Protein AF-0000000084423971 (afdb_homodimer)

Organism: Penicillium patulum (NCBI:txid5078)

Sequence (830 aa):
MPLPYLTHYLHLRAFCRIKFWRDPHSAFFKEHHVYDMDYSLYREREAWHFVSRHNSDLNPPPYVKSDLTPAVCVAIVTVRRDSDGYFEASVGSLLEGLDERERSKLYLSVLFADTEPRVHTSWGQKWVERLTDSATTYNVSDDQFKHLQDLEREKNYYEKGVFDYLYALRTCQQLNAPYTIIFEDDIIISTAWLSKTLKALADISRLEQQSGKPWIYLRLFYTETALSWTSSDFAYRNMPLVFGVLILSGLICLISLRRSRFTQFHLDPTSIVVISMICIPAFTALVYMVGKYNLMPLDGVVEMNKSGCCTQGLVFPRERVDGLIDFLSERGHGQTDSMIEEYADSHKLNRYALAPPQLQHVGLKSSRDNLDINTRSTWAFWFETNDPIKLKEDHRRLLEDHDVMKMLNSSTKYDMPLPYLTHYLHLRAFCRIKFWRDPHSAFFKEHHVYDMDYSLYREREAWHFVSRHNSDLNPPPYVKSDLTPAVCVAIVTVRRDSDGYFEASVGSLLEGLDERERSKLYLSVLFADTEPRVHTSWGQKWVERLTDSATTYNVSDDQFKHLQDLEREKNYYEKGVFDYLYALRTCQQLNAPYTIIFEDDIIISTAWLSKTLKALADISRLEQQSGKPWIYLRLFYTETALSWTSSDFAYRNMPLVFGVLILSGLICLISLRRSRFTQFHLDPTSIVVISMICIPAFTALVYMVGKYNLMPLDGVVEMNKSGCCTQGLVFPRERVDGLIDFLSERGHGQTDSMIEEYADSHKLNRYALAPPQLQHVGLKSSRDNLDINTRSTWAFWFETNDPIKLKEDHRRLLEDHDVMKMLNSSTKYD

Structure (mmCIF, N/CA/C/O backbone):
data_AF-0000000084423971-model_v1
#
loop_
_entity.id
_entity.type
_entity.pdbx_description
1 polymer 'Glycosyl transferase, family 54'
#
loop_
_atom_site.group_PDB
_atom_site.id
_atom_site.type_symbol
_atom_site.label_atom_id
_atom_site.label_alt_id
_atom_site.label_comp_id
_atom_site.label_asym_id
_atom_site.label_entity_id
_atom_site.label_seq_id
_atom_site.pdbx_PDB_ins_code
_atom_site.Cartn_x
_atom_site.Cartn_y
_atom_site.Cartn_z
_atom_site.occupancy
_atom_site.B_iso_or_equiv
_atom_site.auth_seq_id
_atom_site.auth_comp_id
_atom_site.auth_asym_id
_atom_site.auth_atom_id
_atom_site.pdbx_PDB_model_num
ATOM 1 N N . MET A 1 1 ? 48.844 20.109 -6.492 1 55.03 1 MET A N 1
ATOM 2 C CA . MET A 1 1 ? 48.062 19.641 -7.633 1 55.03 1 MET A CA 1
ATOM 3 C C . MET A 1 1 ? 46.562 19.625 -7.297 1 55.03 1 MET A C 1
ATOM 5 O O . MET A 1 1 ? 46.156 19.141 -6.234 1 55.03 1 MET A O 1
ATOM 9 N N . PRO A 1 2 ? 45.844 20.453 -8.055 1 66.25 2 PRO A N 1
ATOM 10 C CA . PRO A 1 2 ? 44.406 20.672 -7.832 1 66.25 2 PRO A CA 1
ATOM 11 C C . PRO A 1 2 ? 43.594 19.406 -8 1 66.25 2 PRO A C 1
ATOM 13 O O . PRO A 1 2 ? 42.375 19.406 -7.762 1 66.25 2 PRO A O 1
ATOM 16 N N . LEU A 1 3 ? 44.344 18.281 -8.18 1 71.12 3 LEU A N 1
ATOM 17 C CA . LEU A 1 3 ? 43.656 17.047 -8.562 1 71.12 3 LEU A CA 1
ATOM 18 C C . LEU A 1 3 ? 42.875 16.469 -7.402 1 71.12 3 LEU A C 1
ATOM 20 O O . LEU A 1 3 ? 41.719 16.031 -7.59 1 71.12 3 LEU A O 1
ATOM 24 N N . PRO A 1 4 ? 43.406 16.609 -6.242 1 74.12 4 PRO A N 1
ATOM 25 C CA . PRO A 1 4 ? 42.625 16.047 -5.145 1 74.12 4 PRO A CA 1
ATOM 26 C C . PRO A 1 4 ? 41.344 16.812 -4.883 1 74.12 4 PRO A C 1
ATOM 28 O O . PRO A 1 4 ? 40.312 16.219 -4.531 1 74.12 4 PRO A O 1
ATOM 31 N N . TYR A 1 5 ? 41.375 18.031 -5.148 1 76.5 5 TYR A N 1
ATOM 32 C CA . TYR A 1 5 ? 40.188 18.844 -4.898 1 76.5 5 TYR A CA 1
ATOM 33 C C . TYR A 1 5 ? 39.094 18.547 -5.906 1 76.5 5 TYR A C 1
ATOM 35 O O . TYR A 1 5 ? 37.906 18.5 -5.555 1 76.5 5 TYR A O 1
ATOM 43 N N . LEU A 1 6 ? 39.5 18.203 -7.074 1 81.12 6 LEU A N 1
ATOM 44 C CA . LEU A 1 6 ? 38.531 17.859 -8.117 1 81.12 6 LEU A CA 1
ATOM 45 C C . LEU A 1 6 ? 37.875 16.5 -7.82 1 81.12 6 LEU A C 1
ATOM 47 O O . LEU A 1 6 ? 36.656 16.344 -8.031 1 81.12 6 LEU A O 1
ATOM 51 N N . THR A 1 7 ? 38.625 15.664 -7.289 1 83.06 7 THR A N 1
ATOM 52 C CA . THR A 1 7 ? 38.094 14.352 -6.957 1 83.06 7 THR A CA 1
ATOM 53 C C . THR A 1 7 ? 37.094 14.453 -5.801 1 83.06 7 THR A C 1
ATOM 55 O O . THR A 1 7 ? 36.062 13.789 -5.816 1 83.06 7 THR A O 1
ATOM 58 N N . HIS A 1 8 ? 37.469 15.305 -4.863 1 86.81 8 HIS A N 1
ATOM 59 C CA . HIS A 1 8 ? 36.562 15.5 -3.742 1 86.81 8 HIS A CA 1
ATOM 60 C C . HIS A 1 8 ? 35.25 16.141 -4.199 1 86.81 8 HIS A C 1
ATOM 62 O O . HIS A 1 8 ? 34.188 15.766 -3.729 1 86.81 8 HIS A O 1
ATOM 68 N N . TYR A 1 9 ? 35.375 17.016 -5.09 1 89.62 9 TYR A N 1
ATOM 69 C CA . TYR A 1 9 ? 34.188 17.672 -5.621 1 89.62 9 TYR A CA 1
ATOM 70 C C . TYR A 1 9 ? 33.281 16.672 -6.344 1 89.62 9 TYR A C 1
ATOM 72 O O . TYR A 1 9 ? 32.062 16.672 -6.141 1 89.62 9 TYR A O 1
ATOM 80 N N . LEU A 1 10 ? 33.875 15.836 -7.129 1 90.81 10 LEU A N 1
ATOM 81 C CA . LEU A 1 10 ? 33.094 14.859 -7.891 1 90.81 10 LEU A CA 1
ATOM 82 C C . LEU A 1 10 ? 32.406 13.852 -6.965 1 90.81 10 LEU A C 1
ATOM 84 O O . LEU A 1 10 ? 31.281 13.453 -7.207 1 90.81 10 LEU A O 1
ATOM 88 N N . HIS A 1 11 ? 33.125 13.523 -5.977 1 90 11 HIS A N 1
ATOM 89 C CA . HIS A 1 11 ? 32.531 12.602 -5.008 1 90 11 HIS A CA 1
ATOM 90 C C . HIS A 1 11 ? 31.359 13.242 -4.277 1 90 11 HIS A C 1
ATOM 92 O O . HIS A 1 11 ? 30.328 12.594 -4.059 1 90 11 HIS A O 1
ATOM 98 N N . LEU A 1 12 ? 31.578 14.484 -3.945 1 92.38 12 LEU A N 1
ATOM 99 C CA . LEU A 1 12 ? 30.5 15.18 -3.236 1 92.38 12 LEU A CA 1
ATOM 100 C C . LEU A 1 12 ? 29.297 15.398 -4.145 1 92.38 12 LEU A C 1
ATOM 102 O O . LEU A 1 12 ? 28.156 15.289 -3.701 1 92.38 12 LEU A O 1
ATOM 106 N N . ARG A 1 13 ? 29.641 15.633 -5.309 1 93 13 ARG A N 1
ATOM 107 C CA . ARG A 1 13 ? 28.547 15.812 -6.27 1 93 13 ARG A CA 1
ATOM 108 C C . ARG A 1 13 ? 27.781 14.516 -6.465 1 93 13 ARG A C 1
ATOM 110 O O . ARG A 1 13 ? 26.547 14.531 -6.539 1 93 13 ARG A O 1
ATOM 117 N N . ALA A 1 14 ? 28.438 13.492 -6.5 1 91.69 14 ALA A N 1
ATOM 118 C CA . ALA A 1 14 ? 27.797 12.188 -6.633 1 91.69 14 ALA A CA 1
ATOM 119 C C . ALA A 1 14 ? 26.938 11.875 -5.406 1 91.69 14 ALA A C 1
ATOM 121 O O . ALA A 1 14 ? 25.828 11.359 -5.527 1 91.69 14 ALA A O 1
ATOM 122 N N . PHE A 1 15 ? 27.469 12.203 -4.355 1 91.88 15 PHE A N 1
ATOM 123 C CA . PHE A 1 15 ? 26.75 12.008 -3.109 1 91.88 15 PHE A CA 1
ATOM 124 C C . PHE A 1 15 ? 25.453 12.82 -3.102 1 91.88 15 PHE A C 1
ATOM 126 O O . PHE A 1 15 ? 24.391 12.305 -2.73 1 91.88 15 PHE A O 1
ATOM 133 N N . CYS A 1 16 ? 25.516 14.023 -3.541 1 94.06 16 CYS A N 1
ATOM 134 C CA . CYS A 1 16 ? 24.344 14.906 -3.57 1 94.06 16 CYS A CA 1
ATOM 135 C C . CYS A 1 16 ? 23.281 14.383 -4.531 1 94.06 16 CYS A C 1
ATOM 137 O O . CYS A 1 16 ? 22.094 14.453 -4.242 1 94.06 16 CYS A O 1
ATOM 139 N N . ARG A 1 17 ? 23.734 13.773 -5.52 1 92.19 17 ARG A N 1
ATOM 140 C CA . ARG A 1 17 ? 22.812 13.211 -6.508 1 92.19 17 ARG A CA 1
ATOM 141 C C . ARG A 1 17 ? 22 12.062 -5.914 1 92.19 17 ARG A C 1
ATOM 143 O O . ARG A 1 17 ? 20.828 11.883 -6.242 1 92.19 17 ARG A O 1
ATOM 150 N N . ILE A 1 18 ? 22.594 11.383 -5.023 1 89.88 18 ILE A N 1
ATOM 151 C CA . ILE A 1 18 ? 21.938 10.227 -4.414 1 89.88 18 ILE A CA 1
ATOM 152 C C . ILE A 1 18 ? 21.047 10.672 -3.262 1 89.88 18 ILE A C 1
ATOM 154 O O . ILE A 1 18 ? 19.953 10.148 -3.078 1 89.88 18 ILE A O 1
ATOM 158 N N . LYS A 1 19 ? 21.422 11.688 -2.662 1 91.06 19 LYS A N 1
ATOM 159 C CA . LYS A 1 19 ? 20.766 12.047 -1.407 1 91.06 19 LYS A CA 1
ATOM 160 C C . LYS A 1 19 ? 19.641 13.055 -1.64 1 91.06 19 LYS A C 1
ATOM 162 O O . LYS A 1 19 ? 18.625 13.031 -0.952 1 91.06 19 LYS A O 1
ATOM 167 N N . PHE A 1 20 ? 19.766 13.93 -2.619 1 93.56 20 PHE A N 1
ATOM 168 C CA . PHE A 1 20 ? 18.875 15.086 -2.658 1 93.56 20 PHE A CA 1
ATOM 169 C C . PHE A 1 20 ? 18.031 15.086 -3.932 1 93.56 20 PHE A C 1
ATOM 171 O O . PHE A 1 20 ? 17.609 16.141 -4.402 1 93.56 20 PHE A O 1
ATOM 178 N N . TRP A 1 21 ? 17.812 13.93 -4.48 1 91.81 21 TRP A N 1
ATOM 179 C CA . TRP A 1 21 ? 17.078 13.805 -5.73 1 91.81 21 TRP A CA 1
ATOM 180 C C . TRP A 1 21 ? 15.594 14.07 -5.512 1 91.81 21 TRP A C 1
ATOM 182 O O . TRP A 1 21 ? 14.859 14.375 -6.461 1 91.81 21 TRP A O 1
ATOM 192 N N . ARG A 1 22 ? 15.117 14.086 -4.266 1 90 22 ARG A N 1
ATOM 193 C CA . ARG A 1 22 ? 13.695 14.156 -3.973 1 90 22 ARG A CA 1
ATOM 194 C C . ARG A 1 22 ? 13.219 15.602 -3.9 1 90 22 ARG A C 1
ATOM 196 O O . ARG A 1 22 ? 12.023 15.875 -4.027 1 90 22 ARG A O 1
ATOM 203 N N . ASP A 1 23 ? 14.078 16.484 -3.627 1 90.31 23 ASP A N 1
ATOM 204 C CA . ASP A 1 23 ? 13.711 17.891 -3.473 1 90.31 23 ASP A CA 1
ATOM 205 C C . ASP A 1 23 ? 13.531 18.562 -4.832 1 90.31 23 ASP A C 1
ATOM 207 O O . ASP A 1 23 ? 14.453 18.594 -5.645 1 90.31 23 ASP A O 1
ATOM 211 N N . PRO A 1 24 ? 12.422 19.141 -4.98 1 89.88 24 PRO A N 1
ATOM 212 C CA . PRO A 1 24 ? 12.133 19.719 -6.297 1 89.88 24 PRO A CA 1
ATOM 213 C C . PRO A 1 24 ? 13.023 20.922 -6.617 1 89.88 24 PRO A C 1
ATOM 215 O O . PRO A 1 24 ? 13.109 21.328 -7.777 1 89.88 24 PRO A O 1
ATOM 218 N N . HIS A 1 25 ? 13.68 21.531 -5.715 1 91.75 25 HIS A N 1
ATOM 219 C CA . HIS A 1 25 ? 14.5 22.703 -5.98 1 91.75 25 HIS A CA 1
ATOM 220 C C . HIS A 1 25 ? 15.984 22.359 -5.926 1 91.75 25 HIS A C 1
ATOM 222 O O . HIS A 1 25 ? 16.828 23.25 -6.027 1 91.75 25 HIS A O 1
ATOM 228 N N . SER A 1 26 ? 16.266 21.125 -5.699 1 94.12 26 SER A N 1
ATOM 229 C CA . SER A 1 26 ? 17.656 20.656 -5.828 1 94.12 26 SER A CA 1
ATOM 230 C C . SER A 1 26 ? 18.062 20.531 -7.289 1 94.12 26 SER A C 1
ATOM 232 O O . SER A 1 26 ? 17.234 20.219 -8.148 1 94.12 26 SER A O 1
ATOM 234 N N . ALA A 1 27 ? 19.312 20.828 -7.535 1 94.5 27 ALA A N 1
ATOM 235 C CA . ALA A 1 27 ? 19.812 20.641 -8.891 1 94.5 27 ALA A CA 1
ATOM 236 C C . ALA A 1 27 ? 19.859 19.172 -9.258 1 94.5 27 ALA A C 1
ATOM 238 O O . ALA A 1 27 ? 20.031 18.812 -10.43 1 94.5 27 ALA A O 1
ATOM 239 N N . PHE A 1 28 ? 19.641 18.344 -8.359 1 93.69 28 PHE A N 1
ATOM 240 C CA . PHE A 1 28 ? 19.75 16.906 -8.555 1 93.69 28 PHE A CA 1
ATOM 241 C C . PHE A 1 28 ? 18.375 16.266 -8.609 1 93.69 28 PHE A C 1
ATOM 243 O O . PHE A 1 28 ? 18.25 15.039 -8.484 1 93.69 28 PHE A O 1
ATOM 250 N N . PHE A 1 29 ? 17.328 17.047 -8.688 1 91.25 29 PHE A N 1
ATOM 251 C CA . PHE A 1 29 ? 15.945 16.594 -8.672 1 91.25 29 PHE A CA 1
ATOM 252 C C . PHE A 1 29 ? 15.68 15.609 -9.805 1 91.25 29 PHE A C 1
ATOM 254 O O . PHE A 1 29 ? 16.062 15.867 -10.953 1 91.25 29 PHE A O 1
ATOM 261 N N . LYS A 1 30 ? 15.102 14.469 -9.484 1 88.19 30 LYS A N 1
ATOM 262 C CA . LYS A 1 30 ? 14.68 13.492 -10.484 1 88.19 30 LYS A CA 1
ATOM 263 C C . LYS A 1 30 ? 13.156 13.391 -10.547 1 88.19 30 LYS A C 1
ATOM 265 O O . LYS A 1 30 ? 12.523 12.867 -9.625 1 88.19 30 LYS A O 1
ATOM 270 N N . GLU A 1 31 ? 12.562 13.68 -11.617 1 80.88 31 GLU A N 1
ATOM 271 C CA . GLU A 1 31 ? 11.109 13.805 -11.766 1 80.88 31 GLU A CA 1
ATOM 272 C C . GLU A 1 31 ? 10.461 12.438 -11.969 1 80.88 31 GLU A C 1
ATOM 274 O O . GLU A 1 31 ? 9.32 12.227 -11.562 1 80.88 31 GLU A O 1
ATOM 279 N N . HIS A 1 32 ? 11.023 11.438 -12.516 1 78.81 32 HIS A N 1
ATOM 280 C CA . HIS A 1 32 ? 10.398 10.188 -12.93 1 78.81 32 HIS A CA 1
ATOM 281 C C . HIS A 1 32 ? 9.953 9.367 -11.727 1 78.81 32 HIS A C 1
ATOM 283 O O . HIS A 1 32 ? 8.875 8.766 -11.75 1 78.81 32 HIS A O 1
ATOM 289 N N . HIS A 1 33 ? 10.695 9.422 -10.586 1 77.81 33 HIS A N 1
ATOM 290 C CA . HIS A 1 33 ? 10.344 8.539 -9.477 1 77.81 33 HIS A CA 1
ATOM 291 C C . HIS A 1 33 ? 9.969 9.344 -8.234 1 77.81 33 HIS A C 1
ATOM 293 O O . HIS A 1 33 ? 9.688 8.766 -7.184 1 77.81 33 HIS A O 1
ATOM 299 N N . VAL A 1 34 ? 9.766 10.547 -8.477 1 79.19 34 VAL A N 1
ATOM 300 C CA . VAL A 1 34 ? 9.633 11.359 -7.27 1 79.19 34 VAL A CA 1
ATOM 301 C C . VAL A 1 34 ? 8.211 11.258 -6.73 1 79.19 34 VAL A C 1
ATOM 303 O O . VAL A 1 34 ? 7.977 11.43 -5.531 1 79.19 34 VAL A O 1
ATOM 306 N N . TYR A 1 35 ? 7.234 10.891 -7.57 1 78.94 35 TYR A N 1
ATOM 307 C CA . TYR A 1 35 ? 5.84 10.82 -7.148 1 78.94 35 TYR A CA 1
ATOM 308 C C . TYR A 1 35 ? 5.445 9.398 -6.785 1 78.94 35 TYR A C 1
ATOM 310 O O . TYR A 1 35 ? 4.273 9.117 -6.516 1 78.94 35 TYR A O 1
ATOM 318 N N . ASP A 1 36 ? 6.488 8.57 -6.75 1 83.44 36 ASP A N 1
ATOM 319 C CA . ASP A 1 36 ? 6.238 7.211 -6.273 1 83.44 36 ASP A CA 1
ATOM 320 C C . ASP A 1 36 ? 5.926 7.203 -4.777 1 83.44 36 ASP A C 1
ATOM 322 O O . ASP A 1 36 ? 6.59 7.887 -3.998 1 83.44 36 ASP A O 1
ATOM 326 N N . MET A 1 37 ? 4.895 6.52 -4.477 1 89.88 37 MET A N 1
ATOM 327 C CA . MET A 1 37 ? 4.508 6.391 -3.074 1 89.88 37 MET A CA 1
ATOM 328 C C . MET A 1 37 ? 5.375 5.355 -2.365 1 89.88 37 MET A C 1
ATOM 330 O O . MET A 1 37 ? 5.699 4.312 -2.941 1 89.88 37 MET A O 1
ATOM 334 N N . ASP A 1 38 ? 5.859 5.617 -1.211 1 92.44 38 ASP A N 1
ATOM 335 C CA . ASP A 1 38 ? 6.609 4.688 -0.368 1 92.44 38 ASP A CA 1
ATOM 336 C C . ASP A 1 38 ? 5.926 4.508 0.986 1 92.44 38 ASP A C 1
ATOM 338 O O . ASP A 1 38 ? 5.113 3.598 1.16 1 92.44 38 ASP A O 1
ATOM 342 N N . TYR A 1 39 ? 6.113 5.469 1.848 1 96.06 39 TYR A N 1
ATOM 343 C CA . TYR A 1 39 ? 5.48 5.391 3.16 1 96.06 39 TYR A CA 1
ATOM 344 C C . TYR A 1 39 ? 3.961 5.391 3.035 1 96.06 39 TYR A C 1
ATOM 346 O O . TYR A 1 39 ? 3.27 4.691 3.779 1 96.06 39 TYR A O 1
ATOM 354 N N . SER A 1 40 ? 3.42 6.168 2.125 1 96.88 40 SER A N 1
ATOM 355 C CA . SER A 1 40 ? 1.976 6.277 1.948 1 96.88 40 SER A CA 1
ATOM 356 C C . SER A 1 40 ? 1.356 4.926 1.607 1 96.88 40 SER A C 1
ATOM 358 O O . SER A 1 40 ? 0.227 4.637 2.008 1 96.88 40 SER A O 1
ATOM 360 N N . LEU A 1 41 ? 2.1 4.105 0.872 1 95.88 41 LEU A N 1
ATOM 361 C CA . LEU A 1 41 ? 1.583 2.781 0.542 1 95.88 41 LEU A CA 1
ATOM 362 C C . LEU A 1 41 ? 1.468 1.916 1.791 1 95.88 41 LEU A C 1
ATOM 364 O O . LEU A 1 41 ? 0.472 1.212 1.974 1 95.88 41 LEU A O 1
ATOM 368 N N . TYR A 1 42 ? 2.502 1.952 2.547 1 95.44 42 TYR A N 1
ATOM 369 C CA . TYR A 1 42 ? 2.514 1.215 3.805 1 95.44 42 TYR A CA 1
ATOM 370 C C . TYR A 1 42 ? 1.367 1.659 4.707 1 95.44 42 TYR A C 1
ATOM 372 O O . TYR A 1 42 ? 0.639 0.827 5.25 1 95.44 42 TYR A O 1
ATOM 380 N N . ARG A 1 43 ? 1.238 2.93 4.828 1 97.69 43 ARG A N 1
ATOM 381 C CA . ARG A 1 43 ? 0.227 3.504 5.711 1 97.69 43 ARG A CA 1
ATOM 382 C C . ARG A 1 43 ? -1.178 3.232 5.184 1 97.69 43 ARG A C 1
ATOM 384 O O . ARG A 1 43 ? -2.107 3.012 5.961 1 97.69 43 ARG A O 1
ATOM 391 N N . GLU A 1 44 ? -1.316 3.34 3.91 1 97.06 44 GLU A N 1
ATOM 392 C CA . GLU A 1 44 ? -2.609 3.037 3.305 1 97.06 44 GLU A CA 1
ATOM 393 C C . GLU A 1 44 ? -3.023 1.594 3.58 1 97.06 44 GLU A C 1
ATOM 395 O O . GLU A 1 44 ? -4.199 1.315 3.822 1 97.06 44 GLU A O 1
ATOM 400 N N . ARG A 1 45 ? -2.104 0.675 3.469 1 95.56 45 ARG A N 1
ATOM 401 C CA . ARG A 1 45 ? -2.385 -0.716 3.809 1 95.56 45 ARG A CA 1
ATOM 402 C C . ARG A 1 45 ? -2.885 -0.838 5.246 1 95.56 45 ARG A C 1
ATOM 404 O O . ARG A 1 45 ? -3.904 -1.485 5.5 1 95.56 45 ARG A O 1
ATOM 411 N N . GLU A 1 46 ? -2.182 -0.216 6.16 1 96.19 46 GLU A N 1
ATOM 412 C CA . GLU A 1 46 ? -2.611 -0.236 7.555 1 96.19 46 GLU A CA 1
ATOM 413 C C . GLU A 1 46 ? -4.031 0.305 7.703 1 96.19 46 GLU A C 1
ATOM 415 O O . GLU A 1 46 ? -4.832 -0.242 8.461 1 96.19 46 GLU A O 1
ATOM 420 N N . ALA A 1 47 ? -4.293 1.336 6.969 1 97.5 47 ALA A N 1
ATOM 421 C CA . ALA A 1 47 ? -5.59 2.008 7.031 1 97.5 47 ALA A CA 1
ATOM 422 C C . ALA A 1 47 ? -6.711 1.083 6.566 1 97.5 47 ALA A C 1
ATOM 424 O O . ALA A 1 47 ? -7.719 0.924 7.258 1 97.5 47 ALA A O 1
ATOM 425 N N . TRP A 1 48 ? -6.504 0.456 5.441 1 96.25 48 TRP A N 1
ATOM 426 C CA . TRP A 1 48 ? -7.52 -0.428 4.875 1 96.25 48 TRP A CA 1
ATOM 427 C C . TRP A 1 48 ? -7.77 -1.624 5.789 1 96.25 48 TRP A C 1
ATOM 429 O O . TRP A 1 48 ? -8.922 -2.006 6.02 1 96.25 48 TRP A O 1
ATOM 439 N N . HIS A 1 49 ? -6.703 -2.217 6.281 1 94.88 49 HIS A N 1
ATOM 440 C CA . HIS A 1 49 ? -6.855 -3.361 7.172 1 94.88 49 HIS A CA 1
ATOM 441 C C . HIS A 1 49 ? -7.602 -2.975 8.445 1 94.88 49 HIS A C 1
ATOM 443 O O . HIS A 1 49 ? -8.438 -3.738 8.938 1 94.88 49 HIS A O 1
ATOM 449 N N . PHE A 1 50 ? -7.301 -1.838 8.977 1 96.38 50 PHE A N 1
ATOM 450 C CA . PHE A 1 50 ? -7.957 -1.35 10.18 1 96.38 50 PHE A CA 1
ATOM 451 C C . PHE A 1 50 ? -9.453 -1.179 9.953 1 96.38 50 PHE A C 1
ATOM 453 O O . PHE A 1 50 ? -10.273 -1.684 10.727 1 96.38 50 PHE A O 1
ATOM 460 N N . VAL A 1 51 ? -9.836 -0.485 8.844 1 96.38 51 VAL A N 1
ATOM 461 C CA . VAL A 1 51 ? -11.234 -0.181 8.547 1 96.38 51 VAL A CA 1
ATOM 462 C C . VAL A 1 51 ? -11.992 -1.474 8.258 1 96.38 51 VAL A C 1
ATOM 464 O O . VAL A 1 51 ? -13.117 -1.662 8.742 1 96.38 51 VAL A O 1
ATOM 467 N N . SER A 1 52 ? -11.406 -2.35 7.539 1 93.94 52 SER A N 1
ATOM 468 C CA . SER A 1 52 ? -12.062 -3.588 7.141 1 93.94 52 SER A CA 1
ATOM 469 C C . SER A 1 52 ? -12.398 -4.453 8.352 1 93.94 52 SER A C 1
ATOM 471 O O . SER A 1 52 ? -13.414 -5.145 8.367 1 93.94 52 SER A O 1
ATOM 473 N N . ARG A 1 53 ? -11.578 -4.402 9.375 1 94.06 53 ARG A N 1
ATOM 474 C CA . ARG A 1 53 ? -11.773 -5.215 10.57 1 94.06 53 ARG A CA 1
ATOM 475 C C . ARG A 1 53 ? -13.031 -4.801 11.32 1 94.06 53 ARG A C 1
ATOM 477 O O . ARG A 1 53 ? -13.602 -5.594 12.07 1 94.06 53 ARG A O 1
ATOM 484 N N . HIS A 1 54 ? -13.477 -3.645 11.078 1 95.62 54 HIS A N 1
ATOM 485 C CA . HIS A 1 54 ? -14.617 -3.119 11.82 1 95.62 54 HIS A CA 1
ATOM 486 C C . HIS A 1 54 ? -15.883 -3.135 10.977 1 95.62 54 HIS A C 1
ATOM 488 O O . HIS A 1 54 ? -16.859 -2.439 11.289 1 95.62 54 HIS A O 1
ATOM 494 N N . ASN A 1 55 ? -15.883 -3.941 9.898 1 94.81 55 ASN A N 1
ATOM 495 C CA . ASN A 1 55 ? -17 -3.895 8.969 1 94.81 55 ASN A CA 1
ATOM 496 C C . ASN A 1 55 ? -17.906 -5.117 9.109 1 94.81 55 ASN A C 1
ATOM 498 O O . ASN A 1 55 ? -18.844 -5.297 8.336 1 94.81 55 ASN A O 1
ATOM 502 N N . SER A 1 56 ? -17.672 -5.992 10.078 1 93.81 56 SER A N 1
ATOM 503 C CA . SER A 1 56 ? -18.484 -7.188 10.242 1 93.81 56 SER A CA 1
ATOM 504 C C . SER A 1 56 ? -19.844 -6.852 10.859 1 93.81 56 SER A C 1
ATOM 506 O O . SER A 1 56 ? -19.969 -5.898 11.633 1 93.81 56 SER A O 1
ATOM 508 N N . ASP A 1 57 ? -20.797 -7.609 10.5 1 94.31 57 ASP A N 1
ATOM 509 C CA . ASP A 1 57 ? -22.141 -7.43 11.07 1 94.31 57 ASP A CA 1
ATOM 510 C C . ASP A 1 57 ? -22.188 -7.906 12.516 1 94.31 57 ASP A C 1
ATOM 512 O O . ASP A 1 57 ? -22.859 -7.301 13.352 1 94.31 57 ASP A O 1
ATOM 516 N N . LEU A 1 58 ? -21.453 -8.977 12.742 1 94.88 58 LEU A N 1
ATOM 517 C CA . LEU A 1 58 ? -21.484 -9.57 14.07 1 94.88 58 LEU A CA 1
ATOM 518 C C . LEU A 1 58 ? -20.094 -9.586 14.695 1 94.88 58 LEU A C 1
ATOM 520 O O . LEU A 1 58 ? -19.094 -9.789 14 1 94.88 58 LEU A O 1
ATOM 524 N N . ASN A 1 59 ? -20.094 -9.328 15.938 1 92.94 59 ASN A N 1
ATOM 525 C CA . ASN A 1 59 ? -18.922 -9.422 16.781 1 92.94 59 ASN A CA 1
ATOM 526 C C . ASN A 1 59 ? -17.797 -8.5 16.297 1 92.94 59 ASN A C 1
ATOM 528 O O . ASN A 1 59 ? -16.672 -8.93 16.109 1 92.94 59 ASN A O 1
ATOM 532 N N . PRO A 1 60 ? -18.172 -7.281 16.062 1 92.56 60 PRO A N 1
ATOM 533 C CA . PRO A 1 60 ? -17.078 -6.348 15.758 1 92.56 60 PRO A CA 1
ATOM 534 C C . PRO A 1 60 ? -16.125 -6.148 16.922 1 92.56 60 PRO A C 1
ATOM 536 O O . PRO A 1 60 ? -16.484 -6.367 18.078 1 92.56 60 PRO A O 1
ATOM 539 N N . PRO A 1 61 ? -14.875 -5.887 16.625 1 93.62 61 PRO A N 1
ATOM 540 C CA . PRO A 1 61 ? -13.961 -5.59 17.734 1 93.62 61 PRO A CA 1
ATOM 541 C C . PRO A 1 61 ? -14.391 -4.367 18.547 1 93.62 61 PRO A C 1
ATOM 543 O O . PRO A 1 61 ? -14.969 -3.428 17.984 1 93.62 61 PRO A O 1
ATOM 546 N N . PRO A 1 62 ? -14.086 -4.434 19.812 1 94.31 62 PRO A N 1
ATOM 547 C CA . PRO A 1 62 ? -14.383 -3.234 20.609 1 94.31 62 PRO A CA 1
ATOM 548 C C . PRO A 1 62 ? -13.602 -2.012 20.125 1 94.31 62 PRO A C 1
ATOM 550 O O . PRO A 1 62 ? -12.461 -2.141 19.672 1 94.31 62 PRO A O 1
ATOM 553 N N . TYR A 1 63 ? -14.227 -0.915 20.219 1 96.12 63 TYR A N 1
ATOM 554 C CA . TYR A 1 63 ? -13.578 0.312 19.766 1 96.12 63 TYR A CA 1
ATOM 555 C C . TYR A 1 63 ? -14.016 1.501 20.609 1 96.12 63 TYR A C 1
ATOM 557 O O . TYR A 1 63 ? -15.203 1.641 20.922 1 96.12 63 TYR A O 1
ATOM 565 N N . VAL A 1 64 ? -13.055 2.334 20.984 1 95.62 64 VAL A N 1
ATOM 566 C CA . VAL A 1 64 ? -13.305 3.52 21.797 1 95.62 64 VAL A CA 1
ATOM 567 C C . VAL A 1 64 ? -13.617 4.711 20.906 1 95.62 64 VAL A C 1
ATOM 569 O O . VAL A 1 64 ? -12.93 4.941 19.906 1 95.62 64 VAL A O 1
ATOM 572 N N . LYS A 1 65 ? -14.672 5.414 21.219 1 96.94 65 LYS A N 1
ATOM 573 C CA . LYS A 1 65 ? -15.023 6.637 20.5 1 96.94 65 LYS A CA 1
ATOM 574 C C . LYS A 1 65 ? -14.781 7.871 21.375 1 96.94 65 LYS A C 1
ATOM 576 O O . LYS A 1 65 ? -14.102 7.793 22.406 1 96.94 65 LYS A O 1
ATOM 581 N N . SER A 1 66 ? -15.18 9 20.891 1 97.19 66 SER A N 1
ATOM 582 C CA . SER A 1 66 ? -14.906 10.273 21.531 1 97.19 66 SER A CA 1
ATOM 583 C C . SER A 1 66 ? -15.625 10.375 22.875 1 97.19 66 SER A C 1
ATOM 585 O O . SER A 1 66 ? -16.734 9.867 23.031 1 97.19 66 SER A O 1
ATOM 587 N N . ASP A 1 67 ? -14.984 11.055 23.766 1 94.19 67 ASP A N 1
ATOM 588 C CA . ASP A 1 67 ? -15.648 11.43 25.016 1 94.19 67 ASP A CA 1
ATOM 589 C C . ASP A 1 67 ? -16.594 12.609 24.797 1 94.19 67 ASP A C 1
ATOM 591 O O . ASP A 1 67 ? -16.734 13.109 23.688 1 94.19 67 ASP A O 1
ATOM 595 N N . LEU A 1 68 ? -17.188 13.055 25.859 1 91.56 68 LEU A N 1
ATOM 596 C CA . LEU A 1 68 ? -18.172 14.141 25.781 1 91.56 68 LEU A CA 1
ATOM 597 C C . LEU A 1 68 ? -17.484 15.484 25.578 1 91.56 68 LEU A C 1
ATOM 599 O O . LEU A 1 68 ? -18.094 16.422 25.062 1 91.56 68 LEU A O 1
ATOM 603 N N . THR A 1 69 ? -16.281 15.594 26 1 91.94 69 THR A N 1
ATOM 604 C CA . THR A 1 69 ? -15.531 16.844 25.875 1 91.94 69 THR A CA 1
ATOM 605 C C . THR A 1 69 ? -14.242 16.625 25.094 1 91.94 69 THR A C 1
ATOM 607 O O . THR A 1 69 ? -13.148 16.672 25.656 1 91.94 69 THR A O 1
ATOM 610 N N . PRO A 1 70 ? -14.328 16.484 23.844 1 95.81 70 PRO A N 1
ATOM 611 C CA . PRO A 1 70 ? -13.133 16.25 23.031 1 95.81 70 PRO A CA 1
ATOM 612 C C . PRO A 1 70 ? -12.25 17.5 22.938 1 95.81 70 PRO A C 1
ATOM 614 O O . PRO A 1 70 ? -12.742 18.625 23.031 1 95.81 70 PRO A O 1
ATOM 617 N N . ALA A 1 71 ? -10.992 17.266 22.781 1 96.25 71 ALA A N 1
ATOM 618 C CA . ALA A 1 71 ? -10.039 18.359 22.594 1 96.25 71 ALA A CA 1
ATOM 619 C C . ALA A 1 71 ? -10.07 18.859 21.141 1 96.25 71 ALA A C 1
ATOM 621 O O . ALA A 1 71 ? -9.812 20.031 20.891 1 96.25 71 ALA A O 1
ATOM 622 N N . VAL A 1 72 ? -10.398 17.922 20.266 1 98 72 VAL A N 1
ATOM 623 C CA . VAL A 1 72 ? -10.383 18.266 18.859 1 98 72 VAL A CA 1
ATOM 624 C C . VAL A 1 72 ? -11.633 17.719 18.172 1 98 72 VAL A C 1
ATOM 626 O O . VAL A 1 72 ? -12.062 16.594 18.469 1 98 72 VAL A O 1
ATOM 629 N N . CYS A 1 73 ? -12.273 18.531 17.406 1 98.56 73 CYS A N 1
ATOM 630 C CA . CYS A 1 73 ? -13.328 18.109 16.484 1 98.56 73 CYS A CA 1
ATOM 631 C C . CYS A 1 73 ? -12.812 18.047 15.055 1 98.56 73 CYS A C 1
ATOM 633 O O . CYS A 1 73 ? -12.391 19.047 14.492 1 98.56 73 CYS A O 1
ATOM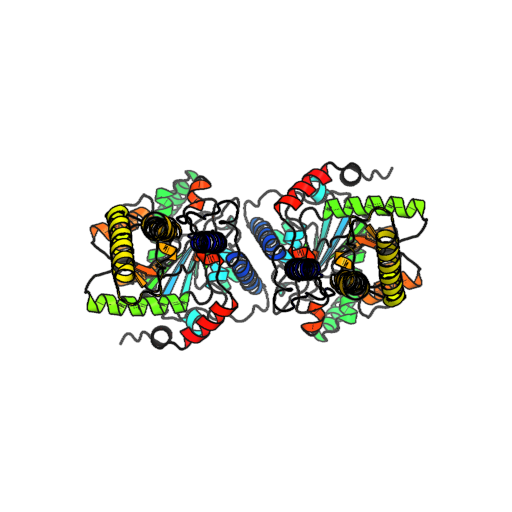 635 N N . VAL A 1 74 ? -12.766 16.859 14.5 1 98.88 74 VAL A N 1
ATOM 636 C CA . VAL A 1 74 ? -12.312 16.641 13.133 1 98.88 74 VAL A CA 1
ATOM 637 C C . VAL A 1 74 ? -13.516 16.5 12.203 1 98.88 74 VAL A C 1
ATOM 639 O O . VAL A 1 74 ? -14.43 15.719 12.484 1 98.88 74 VAL A O 1
ATOM 642 N N . ALA A 1 75 ? -13.508 17.219 11.156 1 98.75 75 ALA A N 1
ATOM 643 C CA . ALA A 1 75 ? -14.562 17.109 10.148 1 98.75 75 ALA A CA 1
ATOM 644 C C . ALA A 1 75 ? -13.984 16.734 8.789 1 98.75 75 ALA A C 1
ATOM 646 O O . ALA A 1 75 ? -12.961 17.281 8.375 1 98.75 75 ALA A O 1
ATOM 647 N N . ILE A 1 76 ? -14.594 15.789 8.117 1 98.56 76 ILE A N 1
ATOM 648 C CA . ILE A 1 76 ? -14.258 15.375 6.758 1 98.56 76 ILE A CA 1
ATOM 649 C C . ILE A 1 76 ? -15.5 15.43 5.875 1 98.56 76 ILE A C 1
ATOM 651 O O . ILE A 1 76 ? -16.562 14.914 6.242 1 98.56 76 ILE A O 1
ATOM 655 N N . VAL A 1 77 ? -15.359 16.125 4.812 1 97.88 77 VAL A N 1
ATOM 656 C CA . VAL A 1 77 ? -16.391 16.125 3.789 1 97.88 77 VAL A CA 1
ATOM 657 C C . VAL A 1 77 ? -16.016 15.172 2.662 1 97.88 77 VAL A C 1
ATOM 659 O O . VAL A 1 77 ? -14.898 15.234 2.141 1 97.88 77 VAL A O 1
ATOM 662 N N . THR A 1 78 ? -16.922 14.258 2.309 1 97.12 78 THR A N 1
ATOM 663 C CA . THR A 1 78 ? -16.578 13.281 1.278 1 97.12 78 THR A CA 1
ATOM 664 C C . THR A 1 78 ? -17.688 13.211 0.223 1 97.12 78 THR A C 1
ATOM 666 O O . THR A 1 78 ? -18.859 13.422 0.527 1 97.12 78 THR A O 1
ATOM 669 N N . VAL A 1 79 ? -17.281 13.039 -0.986 1 95 79 VAL A N 1
ATOM 670 C CA . VAL A 1 79 ? -18.172 12.836 -2.127 1 95 79 VAL A CA 1
ATOM 671 C C . VAL A 1 79 ? -17.703 11.625 -2.934 1 95 79 VAL A C 1
ATOM 673 O O . VAL A 1 79 ? -16.547 11.211 -2.834 1 95 79 VAL A O 1
ATOM 676 N N . ARG A 1 80 ? -18.625 11.047 -3.656 1 92.75 80 ARG A N 1
ATOM 677 C CA . ARG A 1 80 ? -18.266 9.961 -4.555 1 92.75 80 ARG A CA 1
ATOM 678 C C . ARG A 1 80 ? -17.312 10.445 -5.652 1 92.75 80 ARG A C 1
ATOM 680 O O . ARG A 1 80 ? -17.562 11.492 -6.262 1 92.75 80 ARG A O 1
ATOM 687 N N . ARG A 1 81 ? -16.234 9.734 -5.789 1 86.44 81 ARG A N 1
ATOM 688 C CA . ARG A 1 81 ? -15.305 10 -6.883 1 86.44 81 ARG A CA 1
ATOM 689 C C . ARG A 1 81 ? -15.414 8.938 -7.969 1 86.44 81 ARG A C 1
ATOM 691 O O . ARG A 1 81 ? -15.656 7.766 -7.676 1 86.44 81 ARG A O 1
ATOM 698 N N . ASP A 1 82 ? -15.273 9.25 -9.172 1 75.25 82 ASP A N 1
ATOM 699 C CA . ASP A 1 82 ? -15.484 8.32 -10.273 1 75.25 82 ASP A CA 1
ATOM 700 C C . ASP A 1 82 ? -14.297 7.375 -10.43 1 75.25 82 ASP A C 1
ATOM 702 O O . ASP A 1 82 ? -14.469 6.203 -10.781 1 75.25 82 ASP A O 1
ATOM 706 N N . SER A 1 83 ? -13.156 7.898 -10.211 1 71.62 83 SER A N 1
ATOM 707 C CA . SER A 1 83 ? -12 7.102 -10.602 1 71.62 83 SER A CA 1
ATOM 708 C C . SER A 1 83 ? -11.391 6.391 -9.391 1 71.62 83 SER A C 1
ATOM 710 O O . SER A 1 83 ? -11.062 5.203 -9.469 1 71.62 83 SER A O 1
ATOM 712 N N . ASP A 1 84 ? -11.219 7.168 -8.344 1 77.19 84 ASP A N 1
ATOM 713 C CA . ASP A 1 84 ? -10.492 6.547 -7.242 1 77.19 84 ASP A CA 1
ATOM 714 C C . ASP A 1 84 ? -11.031 7.012 -5.891 1 77.19 84 ASP A C 1
ATOM 716 O O . ASP A 1 84 ? -11.219 8.211 -5.672 1 77.19 84 ASP A O 1
ATOM 720 N N . GLY A 1 85 ? -11.328 6.004 -5.074 1 85.38 85 GLY A N 1
ATOM 721 C CA . GLY A 1 85 ? -11.758 6.328 -3.725 1 85.38 85 GLY A CA 1
ATOM 722 C C . GLY A 1 85 ? -10.617 6.359 -2.729 1 85.38 85 GLY A C 1
ATOM 723 O O . GLY A 1 85 ? -9.742 5.484 -2.748 1 85.38 85 GLY A O 1
ATOM 724 N N . TYR A 1 86 ? -10.586 7.453 -1.966 1 92.81 86 TYR A N 1
ATOM 725 C CA . TYR A 1 86 ? -9.5 7.641 -1.011 1 92.81 86 TYR A CA 1
ATOM 726 C C . TYR A 1 86 ? -10.039 7.738 0.412 1 92.81 86 TYR A C 1
ATOM 728 O O . TYR A 1 86 ? -9.273 7.668 1.378 1 92.81 86 TYR A O 1
ATOM 736 N N . PHE A 1 87 ? -11.391 7.805 0.482 1 97.06 87 PHE A N 1
ATOM 737 C CA . PHE A 1 87 ? -12.047 8.18 1.732 1 97.06 87 PHE A CA 1
ATOM 738 C C . PHE A 1 87 ? -11.734 7.172 2.83 1 97.06 87 PHE A C 1
ATOM 740 O O . PHE A 1 87 ? -11.344 7.551 3.938 1 97.06 87 PHE A O 1
ATOM 747 N N . GLU A 1 88 ? -11.82 5.824 2.566 1 97.06 88 GLU A N 1
ATOM 748 C CA . GLU A 1 88 ? -11.602 4.777 3.561 1 97.06 88 GLU A CA 1
ATOM 749 C C . GLU A 1 88 ? -10.18 4.836 4.109 1 97.06 88 GLU A C 1
ATOM 751 O O . GLU A 1 88 ? -9.977 4.777 5.324 1 97.06 88 GLU A O 1
ATOM 756 N N . ALA A 1 89 ? -9.289 4.977 3.156 1 97.31 89 ALA A N 1
ATOM 757 C CA . ALA A 1 89 ? -7.891 5.027 3.561 1 97.31 89 ALA A CA 1
ATOM 758 C C . ALA A 1 89 ? -7.594 6.293 4.359 1 97.31 89 ALA A C 1
ATOM 760 O O . ALA A 1 89 ? -6.766 6.277 5.273 1 97.31 89 ALA A O 1
ATOM 761 N N . SER A 1 90 ? -8.242 7.395 4.004 1 98.25 90 SER A N 1
ATOM 762 C CA . SER A 1 90 ? -8.062 8.641 4.734 1 98.25 90 SER A CA 1
ATOM 763 C C . SER A 1 90 ? -8.531 8.516 6.18 1 98.25 90 SER A C 1
ATOM 765 O O . SER A 1 90 ? -7.781 8.797 7.113 1 98.25 90 SER A O 1
ATOM 767 N N . VAL A 1 91 ? -9.734 8.031 6.355 1 98.75 91 VAL A N 1
ATOM 768 C CA . VAL A 1 91 ? -10.281 7.875 7.699 1 98.75 91 VAL A CA 1
ATOM 769 C C . VAL A 1 91 ? -9.492 6.809 8.453 1 98.75 91 VAL A C 1
ATOM 771 O O . VAL A 1 91 ? -9.18 6.98 9.633 1 98.75 91 VAL A O 1
ATOM 774 N N . GLY A 1 92 ? -9.18 5.711 7.754 1 98.56 92 GLY A N 1
ATOM 775 C CA . GLY A 1 92 ? -8.398 4.656 8.383 1 98.56 92 GLY A CA 1
ATOM 776 C C . GLY A 1 92 ? -7.059 5.137 8.898 1 98.56 92 GLY A C 1
ATOM 777 O O . GLY A 1 92 ? -6.672 4.812 10.023 1 98.56 92 GLY A O 1
ATOM 778 N N . SER A 1 93 ? -6.309 5.883 8.055 1 98.75 93 SER A N 1
ATOM 779 C CA . SER A 1 93 ? -4.992 6.363 8.469 1 98.75 93 SER A CA 1
ATOM 780 C C . SER A 1 93 ? -5.102 7.391 9.586 1 98.75 93 SER A C 1
ATOM 782 O O . SER A 1 93 ? -4.191 7.516 10.414 1 98.75 93 SER A O 1
ATOM 784 N N . LEU A 1 94 ? -6.191 8.133 9.641 1 98.75 94 LEU A N 1
ATOM 785 C CA . LEU A 1 94 ? -6.465 9.109 10.695 1 98.75 94 LEU A CA 1
ATOM 786 C C . LEU A 1 94 ? -6.621 8.414 12.047 1 98.75 94 LEU A C 1
ATOM 788 O O . LEU A 1 94 ? -6.164 8.93 13.062 1 98.75 94 LEU A O 1
ATOM 792 N N . LEU A 1 95 ? -7.188 7.215 12.031 1 98.75 95 LEU A N 1
ATOM 793 C CA . LEU A 1 95 ? -7.605 6.578 13.273 1 98.75 95 LEU A CA 1
ATOM 794 C C . LEU A 1 95 ? -6.629 5.484 13.68 1 98.75 95 LEU A C 1
ATOM 796 O O . LEU A 1 95 ? -6.359 5.293 14.867 1 98.75 95 LEU A O 1
ATOM 800 N N . GLU A 1 96 ? -6.113 4.746 12.695 1 97.94 96 GLU A N 1
ATOM 801 C CA . GLU A 1 96 ? -5.242 3.609 12.977 1 97.94 96 GLU A CA 1
ATOM 802 C C . GLU A 1 96 ? -4.004 4.047 13.75 1 97.94 96 GLU A C 1
ATOM 804 O O . GLU A 1 96 ? -3.314 4.988 13.352 1 97.94 96 GLU A O 1
ATOM 809 N N . GLY A 1 97 ? -3.742 3.436 14.883 1 96.75 97 GLY A N 1
ATOM 810 C CA . GLY A 1 97 ? -2.539 3.697 15.656 1 96.75 97 GLY A CA 1
ATOM 811 C C . GLY A 1 97 ? -2.768 4.672 16.797 1 96.75 97 GLY A C 1
ATOM 812 O O . GLY A 1 97 ? -1.896 4.848 17.656 1 96.75 97 GLY A O 1
ATOM 813 N N . LEU A 1 98 ? -3.926 5.312 16.859 1 98.19 98 LEU A N 1
ATOM 814 C CA . LEU A 1 98 ? -4.215 6.223 17.953 1 98.19 98 LEU A CA 1
ATOM 815 C C . LEU A 1 98 ? -4.316 5.465 19.281 1 98.19 98 LEU A C 1
ATOM 817 O O . LEU A 1 98 ? -4.895 4.379 19.328 1 98.19 98 LEU A O 1
ATOM 821 N N . ASP A 1 99 ? -3.701 6.023 20.266 1 97.5 99 ASP A N 1
ATOM 822 C CA . ASP A 1 99 ? -3.928 5.559 21.625 1 97.5 99 ASP A CA 1
ATOM 823 C C . ASP A 1 99 ? -5.359 5.848 22.078 1 97.5 99 ASP A C 1
ATOM 825 O O . ASP A 1 99 ? -5.992 6.781 21.578 1 97.5 99 ASP A O 1
ATOM 829 N N . GLU A 1 100 ? -5.883 5.008 23 1 96.81 100 GLU A N 1
ATOM 830 C CA . GLU A 1 100 ? -7.25 5.199 23.484 1 96.81 100 GLU A CA 1
ATOM 831 C C . GLU A 1 100 ? -7.438 6.594 24.078 1 96.81 100 GLU A C 1
ATOM 833 O O . GLU A 1 100 ? -8.508 7.195 23.938 1 96.81 100 GLU A O 1
ATOM 838 N N . ARG A 1 101 ? -6.457 7.109 24.75 1 96.56 101 ARG A N 1
ATOM 839 C CA . ARG A 1 101 ? -6.52 8.461 25.312 1 96.56 101 ARG A CA 1
ATOM 840 C C . ARG A 1 101 ? -6.668 9.492 24.203 1 96.56 101 ARG A C 1
ATOM 842 O O . ARG A 1 101 ? -7.422 10.461 24.344 1 96.56 101 ARG A O 1
ATOM 849 N N . GLU A 1 102 ? -5.914 9.289 23.062 1 98.25 102 GLU A N 1
ATOM 850 C CA . GLU A 1 102 ? -6.023 10.172 21.906 1 98.25 102 GLU A CA 1
ATOM 851 C C . GLU A 1 102 ? -7.41 10.094 21.281 1 98.25 102 GLU A C 1
ATOM 853 O O . GLU A 1 102 ? -8.047 11.117 21.047 1 98.25 102 GLU A O 1
ATOM 858 N N . ARG A 1 103 ? -7.805 8.859 21.047 1 98.38 103 ARG A N 1
ATOM 859 C CA . ARG A 1 103 ? -9.078 8.656 20.359 1 98.38 103 ARG A CA 1
ATOM 860 C C . ARG A 1 103 ? -10.234 9.25 21.172 1 98.38 103 ARG A C 1
ATOM 862 O O . ARG A 1 103 ? -11.172 9.805 20.594 1 98.38 103 ARG A O 1
ATOM 869 N N . SER A 1 104 ? -10.188 9.18 22.453 1 97.38 104 SER A N 1
ATOM 870 C CA . SER A 1 104 ? -11.25 9.68 23.328 1 97.38 104 SER A CA 1
ATOM 871 C C . SER A 1 104 ? -11.352 11.195 23.266 1 97.38 104 SER A C 1
ATOM 873 O O . SER A 1 104 ? -12.406 11.766 23.547 1 97.38 104 SER A O 1
ATOM 875 N N . LYS A 1 105 ? -10.312 11.828 22.828 1 97.25 105 LYS A N 1
ATOM 876 C CA . LYS A 1 105 ? -10.273 13.289 22.797 1 97.25 105 LYS A CA 1
ATOM 877 C C . LYS A 1 105 ? -10.469 13.805 21.375 1 97.25 105 LYS A C 1
ATOM 879 O O . LYS A 1 105 ? -10.297 14.992 21.109 1 97.25 105 LYS A O 1
ATOM 884 N N . LEU A 1 106 ? -10.773 12.969 20.469 1 98.31 106 LEU A N 1
ATOM 885 C CA . LEU A 1 106 ? -10.984 13.289 19.062 1 98.31 106 LEU A CA 1
ATOM 886 C C . LEU A 1 106 ? -12.414 12.953 18.625 1 98.31 106 LEU A C 1
ATOM 888 O O . LEU A 1 106 ? -12.812 11.789 18.672 1 98.31 106 LEU A O 1
ATOM 892 N N . TYR A 1 107 ? -13.188 13.945 18.328 1 98.62 107 TYR A N 1
ATOM 893 C CA . TYR A 1 107 ? -14.516 13.742 17.766 1 98.62 107 TYR A CA 1
ATOM 894 C C . TYR A 1 107 ? -14.461 13.789 16.234 1 98.62 107 TYR A C 1
ATOM 896 O O . TYR A 1 107 ? -14.086 14.812 15.656 1 98.62 107 TYR A O 1
ATOM 904 N N . LEU A 1 108 ? -14.789 12.703 15.57 1 98.81 108 LEU A N 1
ATOM 905 C CA . LEU A 1 108 ? -14.719 12.617 14.117 1 98.81 108 LEU A CA 1
ATOM 906 C C . LEU A 1 108 ? -16.109 12.727 13.5 1 98.81 108 LEU A C 1
ATOM 908 O O . LEU A 1 108 ? -16.969 11.875 13.734 1 98.81 108 LEU A O 1
ATOM 912 N N . SER A 1 109 ? -16.328 13.742 12.758 1 98.56 109 SER A N 1
ATOM 913 C CA . SER A 1 109 ? -17.578 13.961 12.023 1 98.56 109 SER A CA 1
ATOM 914 C C . SER A 1 109 ? -17.359 13.852 10.523 1 98.56 109 SER A C 1
ATOM 916 O O . SER A 1 109 ? -16.484 14.508 9.969 1 98.56 109 SER A O 1
ATOM 918 N N . VAL A 1 110 ? -18.188 13.031 9.859 1 98.69 110 VAL A N 1
ATOM 919 C CA . VAL A 1 110 ? -18.094 12.844 8.414 1 98.69 110 VAL A CA 1
ATOM 920 C C . VAL A 1 110 ? -19.391 13.32 7.758 1 98.69 110 VAL A C 1
ATOM 922 O O . VAL A 1 110 ? -20.484 12.953 8.188 1 98.69 110 VAL A O 1
ATOM 925 N N . LEU A 1 111 ? -19.25 14.156 6.793 1 98.44 111 LEU A N 1
ATOM 926 C CA . LEU A 1 111 ? -20.375 14.57 5.969 1 98.44 111 LEU A CA 1
ATOM 927 C C . LEU A 1 111 ? -20.312 13.93 4.59 1 98.44 111 LEU A C 1
ATOM 929 O O . LEU A 1 111 ? -19.375 14.195 3.822 1 98.44 111 LEU A O 1
ATOM 933 N N . PHE A 1 112 ? -21.234 13.031 4.305 1 98.25 112 PHE A N 1
ATOM 934 C CA . PHE A 1 112 ? -21.438 12.594 2.928 1 98.25 112 PHE A CA 1
ATOM 935 C C . PHE A 1 112 ? -22.156 13.656 2.119 1 98.25 112 PHE A C 1
ATOM 937 O O . PHE A 1 112 ? -23.375 13.836 2.266 1 98.25 112 PHE A O 1
ATOM 944 N N . ALA A 1 113 ? -21.469 14.281 1.209 1 97.81 113 ALA A N 1
ATOM 945 C CA . ALA A 1 113 ? -21.938 15.531 0.631 1 97.81 113 ALA A CA 1
ATOM 946 C C . ALA A 1 113 ? -22.578 15.305 -0.737 1 97.81 113 ALA A C 1
ATOM 948 O O . ALA A 1 113 ? -22.812 16.25 -1.485 1 97.81 113 ALA A O 1
ATOM 949 N N . ASP A 1 114 ? -22.781 14.086 -1.128 1 96.94 114 ASP A N 1
ATOM 950 C CA . ASP A 1 114 ? -23.688 13.812 -2.25 1 96.94 114 ASP A CA 1
ATOM 951 C C . ASP A 1 114 ? -25.141 14 -1.846 1 96.94 114 ASP A C 1
ATOM 953 O O . ASP A 1 114 ? -25.562 13.523 -0.787 1 96.94 114 ASP A O 1
ATOM 957 N N . THR A 1 115 ? -25.875 14.664 -2.705 1 97.5 115 THR A N 1
ATOM 958 C CA . THR A 1 115 ? -27.281 14.844 -2.363 1 97.5 115 THR A CA 1
ATOM 959 C C . THR A 1 115 ? -28 13.508 -2.328 1 97.5 115 THR A C 1
ATOM 961 O O . THR A 1 115 ? -29 13.352 -1.627 1 97.5 115 THR A O 1
ATOM 964 N N . GLU A 1 116 ? -27.531 12.57 -3.131 1 96.88 116 GLU A N 1
ATOM 965 C CA . GLU A 1 116 ? -27.891 11.156 -2.992 1 96.88 116 GLU A CA 1
ATOM 966 C C . GLU A 1 116 ? -26.734 10.352 -2.404 1 96.88 116 GLU A C 1
ATOM 968 O O . GLU A 1 116 ? -25.891 9.828 -3.145 1 96.88 116 GLU A O 1
ATOM 973 N N . PRO A 1 117 ? -26.75 10.273 -1.054 1 96.88 117 PRO A N 1
ATOM 974 C CA . PRO A 1 117 ? -25.562 9.695 -0.415 1 96.88 117 PRO A CA 1
ATOM 975 C C . PRO A 1 117 ? -25.344 8.234 -0.779 1 96.88 117 PRO A C 1
ATOM 977 O O . PRO A 1 117 ? -24.234 7.711 -0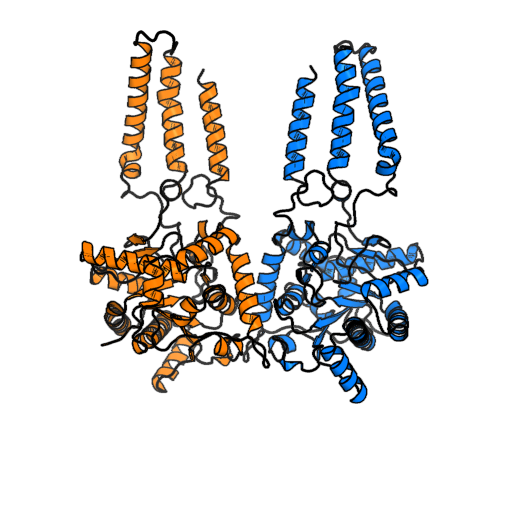.636 1 96.88 117 PRO A O 1
ATOM 980 N N . ARG A 1 118 ? -26.391 7.504 -1.299 1 96.19 118 ARG A N 1
ATOM 981 C CA . ARG A 1 118 ? -26.328 6.082 -1.621 1 96.19 118 ARG A CA 1
ATOM 982 C C . ARG A 1 118 ? -25.375 5.832 -2.787 1 96.19 118 ARG A C 1
ATOM 984 O O . ARG A 1 118 ? -24.984 4.688 -3.047 1 96.19 118 ARG A O 1
ATOM 991 N N . VAL A 1 119 ? -24.906 6.918 -3.504 1 96.31 119 VAL A N 1
ATOM 992 C CA . VAL A 1 119 ? -23.953 6.77 -4.605 1 96.31 119 VAL A CA 1
ATOM 993 C C . VAL A 1 119 ? -22.547 6.59 -4.051 1 96.31 119 VAL A C 1
ATOM 995 O O . VAL A 1 119 ? -21.656 6.117 -4.758 1 96.31 119 VAL A O 1
ATOM 998 N N . HIS A 1 120 ? -22.375 7.066 -2.85 1 96.31 120 HIS A N 1
ATOM 999 C CA . HIS A 1 120 ? -21.047 6.953 -2.242 1 96.31 120 HIS A CA 1
ATOM 1000 C C . HIS A 1 120 ? -20.75 5.512 -1.847 1 96.31 120 HIS A C 1
ATOM 1002 O O . HIS A 1 120 ? -21.578 4.848 -1.215 1 96.31 120 HIS A O 1
ATOM 1008 N N . THR A 1 121 ? -19.547 5.074 -2.02 1 95.12 121 THR A N 1
ATOM 1009 C CA . THR A 1 121 ? -19.188 3.668 -1.888 1 95.12 121 THR A CA 1
ATOM 1010 C C . THR A 1 121 ? -19.094 3.268 -0.417 1 95.12 121 THR A C 1
ATOM 1012 O O . THR A 1 121 ? -19.203 2.084 -0.085 1 95.12 121 THR A O 1
ATOM 1015 N N . SER A 1 122 ? -18.938 4.188 0.461 1 95.94 122 SER A N 1
ATOM 1016 C CA . SER A 1 122 ? -18.781 3.877 1.877 1 95.94 122 SER A CA 1
ATOM 1017 C C . SER A 1 122 ? -20.062 4.125 2.652 1 95.94 122 SER A C 1
ATOM 1019 O O . SER A 1 122 ? -20.141 3.852 3.852 1 95.94 122 SER A O 1
ATOM 1021 N N . TRP A 1 123 ? -21.094 4.703 1.934 1 95.88 123 TRP A N 1
ATOM 1022 C CA . TRP A 1 123 ? -22.344 5.008 2.604 1 95.88 123 TRP A CA 1
ATOM 1023 C C . TRP A 1 123 ? -23.016 3.734 3.117 1 95.88 123 TRP A C 1
ATOM 1025 O O . TRP A 1 123 ? -23.172 2.764 2.373 1 95.88 123 TRP A O 1
ATOM 1035 N N . GLY A 1 124 ? -23.312 3.686 4.336 1 92.75 124 GLY A N 1
ATOM 1036 C CA . GLY A 1 124 ? -24.062 2.578 4.902 1 92.75 124 GLY A CA 1
ATOM 1037 C C . GLY A 1 124 ? -23.188 1.441 5.383 1 92.75 124 GLY A C 1
ATOM 1038 O O . GLY A 1 124 ? -23.672 0.454 5.93 1 92.75 124 GLY A O 1
ATOM 1039 N N . GLN A 1 125 ? -21.938 1.539 5.215 1 95 125 GLN A N 1
ATOM 1040 C CA . GLN A 1 125 ? -21.031 0.496 5.691 1 95 125 GLN A CA 1
ATOM 1041 C C . GLN A 1 125 ? -20.969 0.486 7.215 1 95 125 GLN A C 1
ATOM 1043 O O . GLN A 1 125 ? -20.984 1.543 7.852 1 95 125 GLN A O 1
ATOM 1048 N N . LYS A 1 126 ? -20.719 -0.633 7.824 1 96.25 126 LYS A N 1
ATOM 1049 C CA . LYS A 1 126 ? -20.766 -0.801 9.273 1 96.25 126 LYS A CA 1
ATOM 1050 C C . LYS A 1 126 ? -19.609 -0.078 9.945 1 96.25 126 LYS A C 1
ATOM 1052 O O . LYS A 1 126 ? -19.75 0.479 11.039 1 96.25 126 LYS A O 1
ATOM 1057 N N . TRP A 1 127 ? -18.5 -0.126 9.273 1 97.06 127 TRP A N 1
ATOM 1058 C CA . TRP A 1 127 ? -17.312 0.475 9.891 1 97.06 127 TRP A CA 1
ATOM 1059 C C . TRP A 1 127 ? -17.5 1.978 10.07 1 97.06 127 TRP A C 1
ATOM 1061 O O . TRP A 1 127 ? -16.938 2.572 10.992 1 97.06 127 TRP A O 1
ATOM 1071 N N . VAL A 1 128 ? -18.266 2.674 9.172 1 97.88 128 VAL A N 1
ATOM 1072 C CA . VAL A 1 128 ? -18.453 4.117 9.242 1 97.88 128 VAL A CA 1
ATOM 1073 C C . VAL A 1 128 ? -19.125 4.48 10.57 1 97.88 128 VAL A C 1
ATOM 1075 O O . VAL A 1 128 ? -18.641 5.355 11.289 1 97.88 128 VAL A O 1
ATOM 1078 N N . GLU A 1 129 ? -20.172 3.777 10.883 1 96.19 129 GLU A N 1
ATOM 1079 C CA . GLU A 1 129 ? -20.891 4.043 12.125 1 96.19 129 GLU A CA 1
ATOM 1080 C C . GLU A 1 129 ? -20.047 3.684 13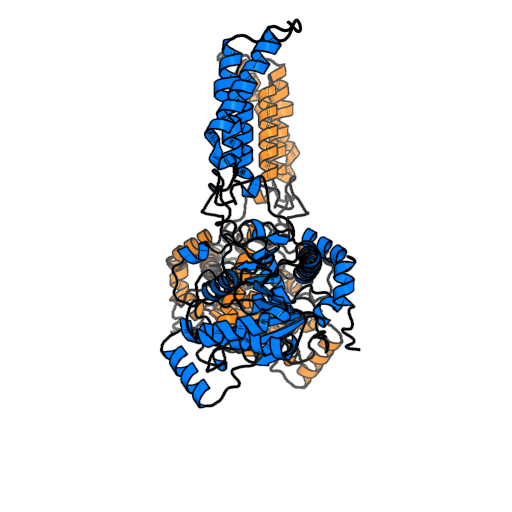.344 1 96.19 129 GLU A C 1
ATOM 1082 O O . GLU A 1 129 ? -20.109 4.363 14.367 1 96.19 129 GLU A O 1
ATOM 1087 N N . ARG A 1 130 ? -19.297 2.684 13.188 1 97.31 130 ARG A N 1
ATOM 1088 C CA . ARG A 1 130 ? -18.547 2.156 14.328 1 97.31 130 ARG A CA 1
ATOM 1089 C C . ARG A 1 130 ? -17.344 3.027 14.641 1 97.31 130 ARG A C 1
ATOM 1091 O O . ARG A 1 130 ? -16.969 3.201 15.805 1 97.31 130 ARG A O 1
ATOM 1098 N N . LEU A 1 131 ? -16.719 3.531 13.609 1 98.38 131 LEU A N 1
ATOM 1099 C CA . LEU A 1 131 ? -15.422 4.188 13.812 1 98.38 131 LEU A CA 1
ATOM 1100 C C . LEU A 1 131 ? -15.594 5.703 13.898 1 98.38 131 LEU A C 1
ATOM 1102 O O . LEU A 1 131 ? -14.742 6.395 14.453 1 98.38 131 LEU A O 1
ATOM 1106 N N . THR A 1 132 ? -16.625 6.266 13.305 1 98.56 132 THR A N 1
ATOM 1107 C CA . THR A 1 132 ? -16.859 7.703 13.352 1 98.56 132 THR A CA 1
ATOM 1108 C C . THR A 1 132 ? -17.812 8.055 14.484 1 98.56 132 THR A C 1
ATOM 1110 O O . THR A 1 132 ? -18.578 7.207 14.945 1 98.56 132 THR A O 1
ATOM 1113 N N . ASP A 1 133 ? -17.734 9.242 15.008 1 98.56 133 ASP A N 1
ATOM 1114 C CA . ASP A 1 133 ? -18.641 9.695 16.047 1 98.56 133 ASP A CA 1
ATOM 1115 C C . ASP A 1 133 ? -19.953 10.227 15.453 1 98.56 133 ASP A C 1
ATOM 1117 O O . ASP A 1 133 ? -21 10.164 16.094 1 98.56 133 ASP A O 1
ATOM 1121 N N . SER A 1 134 ? -19.828 10.75 14.289 1 97.44 134 SER A N 1
ATOM 1122 C CA . SER A 1 134 ? -20.984 11.188 13.516 1 97.44 134 SER A CA 1
ATOM 1123 C C . SER A 1 134 ? -20.734 11.047 12.016 1 97.44 134 SER A C 1
ATOM 1125 O O . SER A 1 134 ? -19.688 11.453 11.516 1 97.44 134 SER A O 1
ATOM 1127 N N . ALA A 1 135 ? -21.578 10.406 11.297 1 97.81 135 ALA A N 1
ATOM 1128 C CA . ALA A 1 135 ? -21.578 10.281 9.836 1 97.81 135 ALA A CA 1
ATOM 1129 C C . ALA A 1 135 ? -22.953 10.531 9.258 1 97.81 135 ALA A C 1
ATOM 1131 O O . ALA A 1 135 ? -23.875 9.719 9.43 1 97.81 135 ALA A O 1
ATOM 1132 N N . THR A 1 136 ? -23.109 11.664 8.609 1 96.5 136 THR A N 1
ATOM 1133 C CA . THR A 1 136 ? -24.438 12.07 8.18 1 96.5 136 THR A CA 1
ATOM 1134 C C . THR A 1 136 ? -24.391 12.672 6.773 1 96.5 136 THR A C 1
ATOM 1136 O O . THR A 1 136 ? -23.328 12.789 6.176 1 96.5 136 THR A O 1
ATOM 1139 N N . THR A 1 137 ? -25.547 12.898 6.258 1 97.38 137 THR A N 1
ATOM 1140 C CA . THR A 1 137 ? -25.719 13.711 5.062 1 97.38 137 THR A CA 1
ATOM 1141 C C . THR A 1 137 ? -26.359 15.055 5.414 1 97.38 137 THR A C 1
ATOM 1143 O O . THR A 1 137 ? -26.406 15.438 6.586 1 97.38 137 THR A O 1
ATOM 1146 N N . TYR A 1 138 ? -26.75 15.852 4.41 1 96.88 138 TYR A N 1
ATOM 1147 C CA . TYR A 1 138 ? -27.266 17.203 4.633 1 96.88 138 TYR A CA 1
ATOM 1148 C C . TYR A 1 138 ? -28.5 17.172 5.504 1 96.88 138 TYR A C 1
ATOM 1150 O O . TYR A 1 138 ? -29.406 16.375 5.285 1 96.88 138 TYR A O 1
ATOM 1158 N N . ASN A 1 139 ? -28.484 17.891 6.535 1 96.38 139 ASN A N 1
ATOM 1159 C CA . ASN A 1 139 ? -29.672 18.25 7.301 1 96.38 139 ASN A CA 1
ATOM 1160 C C . ASN A 1 139 ? -30.031 19.719 7.145 1 96.38 139 ASN A C 1
ATOM 1162 O O . ASN A 1 139 ? -29.703 20.531 8.008 1 96.38 139 ASN A O 1
ATOM 1166 N N . VAL A 1 140 ? -30.734 19.969 6.078 1 96.88 140 VAL A N 1
ATOM 1167 C CA . VAL A 1 140 ? -31.047 21.344 5.699 1 96.88 140 VAL A CA 1
ATOM 1168 C C . VAL A 1 140 ? -32.5 21.438 5.289 1 96.88 140 VAL A C 1
ATOM 1170 O O . VAL A 1 140 ? -33.219 20.438 5.199 1 96.88 140 VAL A O 1
ATOM 1173 N N . SER A 1 141 ? -33.031 22.656 5.027 1 97 141 SER A N 1
ATOM 1174 C CA . SER A 1 141 ? -34.406 22.859 4.559 1 97 141 SER A CA 1
ATOM 1175 C C . SER A 1 141 ? -34.594 22.312 3.152 1 97 141 SER A C 1
ATOM 1177 O O . SER A 1 141 ? -33.625 22.109 2.424 1 97 141 SER A O 1
ATOM 1179 N N . ASP A 1 142 ? -35.781 22.109 2.773 1 97.44 142 ASP A N 1
ATOM 1180 C CA . ASP A 1 142 ? -36.094 21.578 1.453 1 97.44 142 ASP A CA 1
ATOM 1181 C C . ASP A 1 142 ? -35.594 22.5 0.351 1 97.44 142 ASP A C 1
ATOM 1183 O O . ASP A 1 142 ? -35.062 22.031 -0.665 1 97.44 142 ASP A O 1
ATOM 1187 N N . ASP A 1 143 ? -35.75 23.719 0.622 1 97.19 143 ASP A N 1
ATOM 1188 C CA . ASP A 1 143 ? -35.312 24.703 -0.372 1 97.19 143 ASP A CA 1
ATOM 1189 C C . ASP A 1 143 ? -33.812 24.656 -0.553 1 97.19 143 ASP A C 1
ATOM 1191 O O . ASP A 1 143 ? -33.312 24.688 -1.681 1 97.19 143 ASP A O 1
ATOM 1195 N N . GLN A 1 144 ? -33.094 24.656 0.523 1 96.81 144 GLN A N 1
ATOM 1196 C CA . GLN A 1 144 ? -31.641 24.578 0.469 1 96.81 144 GLN A CA 1
ATOM 1197 C C . GLN A 1 144 ? -31.188 23.266 -0.172 1 96.81 144 GLN A C 1
ATOM 1199 O O . GLN A 1 144 ? -30.188 23.25 -0.904 1 96.81 144 GLN A O 1
ATOM 1204 N N . PHE A 1 145 ? -31.891 22.25 0.153 1 97.81 145 PHE A N 1
ATOM 1205 C CA . PHE A 1 145 ? -31.547 20.953 -0.403 1 97.81 145 PHE A CA 1
ATOM 1206 C C . PHE A 1 145 ? -31.734 20.953 -1.917 1 97.81 145 PHE A C 1
ATOM 1208 O O . PHE A 1 145 ? -30.875 20.422 -2.643 1 97.81 145 PHE A O 1
ATOM 1215 N N . LYS A 1 146 ? -32.844 21.484 -2.4 1 97.94 146 LYS A N 1
ATOM 1216 C CA . LYS A 1 146 ? -33.062 21.609 -3.838 1 97.94 146 LYS A CA 1
ATOM 1217 C C . LYS A 1 146 ? -31.953 22.422 -4.504 1 97.94 146 LYS A C 1
ATOM 1219 O O . LYS A 1 146 ? -31.516 22.109 -5.609 1 97.94 146 LYS A O 1
ATOM 1224 N N . HIS A 1 147 ? -31.578 23.453 -3.82 1 97.5 147 HIS A N 1
ATOM 1225 C CA . HIS A 1 147 ? -30.484 24.266 -4.34 1 97.5 147 HIS A CA 1
ATOM 1226 C C . HIS A 1 147 ? -29.203 23.469 -4.445 1 97.5 147 HIS A C 1
ATOM 1228 O O . HIS A 1 147 ? -28.469 23.594 -5.438 1 97.5 147 HIS A O 1
ATOM 1234 N N . LEU A 1 148 ? -28.891 22.688 -3.463 1 97.94 148 LEU A N 1
ATOM 1235 C CA . LEU A 1 148 ? -27.703 21.844 -3.475 1 97.94 148 LEU A CA 1
ATOM 1236 C C . LEU A 1 148 ? -27.766 20.844 -4.613 1 97.94 148 LEU A C 1
ATOM 1238 O O . LEU A 1 148 ? -26.75 20.562 -5.254 1 97.94 148 LEU A O 1
ATOM 1242 N N . GLN A 1 149 ? -28.922 20.312 -4.867 1 98.06 149 GLN A N 1
ATOM 1243 C CA . GLN A 1 149 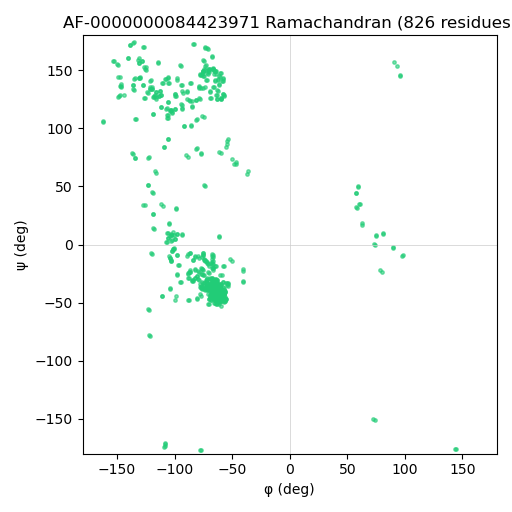? -29.109 19.391 -5.992 1 98.06 149 GLN A CA 1
ATOM 1244 C C . GLN A 1 149 ? -28.797 20.078 -7.316 1 98.06 149 GLN A C 1
ATOM 1246 O O . GLN A 1 149 ? -28.172 19.5 -8.195 1 98.06 149 GLN A O 1
ATOM 1251 N N . ASP A 1 150 ? -29.266 21.281 -7.355 1 97.94 150 ASP A N 1
ATOM 1252 C CA . ASP A 1 150 ? -29 22.062 -8.562 1 97.94 150 ASP A CA 1
ATOM 1253 C C . ASP A 1 150 ? -27.516 22.312 -8.734 1 97.94 150 ASP A C 1
ATOM 1255 O O . ASP A 1 150 ? -26.984 22.203 -9.836 1 97.94 150 ASP A O 1
ATOM 1259 N N . LEU A 1 151 ? -26.859 22.688 -7.641 1 97.06 151 LEU A N 1
ATOM 1260 C CA . LEU A 1 151 ? -25.422 22.922 -7.688 1 97.06 151 LEU A CA 1
ATOM 1261 C C . LEU A 1 151 ? -24.672 21.672 -8.125 1 97.06 151 LEU A C 1
ATOM 1263 O O . LEU A 1 151 ? -23.703 21.75 -8.875 1 97.06 151 LEU A O 1
ATOM 1267 N N . GLU A 1 152 ? -25.078 20.547 -7.629 1 95.75 152 GLU A N 1
ATOM 1268 C CA . GLU A 1 152 ? -24.469 19.281 -7.977 1 95.75 152 GLU A CA 1
ATOM 1269 C C . GLU A 1 152 ? -24.672 18.953 -9.453 1 95.75 152 GLU A C 1
ATOM 1271 O O . GLU A 1 152 ? -23.734 18.531 -10.133 1 95.75 152 GLU A O 1
ATOM 1276 N N . ARG A 1 153 ? -25.844 19.172 -10 1 95.69 153 ARG A N 1
ATOM 1277 C CA . ARG A 1 153 ? -26.156 18.922 -11.398 1 95.69 153 ARG A CA 1
ATOM 1278 C C . ARG A 1 153 ? -25.359 19.828 -12.32 1 95.69 153 ARG A C 1
ATOM 1280 O O . ARG A 1 153 ? -24.891 19.406 -13.375 1 95.69 153 ARG A O 1
ATOM 1287 N N . GLU A 1 154 ? -25.203 21.016 -11.828 1 95.81 154 GLU A N 1
ATOM 1288 C CA . GLU A 1 154 ? -24.5 22.016 -12.625 1 95.81 154 GLU A CA 1
ATOM 1289 C C . GLU A 1 154 ? -23 21.938 -12.422 1 95.81 154 GLU A C 1
ATOM 1291 O O . GLU A 1 154 ? -22.234 22.672 -13.055 1 95.81 154 GLU A O 1
ATOM 1296 N N . LYS A 1 155 ? -22.594 21.141 -11.5 1 92.56 155 LYS A N 1
ATOM 1297 C CA . LYS A 1 155 ? -21.172 20.984 -11.164 1 92.56 155 LYS A CA 1
ATOM 1298 C C . LYS A 1 155 ? -20.562 22.297 -10.711 1 92.56 155 LYS A C 1
ATOM 1300 O O . LYS A 1 155 ? -19.453 22.656 -11.117 1 92.56 155 LYS A O 1
ATOM 1305 N N . ASN A 1 156 ? -21.359 23.062 -10.047 1 93.44 156 ASN A N 1
ATOM 1306 C CA . ASN A 1 156 ? -20.875 24.297 -9.445 1 93.44 156 ASN A CA 1
ATOM 1307 C C . ASN A 1 156 ? -20.172 24.031 -8.117 1 93.44 156 ASN A C 1
ATOM 1309 O O . ASN A 1 156 ? -20.719 24.328 -7.055 1 93.44 156 ASN A O 1
ATOM 1313 N N . TYR A 1 157 ? -18.953 23.672 -8.18 1 89.25 157 TYR A N 1
ATOM 1314 C CA . TYR A 1 157 ? -18.188 23.266 -7.004 1 89.25 157 TYR A CA 1
ATOM 1315 C C . TYR A 1 157 ? -17.656 24.5 -6.27 1 89.25 157 TYR A C 1
ATOM 1317 O O . TYR A 1 157 ? -17.219 24.391 -5.117 1 89.25 157 TYR A O 1
ATOM 1325 N N . TYR A 1 158 ? -17.734 25.625 -6.832 1 92.31 158 TYR A N 1
ATOM 1326 C CA . TYR A 1 158 ? -17.297 26.844 -6.188 1 92.31 158 TYR A CA 1
ATOM 1327 C C . TYR A 1 158 ? -18.266 27.266 -5.086 1 92.31 158 TYR A C 1
ATOM 1329 O O . TYR A 1 158 ? -17.844 27.766 -4.039 1 92.31 158 TYR A O 1
ATOM 1337 N N . GLU A 1 159 ? -19.453 27.062 -5.402 1 96 159 GLU A N 1
ATOM 1338 C CA . GLU A 1 159 ? -20.453 27.406 -4.395 1 96 159 GLU A CA 1
ATOM 1339 C C . GLU A 1 159 ? -20.703 26.234 -3.455 1 96 159 GLU A C 1
ATOM 1341 O O . GLU A 1 159 ? -20.75 26.406 -2.234 1 96 159 GLU A O 1
ATOM 1346 N N . LYS A 1 160 ? -20.906 25.031 -4.008 1 96.69 160 LYS A N 1
ATOM 1347 C CA . LYS A 1 160 ? -21.203 23.875 -3.186 1 96.69 160 LYS A CA 1
ATOM 1348 C C . LYS A 1 160 ? -20.062 23.578 -2.217 1 96.69 160 LYS A C 1
ATOM 1350 O O . LYS A 1 160 ? -20.297 23.156 -1.082 1 96.69 160 LYS A O 1
ATOM 1355 N N . GLY A 1 161 ? -18.828 23.766 -2.756 1 95.62 161 GLY A N 1
ATOM 1356 C CA . GLY A 1 161 ? -17.672 23.531 -1.911 1 95.62 161 GLY A CA 1
ATOM 1357 C C . GLY A 1 161 ? -17.625 24.438 -0.688 1 95.62 161 GLY A C 1
ATOM 1358 O O . GLY A 1 161 ? -17.281 23.984 0.407 1 95.62 161 GLY A O 1
ATOM 1359 N N . VAL A 1 162 ? -17.922 25.688 -0.875 1 96.88 162 VAL A N 1
ATOM 1360 C CA . VAL A 1 162 ? -17.953 26.625 0.245 1 96.88 162 VAL A CA 1
ATOM 1361 C C . VAL A 1 162 ? -19.047 26.203 1.229 1 96.88 162 VAL A C 1
ATOM 1363 O O . VAL A 1 162 ? -18.828 26.219 2.445 1 96.88 162 VAL A O 1
ATOM 1366 N N . PHE A 1 163 ? -20.219 25.828 0.683 1 97.62 163 PHE A N 1
ATOM 1367 C CA . PHE A 1 163 ? -21.297 25.375 1.533 1 97.62 163 PHE A CA 1
ATOM 1368 C C . PHE A 1 163 ? -20.859 24.172 2.373 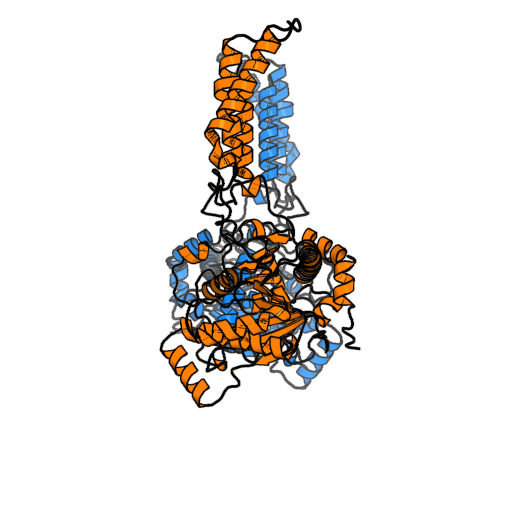1 97.62 163 PHE A C 1
ATOM 1370 O O . PHE A 1 163 ? -21.109 24.141 3.582 1 97.62 163 PHE A O 1
ATOM 1377 N N . ASP A 1 164 ? -20.266 23.219 1.722 1 97.69 164 ASP A N 1
ATOM 1378 C CA . ASP A 1 164 ? -19.828 22 2.398 1 97.69 164 ASP A CA 1
ATOM 1379 C C . ASP A 1 164 ? -18.812 22.328 3.488 1 97.69 164 ASP A C 1
ATOM 1381 O O . ASP A 1 164 ? -18.844 21.734 4.574 1 97.69 164 ASP A O 1
ATOM 1385 N N . TYR A 1 165 ? -17.891 23.188 3.145 1 97.5 165 TYR A N 1
ATOM 1386 C CA . TYR A 1 165 ? -16.875 23.594 4.121 1 97.5 165 TYR A CA 1
ATOM 1387 C C . TYR A 1 165 ? -17.516 24.266 5.328 1 97.5 165 TYR A C 1
ATOM 1389 O O . TYR A 1 165 ? -17.141 23.984 6.469 1 97.5 165 TYR A O 1
ATOM 1397 N N . LEU A 1 166 ? -18.469 25.156 5.105 1 98 166 LEU A N 1
ATOM 1398 C CA . LEU A 1 166 ? -19.203 25.828 6.172 1 98 166 LEU A CA 1
ATOM 1399 C C . LEU A 1 166 ? -19.969 24.828 7.027 1 98 166 LEU A C 1
ATOM 1401 O O . LEU A 1 166 ? -20 24.938 8.25 1 98 166 LEU A O 1
ATOM 1405 N N . TYR A 1 167 ? -20.578 23.891 6.32 1 97.62 167 TYR A N 1
ATOM 1406 C CA . TYR A 1 167 ? -21.312 22.844 7.031 1 97.62 167 TYR A CA 1
ATOM 1407 C C . TYR A 1 167 ? -20.406 22.109 8.016 1 97.62 167 TYR A C 1
ATOM 1409 O O . TYR A 1 167 ? -20.781 21.875 9.164 1 97.62 167 TYR A O 1
ATOM 1417 N N . ALA A 1 168 ? -19.203 21.797 7.594 1 97.5 168 ALA A N 1
ATOM 1418 C CA . ALA A 1 168 ? -18.234 21.109 8.43 1 97.5 168 ALA A CA 1
ATOM 1419 C C . ALA A 1 168 ? -17.812 21.984 9.609 1 97.5 168 ALA A C 1
ATOM 1421 O O . ALA A 1 168 ? -17.75 21.516 10.75 1 97.5 168 ALA A O 1
ATOM 1422 N N . LEU A 1 169 ? -17.516 23.25 9.336 1 98.12 169 LEU A N 1
ATOM 1423 C CA . LEU A 1 169 ? -17.109 24.156 10.398 1 98.12 169 LEU A CA 1
ATOM 1424 C C . LEU A 1 169 ? -18.219 24.297 11.445 1 98.12 169 LEU A C 1
ATOM 1426 O O . LEU A 1 169 ? -17.938 24.25 12.648 1 98.12 169 LEU A O 1
ATOM 1430 N N . ARG A 1 170 ? -19.422 24.375 11.016 1 97.56 170 ARG A N 1
ATOM 1431 C CA . ARG A 1 170 ? -20.547 24.578 11.922 1 97.56 170 ARG A CA 1
ATOM 1432 C C . ARG A 1 170 ? -20.797 23.328 12.773 1 97.56 170 ARG A C 1
ATOM 1434 O O . ARG A 1 170 ? -21.188 23.438 13.938 1 97.56 170 ARG A O 1
ATOM 1441 N N . THR A 1 171 ? -20.594 22.203 12.141 1 96 171 THR A N 1
ATOM 1442 C CA . THR A 1 171 ? -20.734 20.969 12.883 1 96 171 THR A CA 1
ATOM 1443 C C . THR A 1 171 ? -19.781 20.922 14.07 1 96 171 THR A C 1
ATOM 1445 O O . THR A 1 171 ? -20.172 20.562 15.18 1 96 171 THR A O 1
ATOM 1448 N N . CYS A 1 172 ? -18.578 21.312 13.852 1 96.62 172 CYS A N 1
ATOM 1449 C CA . CYS A 1 172 ? -17.578 21.297 14.922 1 96.62 172 CYS A CA 1
ATOM 1450 C C . CYS A 1 172 ? -17.797 22.469 15.875 1 96.62 172 CYS A C 1
ATOM 1452 O O . CYS A 1 172 ? -17.531 22.359 17.078 1 96.62 172 CYS A O 1
ATOM 1454 N N . GLN A 1 173 ? -18.297 23.609 15.328 1 96.38 173 GLN A N 1
ATOM 1455 C CA . GLN A 1 173 ? -18.609 24.75 16.172 1 96.38 173 GLN A CA 1
ATOM 1456 C C . GLN A 1 173 ? -19.609 24.375 17.266 1 96.38 173 GLN A C 1
ATOM 1458 O O . GLN A 1 173 ? -19.484 24.812 18.406 1 96.38 173 GLN A O 1
ATOM 1463 N N . GLN A 1 174 ? -20.562 23.547 16.891 1 94.69 174 GLN A N 1
ATOM 1464 C CA . GLN A 1 174 ? -21.625 23.141 17.812 1 94.69 174 GLN A CA 1
ATOM 1465 C C . GLN A 1 174 ? -21.062 22.297 18.938 1 94.69 174 GLN A C 1
ATOM 1467 O O . GLN A 1 174 ? -21.562 22.344 20.062 1 94.69 174 GLN A O 1
ATOM 1472 N N . LEU A 1 175 ? -20.047 21.562 18.703 1 94.38 175 LEU A N 1
ATOM 1473 C CA . LEU A 1 175 ? -19.422 20.719 19.703 1 94.38 175 LEU A CA 1
ATOM 1474 C C . LEU A 1 175 ? -18.594 21.547 20.688 1 94.38 175 LEU A C 1
ATOM 1476 O O . LEU A 1 175 ? -18.297 21.094 21.797 1 94.38 175 LEU A O 1
ATOM 1480 N N . ASN A 1 176 ? -18.188 22.766 20.281 1 92.56 176 ASN A N 1
ATOM 1481 C CA . ASN A 1 176 ? -17.438 23.75 21.078 1 92.56 176 ASN A CA 1
ATOM 1482 C C . ASN A 1 176 ? -16.125 23.172 21.562 1 92.56 176 ASN A C 1
ATOM 1484 O O . ASN A 1 176 ? -15.719 23.406 22.703 1 92.56 176 ASN A O 1
ATOM 1488 N N . ALA A 1 177 ? -15.516 22.266 20.781 1 95.06 177 ALA A N 1
ATOM 1489 C CA . ALA A 1 177 ? -14.18 21.781 21.094 1 95.06 177 ALA A CA 1
ATOM 1490 C C . ALA A 1 177 ? -13.141 22.891 20.953 1 95.06 177 ALA A C 1
ATOM 1492 O O . ALA A 1 177 ? -13.305 23.797 20.141 1 95.06 177 ALA A O 1
ATOM 1493 N N . PRO A 1 178 ? -12.047 22.828 21.719 1 96.44 178 PRO A N 1
ATOM 1494 C CA . PRO A 1 178 ? -11.008 23.875 21.656 1 96.44 178 PRO A CA 1
ATOM 1495 C C . PRO A 1 178 ? -10.43 24.031 20.25 1 96.44 178 PRO A C 1
ATOM 1497 O O . PRO A 1 178 ? -10.078 25.141 19.844 1 96.44 178 PRO A O 1
ATOM 1500 N N . TYR A 1 179 ? -10.375 22.938 19.531 1 98.31 179 TYR A N 1
ATOM 1501 C CA . TYR A 1 179 ? -9.797 23.016 18.188 1 98.31 179 TYR A CA 1
ATOM 1502 C C . TYR A 1 179 ? -10.672 22.281 17.172 1 98.31 179 TYR A C 1
ATOM 1504 O O . TYR A 1 179 ? -11.242 21.234 17.484 1 98.31 179 TYR A O 1
ATOM 1512 N N . THR A 1 180 ? -10.766 22.812 16 1 98.62 180 THR A N 1
ATOM 1513 C CA . THR A 1 180 ? -11.438 22.219 14.852 1 98.62 180 THR A CA 1
ATOM 1514 C C . THR A 1 180 ? -10.438 21.875 13.75 1 98.62 180 THR A C 1
ATOM 1516 O O . THR A 1 180 ? -9.602 22.703 13.391 1 98.62 180 THR A O 1
ATOM 1519 N N . ILE A 1 181 ? -10.484 20.672 13.297 1 98.81 181 ILE A N 1
ATOM 1520 C CA . ILE A 1 181 ? -9.633 20.281 12.188 1 98.81 181 ILE A CA 1
ATOM 1521 C C . ILE A 1 181 ? -10.492 19.906 10.984 1 98.81 181 ILE A C 1
ATOM 1523 O O . ILE A 1 181 ? -11.406 19.078 11.094 1 98.81 181 ILE A O 1
ATOM 1527 N N . ILE A 1 182 ? -10.242 20.484 9.875 1 98.62 182 ILE A N 1
ATOM 1528 C CA . ILE A 1 182 ? -10.891 20.109 8.625 1 98.62 182 ILE A CA 1
ATOM 1529 C C . ILE A 1 182 ? -9.891 19.375 7.727 1 98.62 182 ILE A C 1
ATOM 1531 O O . ILE A 1 182 ? -8.891 19.953 7.305 1 98.62 182 ILE A O 1
ATOM 1535 N N . PHE A 1 183 ? -10.172 18.094 7.426 1 98.25 183 PHE A N 1
ATOM 1536 C CA . PHE A 1 183 ? -9.344 17.281 6.527 1 98.25 183 PHE A CA 1
ATOM 1537 C C . PHE A 1 183 ? -10.055 17.047 5.199 1 98.25 183 PHE A C 1
ATOM 1539 O O . PHE A 1 183 ? -11.281 16.891 5.168 1 98.25 183 PHE A O 1
ATOM 1546 N N . GLU A 1 184 ? -9.281 17.062 4.137 1 95.56 184 GLU A N 1
ATOM 1547 C CA . GLU A 1 184 ? -9.812 16.531 2.883 1 95.56 184 GLU A CA 1
ATOM 1548 C C . GLU A 1 184 ? -9.938 15.016 2.938 1 95.56 184 GLU A C 1
ATOM 1550 O O . GLU A 1 184 ? -9.43 14.383 3.861 1 95.56 184 GLU A O 1
ATOM 1555 N N . ASP A 1 185 ? -10.609 14.422 1.972 1 96 185 ASP A N 1
ATOM 1556 C CA . ASP A 1 185 ? -10.891 12.992 2.049 1 96 185 ASP A CA 1
ATOM 1557 C C . ASP A 1 185 ? -9.961 12.195 1.143 1 96 185 ASP A C 1
ATOM 1559 O O . ASP A 1 185 ? -10.219 11.031 0.846 1 96 185 ASP A O 1
ATOM 1563 N N . ASP A 1 186 ? -8.938 12.805 0.563 1 94.62 186 ASP A N 1
ATOM 1564 C CA . ASP A 1 186 ? -7.969 12.109 -0.285 1 94.62 186 ASP A CA 1
ATOM 1565 C C . ASP A 1 186 ? -6.547 12.297 0.24 1 94.62 186 ASP A C 1
ATOM 1567 O O . ASP A 1 186 ? -5.641 12.648 -0.517 1 94.62 186 ASP A O 1
ATOM 1571 N N . ILE A 1 187 ? -6.387 12.023 1.494 1 96.75 187 ILE A N 1
ATOM 1572 C CA . ILE A 1 187 ? -5.105 12.188 2.172 1 96.75 187 ILE A CA 1
ATOM 1573 C C . ILE A 1 187 ? -4.738 10.898 2.898 1 96.75 187 ILE A C 1
ATOM 1575 O O . ILE A 1 187 ? -5.602 10.055 3.154 1 96.75 187 ILE A O 1
ATOM 1579 N N . ILE A 1 188 ? -3.502 10.711 3.172 1 98.19 188 ILE A N 1
ATOM 1580 C CA . ILE A 1 188 ? -2.969 9.695 4.066 1 98.19 188 ILE A CA 1
ATOM 1581 C C . ILE A 1 188 ? -2.24 10.359 5.234 1 98.19 188 ILE A C 1
ATOM 1583 O O . ILE A 1 188 ? -1.35 11.188 5.027 1 98.19 188 ILE A O 1
ATOM 1587 N N . ILE A 1 189 ? -2.576 10.023 6.418 1 98.69 189 ILE A N 1
ATOM 1588 C CA . ILE A 1 189 ? -2.076 10.703 7.609 1 98.69 189 ILE A CA 1
ATOM 1589 C C . ILE A 1 189 ? -1.032 9.828 8.305 1 98.69 189 ILE A C 1
ATOM 1591 O O . ILE A 1 189 ? -1.199 8.609 8.398 1 98.69 189 ILE A O 1
ATOM 1595 N N . SER A 1 190 ? 0.033 10.414 8.781 1 98.69 190 SER A N 1
ATOM 1596 C CA . SER A 1 190 ? 1.15 9.688 9.375 1 98.69 190 SER A CA 1
ATOM 1597 C C . SER A 1 190 ? 0.802 9.188 10.773 1 98.69 190 SER A C 1
ATOM 1599 O O . SER A 1 190 ? -0.079 9.742 11.43 1 98.69 190 SER A O 1
ATOM 1601 N N . THR A 1 191 ? 1.546 8.188 11.188 1 98.31 191 THR A N 1
ATOM 1602 C CA . THR A 1 191 ? 1.473 7.719 12.562 1 98.31 191 THR A CA 1
ATOM 1603 C C . THR A 1 191 ? 1.888 8.82 13.531 1 98.31 191 THR A C 1
ATOM 1605 O O . THR A 1 191 ? 2.805 9.594 13.25 1 98.31 191 THR A O 1
ATOM 1608 N N . ALA A 1 192 ? 1.153 8.969 14.641 1 98.31 192 ALA A N 1
ATOM 1609 C CA . ALA A 1 192 ? 1.468 9.875 15.75 1 98.31 192 ALA A CA 1
ATOM 1610 C C . ALA A 1 192 ? 1.026 11.297 15.438 1 98.31 192 ALA A C 1
ATOM 1612 O O . ALA A 1 192 ? 1.389 12.234 16.141 1 98.31 192 ALA A O 1
ATOM 1613 N N . TRP A 1 193 ? 0.286 11.508 14.375 1 98.75 193 TRP A N 1
ATOM 1614 C CA . TRP A 1 193 ? -0.061 12.836 13.883 1 98.75 193 TRP A CA 1
ATOM 1615 C C . TRP A 1 193 ? -0.759 13.648 14.961 1 98.75 193 TRP A C 1
ATOM 1617 O O . TRP A 1 193 ? -0.517 14.852 15.102 1 98.75 193 TRP A O 1
ATOM 1627 N N . LEU A 1 194 ? -1.643 13.039 15.75 1 98.75 194 LEU A N 1
ATOM 1628 C CA . LEU A 1 194 ? -2.439 13.805 16.703 1 98.75 194 LEU A CA 1
ATOM 1629 C C . LEU A 1 194 ? -1.568 14.328 17.844 1 98.75 194 LEU A C 1
ATOM 1631 O O . LEU A 1 194 ? -1.647 15.508 18.203 1 98.75 194 LEU A O 1
ATOM 1635 N N . SER A 1 195 ? -0.73 13.477 18.406 1 98.62 195 SER A N 1
ATOM 1636 C CA . SER A 1 195 ? 0.167 13.906 19.469 1 98.62 195 SER A CA 1
ATOM 1637 C C . SER A 1 195 ? 1.115 15 18.984 1 98.62 195 SER A C 1
ATOM 1639 O O . SER A 1 195 ? 1.396 15.953 19.719 1 98.62 195 SER A O 1
ATOM 1641 N N . LYS A 1 196 ? 1.608 14.828 17.781 1 98.69 196 LYS A N 1
ATOM 1642 C CA . LYS A 1 196 ? 2.461 15.867 17.203 1 98.69 196 LYS A CA 1
ATOM 1643 C C . LYS A 1 196 ? 1.702 17.188 17.078 1 98.69 196 LYS A C 1
ATOM 1645 O O . LYS A 1 196 ? 2.256 18.266 17.328 1 98.69 196 LYS A O 1
ATOM 1650 N N . THR A 1 197 ? 0.481 17.062 16.625 1 98.81 197 THR A N 1
ATOM 1651 C CA . THR A 1 197 ? -0.361 18.234 16.469 1 98.81 197 THR A CA 1
ATOM 1652 C C . THR A 1 197 ? -0.626 18.906 17.828 1 98.81 197 THR A C 1
ATOM 1654 O O . THR A 1 197 ? -0.52 20.125 17.953 1 98.81 197 THR A O 1
ATOM 1657 N N . LEU A 1 198 ? -0.957 18.109 18.844 1 98.19 198 LEU A N 1
ATOM 1658 C CA . LEU A 1 198 ? -1.238 18.656 20.172 1 98.19 198 LEU A CA 1
ATOM 1659 C C . LEU A 1 198 ? -0.011 19.344 20.734 1 98.19 198 LEU A C 1
ATOM 1661 O O . LEU A 1 198 ? -0.127 20.422 21.344 1 98.19 198 LEU A O 1
ATOM 1665 N N . LYS A 1 199 ? 1.09 18.734 20.547 1 98.12 199 LYS A N 1
ATOM 1666 C CA . LYS A 1 199 ? 2.322 19.375 21 1 98.12 199 LYS A CA 1
ATOM 1667 C C . LYS A 1 199 ? 2.545 20.703 20.297 1 98.12 199 LYS A C 1
ATOM 1669 O O . LYS A 1 199 ? 2.918 21.703 20.922 1 98.12 199 LYS A O 1
ATOM 1674 N N . ALA A 1 200 ? 2.328 20.719 19.016 1 98.62 200 ALA A N 1
ATOM 1675 C CA . ALA A 1 200 ? 2.48 21.938 18.219 1 98.62 200 ALA A CA 1
ATOM 1676 C C . ALA A 1 200 ? 1.529 23.031 18.703 1 98.62 200 ALA A C 1
ATOM 1678 O O . ALA A 1 200 ? 1.899 24.203 18.766 1 98.62 200 ALA A O 1
ATOM 1679 N N . LEU A 1 201 ? 0.332 22.625 19.031 1 98.19 201 LEU A N 1
ATOM 1680 C CA . LEU A 1 201 ? -0.658 23.594 19.5 1 98.19 201 LEU A CA 1
ATOM 1681 C C . LEU A 1 201 ? -0.244 24.188 20.844 1 98.19 201 LEU A C 1
ATOM 1683 O O . LEU A 1 201 ? -0.474 25.375 21.094 1 98.19 201 LEU A O 1
ATOM 1687 N N . ALA A 1 202 ? 0.329 23.391 21.703 1 97 202 ALA A N 1
ATOM 1688 C CA . ALA A 1 202 ? 0.883 23.906 22.953 1 97 202 ALA A CA 1
ATOM 1689 C C . ALA A 1 202 ? 1.987 24.922 22.688 1 97 202 ALA A C 1
ATOM 1691 O O . ALA A 1 202 ? 2.053 25.953 23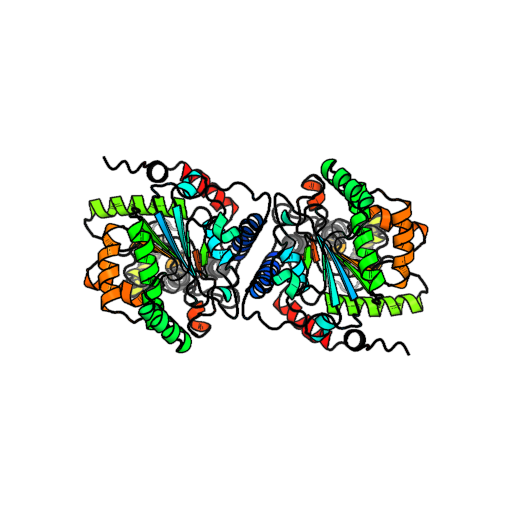.344 1 97 202 ALA A O 1
ATOM 1692 N N . ASP A 1 203 ? 2.807 24.641 21.734 1 97.56 203 ASP A N 1
ATOM 1693 C CA . ASP A 1 203 ? 3.879 25.547 21.359 1 97.56 203 ASP A CA 1
ATOM 1694 C C . ASP A 1 203 ? 3.316 26.859 20.828 1 97.56 203 ASP A C 1
ATOM 1696 O O . ASP A 1 203 ? 3.834 27.938 21.125 1 97.56 203 ASP A O 1
ATOM 1700 N N . ILE A 1 204 ? 2.309 26.75 20.016 1 97.81 204 ILE A N 1
ATOM 1701 C CA . ILE A 1 204 ? 1.693 27.938 19.422 1 97.81 204 ILE A CA 1
ATOM 1702 C C . ILE A 1 204 ? 1.081 28.797 20.531 1 97.81 204 ILE A C 1
ATOM 1704 O O . ILE A 1 204 ? 1.162 30.016 20.484 1 97.81 204 ILE A O 1
ATOM 1708 N N . SER A 1 205 ? 0.46 28.156 21.469 1 94.81 205 SER A N 1
ATOM 1709 C CA . SER A 1 205 ? -0.113 28.891 22.594 1 94.81 205 SER A CA 1
ATOM 1710 C C . SER A 1 205 ? 0.95 29.703 23.328 1 94.81 205 SER A C 1
ATOM 1712 O O . SER A 1 205 ? 0.711 30.859 23.703 1 94.81 205 SER A O 1
ATOM 1714 N N . ARG A 1 206 ? 2.066 29.141 23.5 1 94.88 206 ARG A N 1
ATOM 1715 C CA . ARG A 1 206 ? 3.17 29.859 24.141 1 94.88 206 ARG A CA 1
ATOM 1716 C C . ARG A 1 206 ? 3.67 31 23.25 1 94.88 206 ARG A C 1
ATOM 1718 O O . ARG A 1 206 ? 3.961 32.094 23.75 1 94.88 206 ARG A O 1
ATOM 1725 N N . LEU A 1 207 ? 3.73 30.703 22.031 1 94.31 207 LEU A N 1
ATOM 1726 C CA . LEU A 1 207 ? 4.168 31.734 21.078 1 94.31 207 LEU A CA 1
ATOM 1727 C C . LEU A 1 207 ? 3.197 32.906 21.062 1 94.31 207 LEU A C 1
ATOM 1729 O O . LEU A 1 207 ? 3.617 34.062 20.984 1 94.31 207 LEU A O 1
ATOM 1733 N N . GLU A 1 208 ? 1.954 32.562 21.031 1 92.69 208 GLU A N 1
ATOM 1734 C CA . GLU A 1 208 ? 0.924 33.594 21.016 1 92.69 208 GLU A CA 1
ATOM 1735 C C . GLU A 1 208 ? 0.991 34.469 22.281 1 92.69 208 GLU A C 1
ATOM 1737 O O . GLU A 1 208 ? 0.815 35.688 22.219 1 92.69 208 GLU A O 1
ATOM 1742 N N . GLN A 1 209 ? 1.224 33.875 23.422 1 92 209 GLN A N 1
ATOM 1743 C CA . GLN A 1 209 ? 1.345 34.594 24.688 1 92 209 GLN A CA 1
ATOM 1744 C C . GLN A 1 209 ? 2.555 35.531 24.672 1 92 209 GLN A C 1
ATOM 1746 O O . GLN A 1 209 ? 2.504 36.625 25.219 1 92 209 GLN A O 1
ATOM 1751 N N . GLN A 1 210 ? 3.527 35.156 24.062 1 92.75 210 GLN A N 1
ATOM 1752 C CA . GLN A 1 210 ? 4.77 35.906 24.031 1 92.75 210 GLN A CA 1
ATOM 1753 C C . GLN A 1 210 ? 4.691 37.062 23 1 92.75 210 GLN A C 1
ATOM 1755 O O . GLN A 1 210 ? 5.086 38.188 23.281 1 92.75 210 GLN A O 1
ATOM 1760 N N . SER A 1 211 ? 4.223 36.719 21.859 1 90.56 211 SER A N 1
ATOM 1761 C CA . SER A 1 211 ? 4.25 37.688 20.75 1 90.56 211 SER A CA 1
ATOM 1762 C C . SER A 1 211 ? 2.998 38.562 20.75 1 90.56 211 SER A C 1
ATOM 1764 O O . SER A 1 211 ? 3.008 39.656 20.219 1 90.56 211 SER A O 1
ATOM 1766 N N . GLY A 1 212 ? 1.909 38 21.25 1 89.81 212 GLY A N 1
ATOM 1767 C CA . GLY A 1 212 ? 0.632 38.688 21.203 1 89.81 212 GLY A CA 1
ATOM 1768 C C . GLY A 1 212 ? 0 38.688 19.828 1 89.81 212 GLY A C 1
ATOM 1769 O O . GLY A 1 212 ? -1.033 39.312 19.609 1 89.81 212 GLY A O 1
ATOM 1770 N N . LYS A 1 213 ? 0.552 37.969 18.938 1 91.81 213 LYS A N 1
ATOM 1771 C CA . LYS A 1 213 ? 0.032 37.938 17.578 1 91.81 213 LYS A CA 1
ATOM 1772 C C . LYS A 1 213 ? -1.024 36.844 17.438 1 91.81 213 LYS A C 1
ATOM 1774 O O . LYS A 1 213 ? -0.757 35.656 17.719 1 91.81 213 LYS A O 1
ATOM 1779 N N . PRO A 1 214 ? -2.184 37.25 16.984 1 94.94 214 PRO A N 1
ATOM 1780 C CA . PRO A 1 214 ? -3.215 36.219 16.797 1 94.94 214 PRO A CA 1
ATOM 1781 C C . PRO A 1 214 ? -2.949 35.312 15.586 1 94.94 214 PRO A C 1
ATOM 1783 O O . PRO A 1 214 ? -2.262 35.75 14.648 1 94.94 214 PRO A O 1
ATOM 1786 N N . TRP A 1 215 ? -3.438 34.156 15.586 1 97.31 215 TRP A N 1
ATOM 1787 C CA . TRP A 1 215 ? -3.268 33.188 14.492 1 97.31 215 TRP A CA 1
ATOM 1788 C C . TRP A 1 215 ? -4.602 32.562 14.094 1 97.31 215 TRP A C 1
ATOM 1790 O O . TRP A 1 215 ? -5.57 32.625 14.859 1 97.31 215 TRP A O 1
ATOM 1800 N N . ILE A 1 216 ? -4.68 32.031 12.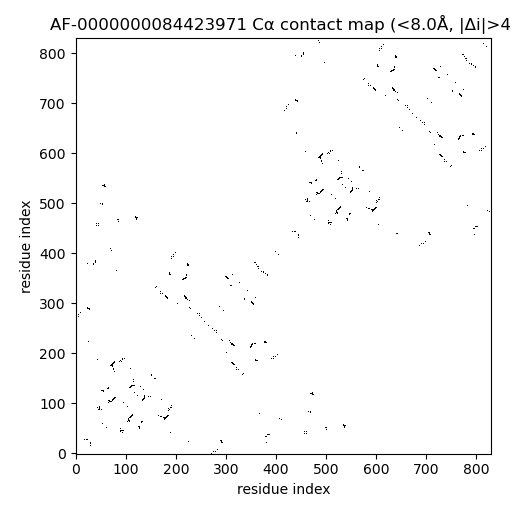891 1 97.12 216 ILE A N 1
ATOM 1801 C CA . ILE A 1 216 ? -5.961 31.547 12.391 1 97.12 216 ILE A CA 1
ATOM 1802 C C . ILE A 1 216 ? -5.93 30.016 12.289 1 97.12 216 ILE A C 1
ATOM 1804 O O . ILE A 1 216 ? -6.918 29.344 12.594 1 97.12 216 ILE A O 1
ATOM 1808 N N . TYR A 1 217 ? -4.777 29.516 11.727 1 98 217 TYR A N 1
ATOM 1809 C CA . TYR A 1 217 ? -4.781 28.062 11.617 1 98 217 TYR A CA 1
ATOM 1810 C C . TYR A 1 217 ? -3.363 27.5 11.641 1 98 217 TYR A C 1
ATOM 1812 O O . TYR A 1 217 ? -2.396 28.25 11.453 1 98 217 TYR A O 1
ATOM 1820 N N . LEU A 1 218 ? -3.24 26.281 11.992 1 98.31 218 LEU A N 1
ATOM 1821 C CA . LEU A 1 218 ? -2.062 25.422 11.836 1 98.31 218 LEU A CA 1
ATOM 1822 C C . LEU A 1 218 ? -2.254 24.438 10.688 1 98.31 218 LEU A C 1
ATOM 1824 O O . LEU A 1 218 ? -3.184 23.625 10.711 1 98.31 218 LEU A O 1
ATOM 1828 N N . ARG A 1 219 ? -1.475 24.547 9.656 1 97.44 219 ARG A N 1
ATOM 1829 C CA . ARG A 1 219 ? -1.594 23.578 8.57 1 97.44 219 ARG A CA 1
ATOM 1830 C C . ARG A 1 219 ? -0.758 22.344 8.844 1 97.44 219 ARG A C 1
ATOM 1832 O O . ARG A 1 219 ? 0.397 22.438 9.266 1 97.44 219 ARG A O 1
ATOM 1839 N N . LEU A 1 220 ? -1.295 21.203 8.547 1 98.06 220 LEU A N 1
ATOM 1840 C CA . LEU A 1 220 ? -0.625 19.922 8.789 1 98.06 220 LEU A CA 1
ATOM 1841 C C . LEU A 1 220 ? -0.005 19.391 7.5 1 98.06 220 LEU A C 1
ATOM 1843 O O . LEU A 1 220 ? 0.636 18.328 7.508 1 98.06 220 LEU A O 1
ATOM 1847 N N . PHE A 1 221 ? -0.25 20.125 6.434 1 96.56 221 PHE A N 1
ATOM 1848 C CA . PHE A 1 221 ? 0.304 19.766 5.129 1 96.56 221 PHE A CA 1
ATOM 1849 C C . PHE A 1 221 ? 0.855 21.016 4.426 1 96.56 221 PHE A C 1
ATOM 1851 O O . PHE A 1 221 ? 0.235 22.078 4.453 1 96.56 221 PHE A O 1
ATOM 1858 N N . TYR A 1 222 ? 1.971 20.875 3.842 1 93.44 222 TYR A N 1
ATOM 1859 C CA . TYR A 1 222 ? 2.514 21.844 2.885 1 93.44 222 TYR A CA 1
ATOM 1860 C C . TYR A 1 222 ? 3.393 21.141 1.854 1 93.44 222 TYR A C 1
ATOM 1862 O O . TYR A 1 222 ? 3.877 20.031 2.092 1 93.44 222 TYR A O 1
ATOM 1870 N N . THR A 1 223 ? 3.521 21.719 0.734 1 91.94 223 THR A N 1
ATOM 1871 C CA . THR A 1 223 ? 4.375 21.172 -0.314 1 91.94 223 THR A CA 1
ATOM 1872 C C . THR A 1 223 ? 5.734 21.859 -0.327 1 91.94 223 THR A C 1
ATOM 1874 O O . THR A 1 223 ? 5.816 23.078 -0.121 1 91.94 223 THR A O 1
ATOM 1877 N N . GLU A 1 224 ? 6.758 21.156 -0.557 1 91.12 224 GLU A N 1
ATOM 1878 C CA . GLU A 1 224 ? 8.102 21.719 -0.63 1 91.12 224 GLU A CA 1
ATOM 1879 C C . GLU A 1 224 ? 8.312 22.484 -1.941 1 91.12 224 GLU A C 1
ATOM 1881 O O . GLU A 1 224 ? 9.289 23.219 -2.088 1 91.12 224 GLU A O 1
ATOM 1886 N N . THR A 1 225 ? 7.426 22.297 -2.822 1 88.25 225 THR A N 1
ATOM 1887 C CA . THR A 1 225 ? 7.52 23 -4.102 1 88.25 225 THR A CA 1
ATOM 1888 C C . THR A 1 225 ? 7.531 24.5 -3.893 1 88.25 225 THR A C 1
ATOM 1890 O O . THR A 1 225 ? 8.141 25.234 -4.672 1 88.25 225 THR A O 1
ATOM 1893 N N . ALA A 1 226 ? 6.949 24.906 -2.818 1 84.19 226 ALA A N 1
ATOM 1894 C CA . ALA A 1 226 ? 6.816 26.344 -2.576 1 84.19 226 ALA A CA 1
ATOM 1895 C C . ALA A 1 226 ? 7.969 26.859 -1.728 1 84.19 226 ALA A C 1
ATOM 1897 O O . ALA A 1 226 ? 8.008 28.047 -1.377 1 84.19 226 ALA A O 1
ATOM 1898 N N . LEU A 1 227 ? 8.992 26.062 -1.476 1 89.06 227 LEU A N 1
ATOM 1899 C CA . LEU A 1 227 ? 10.016 26.453 -0.508 1 89.06 227 LEU A CA 1
ATOM 1900 C C . LEU A 1 227 ? 11.383 26.531 -1.172 1 89.06 227 LEU A C 1
ATOM 1902 O O . LEU A 1 227 ? 12.383 26.047 -0.616 1 89.06 227 LEU A O 1
ATOM 1906 N N . SER A 1 228 ? 11.453 27.141 -2.32 1 89.94 228 SER A N 1
ATOM 1907 C CA . SER A 1 228 ? 12.703 27.344 -3.041 1 89.94 228 SER A CA 1
ATOM 1908 C C . SER A 1 228 ? 13.438 28.578 -2.529 1 89.94 228 SER A C 1
ATOM 1910 O O . SER A 1 228 ? 12.938 29.281 -1.651 1 89.94 228 SER A O 1
ATOM 1912 N N . TRP A 1 229 ? 14.688 28.766 -3.027 1 91.81 229 TRP A N 1
ATOM 1913 C CA . TRP A 1 229 ? 15.391 30.031 -2.822 1 91.81 229 TRP A CA 1
ATOM 1914 C C . TRP A 1 229 ? 14.57 31.188 -3.359 1 91.81 229 TRP A C 1
ATOM 1916 O O . TRP A 1 229 ? 14.023 31.125 -4.465 1 91.81 229 TRP A O 1
ATOM 1926 N N . THR A 1 230 ? 14.43 32.156 -2.465 1 89.44 230 THR A N 1
ATOM 1927 C CA . THR A 1 230 ? 13.727 33.344 -2.908 1 89.44 230 THR A CA 1
ATOM 1928 C C . THR A 1 230 ? 14.555 34.594 -2.627 1 89.44 230 THR A C 1
ATOM 1930 O O . THR A 1 230 ? 15.57 34.531 -1.932 1 89.44 230 THR A O 1
ATOM 1933 N N . SER A 1 231 ? 14.094 35.656 -3.18 1 90.25 231 SER A N 1
ATOM 1934 C CA . SER A 1 231 ? 14.82 36.906 -3.018 1 90.25 231 SER A CA 1
ATOM 1935 C C . SER A 1 231 ? 14.797 37.375 -1.566 1 90.25 231 SER A C 1
ATOM 1937 O O . SER A 1 231 ? 15.609 38.219 -1.162 1 90.25 231 SER A O 1
ATOM 1939 N N . SER A 1 232 ? 13.945 36.781 -0.845 1 87.12 232 SER A N 1
ATOM 1940 C CA . SER A 1 232 ? 13.875 37.156 0.565 1 87.12 232 SER A CA 1
ATOM 1941 C C . SER A 1 232 ? 15 36.5 1.361 1 87.12 232 SER A C 1
ATOM 1943 O O . SER A 1 232 ? 15.297 36.906 2.484 1 87.12 232 SER A O 1
ATOM 1945 N N . ASP A 1 233 ? 15.641 35.594 0.737 1 90.75 233 ASP A N 1
ATOM 1946 C CA . ASP A 1 233 ? 16.766 34.906 1.391 1 90.75 233 ASP A CA 1
ATOM 1947 C C . ASP A 1 233 ? 18.062 35.719 1.211 1 90.75 233 ASP A C 1
ATOM 1949 O O . ASP A 1 233 ? 18.484 35.969 0.082 1 90.75 233 ASP A O 1
ATOM 1953 N N . PHE A 1 234 ? 18.641 36.031 2.264 1 91.81 234 PHE A N 1
ATOM 1954 C CA . PHE A 1 234 ? 19.844 36.844 2.234 1 91.81 234 PHE A CA 1
ATOM 1955 C C . PHE A 1 234 ? 20.906 36.219 1.352 1 91.81 234 PHE A C 1
ATOM 1957 O O . PHE A 1 234 ? 21.484 36.875 0.48 1 91.81 234 PHE A O 1
ATOM 1964 N N . ALA A 1 235 ? 21.109 34.906 1.563 1 91.88 235 ALA A N 1
ATOM 1965 C CA . ALA A 1 235 ? 22.188 34.219 0.854 1 91.88 235 ALA A CA 1
ATOM 1966 C C . ALA A 1 235 ? 21.906 34.156 -0.645 1 91.88 235 ALA A C 1
ATOM 1968 O O . ALA A 1 235 ? 22.828 34.219 -1.46 1 91.88 235 ALA A O 1
ATOM 1969 N N . TYR A 1 236 ? 20.688 34.062 -0.957 1 93.25 236 TYR A N 1
ATOM 1970 C CA . TYR A 1 236 ? 20.328 34 -2.367 1 93.25 236 TYR A CA 1
ATOM 1971 C C . TYR A 1 236 ? 20.391 35.375 -3.021 1 93.25 236 TYR A C 1
ATOM 1973 O O . TYR A 1 236 ? 20.922 35.5 -4.125 1 93.25 236 TYR A O 1
ATOM 1981 N N . ARG A 1 237 ? 19.859 36.312 -2.299 1 94.06 237 ARG A N 1
ATOM 1982 C CA . ARG A 1 237 ? 19.859 37.688 -2.801 1 94.06 237 ARG A CA 1
ATOM 1983 C C . ARG A 1 237 ? 21.266 38.188 -3.021 1 94.06 237 ARG A C 1
ATOM 1985 O O . ARG A 1 237 ? 21.516 38.938 -3.959 1 94.06 237 ARG A O 1
ATOM 1992 N N . ASN A 1 238 ? 22.172 37.781 -2.238 1 96.69 238 ASN A N 1
ATOM 1993 C CA . ASN A 1 238 ? 23.547 38.281 -2.293 1 96.69 238 ASN A CA 1
ATOM 1994 C C . ASN A 1 238 ? 24.5 37.188 -2.766 1 96.69 238 ASN A C 1
ATOM 1996 O O . ASN A 1 238 ? 25.641 37.125 -2.303 1 96.69 238 ASN A O 1
ATOM 2000 N N . MET A 1 239 ? 24.016 36.406 -3.615 1 95.5 239 MET A N 1
ATOM 2001 C CA . MET A 1 239 ? 24.781 35.25 -4.078 1 95.5 239 MET A CA 1
ATOM 2002 C C . MET A 1 239 ? 26.125 35.688 -4.648 1 95.5 239 MET A C 1
ATOM 2004 O O . MET A 1 239 ? 27.172 35.156 -4.27 1 95.5 239 MET A O 1
ATOM 2008 N N . PRO A 1 240 ? 26.219 36.75 -5.527 1 96.06 240 PRO A N 1
ATOM 2009 C CA . PRO A 1 240 ? 27.531 37.156 -6.043 1 96.06 240 PRO A CA 1
ATOM 2010 C C . PRO A 1 240 ? 28.469 37.656 -4.945 1 96.06 240 PRO A C 1
ATOM 2012 O O . PRO A 1 240 ? 29.688 37.406 -5.012 1 96.06 240 PRO A O 1
ATOM 2015 N N . LEU A 1 241 ? 27.922 38.312 -4.043 1 96.94 241 LEU A N 1
ATOM 2016 C CA . LEU A 1 241 ? 28.719 38.781 -2.916 1 96.94 241 LEU A CA 1
ATOM 2017 C C . LEU A 1 241 ? 29.266 37.625 -2.115 1 96.94 241 LEU A C 1
ATOM 2019 O O . LEU A 1 241 ? 30.422 37.656 -1.678 1 96.94 241 LEU A O 1
ATOM 2023 N N . VAL A 1 242 ? 28.438 36.625 -1.854 1 96.81 242 VAL A N 1
ATOM 2024 C CA . VAL A 1 242 ? 28.859 35.438 -1.117 1 96.81 242 VAL A CA 1
ATOM 2025 C C . VAL A 1 242 ? 30.016 34.75 -1.852 1 96.81 242 VAL A C 1
ATOM 2027 O O . VAL A 1 242 ? 31.031 34.438 -1.247 1 96.81 242 VAL A O 1
ATOM 2030 N N . PHE A 1 243 ? 29.859 34.594 -3.133 1 96.94 243 PHE A N 1
ATOM 2031 C CA . PHE A 1 243 ? 30.938 34.031 -3.939 1 96.94 243 PHE A CA 1
ATOM 2032 C C . PHE A 1 243 ? 32.188 34.875 -3.842 1 96.94 243 PHE A C 1
ATOM 2034 O O . PHE A 1 243 ? 33.281 34.344 -3.588 1 96.94 243 PHE A O 1
ATOM 2041 N N . GLY A 1 244 ? 32.062 36.156 -3.977 1 97.06 244 GLY A N 1
ATOM 2042 C CA . GLY A 1 244 ? 33.188 37.062 -3.936 1 97.06 244 GLY A CA 1
ATOM 2043 C C . GLY A 1 244 ? 33.938 37.031 -2.611 1 97.06 244 GLY A C 1
ATOM 2044 O O . GLY A 1 244 ? 35.156 36.969 -2.58 1 97.06 244 GLY A O 1
ATOM 2045 N N . VAL A 1 245 ? 33.156 37.094 -1.602 1 97.31 245 VAL A N 1
ATOM 2046 C CA . VAL A 1 245 ? 33.75 37.125 -0.266 1 97.31 245 VAL A CA 1
ATOM 2047 C C . VAL A 1 245 ? 34.5 35.812 0.001 1 97.31 245 VAL A C 1
ATOM 2049 O O . VAL A 1 245 ? 35.594 35.844 0.565 1 97.31 245 VAL A O 1
ATOM 2052 N N . LEU A 1 246 ? 33.906 34.719 -0.392 1 97.12 246 LEU A N 1
ATOM 2053 C CA . LEU A 1 246 ? 34.531 33.438 -0.139 1 97.12 246 LEU A CA 1
ATOM 2054 C C . LEU A 1 246 ? 35.781 33.281 -0.978 1 97.12 246 LEU A C 1
ATOM 2056 O O . LEU A 1 246 ? 36.812 32.75 -0.494 1 97.12 246 LEU A O 1
ATOM 2060 N N . ILE A 1 247 ? 35.75 33.75 -2.219 1 96.62 247 ILE A N 1
ATOM 2061 C CA . ILE A 1 247 ? 36.906 33.688 -3.092 1 96.62 247 ILE A CA 1
ATOM 2062 C C . ILE A 1 247 ? 38.031 34.562 -2.516 1 96.62 247 ILE A C 1
ATOM 2064 O O . ILE A 1 247 ? 39.156 34.125 -2.377 1 96.62 247 ILE A O 1
ATOM 2068 N N . LEU A 1 248 ? 37.688 35.75 -2.098 1 97.06 248 LEU A N 1
ATOM 2069 C CA . LEU A 1 248 ? 38.656 36.688 -1.573 1 97.06 248 LEU A CA 1
ATOM 2070 C C . LEU A 1 248 ? 39.25 36.219 -0.253 1 97.06 248 LEU A C 1
ATOM 2072 O O . LEU A 1 248 ? 40.438 36.312 -0.02 1 97.06 248 LEU A O 1
ATOM 2076 N N . SER A 1 249 ? 38.344 35.75 0.576 1 97 249 SER A N 1
ATOM 2077 C CA . SER A 1 249 ? 38.812 35.188 1.847 1 97 249 SER A CA 1
ATOM 2078 C C . SER A 1 249 ? 39.75 34 1.629 1 97 249 SER A C 1
ATOM 2080 O O . SER A 1 249 ? 40.75 33.875 2.334 1 97 249 SER A O 1
ATOM 2082 N N . GLY A 1 250 ? 39.406 33.125 0.649 1 94.12 250 GLY A N 1
ATOM 2083 C CA . GLY A 1 250 ? 40.281 32.031 0.314 1 94.12 250 GLY A CA 1
ATOM 2084 C C . GLY A 1 250 ? 41.625 32.5 -0.203 1 94.12 250 GLY A C 1
ATOM 2085 O O . GLY A 1 250 ? 42.688 31.984 0.207 1 94.12 250 GLY A O 1
ATOM 2086 N N . LEU A 1 251 ? 41.656 33.531 -1.029 1 94.56 251 LEU A N 1
ATOM 2087 C CA . LEU A 1 251 ? 42.875 34.125 -1.593 1 94.56 251 LEU A CA 1
ATOM 2088 C C . LEU A 1 251 ? 43.75 34.688 -0.497 1 94.56 251 LEU A C 1
ATOM 2090 O O . LEU A 1 251 ? 44.938 34.438 -0.449 1 94.56 251 LEU A O 1
ATOM 2094 N N . ILE A 1 252 ? 43.125 35.438 0.406 1 94.44 252 ILE A N 1
ATOM 2095 C CA . ILE A 1 252 ? 43.875 36.094 1.475 1 94.44 252 ILE A CA 1
ATOM 2096 C C . ILE A 1 252 ? 44.469 35.062 2.408 1 94.44 252 ILE A C 1
ATOM 2098 O O . ILE A 1 252 ? 45.656 35.156 2.777 1 94.44 252 ILE A O 1
ATOM 2102 N N . CYS A 1 253 ? 43.656 34.094 2.711 1 93.31 253 CYS A N 1
ATOM 2103 C CA . CYS A 1 253 ? 44.125 33.031 3.615 1 93.31 253 CYS A CA 1
ATOM 2104 C C . CYS A 1 253 ? 45.281 32.281 3.006 1 93.31 253 CYS A C 1
ATOM 2106 O O . CYS A 1 253 ? 46.281 32.031 3.672 1 93.31 253 CYS A O 1
ATOM 2108 N N . LEU A 1 254 ? 45.188 31.891 1.696 1 90.62 254 LEU A N 1
ATOM 2109 C CA . LEU A 1 254 ? 46.219 31.094 1.046 1 90.62 254 LEU A CA 1
ATOM 2110 C C . LEU A 1 254 ? 47.469 31.906 0.835 1 90.62 254 LEU A C 1
ATOM 2112 O O . LEU A 1 254 ? 48.594 31.391 0.995 1 90.62 254 LEU A O 1
ATOM 2116 N N . ILE A 1 255 ? 47.375 33.219 0.568 1 89.38 255 ILE A N 1
ATOM 2117 C CA . ILE A 1 255 ? 48.531 34.094 0.395 1 89.38 255 ILE A CA 1
ATOM 2118 C C . ILE A 1 255 ? 49.25 34.281 1.738 1 89.38 255 ILE A C 1
ATOM 2120 O O . ILE A 1 255 ? 50.469 34.25 1.814 1 89.38 255 ILE A O 1
ATOM 2124 N N . SER A 1 256 ? 48.438 34.5 2.834 1 90.44 256 SER A N 1
ATOM 2125 C CA . SER A 1 256 ? 49 34.656 4.172 1 90.44 256 SER A CA 1
ATOM 2126 C C . SER A 1 256 ? 49.75 33.406 4.617 1 90.44 256 SER A C 1
ATOM 2128 O O . SER A 1 256 ? 50.812 33.469 5.238 1 90.44 256 SER A O 1
ATOM 2130 N N . LEU A 1 257 ? 49.125 32.25 4.27 1 87.94 257 LEU A N 1
ATOM 2131 C CA . LEU A 1 257 ? 49.75 30.984 4.621 1 87.94 257 LEU A CA 1
ATOM 2132 C C . LEU A 1 257 ? 51.062 30.812 3.869 1 87.94 257 LEU A C 1
ATOM 2134 O O . LEU A 1 257 ? 52.062 30.297 4.418 1 87.94 257 LEU A O 1
ATOM 2138 N N . ARG A 1 258 ? 51.094 31.234 2.588 1 84.75 258 ARG A N 1
ATOM 2139 C CA . ARG A 1 258 ? 52.312 31.141 1.783 1 84.75 258 ARG A CA 1
ATOM 2140 C C . ARG A 1 258 ? 53.406 32.031 2.35 1 84.75 258 ARG A C 1
ATOM 2142 O O . ARG A 1 258 ? 54.594 31.672 2.324 1 84.75 258 ARG A O 1
ATOM 2149 N N . ARG A 1 259 ? 53.031 33.094 2.932 1 83.75 259 ARG A N 1
ATOM 2150 C CA . ARG A 1 259 ? 54 34.094 3.422 1 83.75 259 ARG A CA 1
ATOM 2151 C C . ARG A 1 259 ? 54.438 33.75 4.836 1 83.75 259 ARG A C 1
ATOM 2153 O O . ARG A 1 259 ? 55.438 34.281 5.316 1 83.75 259 ARG A O 1
ATOM 2160 N N . SER A 1 260 ? 53.531 33 5.434 1 78.56 260 SER A N 1
ATOM 2161 C CA . SER A 1 260 ? 53.906 32.656 6.809 1 78.56 260 SER A CA 1
ATOM 2162 C C . SER A 1 260 ? 55.031 31.656 6.859 1 78.56 260 SER A C 1
ATOM 2164 O O . SER A 1 260 ? 55.312 30.969 5.871 1 78.56 260 SER A O 1
ATOM 2166 N N . ARG A 1 261 ? 55.844 31.781 7.891 1 67.19 261 ARG A N 1
ATOM 2167 C CA . ARG A 1 261 ? 57.031 30.938 8.164 1 67.19 261 ARG A CA 1
ATOM 2168 C C . ARG A 1 261 ? 56.656 29.453 8.125 1 67.19 261 ARG A C 1
ATOM 2170 O O . ARG A 1 261 ? 57.531 28.594 8.234 1 67.19 261 ARG A O 1
ATOM 2177 N N . PHE A 1 262 ? 55.438 29.281 8.125 1 59.72 262 PHE A N 1
ATOM 2178 C CA . PHE A 1 262 ? 55.062 27.875 8.117 1 59.72 262 PHE A CA 1
ATOM 2179 C C . PHE A 1 262 ? 55.312 27.266 6.746 1 59.72 262 PHE A C 1
ATOM 2181 O O . PHE A 1 262 ? 54.438 27.266 5.887 1 59.72 262 PHE A O 1
ATOM 2188 N N . THR A 1 263 ? 56.5 27.453 6.211 1 56.75 263 THR A N 1
ATOM 2189 C CA . THR A 1 263 ? 57.156 27.188 4.941 1 56.75 263 THR A CA 1
ATOM 2190 C C . THR A 1 263 ? 56.75 25.812 4.402 1 56.75 263 THR A C 1
ATOM 2192 O O . THR A 1 263 ? 57 25.5 3.236 1 56.75 263 THR A O 1
ATOM 2195 N N . GLN A 1 264 ? 56.344 25.031 5.277 1 59.34 264 GLN A N 1
ATOM 2196 C CA . GLN A 1 264 ? 56.25 23.656 4.816 1 59.34 264 GLN A CA 1
ATOM 2197 C C . GLN A 1 264 ? 55.062 23.5 3.84 1 59.34 264 GLN A C 1
ATOM 2199 O O . GLN A 1 264 ? 54.969 22.484 3.148 1 59.34 264 GLN A O 1
ATOM 2204 N N . PHE A 1 265 ? 54.219 24.484 3.852 1 60.12 265 PHE A N 1
ATOM 2205 C CA . PHE A 1 265 ? 53.125 24.281 2.885 1 60.12 265 PHE A CA 1
ATOM 2206 C C . PHE A 1 265 ? 53.5 24.891 1.538 1 60.12 265 PHE A C 1
ATOM 2208 O O . PHE A 1 265 ? 53.656 26.109 1.428 1 60.12 265 PHE A O 1
ATOM 2215 N N . HIS A 1 266 ? 54.312 24.281 0.78 1 65.25 266 HIS A N 1
ATOM 2216 C CA . HIS A 1 266 ? 54.656 24.734 -0.56 1 65.25 266 HIS A CA 1
ATOM 2217 C C . HIS A 1 266 ? 53.438 25.047 -1.394 1 65.25 266 HIS A C 1
ATOM 2219 O O . HIS A 1 266 ? 53 24.219 -2.195 1 65.25 266 HIS A O 1
ATOM 2225 N N . LEU A 1 267 ? 52.812 26.172 -1.064 1 77.5 267 LEU A N 1
ATOM 2226 C CA . LEU A 1 267 ? 51.688 26.594 -1.889 1 77.5 267 LEU A CA 1
ATOM 2227 C C . LEU A 1 267 ? 52.156 27.406 -3.086 1 77.5 267 LEU A C 1
ATOM 2229 O O . LEU A 1 267 ? 52.656 28.516 -2.926 1 77.5 267 LEU A O 1
ATOM 2233 N N . ASP A 1 268 ? 52.188 26.797 -4.266 1 84.75 268 ASP A N 1
ATOM 2234 C CA . ASP A 1 268 ? 52.562 27.516 -5.488 1 84.75 268 ASP A CA 1
ATOM 2235 C C . ASP A 1 268 ? 51.438 28.438 -5.949 1 84.75 268 ASP A C 1
ATOM 2237 O O . ASP A 1 268 ? 50.281 28.219 -5.609 1 84.75 268 ASP A O 1
ATOM 2241 N N . PRO A 1 269 ? 51.75 29.531 -6.613 1 86.75 269 PRO A N 1
ATOM 2242 C CA . PRO A 1 269 ? 50.75 30.516 -7.066 1 86.75 269 PRO A CA 1
ATOM 2243 C C . PRO A 1 269 ? 49.656 29.875 -7.902 1 86.75 269 PRO A C 1
ATOM 2245 O O . PRO A 1 269 ? 48.5 30.297 -7.824 1 86.75 269 PRO A O 1
ATOM 2248 N N . THR A 1 270 ? 49.938 28.891 -8.688 1 87.81 270 THR A N 1
ATOM 2249 C CA . THR A 1 270 ? 48.938 28.219 -9.508 1 87.81 270 THR A CA 1
ATOM 2250 C C . THR A 1 270 ? 47.938 27.516 -8.633 1 87.81 270 THR A C 1
ATOM 2252 O O . THR A 1 270 ? 46.719 27.562 -8.906 1 87.81 270 THR A O 1
ATOM 2255 N N . SER A 1 271 ? 48.375 26.844 -7.594 1 87.62 271 SER A N 1
ATOM 2256 C CA . SER A 1 271 ? 47.469 26.156 -6.676 1 87.62 271 SER A CA 1
ATOM 2257 C C . SER A 1 271 ? 46.562 27.141 -5.949 1 87.62 271 SER A C 1
ATOM 2259 O O . SER A 1 271 ? 45.406 26.859 -5.711 1 87.62 271 SER A O 1
ATOM 2261 N N . ILE A 1 272 ? 47.125 28.281 -5.66 1 89.75 272 ILE A N 1
ATOM 2262 C CA . ILE A 1 272 ? 46.344 29.297 -4.965 1 89.75 272 ILE A CA 1
ATOM 2263 C C . ILE A 1 272 ? 45.219 29.781 -5.867 1 89.75 272 ILE A C 1
ATOM 2265 O O . ILE A 1 272 ? 44.062 29.906 -5.43 1 89.75 272 ILE A O 1
ATOM 2269 N N . VAL A 1 273 ? 45.562 29.984 -7.141 1 90.62 273 VAL A N 1
ATOM 2270 C CA . VAL A 1 273 ? 44.562 30.469 -8.094 1 90.62 273 VAL A CA 1
ATOM 2271 C C . VAL A 1 273 ? 43.5 29.406 -8.32 1 90.62 273 VAL A C 1
ATOM 2273 O O . VAL A 1 273 ? 42.312 29.703 -8.344 1 90.62 273 VAL A O 1
ATOM 2276 N N . VAL A 1 274 ? 43.844 28.188 -8.469 1 90.5 274 VAL A N 1
ATOM 2277 C CA . VAL A 1 274 ? 42.906 27.109 -8.75 1 90.5 274 VAL A CA 1
ATOM 2278 C C . VAL A 1 274 ? 41.969 26.891 -7.547 1 90.5 274 VAL A C 1
ATOM 2280 O O . VAL A 1 274 ? 40.75 26.766 -7.707 1 90.5 274 VAL A O 1
ATOM 2283 N N . ILE A 1 275 ? 42.5 26.859 -6.355 1 91.25 275 ILE A N 1
ATOM 2284 C CA . ILE A 1 275 ? 41.719 26.656 -5.156 1 91.25 275 ILE A CA 1
ATOM 2285 C C . ILE A 1 275 ? 40.75 27.828 -4.961 1 91.25 275 ILE A C 1
ATOM 2287 O O . ILE A 1 275 ? 39.562 27.625 -4.723 1 91.25 275 ILE A O 1
ATOM 2291 N N . SER A 1 276 ? 41.25 29.016 -5.102 1 93.31 276 SER A N 1
ATOM 2292 C CA . SER A 1 276 ? 40.469 30.188 -4.785 1 93.31 276 SER A CA 1
ATOM 2293 C C . SER A 1 276 ? 39.469 30.516 -5.895 1 93.31 276 SER A C 1
ATOM 2295 O O . SER A 1 276 ? 38.344 30.922 -5.625 1 93.31 276 SER A O 1
ATOM 2297 N N . MET A 1 277 ? 39.875 30.25 -7.137 1 93.69 277 MET A N 1
ATOM 2298 C CA . MET A 1 277 ? 39.062 30.75 -8.242 1 93.69 277 MET A CA 1
ATOM 2299 C C . MET A 1 277 ? 38.25 29.609 -8.859 1 93.69 277 MET A C 1
ATOM 2301 O O . MET A 1 277 ? 37.281 29.844 -9.594 1 93.69 277 MET A O 1
ATOM 2305 N N . ILE A 1 278 ? 38.5 28.391 -8.555 1 93.75 278 ILE A N 1
ATOM 2306 C CA . ILE A 1 278 ? 37.75 27.281 -9.148 1 93.75 278 ILE A CA 1
ATOM 2307 C C . ILE A 1 278 ? 37.125 26.438 -8.055 1 93.75 278 ILE A C 1
ATOM 2309 O O . ILE A 1 278 ? 35.906 26.266 -8.023 1 93.75 278 ILE A O 1
ATOM 2313 N N . CYS A 1 279 ? 37.906 25.938 -7.113 1 92.69 279 CYS A N 1
ATOM 2314 C CA . CYS A 1 279 ? 37.375 25.016 -6.113 1 92.69 279 CYS A CA 1
ATOM 2315 C C . CYS A 1 279 ? 36.406 25.703 -5.176 1 92.69 279 CYS A C 1
ATOM 2317 O O . CYS A 1 279 ? 35.281 25.203 -4.961 1 92.69 279 CYS A O 1
ATOM 2319 N N . ILE A 1 280 ? 36.812 26.844 -4.672 1 94.94 280 ILE A N 1
ATOM 2320 C CA . ILE A 1 280 ? 35.969 27.547 -3.711 1 94.94 280 ILE A CA 1
ATOM 2321 C C . ILE A 1 280 ? 34.625 27.891 -4.363 1 94.94 280 ILE A C 1
ATOM 2323 O O . ILE A 1 280 ? 33.562 27.578 -3.832 1 94.94 280 ILE A O 1
ATOM 2327 N N . PRO A 1 281 ? 34.594 28.453 -5.562 1 95.56 281 PRO A N 1
ATOM 2328 C CA . PRO A 1 281 ? 33.312 28.734 -6.188 1 95.56 281 PRO A CA 1
ATOM 2329 C C . PRO A 1 281 ? 32.531 27.453 -6.527 1 95.56 281 PRO A C 1
ATOM 2331 O O . PRO A 1 281 ? 31.297 27.438 -6.457 1 95.56 281 PRO A O 1
ATOM 2334 N N . ALA A 1 282 ? 33.156 26.438 -6.871 1 95.75 282 ALA A N 1
ATOM 2335 C CA . ALA A 1 282 ? 32.5 25.172 -7.199 1 95.75 282 ALA A CA 1
ATOM 2336 C C . ALA A 1 282 ? 31.781 24.594 -5.977 1 95.75 282 ALA A C 1
ATOM 2338 O O . ALA A 1 282 ? 30.641 24.172 -6.062 1 95.75 282 ALA A O 1
ATOM 2339 N N . PHE A 1 283 ? 32.5 24.641 -4.898 1 95.88 283 PHE A N 1
ATOM 2340 C CA . PHE A 1 283 ? 31.906 24.109 -3.678 1 95.88 283 PHE A CA 1
ATOM 2341 C C . PHE A 1 283 ? 30.781 25.016 -3.182 1 95.88 283 PHE A C 1
ATOM 2343 O O . PHE A 1 283 ? 29.781 24.547 -2.637 1 95.88 283 PHE A O 1
ATOM 2350 N N . THR A 1 284 ? 31.016 26.312 -3.361 1 96 284 THR A N 1
ATOM 2351 C CA . THR A 1 284 ? 29.953 27.25 -3.008 1 96 284 THR A CA 1
ATOM 2352 C C . THR A 1 284 ? 28.703 27 -3.852 1 96 284 THR A C 1
ATOM 2354 O O . THR A 1 284 ? 27.594 27 -3.33 1 96 284 THR A O 1
ATOM 2357 N N . ALA A 1 285 ? 28.922 26.766 -5.086 1 96.19 285 ALA A N 1
ATOM 2358 C CA . ALA A 1 285 ? 27.812 26.484 -5.988 1 96.19 285 ALA A CA 1
ATOM 2359 C C . ALA A 1 285 ? 27.078 25.203 -5.586 1 96.19 285 ALA A C 1
ATOM 2361 O O . ALA A 1 285 ? 25.859 25.109 -5.688 1 96.19 285 ALA A O 1
ATOM 2362 N N . LEU A 1 286 ? 27.812 24.25 -5.16 1 95.75 286 LEU A N 1
ATOM 2363 C CA . LEU A 1 286 ? 27.25 22.969 -4.742 1 95.75 286 LEU A CA 1
ATOM 2364 C C . LEU A 1 286 ? 26.281 23.172 -3.576 1 95.75 286 LEU A C 1
ATOM 2366 O O . LEU A 1 286 ? 25.25 22.5 -3.498 1 95.75 286 LEU A O 1
ATOM 2370 N N . VAL A 1 287 ? 26.594 24.078 -2.721 1 95.31 287 VAL A N 1
ATOM 2371 C CA . VAL A 1 287 ? 25.734 24.359 -1.579 1 95.31 287 VAL A CA 1
ATOM 2372 C C . VAL A 1 287 ? 24.391 24.906 -2.064 1 95.31 287 VAL A C 1
ATOM 2374 O O . VAL A 1 287 ? 23.344 24.484 -1.583 1 95.31 287 VAL A O 1
ATOM 2377 N N . TYR A 1 288 ? 24.422 25.719 -3.051 1 95.38 288 TYR A N 1
ATOM 2378 C CA . TYR A 1 288 ? 23.188 26.266 -3.605 1 95.38 288 TYR A CA 1
ATOM 2379 C C . TYR A 1 288 ? 22.438 25.203 -4.387 1 95.38 288 TYR A C 1
ATOM 2381 O O . TYR A 1 288 ? 21.203 25.203 -4.41 1 95.38 288 TYR A O 1
ATOM 2389 N N . MET A 1 289 ? 23.188 24.328 -4.934 1 95.88 289 MET A N 1
ATOM 2390 C CA . MET A 1 289 ? 22.578 23.281 -5.758 1 95.88 289 MET A CA 1
ATOM 2391 C C . MET A 1 289 ? 21.797 22.297 -4.895 1 95.88 289 MET A C 1
ATOM 2393 O O . MET A 1 289 ? 20.859 21.656 -5.371 1 95.88 289 MET A O 1
ATOM 2397 N N . VAL A 1 290 ? 22.094 22.141 -3.676 1 95.31 290 VAL A N 1
ATOM 2398 C CA . VAL A 1 290 ? 21.438 21.234 -2.744 1 95.31 290 VAL A CA 1
ATOM 2399 C C . VAL A 1 290 ? 20.016 21.688 -2.477 1 95.31 290 VAL A C 1
ATOM 2401 O O . VAL A 1 290 ? 19.125 20.875 -2.242 1 95.31 290 VAL A O 1
ATOM 2404 N N . GLY A 1 291 ? 19.703 22.891 -2.533 1 94.06 291 GLY A N 1
ATOM 2405 C CA . GLY A 1 291 ? 18.391 23.438 -2.281 1 94.06 291 GLY A CA 1
ATOM 2406 C C . GLY A 1 291 ? 18.203 23.953 -0.862 1 94.06 291 GLY A C 1
ATOM 2407 O O . GLY A 1 291 ? 18.75 23.359 0.081 1 94.06 291 GLY A O 1
ATOM 2408 N N . LYS A 1 292 ? 17.484 24.922 -0.797 1 93.56 292 LYS A N 1
ATOM 2409 C CA . LYS A 1 292 ? 17.297 25.625 0.47 1 93.56 292 LYS A CA 1
ATOM 2410 C C . LYS A 1 292 ? 16.703 24.688 1.525 1 93.56 292 LYS A C 1
ATOM 2412 O O . LYS A 1 292 ? 17.219 24.625 2.646 1 93.56 292 LYS A O 1
ATOM 2417 N N . TYR A 1 293 ? 15.695 23.906 1.166 1 93.25 293 TYR A N 1
ATOM 2418 C CA . TYR A 1 293 ? 14.961 23.078 2.115 1 93.25 293 TYR A CA 1
ATOM 2419 C C . TYR A 1 293 ? 15.844 21.969 2.678 1 93.25 293 TYR A C 1
ATOM 2421 O O . TYR A 1 293 ? 15.688 21.578 3.836 1 93.25 293 TYR A O 1
ATOM 2429 N N . ASN A 1 294 ? 16.797 21.5 1.846 1 94.75 294 ASN A N 1
ATOM 2430 C CA . ASN A 1 294 ? 17.703 20.453 2.307 1 94.75 294 ASN A CA 1
ATOM 2431 C C . ASN A 1 294 ? 18.75 21 3.273 1 94.75 294 ASN A C 1
ATOM 2433 O O . ASN A 1 294 ? 19.188 20.297 4.184 1 94.75 294 ASN A O 1
ATOM 2437 N N . LEU A 1 295 ? 19.172 22.219 3.029 1 93.56 295 LEU A N 1
ATOM 2438 C CA . LEU A 1 295 ? 20.172 22.859 3.873 1 93.56 295 LEU A CA 1
ATOM 2439 C C . LEU A 1 295 ? 19.578 23.281 5.211 1 93.56 295 LEU A C 1
ATOM 2441 O O . LEU A 1 295 ? 20.219 23.172 6.25 1 93.56 295 LEU A O 1
ATOM 2445 N N . MET A 1 296 ? 18.375 23.766 5.145 1 92.81 296 MET A N 1
ATOM 2446 C CA . MET A 1 296 ? 17.672 24.25 6.328 1 92.81 296 MET A CA 1
ATOM 2447 C C . MET A 1 296 ? 16.234 23.734 6.367 1 92.81 296 MET A C 1
ATOM 2449 O O . MET A 1 296 ? 15.289 24.516 6.215 1 92.81 296 MET A O 1
ATOM 2453 N N . PRO A 1 297 ? 16.156 22.469 6.691 1 93.19 297 PRO A N 1
ATOM 2454 C CA . PRO A 1 297 ? 14.805 21.922 6.758 1 93.19 297 PRO A CA 1
ATOM 2455 C C . PRO A 1 297 ? 13.969 22.547 7.871 1 93.19 297 PRO A C 1
ATOM 2457 O O . PRO A 1 297 ? 14.508 22.953 8.906 1 93.19 297 PRO A O 1
ATOM 2460 N N . LEU A 1 298 ? 12.703 22.609 7.621 1 94.69 298 LEU A N 1
ATOM 2461 C CA . LEU A 1 298 ? 11.789 23.141 8.625 1 94.69 298 LEU A CA 1
ATOM 2462 C C . LEU A 1 298 ? 11.531 22.109 9.727 1 94.69 298 LEU A C 1
ATOM 2464 O O . LEU A 1 298 ? 11.602 20.906 9.477 1 94.69 298 LEU A O 1
ATOM 2468 N N . ASP A 1 299 ? 11.367 22.641 10.891 1 95.62 299 ASP A N 1
ATOM 2469 C CA . ASP A 1 299 ? 11.125 21.75 12.023 1 95.62 299 ASP A CA 1
ATOM 2470 C C . ASP A 1 299 ? 10.195 22.391 13.047 1 95.62 299 ASP A C 1
ATOM 2472 O O . ASP A 1 299 ? 10.312 23.594 13.328 1 95.62 299 ASP A O 1
ATOM 2476 N N . GLY A 1 300 ? 9.258 21.609 13.523 1 96.81 300 GLY A N 1
ATOM 2477 C CA . GLY A 1 300 ? 8.336 22.141 14.516 1 96.81 300 GLY A CA 1
ATOM 2478 C C . GLY A 1 300 ? 7.309 23.094 13.938 1 96.81 300 GLY A C 1
ATOM 2479 O O . GLY A 1 300 ? 6.848 22.906 12.805 1 96.81 300 GLY A O 1
ATOM 2480 N N . VAL A 1 301 ? 6.898 24 14.766 1 97.94 301 VAL A N 1
ATOM 2481 C CA . VAL A 1 301 ? 5.926 25 14.352 1 97.94 301 VAL A CA 1
ATOM 2482 C C . VAL A 1 301 ? 6.633 26.125 13.602 1 97.94 301 VAL A C 1
ATOM 2484 O O . VAL A 1 301 ? 7.582 26.734 14.109 1 97.94 301 VAL A O 1
ATOM 2487 N N . VAL A 1 302 ? 6.195 26.375 12.414 1 95.5 302 VAL A N 1
ATOM 2488 C CA . VAL A 1 302 ? 6.82 27.422 11.594 1 95.5 302 VAL A CA 1
ATOM 2489 C C . VAL A 1 302 ? 5.754 28.391 11.094 1 95.5 302 VAL A C 1
ATOM 2491 O O . VAL A 1 302 ? 4.648 27.969 10.734 1 95.5 302 VAL A O 1
ATOM 2494 N N . GLU A 1 303 ? 6.062 29.656 11.156 1 94.56 303 GLU A N 1
ATOM 2495 C CA . GLU A 1 303 ? 5.184 30.656 10.547 1 94.56 303 GLU A CA 1
ATOM 2496 C C . GLU A 1 303 ? 5.191 30.547 9.031 1 94.56 303 GLU A C 1
ATOM 2498 O O . GLU A 1 303 ? 6.258 30.5 8.414 1 94.56 303 GLU A O 1
ATOM 2503 N N . MET A 1 304 ? 4.027 30.422 8.469 1 93.88 304 MET A N 1
ATOM 2504 C CA . MET A 1 304 ? 3.918 30.281 7.02 1 93.88 304 MET A CA 1
ATOM 2505 C C . MET A 1 304 ? 2.783 31.156 6.477 1 93.88 304 MET A C 1
ATOM 2507 O O . MET A 1 304 ? 1.74 30.625 6.078 1 93.88 304 MET A O 1
ATOM 2511 N N . ASN A 1 305 ? 3.037 32.375 6.371 1 92.5 305 ASN A N 1
ATOM 2512 C CA . ASN A 1 305 ? 2.051 33.344 5.91 1 92.5 305 ASN A CA 1
ATOM 2513 C C . ASN A 1 305 ? 2.049 33.438 4.387 1 92.5 305 ASN A C 1
ATOM 2515 O O . ASN A 1 305 ? 1.08 33.938 3.799 1 92.5 305 ASN A O 1
ATOM 2519 N N . LYS A 1 306 ? 3.209 33 3.873 1 84.12 306 LYS A N 1
ATOM 2520 C CA . LYS A 1 306 ? 3.342 33 2.418 1 84.12 306 LYS A CA 1
ATOM 2521 C C . LYS A 1 306 ? 3.762 31.625 1.909 1 84.12 306 LYS A C 1
ATOM 2523 O O . LYS A 1 306 ? 4.344 30.844 2.652 1 84.12 306 LYS A O 1
ATOM 2528 N N . SER A 1 307 ? 3.443 31.312 0.787 1 75.5 307 SER A N 1
ATOM 2529 C CA . SER A 1 307 ? 3.922 30.125 0.075 1 75.5 307 SER A CA 1
ATOM 2530 C C . SER A 1 307 ? 3.287 28.859 0.625 1 75.5 307 SER A C 1
ATOM 2532 O O . SER A 1 307 ? 3.756 27.75 0.344 1 75.5 307 SER A O 1
ATOM 2534 N N . GLY A 1 308 ? 2.5 29.156 1.545 1 75.25 308 GLY A N 1
ATOM 2535 C CA . GLY A 1 308 ? 1.724 28 1.949 1 75.25 308 GLY A CA 1
ATOM 2536 C C . GLY A 1 308 ? 0.578 27.688 1.004 1 75.25 308 GLY A C 1
ATOM 2537 O O . GLY A 1 308 ? 0.088 28.578 0.302 1 75.25 308 GLY A O 1
ATOM 2538 N N . CYS A 1 309 ? 0.451 26.406 0.729 1 76.56 309 CYS A N 1
ATOM 2539 C CA . CYS A 1 309 ? -0.662 26.078 -0.152 1 76.56 309 CYS A CA 1
ATOM 2540 C C . CYS A 1 309 ? -1.562 25.016 0.483 1 76.56 309 CYS A C 1
ATOM 2542 O O . CYS A 1 309 ? -1.225 24.453 1.523 1 76.56 309 CYS A O 1
ATOM 2544 N N . CYS A 1 310 ? -2.863 25.094 0.08 1 82.19 310 CYS A N 1
ATOM 2545 C CA . CYS A 1 310 ? -3.688 23.891 0.105 1 82.19 310 CYS A CA 1
ATOM 2546 C C . CYS A 1 310 ? -4.395 23.75 1.447 1 82.19 310 CYS A C 1
ATOM 2548 O O . CYS A 1 310 ? -3.971 24.328 2.445 1 82.19 310 CYS A O 1
ATOM 2550 N N . THR A 1 311 ? -5.336 23.141 1.527 1 91.38 311 THR A N 1
ATOM 2551 C CA . THR A 1 311 ? -6.203 23 2.691 1 91.38 311 THR A CA 1
ATOM 2552 C C . THR A 1 311 ? -6.43 21.516 3.014 1 91.38 311 THR A C 1
ATOM 2554 O O . THR A 1 311 ? -7.523 21.125 3.418 1 91.38 311 THR A O 1
ATOM 2557 N N . GLN A 1 312 ? -5.398 20.734 2.77 1 95 312 GLN A N 1
ATOM 2558 C CA . GLN A 1 312 ? -5.559 19.297 2.973 1 95 312 GLN A CA 1
ATOM 2559 C C . GLN A 1 312 ? -5.844 18.969 4.438 1 95 312 GLN A C 1
ATOM 2561 O O . GLN A 1 312 ? -6.508 17.969 4.742 1 95 312 GLN A O 1
ATOM 2566 N N . GLY A 1 313 ? -5.332 19.766 5.336 1 97.5 313 GLY A N 1
ATOM 2567 C CA . GLY A 1 313 ? -5.527 19.609 6.77 1 97.5 313 GLY A CA 1
ATOM 2568 C C . GLY A 1 313 ? -5.199 20.875 7.551 1 97.5 313 GLY A C 1
ATOM 2569 O O . GLY A 1 313 ? -4.027 21.234 7.711 1 97.5 313 GLY A O 1
ATOM 2570 N N . LEU A 1 314 ? -6.254 21.562 8.008 1 98.38 314 LEU A N 1
ATOM 2571 C CA . LEU A 1 314 ? -6.086 22.797 8.758 1 98.38 314 LEU A CA 1
ATOM 2572 C C . LEU A 1 314 ? -6.695 22.672 10.156 1 98.38 314 LEU A C 1
ATOM 2574 O O . LEU A 1 314 ? -7.785 22.125 10.312 1 98.38 314 LEU A O 1
ATOM 2578 N N . VAL A 1 315 ? -5.973 23.141 11.133 1 98.75 315 VAL A N 1
ATOM 2579 C CA . VAL A 1 315 ? -6.422 23.172 12.523 1 98.75 315 VAL A CA 1
ATOM 2580 C C . VAL A 1 315 ? -6.777 24.594 12.922 1 98.75 315 VAL A C 1
ATOM 2582 O O . VAL A 1 315 ? -5.938 25.5 12.836 1 98.75 315 VAL A O 1
ATOM 2585 N N . PHE A 1 316 ? -7.996 24.844 13.367 1 98.56 316 PHE A N 1
ATOM 2586 C CA . PHE A 1 316 ? -8.477 26.141 13.781 1 98.56 316 PHE A CA 1
ATOM 2587 C C . PHE A 1 316 ? -8.742 26.172 15.281 1 98.56 316 PHE A C 1
ATOM 2589 O O . PHE A 1 316 ? -9.398 25.281 15.82 1 98.56 316 PHE A O 1
ATOM 2596 N N . PRO A 1 317 ? -8.25 27.188 15.961 1 97.88 317 PRO A N 1
ATOM 2597 C CA . PRO A 1 317 ? -8.719 27.375 17.328 1 97.88 317 PRO A CA 1
ATOM 2598 C C . PRO A 1 317 ? -10.172 27.844 17.406 1 97.88 317 PRO A C 1
ATOM 2600 O O . PRO A 1 317 ? -10.633 28.578 16.531 1 97.88 317 PRO A O 1
ATOM 2603 N N . ARG A 1 318 ? -10.852 27.484 18.391 1 96.56 318 ARG A N 1
ATOM 2604 C CA . ARG A 1 318 ? -12.281 27.75 18.547 1 96.56 318 ARG A CA 1
ATOM 2605 C C . ARG A 1 318 ? -12.57 29.25 18.391 1 96.56 318 ARG A C 1
ATOM 2607 O O . ARG A 1 318 ? -13.578 29.625 17.797 1 96.56 318 ARG A O 1
ATOM 2614 N N . GLU A 1 319 ? -11.664 30.078 18.812 1 95.25 319 GLU A N 1
ATOM 2615 C CA . GLU A 1 319 ? -11.875 31.516 18.859 1 95.25 319 GLU A CA 1
ATOM 2616 C C . GLU A 1 319 ? -11.914 32.125 17.453 1 95.25 319 GLU A C 1
ATOM 2618 O O . GLU A 1 319 ? -12.43 33.219 17.266 1 95.25 319 GLU A O 1
ATOM 2623 N N . ARG A 1 320 ? -11.43 31.391 16.516 1 96.94 320 ARG A N 1
ATOM 2624 C CA . ARG A 1 320 ? -11.297 31.953 15.18 1 96.94 320 ARG A CA 1
ATOM 2625 C C . ARG A 1 320 ? -12.375 31.406 14.25 1 96.94 320 ARG A C 1
ATOM 2627 O O . ARG A 1 320 ? -12.562 31.922 13.141 1 96.94 320 ARG A O 1
ATOM 2634 N N . VAL A 1 321 ? -13.094 30.453 14.633 1 97.88 321 VAL A N 1
ATOM 2635 C CA . VAL A 1 321 ? -14.008 29.719 13.758 1 97.88 321 VAL A CA 1
ATOM 2636 C C . VAL A 1 321 ? -15.211 30.594 13.406 1 97.88 321 VAL A C 1
ATOM 2638 O O . VAL A 1 321 ? -15.633 30.641 12.25 1 97.88 321 VAL A O 1
ATOM 2641 N N . ASP A 1 322 ? -15.711 31.375 14.383 1 97.5 322 ASP A N 1
ATOM 2642 C CA . ASP A 1 322 ? -16.891 32.188 14.148 1 97.5 322 ASP A CA 1
ATOM 2643 C C . ASP A 1 322 ? -16.625 33.25 13.07 1 97.5 322 ASP A C 1
ATOM 2645 O O . ASP A 1 322 ? -17.422 33.406 12.148 1 97.5 322 ASP A O 1
ATOM 2649 N N . GLY A 1 323 ? -15.469 33.938 13.273 1 97.81 323 GLY A N 1
ATOM 2650 C CA . GLY A 1 323 ? -15.117 34.938 12.281 1 97.81 323 GLY A CA 1
ATOM 2651 C C . GLY A 1 323 ? -14.953 34.344 10.891 1 97.81 323 GLY A C 1
ATOM 2652 O O . GLY A 1 323 ? -15.375 34.969 9.906 1 97.81 323 GLY A O 1
ATOM 2653 N N . LEU A 1 324 ? -14.367 33.219 10.789 1 98 324 LEU A N 1
ATOM 2654 C CA . LEU A 1 324 ? -14.164 32.562 9.5 1 98 324 LEU A CA 1
ATOM 2655 C C . LEU A 1 324 ? -15.492 32.156 8.875 1 98 324 LEU A C 1
ATOM 2657 O O . LEU A 1 324 ? -15.703 32.344 7.672 1 98 324 LEU A O 1
ATOM 2661 N N . ILE A 1 325 ? -16.391 31.609 9.672 1 98.19 325 ILE A N 1
ATOM 2662 C CA . ILE A 1 325 ? -17.703 31.203 9.203 1 98.19 325 ILE A CA 1
ATOM 2663 C C . ILE A 1 325 ? -18.453 32.406 8.633 1 98.19 325 ILE A C 1
ATOM 2665 O O . ILE A 1 325 ? -19.031 32.344 7.551 1 98.19 325 ILE A O 1
ATOM 2669 N N . ASP A 1 326 ? -18.406 33.531 9.359 1 98.19 326 ASP A N 1
ATOM 2670 C CA . ASP A 1 326 ? -19.078 34.75 8.898 1 98.19 326 ASP A CA 1
ATOM 2671 C C . ASP A 1 326 ? -18.516 35.188 7.555 1 98.19 326 ASP A C 1
ATOM 2673 O O . ASP A 1 326 ? -19.281 35.531 6.645 1 98.19 326 ASP A O 1
ATOM 2677 N N . PHE A 1 327 ? -17.266 35.219 7.457 1 98.06 327 PHE A N 1
ATOM 2678 C CA . PHE A 1 327 ? -16.594 35.688 6.246 1 98.06 327 PHE A CA 1
ATOM 2679 C C . PHE A 1 327 ? -16.969 34.781 5.059 1 98.06 327 PHE A C 1
ATOM 2681 O O . PHE A 1 327 ? -17.328 35.281 3.994 1 98.06 327 PHE A O 1
ATOM 2688 N N . LEU A 1 328 ? -16.844 33.469 5.184 1 97.75 328 LEU A N 1
ATOM 2689 C CA . LEU A 1 328 ? -17.125 32.5 4.109 1 97.75 328 LEU A CA 1
ATOM 2690 C C . LEU A 1 328 ? -18.609 32.562 3.727 1 97.75 328 LEU A C 1
ATOM 2692 O O . LEU A 1 328 ? -18.953 32.438 2.549 1 97.75 328 LEU A O 1
ATOM 2696 N N . SER A 1 329 ? -19.453 32.75 4.727 1 97.5 329 SER A N 1
ATOM 2697 C CA . SER A 1 329 ? -20.891 32.844 4.473 1 97.5 329 SER A CA 1
ATOM 2698 C C . SER A 1 329 ? -21.234 34.062 3.639 1 97.5 329 SER A C 1
ATOM 2700 O O . SER A 1 329 ? -22.094 34 2.764 1 97.5 329 SER A O 1
ATOM 2702 N N . GLU A 1 330 ? -20.609 35.125 3.982 1 97.12 330 GLU A N 1
ATOM 2703 C CA . GLU A 1 330 ? -20.844 36.344 3.252 1 97.12 330 GLU A CA 1
ATOM 2704 C C . GLU A 1 330 ? -20.359 36.25 1.808 1 97.12 330 GLU A C 1
ATOM 2706 O O . GLU A 1 330 ? -21.016 36.719 0.888 1 97.12 330 GLU A O 1
ATOM 2711 N N . ARG A 1 331 ? -19.266 35.656 1.588 1 95 331 ARG A N 1
ATOM 2712 C CA . ARG A 1 331 ? -18.719 35.5 0.245 1 95 331 ARG A CA 1
ATOM 2713 C C . ARG A 1 331 ? -19.547 34.5 -0.565 1 95 331 ARG A C 1
ATOM 2715 O O . ARG A 1 331 ? -19.844 34.75 -1.736 1 95 331 ARG A O 1
ATOM 2722 N N . GLY A 1 332 ? -19.828 33.312 -0.068 1 92.56 332 GLY A N 1
ATOM 2723 C CA . GLY A 1 332 ? -20.766 32.344 -0.584 1 92.56 332 GLY A CA 1
ATOM 2724 C C . GLY A 1 332 ? -20.203 31.531 -1.748 1 92.56 332 GLY A C 1
ATOM 2725 O O . GLY A 1 332 ? -20.688 30.453 -2.051 1 92.56 332 GLY A O 1
ATOM 2726 N N . HIS A 1 333 ? -19.203 32.062 -2.455 1 93.62 333 HIS A N 1
ATOM 2727 C CA . HIS A 1 333 ? -18.672 31.359 -3.611 1 93.62 333 HIS A CA 1
ATOM 2728 C C . HIS A 1 333 ? -17.188 31.656 -3.791 1 93.62 333 HIS A C 1
ATOM 2730 O O . HIS A 1 333 ? -16.719 32.75 -3.469 1 93.62 333 HIS A O 1
ATOM 2736 N N . GLY A 1 334 ? -16.438 30.625 -4.238 1 92.06 334 GLY A N 1
ATOM 2737 C CA . GLY A 1 334 ? -15.016 30.781 -4.477 1 92.06 334 GLY A CA 1
ATOM 2738 C C . GLY A 1 334 ? -14.219 29.531 -4.121 1 92.06 334 GLY A C 1
ATOM 2739 O O . GLY A 1 334 ? -14.789 28.469 -3.863 1 92.06 334 GLY A O 1
ATOM 2740 N N . GLN A 1 335 ? -12.883 29.688 -4.246 1 89.94 335 GLN A N 1
ATOM 2741 C CA . GLN A 1 335 ? -11.984 28.625 -3.793 1 89.94 335 GLN A CA 1
ATOM 2742 C C . GLN A 1 335 ? -11.695 28.75 -2.299 1 89.94 335 GLN A C 1
ATOM 2744 O O . GLN A 1 335 ? -11.133 29.75 -1.854 1 89.94 335 GLN A O 1
ATOM 2749 N N . THR A 1 336 ? -12.062 27.781 -1.621 1 90.62 336 THR A N 1
ATOM 2750 C CA . THR A 1 336 ? -12.023 27.828 -0.164 1 90.62 336 THR A CA 1
ATOM 2751 C C . THR A 1 336 ? -10.617 28.141 0.331 1 90.62 336 THR A C 1
ATOM 2753 O O . THR A 1 336 ? -10.445 28.953 1.254 1 90.62 336 THR A O 1
ATOM 2756 N N . ASP A 1 337 ? -9.641 27.531 -0.263 1 89.12 337 ASP A N 1
ATOM 2757 C CA . ASP A 1 337 ? -8.266 27.766 0.168 1 89.12 337 ASP A CA 1
ATOM 2758 C C . ASP A 1 337 ? -7.871 29.219 0.007 1 89.12 337 ASP A C 1
ATOM 2760 O O . ASP A 1 337 ? -7.332 29.828 0.932 1 89.12 337 ASP A O 1
ATOM 2764 N N . SER A 1 338 ? -8.203 29.797 -1.128 1 91.31 338 SER A N 1
ATOM 2765 C CA . SER A 1 338 ? -7.898 31.203 -1.385 1 91.31 338 SER A CA 1
ATOM 2766 C C . SER A 1 338 ? -8.703 32.125 -0.465 1 91.31 338 SER A C 1
ATOM 2768 O O . SER A 1 338 ? -8.195 33.156 -0.005 1 91.31 338 SER A O 1
ATOM 2770 N N . MET A 1 339 ? -9.891 31.766 -0.217 1 94.62 339 MET A N 1
ATOM 2771 C CA . MET A 1 339 ? -10.75 32.594 0.633 1 94.62 339 MET A CA 1
ATOM 2772 C C . MET A 1 339 ? -10.227 32.625 2.066 1 94.62 339 MET A C 1
ATOM 2774 O O . MET A 1 339 ? -10.25 33.656 2.715 1 94.62 339 MET A O 1
ATOM 2778 N N . ILE A 1 340 ? -9.773 31.531 2.514 1 95.81 340 ILE A N 1
ATOM 2779 C CA . ILE A 1 340 ? -9.234 31.453 3.869 1 95.81 340 ILE A CA 1
ATOM 2780 C C . ILE A 1 340 ? -7.973 32.312 3.969 1 95.81 340 ILE A C 1
ATOM 2782 O O . ILE A 1 340 ? -7.766 33 4.961 1 95.81 340 ILE A O 1
ATOM 2786 N N . GLU A 1 341 ? -7.176 32.281 2.939 1 94.81 341 GLU A N 1
ATOM 2787 C CA . GLU A 1 341 ? -5.977 33.125 2.904 1 94.81 341 GLU A CA 1
ATOM 2788 C C . GLU A 1 341 ? -6.336 34.594 2.891 1 94.81 341 GLU A C 1
ATOM 2790 O O . GLU A 1 341 ? -5.676 35.406 3.545 1 94.81 341 GLU A O 1
ATOM 2795 N N . GLU A 1 342 ? -7.316 34.938 2.141 1 94.88 342 GLU A N 1
ATOM 2796 C CA . GLU A 1 342 ? -7.781 36.312 2.088 1 94.88 342 GLU A CA 1
ATOM 2797 C C . GLU A 1 342 ? -8.258 36.781 3.457 1 94.88 342 GLU A C 1
ATOM 2799 O O . GLU A 1 342 ? -7.965 37.906 3.869 1 94.88 342 GLU A O 1
ATOM 2804 N N . TYR A 1 343 ? -9 35.938 4.059 1 96.56 343 TYR A N 1
ATOM 2805 C CA . TYR A 1 343 ? -9.469 36.25 5.406 1 96.56 343 TYR A CA 1
ATOM 2806 C C . TYR A 1 343 ? -8.289 36.469 6.348 1 96.56 343 TYR A C 1
ATOM 2808 O O . TYR A 1 343 ? -8.289 37.438 7.121 1 96.56 343 TYR A O 1
ATOM 2816 N N . ALA A 1 344 ? -7.332 35.594 6.328 1 96.44 344 ALA A N 1
ATOM 2817 C CA . ALA A 1 344 ? -6.148 35.688 7.176 1 96.44 344 ALA A CA 1
ATOM 2818 C C . ALA A 1 344 ? -5.41 37 6.918 1 96.44 344 ALA A C 1
ATOM 2820 O O . ALA A 1 344 ? -5.008 37.688 7.859 1 96.44 344 ALA A O 1
ATOM 2821 N N . ASP A 1 345 ? -5.281 37.406 5.695 1 95.62 345 ASP A N 1
ATOM 2822 C CA . ASP A 1 345 ? -4.578 38.625 5.32 1 95.62 345 ASP A CA 1
ATOM 2823 C C . ASP A 1 345 ? -5.352 39.875 5.766 1 95.62 345 ASP A C 1
ATOM 2825 O O . ASP A 1 345 ? -4.77 40.812 6.316 1 95.62 345 ASP A O 1
ATOM 2829 N N . SER A 1 346 ? -6.57 39.844 5.52 1 95.81 346 SER A N 1
ATOM 2830 C CA . SER A 1 346 ? -7.398 41 5.824 1 95.81 346 SER A CA 1
ATOM 2831 C C . SER A 1 346 ? -7.453 41.281 7.324 1 95.81 346 SER A C 1
ATOM 2833 O O . SER A 1 346 ? -7.574 42.438 7.758 1 95.81 346 SER A O 1
ATOM 2835 N N . HIS A 1 347 ? -7.375 40.25 8.094 1 96 347 HIS A N 1
ATOM 2836 C CA . HIS A 1 347 ? -7.457 40.406 9.547 1 96 347 HIS A CA 1
ATOM 2837 C C . HIS A 1 347 ? -6.078 40.312 10.188 1 96 347 HIS A C 1
ATOM 2839 O O . HIS A 1 347 ? -5.961 40.281 11.414 1 96 347 HIS A O 1
ATOM 2845 N N . LYS A 1 348 ? -5.023 40.188 9.375 1 94.94 348 LYS A N 1
ATOM 2846 C CA . LYS A 1 348 ? -3.631 40.156 9.812 1 94.94 348 LYS A CA 1
ATOM 2847 C C . LYS A 1 348 ? -3.396 39.031 10.812 1 94.94 348 LYS A C 1
ATOM 2849 O O . LYS A 1 348 ? -2.814 39.25 11.875 1 94.94 348 LYS A O 1
ATOM 2854 N N . LEU A 1 349 ? -3.943 37.875 10.484 1 96.44 349 LEU A N 1
ATOM 2855 C CA . LEU A 1 349 ? -3.789 36.688 11.312 1 96.44 349 LEU A CA 1
ATOM 2856 C C . LEU A 1 349 ? -2.617 35.844 10.836 1 96.44 349 LEU A C 1
ATOM 2858 O O . LEU A 1 349 ? -2.434 35.656 9.633 1 96.44 349 LEU A O 1
ATOM 2862 N N . ASN A 1 350 ? -1.862 35.375 11.773 1 95.88 350 ASN A N 1
ATOM 2863 C CA . ASN A 1 350 ? -0.722 34.531 11.453 1 95.88 350 ASN A CA 1
ATOM 2864 C C . ASN A 1 350 ? -1.164 33.125 11.078 1 95.88 350 ASN A C 1
ATOM 2866 O O . ASN A 1 350 ? -2.199 32.625 11.547 1 95.88 350 ASN A O 1
ATOM 2870 N N . ARG A 1 351 ? -0.396 32.5 10.211 1 96.81 351 ARG A N 1
ATOM 2871 C CA . ARG A 1 351 ? -0.596 31.125 9.828 1 96.81 351 ARG A CA 1
ATOM 2872 C C . ARG A 1 351 ? 0.628 30.281 10.172 1 96.81 351 ARG A C 1
ATOM 2874 O O . ARG A 1 351 ? 1.763 30.688 9.93 1 96.81 351 ARG A O 1
ATOM 2881 N N . TYR A 1 352 ? 0.354 29.156 10.766 1 97.31 352 TYR A N 1
ATOM 2882 C CA . TYR A 1 352 ? 1.438 28.266 11.148 1 97.31 352 TYR A CA 1
ATOM 2883 C C . TYR A 1 352 ? 1.38 26.953 10.359 1 97.31 352 TYR A C 1
ATOM 2885 O O . TYR A 1 352 ? 0.334 26.609 9.812 1 97.31 352 TYR A O 1
ATOM 2893 N N . ALA A 1 353 ? 2.5 26.297 10.25 1 97 353 ALA A N 1
ATOM 2894 C CA . ALA A 1 353 ? 2.615 24.953 9.695 1 97 353 ALA A CA 1
ATOM 2895 C C . ALA A 1 353 ? 3.406 24.031 10.625 1 97 353 ALA A C 1
ATOM 2897 O O . ALA A 1 353 ? 4.328 24.484 11.312 1 97 353 ALA A O 1
ATOM 2898 N N . LEU A 1 354 ? 2.975 22.844 10.641 1 98 354 LEU A N 1
ATOM 2899 C CA . LEU A 1 354 ? 3.734 21.844 11.383 1 98 354 LEU A CA 1
ATOM 2900 C C . LEU A 1 354 ? 4.707 21.109 10.461 1 98 354 LEU A C 1
ATOM 2902 O O . LEU A 1 354 ? 4.289 20.5 9.477 1 98 354 LEU A O 1
ATOM 2906 N N . ALA A 1 355 ? 5.984 21.172 10.75 1 96.62 355 ALA A N 1
ATOM 2907 C CA . ALA A 1 355 ? 7.027 20.531 9.953 1 96.62 355 ALA A CA 1
ATOM 2908 C C . ALA A 1 355 ? 7.652 19.375 10.703 1 96.62 355 ALA A C 1
ATOM 2910 O O . ALA A 1 355 ? 7.973 19.484 11.891 1 96.62 355 ALA A O 1
ATOM 2911 N N . PRO A 1 356 ? 7.926 18.297 10.062 1 96.19 356 PRO A N 1
ATOM 2912 C CA . PRO A 1 356 ? 7.586 18.016 8.664 1 96.19 356 PRO A CA 1
ATOM 2913 C C . PRO A 1 356 ? 6.098 17.734 8.469 1 96.19 356 PRO A C 1
ATOM 2915 O O . PRO A 1 356 ? 5.355 17.594 9.438 1 96.19 356 PRO A O 1
ATOM 2918 N N . PRO A 1 357 ? 5.637 17.672 7.152 1 96.25 357 PRO A N 1
ATOM 2919 C CA . PRO A 1 357 ? 4.211 17.453 6.906 1 96.25 357 PRO A CA 1
ATOM 2920 C C . PRO A 1 357 ? 3.693 16.172 7.535 1 96.25 357 PRO A C 1
ATOM 2922 O O . PRO A 1 357 ? 4.395 15.156 7.535 1 96.25 357 PRO A O 1
ATOM 2925 N N . GLN A 1 358 ? 2.455 16.25 8.039 1 98 358 GLN A N 1
ATOM 2926 C CA . GLN A 1 358 ? 1.872 15.109 8.742 1 98 358 GLN A CA 1
ATOM 2927 C C . GLN A 1 358 ? 0.971 14.297 7.816 1 98 358 GLN A C 1
ATOM 2929 O O . GLN A 1 358 ? 0.512 13.219 8.188 1 98 358 GLN A O 1
ATOM 2934 N N . LEU A 1 359 ? 0.693 14.758 6.66 1 97.06 359 LEU A N 1
ATOM 2935 C CA . LEU A 1 359 ? -0.176 14.039 5.734 1 97.06 359 LEU A CA 1
ATOM 2936 C C . LEU A 1 359 ? 0.353 14.141 4.309 1 97.06 359 LEU A C 1
ATOM 2938 O O . LEU A 1 359 ? 1.198 14.984 4.012 1 97.06 359 LEU A O 1
ATOM 2942 N N . GLN A 1 360 ? -0.078 13.242 3.455 1 96.38 360 GLN A N 1
ATOM 2943 C CA . GLN A 1 360 ? 0.199 13.203 2.023 1 96.38 360 GLN A CA 1
ATOM 2944 C C . GLN A 1 360 ? -1.08 13.375 1.21 1 96.38 360 GLN A C 1
ATOM 2946 O O . GLN A 1 360 ? -2.133 12.852 1.581 1 96.38 360 GLN A O 1
ATOM 2951 N N . HIS A 1 361 ? -1.03 14.234 0.281 1 94.62 361 HIS A N 1
ATOM 2952 C CA . HIS A 1 361 ? -2.143 14.367 -0.653 1 94.62 361 HIS A CA 1
ATOM 2953 C C . HIS A 1 361 ? -2.07 13.305 -1.747 1 94.62 361 HIS A C 1
ATOM 2955 O O . HIS A 1 361 ? -1.287 13.43 -2.691 1 94.62 361 HIS A O 1
ATOM 2961 N N . VAL A 1 362 ? -2.914 12.344 -1.708 1 91.12 362 VAL A N 1
ATOM 2962 C CA . VAL A 1 362 ? -2.791 11.195 -2.602 1 91.12 362 VAL A CA 1
ATOM 2963 C C . VAL A 1 362 ? -3.805 11.312 -3.738 1 91.12 362 VAL A C 1
ATOM 2965 O O . VAL A 1 362 ? -3.736 10.57 -4.719 1 91.12 362 VAL A O 1
ATOM 2968 N N . GLY A 1 363 ? -4.734 12.156 -3.633 1 83.06 363 GLY A N 1
ATOM 2969 C CA . GLY A 1 363 ? -5.699 12.367 -4.699 1 83.06 363 GLY A CA 1
ATOM 2970 C C . GLY A 1 363 ? -5.145 13.188 -5.852 1 83.06 363 GLY A C 1
ATOM 2971 O O . GLY A 1 363 ? -5.359 14.398 -5.926 1 83.06 363 GLY A O 1
ATOM 2972 N N . LEU A 1 364 ? -4.391 12.617 -6.684 1 67.38 364 LEU A N 1
ATOM 2973 C CA . LEU A 1 364 ? -3.701 13.352 -7.738 1 67.38 364 LEU A CA 1
ATOM 2974 C C . LEU A 1 364 ? -4.676 13.758 -8.844 1 67.38 364 LEU A C 1
ATOM 2976 O O . LEU A 1 364 ? -4.359 14.609 -9.672 1 67.38 364 LEU A O 1
ATOM 2980 N N . LYS A 1 365 ? -5.863 13.195 -8.859 1 59.5 365 LYS A N 1
ATOM 2981 C CA . LYS A 1 365 ? -6.875 13.656 -9.805 1 59.5 365 LYS A CA 1
ATOM 2982 C C . LYS A 1 365 ? -7.961 14.461 -9.094 1 59.5 365 LYS A C 1
ATOM 2984 O O . LYS A 1 365 ? -8.492 14.031 -8.07 1 59.5 365 LYS A O 1
ATOM 2989 N N . SER A 1 366 ? -7.906 15.812 -9.375 1 52.53 366 SER A N 1
ATOM 2990 C CA . SER A 1 366 ? -8.859 16.672 -8.695 1 52.53 366 SER A CA 1
ATOM 2991 C C . SER A 1 366 ? -10.297 16.312 -9.062 1 52.53 366 SER A C 1
ATOM 2993 O O . SER A 1 366 ? -10.562 15.875 -10.18 1 52.53 366 SER A O 1
ATOM 2995 N N . SER A 1 367 ? -11.125 16.203 -7.961 1 44.03 367 SER A N 1
ATOM 2996 C CA . SER A 1 367 ? -12.555 16.047 -8.18 1 44.03 367 SER A CA 1
ATOM 2997 C C . SER A 1 367 ? -13.109 17.203 -9.008 1 44.03 367 SER A C 1
ATOM 2999 O O . SER A 1 367 ? -14.211 17.109 -9.555 1 44.03 367 SER A O 1
ATOM 3001 N N . ARG A 1 368 ? -12.312 18.344 -9.055 1 43.75 368 ARG A N 1
ATOM 3002 C CA . ARG A 1 368 ? -12.781 19.547 -9.742 1 43.75 368 ARG A CA 1
ATOM 3003 C C . ARG A 1 368 ? -12.188 19.625 -11.148 1 43.75 368 ARG A C 1
ATOM 3005 O O . ARG A 1 368 ? -12.156 20.703 -11.742 1 43.75 368 ARG A O 1
ATOM 3012 N N . ASP A 1 369 ? -11.875 18.5 -11.898 1 44.12 369 ASP A N 1
ATOM 3013 C CA . ASP A 1 369 ? -11.438 18.422 -13.289 1 44.12 369 ASP A CA 1
ATOM 3014 C C . ASP A 1 369 ? -10.094 19.141 -13.477 1 44.12 369 ASP A C 1
ATOM 3016 O O . ASP A 1 369 ? -9.789 19.609 -14.57 1 44.12 369 ASP A O 1
ATOM 3020 N N . ASN A 1 370 ? -9.406 19.359 -12.516 1 46.25 370 ASN A N 1
ATOM 3021 C CA . ASN A 1 370 ? -8.141 20.047 -12.75 1 46.25 370 ASN A CA 1
ATOM 3022 C C . ASN A 1 370 ? -7.086 19.094 -13.305 1 46.25 370 ASN A C 1
ATOM 3024 O O . ASN A 1 370 ? -7.129 17.891 -13.039 1 46.25 370 ASN A O 1
ATOM 3028 N N . LEU A 1 371 ? -6.133 19.562 -14.203 1 45.91 371 LEU A N 1
ATOM 3029 C CA . LEU A 1 371 ? -5.121 18.844 -14.969 1 45.91 371 LEU A CA 1
ATOM 3030 C C . LEU A 1 371 ? -4.121 18.156 -14.047 1 45.91 371 LEU A C 1
ATOM 3032 O O . LEU A 1 371 ? -3.84 18.656 -12.953 1 45.91 371 LEU A O 1
ATOM 3036 N N . ASP A 1 372 ? -3.627 16.953 -14.336 1 51.44 372 ASP A N 1
ATOM 3037 C CA . ASP A 1 372 ? -2.629 16.125 -13.672 1 51.44 372 ASP A CA 1
ATOM 3038 C C . ASP A 1 372 ? -1.458 16.969 -13.164 1 51.44 372 ASP A C 1
ATOM 3040 O O . ASP A 1 372 ? -0.911 16.703 -12.094 1 51.44 372 ASP A O 1
ATOM 3044 N N . ILE A 1 373 ? -1.175 18 -13.875 1 46.44 373 ILE A N 1
ATOM 3045 C CA . ILE A 1 373 ? -0.008 18.828 -13.578 1 46.44 373 ILE A CA 1
ATOM 3046 C C . ILE A 1 373 ? -0.214 19.562 -12.258 1 46.44 373 ILE A C 1
ATOM 3048 O O . ILE A 1 373 ? 0.713 19.688 -11.453 1 46.44 373 ILE A O 1
ATOM 3052 N N . ASN A 1 374 ? -1.411 20 -11.992 1 50.84 374 ASN A N 1
ATOM 3053 C CA . ASN A 1 374 ? -1.675 20.766 -10.773 1 50.84 374 ASN A CA 1
ATOM 3054 C C . ASN A 1 374 ? -1.617 19.875 -9.539 1 50.84 374 ASN A C 1
ATOM 3056 O O . ASN A 1 374 ? -1.15 20.312 -8.477 1 50.84 374 ASN A O 1
ATOM 3060 N N . THR A 1 375 ? -1.944 18.672 -9.703 1 54.38 375 THR A N 1
ATOM 3061 C CA . THR A 1 375 ? -1.962 17.781 -8.547 1 54.38 375 THR A CA 1
ATOM 3062 C C . THR A 1 375 ? -0.542 17.406 -8.133 1 54.38 375 THR A C 1
ATOM 3064 O O . THR A 1 375 ? -0.258 17.25 -6.945 1 54.38 375 THR A O 1
ATOM 3067 N N . ARG A 1 376 ? 0.212 17.469 -9.062 1 60.91 376 ARG A N 1
ATOM 3068 C CA . ARG A 1 376 ? 1.607 17.156 -8.766 1 60.91 376 ARG A CA 1
ATOM 3069 C C . ARG A 1 376 ? 2.279 18.312 -8.023 1 60.91 376 ARG A C 1
ATOM 3071 O O . ARG A 1 376 ? 3.32 18.125 -7.391 1 60.91 376 ARG A O 1
ATOM 3078 N N . SER A 1 377 ? 1.51 19.344 -7.973 1 70 377 SER A N 1
ATOM 3079 C CA . SER A 1 377 ? 2.049 20.516 -7.277 1 70 377 SER A CA 1
ATOM 3080 C C . SER A 1 377 ? 1.722 20.469 -5.789 1 70 377 SER A C 1
ATOM 3082 O O . SER A 1 377 ? 2.291 21.219 -4.996 1 70 377 SER A O 1
ATOM 3084 N N . THR A 1 378 ? 0.899 19.578 -5.375 1 86.5 378 THR A N 1
ATOM 3085 C CA . THR A 1 378 ? 0.526 19.453 -3.971 1 86.5 378 THR A CA 1
ATOM 3086 C C . THR A 1 378 ? 0.973 18.109 -3.41 1 86.5 378 THR A C 1
ATOM 3088 O O . THR A 1 378 ? 0.141 17.281 -3.02 1 86.5 378 THR A O 1
ATOM 3091 N N . TRP A 1 379 ? 2.258 17.969 -3.461 1 90.62 379 TRP A N 1
ATOM 3092 C CA . TRP A 1 379 ? 2.895 16.734 -3.029 1 90.62 379 TRP A CA 1
ATOM 3093 C C . TRP A 1 379 ? 3.916 17 -1.931 1 90.62 379 TRP A C 1
ATOM 3095 O O . TRP A 1 379 ? 4.664 17.969 -1.993 1 90.62 379 TRP A O 1
ATOM 3105 N N . ALA A 1 380 ? 3.84 16.25 -0.871 1 92.62 380 ALA A N 1
ATOM 3106 C CA . ALA A 1 380 ? 4.859 16.312 0.174 1 92.62 380 ALA A CA 1
ATOM 3107 C C . ALA A 1 380 ? 5.969 15.289 -0.086 1 92.62 380 ALA A C 1
ATOM 3109 O O . ALA A 1 380 ? 5.852 14.125 0.298 1 92.62 380 ALA A O 1
ATOM 3110 N N . PHE A 1 381 ? 7.062 15.742 -0.589 1 92.69 381 PHE A N 1
ATOM 3111 C CA . PHE A 1 381 ? 8.094 14.867 -1.138 1 92.69 381 PHE A CA 1
ATOM 3112 C C . PHE A 1 381 ? 8.766 14.062 -0.032 1 92.69 381 PHE A C 1
ATOM 3114 O O . PHE A 1 381 ? 8.945 12.852 -0.165 1 92.69 381 PHE A O 1
ATOM 3121 N N . TRP A 1 382 ? 9.062 14.68 1.037 1 92.62 382 TRP A N 1
ATOM 3122 C CA . TRP A 1 382 ? 9.844 14.008 2.074 1 92.62 382 TRP A CA 1
ATOM 3123 C C . TRP A 1 382 ? 8.945 13.172 2.979 1 92.62 382 TRP A C 1
ATOM 3125 O O . TRP A 1 382 ? 9.43 12.359 3.77 1 92.62 382 TRP A O 1
ATOM 3135 N N . PHE A 1 383 ? 7.59 13.367 2.9 1 96.56 383 PHE A N 1
ATOM 3136 C CA . PHE A 1 383 ? 6.641 12.531 3.627 1 96.56 383 PHE A CA 1
ATOM 3137 C C . PHE A 1 383 ? 6.859 11.062 3.311 1 96.56 383 PHE A C 1
ATOM 3139 O O . PHE A 1 383 ? 6.711 10.203 4.184 1 96.56 383 PHE A O 1
ATOM 3146 N N . GLU A 1 384 ? 7.277 10.703 2.107 1 95.31 384 GLU A N 1
ATOM 3147 C CA . GLU A 1 384 ? 7.398 9.344 1.595 1 95.31 384 GLU A CA 1
ATOM 3148 C C . GLU A 1 384 ? 8.617 8.641 2.182 1 95.31 384 GLU A C 1
ATOM 3150 O O . GLU A 1 384 ? 8.758 7.422 2.059 1 95.31 384 GLU A O 1
ATOM 3155 N N . THR A 1 385 ? 9.453 9.406 2.887 1 93.88 385 THR A N 1
ATOM 3156 C CA . THR A 1 385 ? 10.664 8.805 3.438 1 93.88 385 THR A CA 1
ATOM 3157 C C . THR A 1 385 ? 10.477 8.469 4.914 1 93.88 385 THR A C 1
ATOM 3159 O O . THR A 1 385 ? 11.414 8.023 5.578 1 93.88 385 THR A O 1
ATOM 3162 N N . ASN A 1 386 ? 9.273 8.656 5.449 1 96.69 386 ASN A N 1
ATOM 3163 C CA . ASN A 1 386 ? 9.008 8.32 6.844 1 96.69 386 ASN A CA 1
ATOM 3164 C C . ASN A 1 386 ? 9.289 6.848 7.129 1 96.69 386 ASN A C 1
ATOM 3166 O O . ASN A 1 386 ? 9 5.98 6.297 1 96.69 386 ASN A O 1
ATOM 3170 N N . ASP A 1 387 ? 9.852 6.609 8.266 1 94.81 387 ASP A N 1
ATOM 3171 C CA . ASP A 1 387 ? 10.102 5.258 8.758 1 94.81 387 ASP A CA 1
ATOM 3172 C C . ASP A 1 387 ? 9.031 4.832 9.766 1 94.81 387 ASP A C 1
ATOM 3174 O O . ASP A 1 387 ? 8.953 5.383 10.867 1 94.81 387 ASP A O 1
ATOM 3178 N N . PRO A 1 388 ? 8.289 3.824 9.414 1 94.44 388 PRO A N 1
ATOM 3179 C CA . PRO A 1 388 ? 7.184 3.422 10.281 1 94.44 388 PRO A CA 1
ATOM 3180 C C . PRO A 1 388 ? 7.645 3.053 11.688 1 94.44 388 PRO A C 1
ATOM 3182 O O . PRO A 1 388 ? 6.961 3.357 12.672 1 94.44 388 PRO A O 1
ATOM 3185 N N . ILE A 1 389 ? 8.742 2.396 11.844 1 93.06 389 ILE A N 1
ATOM 3186 C CA . ILE A 1 389 ? 9.25 1.975 13.148 1 93.06 389 ILE A CA 1
ATOM 3187 C C . ILE A 1 389 ? 9.602 3.199 13.984 1 93.06 389 ILE A C 1
ATOM 3189 O O . ILE A 1 389 ? 9.227 3.293 15.156 1 93.06 389 ILE A O 1
ATOM 3193 N N . LYS A 1 390 ? 10.305 4.078 13.336 1 96.25 390 LYS A N 1
ATOM 3194 C CA . LYS A 1 390 ? 10.695 5.301 14.039 1 96.25 390 LYS A CA 1
ATOM 3195 C C . LYS A 1 390 ? 9.469 6.105 14.453 1 96.25 390 LYS A C 1
ATOM 3197 O O . LYS A 1 390 ? 9.43 6.668 15.547 1 96.25 390 LYS A O 1
ATOM 3202 N N . LEU A 1 391 ? 8.469 6.207 13.609 1 97.62 391 LEU A N 1
ATOM 3203 C CA . LEU A 1 391 ? 7.27 6.973 13.914 1 97.62 391 LEU A CA 1
ATOM 3204 C C . LEU A 1 391 ? 6.523 6.371 15.102 1 97.62 391 LEU A C 1
ATOM 3206 O O . LEU A 1 391 ? 5.977 7.102 15.93 1 97.62 391 LEU A O 1
ATOM 3210 N N . LYS A 1 392 ? 6.512 5.078 15.188 1 97.25 392 LYS A N 1
ATOM 3211 C CA . LYS A 1 392 ? 5.855 4.422 16.312 1 97.25 392 LYS A CA 1
ATOM 3212 C C . LYS A 1 392 ? 6.605 4.688 17.625 1 97.25 392 LYS A C 1
ATOM 3214 O O . LYS A 1 392 ? 5.984 4.887 18.672 1 97.25 392 LYS A O 1
ATOM 3219 N N . GLU A 1 393 ? 7.926 4.688 17.516 1 97.25 393 GLU A N 1
ATOM 3220 C CA . GLU A 1 393 ? 8.727 5.023 18.672 1 97.25 393 GLU A CA 1
ATOM 3221 C C . GLU A 1 393 ? 8.492 6.469 19.109 1 97.25 393 GLU A C 1
ATOM 3223 O O . GLU A 1 393 ? 8.352 6.75 20.297 1 97.25 393 GLU A O 1
ATOM 3228 N N . ASP A 1 394 ? 8.461 7.324 18.141 1 97.31 394 ASP A N 1
ATOM 3229 C CA . ASP A 1 394 ? 8.172 8.727 18.422 1 97.31 394 ASP A CA 1
ATOM 3230 C C . ASP A 1 394 ? 6.805 8.883 19.078 1 97.31 394 ASP A C 1
ATOM 3232 O O . ASP A 1 394 ? 6.641 9.695 20 1 97.31 394 ASP A O 1
ATOM 3236 N N . HIS A 1 395 ? 5.867 8.141 18.656 1 98.44 395 HIS A N 1
ATOM 3237 C CA . HIS A 1 395 ? 4.516 8.203 19.203 1 98.44 395 HIS A CA 1
ATOM 3238 C C . HIS A 1 395 ? 4.508 7.84 20.672 1 98.44 395 HIS A C 1
ATOM 3240 O O . HIS A 1 395 ? 3.887 8.531 21.484 1 98.44 395 HIS A O 1
ATOM 3246 N N . ARG A 1 396 ? 5.234 6.82 21.016 1 97.88 396 ARG A N 1
ATOM 3247 C CA . ARG A 1 396 ? 5.32 6.395 22.406 1 97.88 396 ARG A CA 1
ATOM 3248 C C . ARG A 1 396 ? 5.941 7.48 23.281 1 97.88 396 ARG A C 1
ATOM 3250 O O . ARG A 1 396 ? 5.461 7.75 24.391 1 97.88 396 ARG A O 1
ATOM 3257 N N . ARG A 1 397 ? 6.926 8.047 22.719 1 98.06 397 ARG A N 1
ATOM 3258 C CA . ARG A 1 397 ? 7.59 9.117 23.469 1 98.06 397 ARG A CA 1
ATOM 3259 C C . ARG A 1 397 ? 6.672 10.328 23.625 1 98.06 397 ARG A C 1
ATOM 3261 O O . ARG A 1 397 ? 6.621 10.938 24.688 1 98.06 397 ARG A O 1
ATOM 3268 N N . LEU A 1 398 ? 5.957 10.648 22.594 1 98.19 398 LEU A N 1
ATOM 3269 C CA . LEU A 1 398 ? 5.078 11.82 22.609 1 98.19 398 LEU A CA 1
ATOM 3270 C C . LEU A 1 398 ? 3.934 11.633 23.594 1 98.19 398 LEU A C 1
ATOM 3272 O O . LEU A 1 398 ? 3.477 12.594 24.203 1 98.19 398 LEU A O 1
ATOM 3276 N N . LEU A 1 399 ? 3.48 10.422 23.766 1 97.56 399 LEU A N 1
ATOM 3277 C CA . LEU A 1 399 ? 2.383 10.141 24.688 1 97.56 399 LEU A CA 1
ATOM 3278 C C . LEU A 1 399 ? 2.803 10.391 26.125 1 97.56 399 LEU A C 1
ATOM 3280 O O . LEU A 1 399 ? 1.953 10.555 27 1 97.56 399 LEU A O 1
ATOM 3284 N N . GLU A 1 400 ? 4.102 10.453 26.297 1 97.12 400 GLU A N 1
ATOM 3285 C CA . GLU A 1 400 ? 4.629 10.727 27.641 1 97.12 400 GLU A CA 1
ATOM 3286 C C . GLU A 1 400 ? 5.066 12.18 27.766 1 97.12 400 GLU A C 1
ATOM 3288 O O . GLU A 1 400 ? 5.504 12.609 28.844 1 97.12 400 GLU A O 1
ATOM 3293 N N . ASP A 1 401 ? 4.988 12.891 26.703 1 97.12 401 ASP A N 1
ATOM 3294 C CA . ASP A 1 401 ? 5.34 14.312 26.719 1 97.12 401 ASP A CA 1
ATOM 3295 C C . ASP A 1 401 ? 4.379 15.102 27.609 1 97.12 401 ASP A C 1
ATOM 3297 O O . ASP A 1 401 ? 3.166 14.898 27.562 1 97.12 401 ASP A O 1
ATOM 3301 N N . HIS A 1 402 ? 4.848 16.047 28.344 1 96.5 402 HIS A N 1
ATOM 3302 C CA . HIS A 1 402 ? 4.07 16.781 29.344 1 96.5 402 HIS A CA 1
ATOM 3303 C C . HIS A 1 402 ? 2.959 17.594 28.688 1 96.5 402 HIS A C 1
ATOM 3305 O O . HIS A 1 402 ? 1.825 17.609 29.156 1 96.5 402 HIS A O 1
ATOM 3311 N N . ASP A 1 403 ? 3.234 18.297 27.641 1 96.19 403 ASP A N 1
ATOM 3312 C CA . ASP A 1 403 ? 2.246 19.125 26.953 1 96.19 403 ASP A CA 1
ATOM 3313 C C . ASP A 1 403 ? 1.124 18.266 26.375 1 96.19 403 ASP A C 1
ATOM 3315 O O . ASP A 1 403 ? -0.051 18.625 26.453 1 96.19 403 ASP A O 1
ATOM 3319 N N . VAL A 1 404 ? 1.483 17.141 25.766 1 97.25 404 VAL A N 1
ATOM 3320 C CA . VAL A 1 404 ? 0.52 16.234 25.141 1 97.25 404 VAL A CA 1
ATOM 3321 C C . VAL A 1 404 ? -0.371 15.625 26.219 1 97.25 404 VAL A C 1
ATOM 3323 O O . VAL A 1 404 ? -1.597 15.602 26.078 1 97.25 404 VAL A O 1
ATOM 3326 N N . MET A 1 405 ? 0.255 15.227 27.312 1 96.31 405 MET A N 1
ATOM 3327 C CA . MET A 1 405 ? -0.493 14.625 28.406 1 96.31 405 MET A CA 1
ATOM 3328 C C . MET A 1 405 ? -1.499 15.617 28.984 1 96.31 405 MET A C 1
ATOM 3330 O O . MET A 1 405 ? -2.625 15.242 29.312 1 96.31 405 MET A O 1
ATOM 3334 N N . LYS A 1 406 ? -1.093 16.797 29.078 1 94.62 406 LYS A N 1
ATOM 3335 C CA . LYS A 1 406 ? -1.974 17.828 29.609 1 94.62 406 LYS A CA 1
ATOM 3336 C C . LYS A 1 406 ? -3.203 18.016 28.719 1 94.62 406 LYS A C 1
ATOM 3338 O O . LYS A 1 406 ? -4.316 18.172 29.219 1 94.62 406 LYS A O 1
ATOM 3343 N N . MET A 1 407 ? -2.99 17.984 27.469 1 91.5 407 MET A N 1
ATOM 3344 C CA . MET A 1 407 ? -4.09 18.172 26.531 1 91.5 407 MET A CA 1
ATOM 3345 C C . MET A 1 407 ? -5 16.938 26.516 1 91.5 407 MET A C 1
ATOM 3347 O O . MET A 1 407 ? -6.211 17.062 26.312 1 91.5 407 MET A O 1
ATOM 3351 N N . LEU A 1 408 ? -4.422 15.789 26.719 1 93.69 408 LEU A N 1
ATOM 3352 C CA . LEU A 1 408 ? -5.188 14.547 26.672 1 93.69 408 LEU A CA 1
ATOM 3353 C C . LEU A 1 408 ? -5.938 14.32 27.984 1 93.69 408 LEU A C 1
ATOM 3355 O O . LEU A 1 408 ? -6.961 13.625 28 1 93.69 408 LEU A O 1
ATOM 3359 N N . ASN A 1 409 ? -5.438 14.852 29.078 1 87.38 409 ASN A N 1
ATOM 3360 C CA . ASN A 1 409 ? -6.066 14.672 30.375 1 87.38 409 ASN A CA 1
ATOM 3361 C C . ASN A 1 409 ? -6.973 15.844 30.734 1 87.38 409 ASN A C 1
ATOM 3363 O O . ASN A 1 409 ? -7.66 15.812 31.75 1 87.38 409 ASN A O 1
ATOM 3367 N N . SER A 1 410 ? -6.824 16.953 30.078 1 73.69 410 SER A N 1
ATOM 3368 C CA . SER A 1 410 ? -7.617 18.141 30.406 1 73.69 410 SER A CA 1
ATOM 3369 C C . SER A 1 410 ? -9.109 17.812 30.391 1 73.69 410 SER A C 1
ATOM 3371 O O . SER A 1 410 ? -9.609 17.203 29.438 1 73.69 410 SER A O 1
ATOM 3373 N N . SER A 1 411 ? -9.633 17.406 31.578 1 57.75 411 SER A N 1
ATOM 3374 C CA . SER A 1 411 ? -11.086 17.422 31.734 1 57.75 411 SER A CA 1
ATOM 3375 C C . SER A 1 411 ? -11.641 18.828 31.594 1 57.75 411 SER A C 1
ATOM 3377 O O . SER A 1 411 ? -11.133 19.766 32.219 1 57.75 411 SER A O 1
ATOM 3379 N N . THR A 1 412 ? -11.82 19.359 30.422 1 45.44 412 THR A N 1
ATOM 3380 C CA . THR A 1 412 ? -12.398 20.688 30.391 1 45.44 412 THR A CA 1
ATOM 3381 C C . THR A 1 412 ? -13.453 20.859 31.484 1 45.44 412 THR A C 1
ATOM 3383 O O . THR A 1 412 ? -14.57 20.359 31.344 1 45.44 412 THR A O 1
ATOM 3386 N N . LYS A 1 413 ? -13.32 20.766 32.75 1 38.19 413 LYS A N 1
ATOM 3387 C CA . LYS A 1 413 ? -14.266 21.281 33.719 1 38.19 413 LYS A CA 1
ATOM 3388 C C . LYS A 1 413 ? -14.555 22.766 33.5 1 38.19 413 LYS A C 1
ATOM 3390 O O . LYS A 1 413 ? -13.641 23.594 33.562 1 38.19 413 LYS A O 1
ATOM 3395 N N . TYR A 1 414 ? -15.453 23.125 32.688 1 31.86 414 TYR A N 1
ATOM 3396 C CA . TYR A 1 414 ? -16.141 24.391 32.969 1 31.86 414 TYR A CA 1
ATOM 3397 C C . TYR A 1 414 ? -16.562 24.469 34.438 1 31.86 414 TYR A C 1
ATOM 3399 O O . TYR A 1 414 ? -17.391 23.672 34.875 1 31.86 414 TYR A O 1
ATOM 3407 N N . ASP A 1 415 ? -15.664 24.594 35.312 1 25.52 415 ASP A N 1
ATOM 3408 C CA . ASP A 1 415 ? -16.172 25.438 36.406 1 25.52 415 ASP A CA 1
ATOM 3409 C C . ASP A 1 415 ? -16.547 26.828 35.906 1 25.52 415 ASP A C 1
ATOM 3411 O O . ASP A 1 415 ? -15.828 27.406 35.094 1 25.52 415 ASP A O 1
ATOM 3415 N N . MET B 1 1 ? 51.594 -8.562 -10.602 1 54.91 1 MET B N 1
ATOM 3416 C CA . MET B 1 1 ? 51.125 -8.273 -9.25 1 54.91 1 MET B CA 1
ATOM 3417 C C . MET B 1 1 ? 49.656 -8.602 -9.102 1 54.91 1 MET B C 1
ATOM 3419 O O . MET B 1 1 ? 48.844 -8.266 -9.969 1 54.91 1 MET B O 1
ATOM 3423 N N . PRO B 1 2 ? 49.406 -9.562 -8.195 1 66.69 2 PRO B N 1
ATOM 3424 C CA . PRO B 1 2 ? 48.062 -10.117 -7.973 1 66.69 2 PRO B CA 1
ATOM 3425 C C . PRO B 1 2 ? 47.062 -9.07 -7.492 1 66.69 2 PRO B C 1
ATOM 3427 O O . PRO B 1 2 ? 45.875 -9.375 -7.332 1 66.69 2 PRO B O 1
ATOM 3430 N N . LEU B 1 3 ? 47.562 -7.797 -7.504 1 71.38 3 LEU B N 1
ATOM 3431 C CA . LEU B 1 3 ? 46.781 -6.738 -6.871 1 71.38 3 LEU B CA 1
ATOM 3432 C C . LEU B 1 3 ? 45.531 -6.418 -7.691 1 71.38 3 LEU B C 1
ATOM 3434 O O . LEU B 1 3 ? 44.438 -6.25 -7.133 1 71.38 3 LEU B O 1
ATOM 3438 N N . PRO B 1 4 ? 45.688 -6.453 -8.984 1 74.19 4 PRO B N 1
ATOM 3439 C CA . PRO B 1 4 ? 44.5 -6.129 -9.75 1 74.19 4 PRO B CA 1
ATOM 3440 C C . PRO B 1 4 ? 43.406 -7.188 -9.609 1 74.19 4 PRO B C 1
ATOM 3442 O O . PRO B 1 4 ? 42.219 -6.855 -9.586 1 74.19 4 PRO B O 1
ATOM 3445 N N . TYR B 1 5 ? 43.781 -8.359 -9.406 1 77.19 5 TYR B N 1
ATOM 3446 C CA . TYR B 1 5 ? 42.812 -9.438 -9.289 1 77.19 5 TYR B CA 1
ATOM 3447 C C . TYR B 1 5 ? 42.031 -9.352 -7.969 1 77.19 5 TYR B C 1
ATOM 3449 O O . TYR B 1 5 ? 40.844 -9.602 -7.918 1 77.19 5 TYR B O 1
ATOM 3457 N N . LEU B 1 6 ? 42.719 -8.883 -6.984 1 81.38 6 LEU B N 1
ATOM 3458 C CA . LEU B 1 6 ? 42.094 -8.719 -5.676 1 81.38 6 LEU B CA 1
ATOM 3459 C C . LEU B 1 6 ? 41.062 -7.578 -5.691 1 81.38 6 LEU B C 1
ATOM 3461 O O . LEU B 1 6 ? 40 -7.684 -5.098 1 81.38 6 LEU B O 1
ATOM 3465 N N . THR B 1 7 ? 41.406 -6.609 -6.398 1 83.25 7 THR B N 1
ATOM 3466 C CA . THR B 1 7 ? 40.5 -5.469 -6.492 1 83.25 7 THR B CA 1
ATOM 3467 C C . THR B 1 7 ? 39.219 -5.844 -7.266 1 83.25 7 THR B C 1
ATOM 3469 O O . THR B 1 7 ? 38.125 -5.449 -6.891 1 83.25 7 THR B O 1
ATOM 3472 N N . HIS B 1 8 ? 39.469 -6.617 -8.312 1 87 8 HIS B N 1
ATOM 3473 C CA . HIS B 1 8 ? 38.344 -7.059 -9.086 1 87 8 HIS B CA 1
ATOM 3474 C C . HIS B 1 8 ? 37.438 -7.965 -8.258 1 87 8 HIS B C 1
ATOM 3476 O O . HIS B 1 8 ? 36.188 -7.867 -8.336 1 87 8 HIS B O 1
ATOM 3482 N N . TYR B 1 9 ? 38.031 -8.758 -7.488 1 89.69 9 TYR B N 1
ATOM 3483 C CA . TYR B 1 9 ? 37.25 -9.648 -6.625 1 89.69 9 TYR B CA 1
ATOM 3484 C C . TYR B 1 9 ? 36.438 -8.859 -5.617 1 89.69 9 TYR B C 1
ATOM 3486 O O . TYR B 1 9 ? 35.25 -9.141 -5.418 1 89.69 9 TYR B O 1
ATOM 3494 N N . LEU B 1 10 ? 37.031 -7.887 -5.023 1 90.94 10 LEU B N 1
ATOM 3495 C CA . LEU B 1 10 ? 36.344 -7.086 -4.016 1 90.94 10 LEU B CA 1
ATOM 3496 C C . LEU B 1 10 ? 35.188 -6.301 -4.637 1 90.94 10 LEU B C 1
ATOM 3498 O O . LEU B 1 10 ? 34.125 -6.16 -4.031 1 90.94 10 LEU B O 1
ATOM 3502 N N . HIS B 1 11 ? 35.438 -5.855 -5.793 1 90 11 HIS B N 1
ATOM 3503 C CA . HIS B 1 11 ? 34.375 -5.129 -6.488 1 90 11 HIS B CA 1
ATOM 3504 C C . HIS B 1 11 ? 33.219 -6.051 -6.828 1 90 11 HIS B C 1
ATOM 3506 O O . HIS B 1 11 ? 32.062 -5.672 -6.672 1 90 11 HIS B O 1
ATOM 3512 N N . LEU B 1 12 ? 33.594 -7.223 -7.258 1 92.38 12 LEU B N 1
ATOM 3513 C CA . LEU B 1 12 ? 32.531 -8.172 -7.613 1 92.38 12 LEU B CA 1
ATOM 3514 C C . LEU B 1 12 ? 31.781 -8.633 -6.375 1 92.38 12 LEU B C 1
ATOM 3516 O O . LEU B 1 12 ? 30.562 -8.805 -6.422 1 92.38 12 LEU B O 1
ATOM 3520 N N . ARG B 1 13 ? 32.5 -8.734 -5.391 1 93 13 ARG B N 1
ATOM 3521 C CA . ARG B 1 13 ? 31.859 -9.125 -4.145 1 93 13 ARG B CA 1
ATOM 3522 C C . ARG B 1 13 ? 30.906 -8.031 -3.66 1 93 13 ARG B C 1
ATOM 3524 O O . ARG B 1 13 ? 29.797 -8.328 -3.195 1 93 13 ARG B O 1
ATOM 3531 N N . ALA B 1 14 ? 31.281 -6.883 -3.795 1 91.69 14 ALA B N 1
ATOM 3532 C CA . ALA B 1 14 ? 30.438 -5.758 -3.41 1 91.69 14 ALA B CA 1
ATOM 3533 C C . ALA B 1 14 ? 29.188 -5.691 -4.289 1 91.69 14 ALA B C 1
ATOM 3535 O O . ALA B 1 14 ? 28.078 -5.449 -3.793 1 91.69 14 ALA B O 1
ATOM 3536 N N . PHE B 1 15 ? 29.422 -5.93 -5.465 1 91.75 15 PHE B N 1
ATOM 3537 C CA . PHE B 1 15 ? 28.297 -5.953 -6.402 1 91.75 15 PHE B CA 1
ATOM 3538 C C . PHE B 1 15 ? 27.297 -7.043 -6.031 1 91.75 15 PHE B C 1
ATOM 3540 O O . PHE B 1 15 ? 26.094 -6.805 -6.012 1 91.75 15 PHE B O 1
ATOM 3547 N N . CYS B 1 16 ? 27.781 -8.195 -5.68 1 93.94 16 CYS B N 1
ATOM 3548 C CA . CYS B 1 16 ? 26.922 -9.32 -5.316 1 93.94 16 CYS B CA 1
ATOM 3549 C C . CYS B 1 16 ? 26.141 -9.023 -4.047 1 93.94 16 CYS B C 1
ATOM 3551 O O . CYS B 1 16 ? 24.969 -9.383 -3.938 1 93.94 16 CYS B O 1
ATOM 3553 N N . ARG B 1 17 ? 26.719 -8.281 -3.227 1 92 17 ARG B N 1
ATOM 3554 C CA . ARG B 1 17 ? 26.062 -7.918 -1.975 1 92 17 ARG B CA 1
ATOM 3555 C C . ARG B 1 17 ? 24.859 -7.016 -2.229 1 92 17 ARG B C 1
ATOM 3557 O O . ARG B 1 17 ? 23.844 -7.109 -1.535 1 92 17 ARG B O 1
ATOM 3564 N N . ILE B 1 18 ? 24.938 -6.25 -3.236 1 89.69 18 ILE B N 1
ATOM 3565 C CA . ILE B 1 18 ? 23.875 -5.301 -3.557 1 89.69 18 ILE B CA 1
ATOM 3566 C C . ILE B 1 18 ? 22.797 -5.992 -4.379 1 89.69 18 ILE B C 1
ATOM 3568 O O . ILE B 1 18 ? 21.609 -5.754 -4.176 1 89.69 18 ILE B O 1
ATOM 3572 N N . LYS B 1 19 ? 23.172 -6.898 -5.121 1 90.88 19 LYS B N 1
ATOM 3573 C CA . LYS B 1 19 ? 22.25 -7.449 -6.113 1 90.88 19 LYS B CA 1
ATOM 3574 C C . LYS B 1 19 ? 21.531 -8.68 -5.57 1 90.88 19 LYS B C 1
ATOM 3576 O O . LYS B 1 19 ? 20.375 -8.914 -5.891 1 90.88 19 LYS B O 1
ATOM 3581 N N . PHE B 1 20 ? 22.172 -9.461 -4.707 1 93.44 20 PHE B N 1
ATOM 3582 C CA . PHE B 1 20 ? 21.641 -10.789 -4.426 1 93.44 20 PHE B CA 1
ATOM 3583 C C . PHE B 1 20 ? 21.281 -10.93 -2.953 1 93.44 20 PHE B C 1
ATOM 3585 O O . PHE B 1 20 ? 21.281 -12.039 -2.412 1 93.44 20 PHE B O 1
ATOM 3592 N N . TRP B 1 21 ? 20.984 -9.828 -2.328 1 91.69 21 TRP B N 1
ATOM 3593 C CA . TRP B 1 21 ? 20.688 -9.836 -0.902 1 91.69 21 TRP B CA 1
ATOM 3594 C C . TRP B 1 21 ? 19.312 -10.445 -0.64 1 91.69 21 TRP B C 1
ATOM 3596 O O . TRP B 1 21 ? 19.016 -10.867 0.481 1 91.69 21 TRP B O 1
ATOM 3606 N N . ARG B 1 22 ? 18.484 -10.625 -1.669 1 89.88 22 ARG B N 1
ATOM 3607 C CA . ARG B 1 22 ? 17.094 -11.023 -1.487 1 89.88 22 ARG B CA 1
ATOM 3608 C C . ARG B 1 22 ? 16.969 -12.547 -1.455 1 89.88 22 ARG B C 1
ATOM 3610 O O . ARG B 1 22 ? 15.977 -13.078 -0.951 1 89.88 22 ARG B O 1
ATOM 3617 N N . ASP B 1 23 ? 17.859 -13.219 -2.041 1 90.25 23 ASP B N 1
ATOM 3618 C CA . ASP B 1 23 ? 17.797 -14.68 -2.119 1 90.25 23 ASP B CA 1
ATOM 3619 C C . ASP B 1 23 ? 18.234 -15.32 -0.803 1 90.25 23 ASP B C 1
ATOM 3621 O O . ASP B 1 23 ? 19.359 -15.102 -0.344 1 90.25 23 ASP B O 1
ATOM 3625 N N . PRO B 1 24 ? 17.391 -16.125 -0.314 1 89.75 24 PRO B N 1
ATOM 3626 C CA . PRO B 1 24 ? 17.703 -16.703 1.001 1 89.75 24 PRO B CA 1
ATOM 3627 C C . PRO B 1 24 ? 18.891 -17.656 0.975 1 89.75 24 PRO B C 1
ATOM 3629 O O . PRO B 1 24 ? 19.453 -17.969 2.025 1 89.75 24 PRO B O 1
ATOM 3632 N N . HIS B 1 25 ? 19.344 -18.125 -0.113 1 91.69 25 HIS B N 1
ATOM 3633 C CA . HIS B 1 25 ? 20.453 -19.078 -0.166 1 91.69 25 HIS B CA 1
ATOM 3634 C C . HIS B 1 25 ? 21.719 -18.406 -0.685 1 91.69 25 HIS B C 1
ATOM 3636 O O . HIS B 1 25 ? 22.734 -19.078 -0.892 1 91.69 25 HIS B O 1
ATOM 3642 N N . SER B 1 26 ? 21.625 -17.141 -0.94 1 93.94 26 SER B N 1
ATOM 3643 C CA . SER B 1 26 ? 22.828 -16.375 -1.246 1 93.94 26 SER B CA 1
ATOM 3644 C C . SER B 1 26 ? 23.641 -16.094 0.013 1 93.94 26 SER B C 1
ATOM 3646 O O . SER B 1 26 ? 23.078 -15.953 1.102 1 93.94 26 SER B O 1
ATOM 3648 N N . ALA B 1 27 ? 24.938 -16.094 -0.171 1 94.38 27 ALA B N 1
ATOM 3649 C CA . ALA B 1 27 ? 25.797 -15.734 0.957 1 94.38 27 ALA B CA 1
ATOM 3650 C C . ALA B 1 27 ? 25.609 -14.273 1.348 1 94.38 27 ALA B C 1
ATOM 3652 O O . ALA B 1 27 ? 26.078 -13.844 2.41 1 94.38 27 ALA B O 1
ATOM 3653 N N . PHE B 1 28 ? 24.938 -13.562 0.6 1 93.5 28 PHE B N 1
ATOM 3654 C CA . PHE B 1 28 ? 24.766 -12.125 0.804 1 93.5 28 PHE B CA 1
ATOM 3655 C C . PHE B 1 28 ? 23.375 -11.82 1.327 1 93.5 28 PHE B C 1
ATOM 3657 O O . PHE B 1 28 ? 22.938 -10.664 1.298 1 93.5 28 PHE B O 1
ATOM 3664 N N . PHE B 1 29 ? 22.609 -12.82 1.703 1 91 29 PHE B N 1
ATOM 3665 C CA . PHE B 1 29 ? 21.219 -12.695 2.146 1 91 29 PHE B CA 1
ATOM 3666 C C . PHE B 1 29 ? 21.125 -11.766 3.346 1 91 29 PHE B C 1
ATOM 3668 O O . PHE B 1 29 ? 21.891 -11.883 4.301 1 91 29 PHE B O 1
ATOM 3675 N N . LYS B 1 30 ? 20.219 -10.789 3.268 1 87.88 30 LYS B N 1
ATOM 3676 C CA . LYS B 1 30 ? 19.938 -9.898 4.383 1 87.88 30 LYS B CA 1
ATOM 3677 C C . LYS B 1 30 ? 18.531 -10.148 4.941 1 87.88 30 LYS B C 1
ATOM 3679 O O . LYS B 1 30 ? 17.531 -9.828 4.297 1 87.88 30 LYS B O 1
ATOM 3684 N N . GLU B 1 31 ? 18.406 -10.531 6.137 1 80.62 31 GLU B N 1
ATOM 3685 C CA . GLU B 1 31 ? 17.156 -10.977 6.742 1 80.62 31 GLU B CA 1
ATOM 3686 C C . GLU B 1 31 ? 16.312 -9.797 7.203 1 80.62 31 GLU B C 1
ATOM 3688 O O . GLU B 1 31 ? 15.086 -9.875 7.199 1 80.62 31 GLU B O 1
ATOM 3693 N N . HIS B 1 32 ? 16.781 -8.68 7.574 1 78.75 32 HIS B N 1
ATOM 3694 C CA . HIS B 1 32 ? 16.047 -7.594 8.211 1 78.75 32 HIS B CA 1
ATOM 3695 C C . HIS B 1 32 ? 15.055 -6.949 7.246 1 78.75 32 HIS B C 1
ATOM 3697 O O . HIS B 1 32 ? 13.93 -6.613 7.629 1 78.75 32 HIS B O 1
ATOM 3703 N N . HIS B 1 33 ? 15.398 -6.871 5.918 1 77.69 33 HIS B N 1
ATOM 3704 C CA . HIS B 1 33 ? 14.516 -6.141 5.016 1 77.69 33 HIS B CA 1
ATOM 3705 C C . HIS B 1 33 ? 13.953 -7.059 3.934 1 77.69 33 HIS B C 1
ATOM 3707 O O . HIS B 1 33 ? 13.234 -6.602 3.039 1 77.69 33 HIS B O 1
ATOM 3713 N N . VAL B 1 34 ? 14.125 -8.281 4.184 1 78.94 34 VAL B N 1
ATOM 3714 C CA . VAL B 1 34 ? 13.805 -9.148 3.055 1 78.94 34 VAL B CA 1
ATOM 3715 C C . VAL B 1 34 ? 12.297 -9.398 2.998 1 78.94 34 VAL B C 1
ATOM 3717 O O . VAL B 1 34 ? 11.75 -9.664 1.93 1 78.94 34 VAL B O 1
ATOM 3720 N N . TYR B 1 35 ? 11.578 -9.219 4.113 1 78.81 35 TYR B N 1
ATOM 3721 C CA . TYR B 1 35 ? 10.141 -9.484 4.152 1 78.81 35 TYR B CA 1
ATOM 3722 C C . TYR B 1 35 ? 9.344 -8.195 3.982 1 78.81 35 TYR B C 1
ATOM 3724 O O . TYR B 1 35 ? 8.117 -8.195 4.117 1 78.81 35 TYR B O 1
ATOM 3732 N N . ASP B 1 36 ? 10.117 -7.16 3.641 1 83.44 36 ASP B N 1
ATOM 3733 C CA . ASP B 1 36 ? 9.43 -5.914 3.316 1 83.44 36 ASP B CA 1
ATOM 3734 C C . ASP B 1 36 ? 8.664 -6.035 2.002 1 83.44 36 ASP B C 1
ATOM 3736 O O . ASP B 1 36 ? 9.18 -6.57 1.021 1 83.44 36 ASP B O 1
ATOM 3740 N N . MET B 1 37 ? 7.457 -5.621 2.072 1 89.94 37 MET B N 1
ATOM 3741 C CA . MET B 1 37 ? 6.625 -5.637 0.873 1 89.94 37 MET B CA 1
ATOM 3742 C C . MET B 1 37 ? 6.953 -4.453 -0.032 1 89.94 37 MET B C 1
ATOM 3744 O O . MET B 1 37 ? 7.203 -3.346 0.451 1 89.94 37 MET B O 1
ATOM 3748 N N . ASP B 1 38 ? 7.074 -4.637 -1.293 1 92.5 38 ASP B N 1
ATOM 3749 C CA . ASP B 1 38 ? 7.273 -3.594 -2.293 1 92.5 38 ASP B CA 1
ATOM 3750 C C . ASP B 1 38 ? 6.176 -3.627 -3.35 1 92.5 38 ASP B C 1
ATOM 3752 O O . ASP B 1 38 ? 5.156 -2.941 -3.217 1 92.5 38 ASP B O 1
ATOM 3756 N N . TYR B 1 39 ? 6.289 -4.559 -4.266 1 96.06 39 TYR B N 1
ATOM 3757 C CA . TYR B 1 39 ? 5.27 -4.68 -5.305 1 96.06 39 TYR B CA 1
ATOM 3758 C C . TYR B 1 39 ? 3.916 -5.023 -4.699 1 96.06 39 TYR B C 1
ATOM 3760 O O . TYR B 1 39 ? 2.881 -4.535 -5.156 1 96.06 39 TYR B O 1
ATOM 3768 N N . SER B 1 40 ? 3.891 -5.867 -3.691 1 96.94 40 SER B N 1
ATOM 3769 C CA . SER B 1 40 ? 2.646 -6.297 -3.061 1 96.94 40 SER B CA 1
ATOM 3770 C C . SER B 1 40 ? 1.876 -5.109 -2.492 1 96.94 40 SER B C 1
ATOM 3772 O O . SER B 1 40 ? 0.644 -5.105 -2.496 1 96.94 40 SER B O 1
ATOM 3774 N N . LEU B 1 41 ? 2.607 -4.117 -1.999 1 95.94 41 LEU B N 1
ATOM 3775 C CA . LEU B 1 41 ? 1.935 -2.934 -1.474 1 95.94 41 LEU B CA 1
ATOM 3776 C C . LEU B 1 41 ? 1.227 -2.17 -2.588 1 95.94 41 LEU B C 1
ATOM 3778 O O . LEU B 1 41 ? 0.089 -1.725 -2.416 1 95.94 41 LEU B O 1
ATOM 3782 N N . TYR B 1 42 ? 1.934 -2 -3.646 1 95.5 42 TYR B N 1
ATOM 3783 C CA . TYR B 1 42 ? 1.367 -1.334 -4.812 1 95.5 42 TYR B CA 1
ATOM 3784 C C . TYR B 1 42 ? 0.129 -2.068 -5.312 1 95.5 42 TYR B C 1
ATOM 3786 O O . TYR B 1 42 ? -0.908 -1.449 -5.566 1 95.5 42 TYR B O 1
ATOM 3794 N N . ARG B 1 43 ? 0.269 -3.334 -5.434 1 97.69 43 ARG B N 1
ATOM 3795 C CA . ARG B 1 43 ? -0.81 -4.16 -5.961 1 97.69 43 ARG B CA 1
ATOM 3796 C C . ARG B 1 43 ? -1.993 -4.199 -5 1 97.69 43 ARG B C 1
ATOM 3798 O O . ARG B 1 43 ? -3.148 -4.23 -5.43 1 97.69 43 ARG B O 1
ATOM 3805 N N . GLU B 1 44 ? -1.692 -4.289 -3.752 1 97 44 GLU B N 1
ATOM 3806 C CA . GLU B 1 44 ? -2.758 -4.27 -2.754 1 97 44 GLU B CA 1
ATOM 3807 C C . GLU B 1 44 ? -3.559 -2.971 -2.828 1 97 44 GLU B C 1
ATOM 3809 O O . GLU B 1 44 ? -4.781 -2.98 -2.67 1 97 44 GLU B O 1
ATOM 3814 N N . ARG B 1 45 ? -2.885 -1.859 -2.982 1 95.44 45 ARG B N 1
ATOM 3815 C CA . ARG B 1 45 ? -3.574 -0.586 -3.164 1 95.44 45 ARG B CA 1
ATOM 3816 C C . ARG B 1 45 ? -4.523 -0.642 -4.359 1 95.44 45 ARG B C 1
ATOM 3818 O O . ARG B 1 45 ? -5.688 -0.256 -4.254 1 95.44 45 ARG B O 1
ATOM 3825 N N . GLU B 1 46 ? -4.027 -1.121 -5.48 1 96.12 46 GLU B N 1
ATOM 3826 C CA . GLU B 1 46 ? -4.871 -1.26 -6.664 1 96.12 46 GLU B CA 1
ATOM 3827 C C . GLU B 1 46 ? -6.098 -2.119 -6.367 1 96.12 46 GLU B C 1
ATOM 3829 O O . GLU B 1 46 ? -7.203 -1.802 -6.809 1 96.12 46 GLU B O 1
ATOM 3834 N N . ALA B 1 47 ? -5.863 -3.15 -5.621 1 97.5 47 ALA B N 1
ATOM 3835 C CA . ALA B 1 47 ? -6.918 -4.105 -5.293 1 97.5 47 ALA B CA 1
ATOM 3836 C C . ALA B 1 47 ? -8.016 -3.447 -4.453 1 97.5 47 ALA B C 1
ATOM 3838 O O . ALA B 1 47 ? -9.195 -3.553 -4.777 1 97.5 47 ALA B O 1
ATOM 3839 N N . TRP B 1 48 ? -7.613 -2.74 -3.438 1 96.19 48 TRP B N 1
ATOM 3840 C CA . TRP B 1 48 ? -8.57 -2.094 -2.541 1 96.19 48 TRP B CA 1
ATOM 3841 C C . TRP B 1 48 ? -9.367 -1.023 -3.279 1 96.19 48 TRP B C 1
ATOM 3843 O O . TRP B 1 48 ? -10.586 -0.926 -3.113 1 96.19 48 TRP B O 1
ATOM 3853 N N . HIS B 1 49 ? -8.68 -0.223 -4.066 1 94.75 49 HIS B N 1
ATOM 3854 C CA . HIS B 1 49 ? -9.375 0.819 -4.816 1 94.75 49 HIS B CA 1
ATOM 3855 C C . HIS B 1 49 ? -10.383 0.22 -5.793 1 94.75 49 HIS B C 1
ATOM 3857 O O . HIS B 1 49 ? -11.484 0.748 -5.957 1 94.75 49 HIS B O 1
ATOM 3863 N N . PHE B 1 50 ? -10.008 -0.839 -6.438 1 96.31 50 PHE B N 1
ATOM 3864 C CA . PHE B 1 50 ? -10.883 -1.513 -7.391 1 96.31 50 PHE B CA 1
ATOM 3865 C C . PHE B 1 50 ? -12.148 -2.018 -6.699 1 96.31 50 PHE B C 1
ATOM 3867 O O . PHE B 1 50 ? -13.258 -1.748 -7.152 1 96.31 50 PHE B O 1
ATOM 3874 N N . VAL B 1 51 ? -11.977 -2.73 -5.551 1 96.31 51 VAL B N 1
ATOM 3875 C CA . VAL B 1 51 ? -13.094 -3.338 -4.832 1 96.31 51 VAL B CA 1
ATOM 3876 C C . VAL B 1 51 ? -14 -2.248 -4.27 1 96.31 51 VAL B C 1
ATOM 3878 O O . VAL B 1 51 ? -15.227 -2.342 -4.359 1 96.31 51 VAL B O 1
ATOM 3881 N N . SER B 1 52 ? -13.438 -1.232 -3.74 1 93.94 52 SER B N 1
ATOM 3882 C CA . SER B 1 52 ? -14.203 -0.169 -3.1 1 93.94 52 SER B CA 1
ATOM 3883 C C . SER B 1 52 ? -15.094 0.553 -4.105 1 93.94 52 SER B C 1
ATOM 3885 O O . SER B 1 52 ? -16.188 0.988 -3.764 1 93.94 52 SER B O 1
ATOM 3887 N N . ARG B 1 53 ? -14.656 0.648 -5.336 1 94.12 53 ARG B N 1
ATOM 3888 C CA . ARG B 1 53 ? -15.406 1.352 -6.375 1 94.12 53 ARG B CA 1
ATOM 3889 C C . ARG B 1 53 ? -16.703 0.63 -6.691 1 94.12 53 ARG B C 1
ATOM 3891 O O . ARG B 1 53 ? -17.656 1.241 -7.191 1 94.12 53 ARG B O 1
ATOM 3898 N N . HIS B 1 54 ? -16.781 -0.59 -6.359 1 95.62 54 HIS B N 1
ATOM 3899 C CA . HIS B 1 54 ? -17.938 -1.39 -6.723 1 95.62 54 HIS B CA 1
ATOM 3900 C C . HIS B 1 54 ? -18.844 -1.633 -5.516 1 95.62 54 HIS B C 1
ATOM 3902 O O . HIS B 1 54 ? -19.672 -2.537 -5.531 1 95.62 54 HIS B O 1
ATOM 3908 N N . ASN B 1 55 ? -18.672 -0.81 -4.457 1 94.94 55 ASN B N 1
ATOM 3909 C CA . ASN B 1 55 ? -19.391 -1.076 -3.219 1 94.94 55 ASN B CA 1
ATOM 3910 C C . ASN B 1 55 ? -20.547 -0.095 -3.02 1 94.94 55 ASN B C 1
ATOM 3912 O O . ASN B 1 55 ? -21.203 -0.105 -1.977 1 94.94 55 ASN B O 1
ATOM 3916 N N . SER B 1 56 ? -20.844 0.772 -3.975 1 94 56 SER B N 1
ATOM 3917 C CA . SER B 1 56 ? -21.922 1.744 -3.824 1 94 56 SER B CA 1
ATOM 3918 C C . SER B 1 56 ? -23.281 1.083 -3.975 1 94 56 SER B C 1
ATOM 3920 O O . SER B 1 56 ? -23.438 0.099 -4.703 1 94 56 SER B O 1
ATOM 3922 N N . ASP B 1 57 ? -24.219 1.614 -3.295 1 94.44 57 ASP B N 1
ATOM 3923 C CA . ASP B 1 57 ? -25.594 1.109 -3.402 1 94.44 57 ASP B CA 1
ATOM 3924 C C . ASP B 1 57 ? -26.219 1.501 -4.738 1 94.44 57 ASP B C 1
ATOM 3926 O O . ASP B 1 57 ? -26.984 0.73 -5.316 1 94.44 57 ASP B O 1
ATOM 3930 N N . LEU B 1 58 ? -25.859 2.695 -5.152 1 95.06 58 LEU B N 1
ATOM 3931 C CA . LEU B 1 58 ? -26.469 3.213 -6.375 1 95.06 58 LEU B CA 1
ATOM 3932 C C . LEU B 1 58 ? -25.406 3.527 -7.418 1 95.06 58 LEU B C 1
ATOM 3934 O O . LEU B 1 58 ? -24.312 3.982 -7.074 1 95.06 58 LEU B O 1
ATOM 3938 N N . ASN B 1 59 ? -25.75 3.219 -8.609 1 93.19 59 ASN B N 1
ATOM 3939 C CA . ASN B 1 59 ? -24.953 3.549 -9.789 1 93.19 59 ASN B CA 1
ATOM 3940 C C . ASN B 1 59 ? -23.562 2.926 -9.719 1 93.19 59 ASN B C 1
ATOM 3942 O O . ASN B 1 59 ? -22.547 3.619 -9.898 1 93.19 59 ASN B O 1
ATOM 3946 N N . PRO B 1 60 ? -23.531 1.673 -9.445 1 92.69 60 PRO B N 1
ATOM 3947 C CA . PRO B 1 60 ? -22.219 1.022 -9.531 1 92.69 60 PRO B CA 1
ATOM 3948 C C . PRO B 1 60 ? -21.656 1.012 -10.945 1 92.69 60 PRO B C 1
ATOM 3950 O O . PRO B 1 60 ? -22.406 1.102 -11.914 1 92.69 60 PRO B O 1
ATOM 3953 N N . PRO B 1 61 ? -20.344 1.056 -11.062 1 93.62 61 PRO B N 1
ATOM 3954 C CA . PRO B 1 61 ? -19.797 0.939 -12.414 1 93.62 61 PRO B CA 1
ATOM 3955 C C . PRO B 1 61 ? -20.156 -0.378 -13.094 1 93.62 61 PRO B C 1
ATOM 3957 O O . PRO B 1 61 ? -20.297 -1.404 -12.422 1 93.62 61 PRO B O 1
ATOM 3960 N N . PRO B 1 62 ? -20.312 -0.295 -14.398 1 94.38 62 PRO B N 1
ATOM 3961 C CA . PRO B 1 62 ? -20.547 -1.556 -15.102 1 94.38 62 PRO B CA 1
ATOM 3962 C C . PRO B 1 62 ? -19.406 -2.549 -14.953 1 94.38 62 PRO B C 1
ATOM 3964 O O . PRO B 1 62 ? -18.234 -2.143 -14.875 1 94.38 62 PRO B O 1
ATOM 3967 N N . TYR B 1 63 ? -19.75 -3.76 -14.875 1 96.12 63 TYR B N 1
ATOM 3968 C CA . TYR B 1 63 ? -18.734 -4.785 -14.703 1 96.12 63 TYR B CA 1
ATOM 3969 C C . TYR B 1 63 ? -19.141 -6.078 -15.406 1 96.12 63 TYR B C 1
ATOM 3971 O O . TYR B 1 63 ? -20.297 -6.5 -15.328 1 96.12 63 TYR B O 1
ATOM 3979 N N . VAL B 1 64 ? -18.172 -6.676 -16.109 1 95.69 64 VAL B N 1
ATOM 3980 C CA . VAL B 1 64 ? -18.391 -7.914 -16.859 1 95.69 64 VAL B CA 1
ATOM 3981 C C . VAL B 1 64 ? -18.109 -9.109 -15.945 1 95.69 64 VAL B C 1
ATOM 3983 O O . VAL B 1 64 ? -17.109 -9.133 -15.227 1 95.69 64 VAL B O 1
ATOM 3986 N N . LYS B 1 65 ? -19.016 -10.062 -15.938 1 97 65 LYS B N 1
ATOM 3987 C CA . LYS B 1 65 ? -18.828 -11.305 -15.195 1 97 65 LYS B CA 1
ATOM 3988 C C . LYS B 1 65 ? -18.609 -12.484 -16.141 1 97 65 LYS B C 1
ATOM 3990 O O . LYS B 1 65 ? -18.312 -12.289 -17.328 1 97 65 LYS B O 1
ATOM 3995 N N . SER B 1 66 ? -18.547 -13.648 -15.594 1 97.25 66 SER B N 1
ATOM 3996 C CA . SER B 1 66 ? -18.219 -14.852 -16.344 1 97.25 66 SER B CA 1
ATOM 3997 C C . SER B 1 66 ? -19.281 -15.164 -17.391 1 97.25 66 SER B C 1
ATOM 3999 O O . SER B 1 66 ? -20.469 -14.93 -17.156 1 97.25 66 SER B O 1
ATOM 4001 N N . ASP B 1 67 ? -18.828 -15.711 -18.469 1 94.25 67 ASP B N 1
ATOM 4002 C CA . ASP B 1 67 ? -19.75 -16.266 -19.453 1 94.25 67 ASP B CA 1
ATOM 4003 C C . ASP B 1 67 ? -20.281 -17.625 -19 1 94.25 67 ASP B C 1
ATOM 4005 O O . ASP B 1 67 ? -19.938 -18.109 -17.906 1 94.25 67 ASP B O 1
ATOM 4009 N N . LEU B 1 68 ? -21.047 -18.25 -19.812 1 91.75 68 LEU B N 1
ATOM 4010 C CA . LEU B 1 68 ? -21.672 -19.516 -19.484 1 91.75 68 LEU B CA 1
ATOM 4011 C C . LEU B 1 68 ? -20.672 -20.656 -19.562 1 91.75 68 LEU B C 1
ATOM 4013 O O . LEU B 1 68 ? -20.844 -21.703 -18.922 1 91.75 68 LEU B O 1
ATOM 4017 N N . THR B 1 69 ? -19.656 -20.5 -20.344 1 91.94 69 THR B N 1
ATOM 4018 C CA . THR B 1 69 ? -18.656 -21.547 -20.516 1 91.94 69 THR B CA 1
ATOM 4019 C C . THR B 1 69 ? -17.266 -21.016 -20.172 1 91.94 69 THR B C 1
ATOM 4021 O O . THR B 1 69 ? -16.422 -20.828 -21.047 1 91.94 69 THR B O 1
ATOM 4024 N N . PRO B 1 70 ? -16.984 -20.844 -18.969 1 95.88 70 PRO B N 1
ATOM 4025 C CA . PRO B 1 70 ? -15.68 -20.312 -18.562 1 95.88 70 PRO B CA 1
ATOM 4026 C C . PRO B 1 70 ? -14.547 -21.312 -18.797 1 95.88 70 PRO B C 1
ATOM 4028 O O . PRO B 1 70 ? -14.781 -22.531 -18.766 1 95.88 70 PRO B O 1
ATOM 4031 N N . ALA B 1 71 ? -13.391 -20.797 -19.047 1 96.25 71 ALA B N 1
ATOM 4032 C CA . ALA B 1 71 ? -12.203 -21.625 -19.219 1 96.25 71 ALA B CA 1
ATOM 4033 C C . ALA B 1 71 ? -11.656 -22.078 -17.859 1 96.25 71 ALA B C 1
ATOM 4035 O O . ALA B 1 71 ? -11.055 -23.141 -17.75 1 96.25 71 ALA B O 1
ATOM 4036 N N . VAL B 1 72 ? -11.898 -21.188 -16.891 1 98 72 VAL B N 1
ATOM 4037 C CA . VAL B 1 72 ? -11.352 -21.484 -15.57 1 98 72 VAL B CA 1
ATOM 4038 C C . VAL B 1 72 ? -12.406 -21.203 -14.5 1 98 72 VAL B C 1
ATOM 4040 O O . VAL B 1 72 ? -13.156 -20.234 -14.594 1 98 72 VAL B O 1
ATOM 4043 N N . CYS B 1 73 ? -12.562 -22.109 -13.594 1 98.56 73 CYS B N 1
ATOM 4044 C CA . CYS B 1 73 ? -13.328 -21.922 -12.375 1 98.56 73 CYS B CA 1
ATOM 4045 C C . CYS B 1 73 ? -12.414 -21.672 -11.18 1 98.56 73 CYS B C 1
ATOM 4047 O O . CYS B 1 73 ? -11.617 -22.531 -10.82 1 98.56 73 CYS B O 1
ATOM 4049 N N . VAL B 1 74 ? -12.469 -20.5 -10.625 1 98.88 74 VAL B N 1
ATOM 4050 C CA . VAL B 1 74 ? -11.664 -20.125 -9.461 1 98.88 74 VAL B CA 1
ATOM 4051 C C . VAL B 1 74 ? -12.508 -20.219 -8.195 1 98.88 74 VAL B C 1
ATOM 4053 O O . VAL B 1 74 ? -13.617 -19.703 -8.133 1 98.88 74 VAL B O 1
ATOM 4056 N N . ALA B 1 75 ? -11.984 -20.891 -7.227 1 98.75 75 ALA B N 1
ATOM 4057 C CA . ALA B 1 75 ? -12.664 -20.984 -5.938 1 98.75 75 ALA B CA 1
ATOM 4058 C C . ALA B 1 75 ? -11.781 -20.438 -4.816 1 98.75 75 ALA B C 1
ATOM 4060 O O . ALA B 1 75 ? -10.586 -20.719 -4.77 1 98.75 75 ALA B O 1
ATOM 4061 N N . ILE B 1 76 ? -12.336 -19.625 -3.949 1 98.56 76 ILE B N 1
ATOM 4062 C CA . ILE B 1 76 ? -11.688 -19.094 -2.758 1 98.56 76 ILE B CA 1
ATOM 4063 C C . ILE B 1 76 ? -12.531 -19.406 -1.525 1 98.56 76 ILE B C 1
ATOM 4065 O O . ILE B 1 76 ? -13.742 -19.156 -1.516 1 98.56 76 ILE B O 1
ATOM 4069 N N . VAL B 1 77 ? -11.906 -20 -0.594 1 97.81 77 VAL B N 1
ATOM 4070 C CA . VAL B 1 77 ? -12.531 -20.203 0.707 1 97.81 77 VAL B CA 1
ATOM 4071 C C . VAL B 1 77 ? -12.039 -19.141 1.688 1 97.81 77 VAL B C 1
ATOM 4073 O O . VAL B 1 77 ? -10.836 -18.922 1.824 1 97.81 77 VAL B O 1
ATOM 4076 N N . THR B 1 78 ? -12.977 -18.453 2.35 1 97.12 78 THR B N 1
ATOM 4077 C CA . THR B 1 78 ? -12.562 -17.391 3.254 1 97.12 78 THR B CA 1
ATOM 4078 C C . THR B 1 78 ? -13.25 -17.531 4.609 1 97.12 78 THR B C 1
ATOM 4080 O O . THR B 1 78 ? -14.375 -18.016 4.691 1 97.12 78 THR B O 1
ATOM 4083 N N . VAL B 1 79 ? -12.531 -17.219 5.633 1 95.06 79 VAL B N 1
ATOM 4084 C CA . VAL B 1 79 ? -13.031 -17.172 7.004 1 95.06 79 VAL B CA 1
ATOM 4085 C C . VAL B 1 79 ? -12.625 -15.859 7.668 1 95.06 79 VAL B C 1
ATOM 4087 O O . VAL B 1 79 ? -11.68 -15.195 7.219 1 95.06 79 VAL B O 1
ATOM 4090 N N . ARG B 1 80 ? -13.375 -15.492 8.664 1 92.75 80 ARG B N 1
ATOM 4091 C CA . ARG B 1 80 ? -13 -14.312 9.445 1 92.75 80 ARG B CA 1
ATOM 4092 C C . ARG B 1 80 ? -11.68 -14.531 10.164 1 92.75 80 ARG B C 1
ATOM 4094 O O . ARG B 1 80 ? -11.461 -15.57 10.781 1 92.75 80 ARG B O 1
ATOM 4101 N N . ARG B 1 81 ? -10.797 -13.57 9.969 1 86.69 81 ARG B N 1
ATOM 4102 C CA . ARG B 1 81 ? -9.531 -13.578 10.703 1 86.69 81 ARG B CA 1
ATOM 4103 C C . ARG B 1 81 ? -9.531 -12.523 11.805 1 86.69 81 ARG B C 1
ATOM 4105 O O . ARG B 1 81 ? -10.094 -11.438 11.633 1 86.69 81 ARG B O 1
ATOM 4112 N N . ASP B 1 82 ? -8.969 -12.75 12.891 1 75.44 82 ASP B N 1
ATOM 4113 C CA . ASP B 1 82 ? -9.031 -11.852 14.039 1 75.44 82 ASP B CA 1
ATOM 4114 C C . ASP B 1 82 ? -8.094 -10.656 13.852 1 75.44 82 ASP B C 1
ATOM 4116 O O . ASP B 1 82 ? -8.422 -9.539 14.25 1 75.44 82 ASP B O 1
ATOM 4120 N N . SER B 1 83 ? -6.988 -10.922 13.281 1 72.19 83 SER B N 1
ATOM 4121 C CA . SER B 1 83 ? -5.977 -9.875 13.32 1 72.19 83 SER B CA 1
ATOM 4122 C C . SER B 1 83 ? -5.949 -9.086 12.016 1 72.19 83 SER B C 1
ATOM 4124 O O . SER B 1 83 ? -5.844 -7.855 12.031 1 72.19 83 SER B O 1
ATOM 4126 N N . ASP B 1 84 ? -6.012 -9.836 10.922 1 77.69 84 ASP B N 1
ATOM 4127 C CA . ASP B 1 84 ? -5.816 -9.109 9.672 1 77.69 84 ASP B CA 1
ATOM 4128 C C . ASP B 1 84 ? -6.629 -9.734 8.539 1 77.69 84 ASP B C 1
ATOM 4130 O O . ASP B 1 84 ? -6.598 -10.953 8.352 1 77.69 84 ASP B O 1
ATOM 4134 N N . GLY B 1 85 ? -7.383 -8.859 7.875 1 85.69 85 GLY B N 1
ATOM 4135 C CA . GLY B 1 85 ? -8.125 -9.328 6.719 1 85.69 85 GLY B CA 1
ATOM 4136 C C . GLY B 1 85 ? -7.391 -9.125 5.41 1 85.69 85 GLY B C 1
ATOM 4137 O O . GLY B 1 85 ? -6.781 -8.078 5.191 1 85.69 85 GLY B O 1
ATOM 4138 N N . TYR B 1 86 ? -7.371 -10.219 4.621 1 92.94 86 TYR B N 1
ATOM 4139 C CA . TYR B 1 86 ? -6.637 -10.18 3.363 1 92.94 86 TYR B CA 1
ATOM 4140 C C . TYR B 1 86 ? -7.562 -10.453 2.184 1 92.94 86 TYR B C 1
ATOM 4142 O O . TYR B 1 86 ? -7.188 -10.234 1.028 1 92.94 86 TYR B O 1
ATOM 4150 N N . PHE B 1 87 ? -8.812 -10.828 2.539 1 97.12 87 PHE B N 1
ATOM 4151 C CA . PHE B 1 87 ? -9.727 -11.398 1.55 1 97.12 87 PHE B CA 1
ATOM 4152 C C . PHE B 1 87 ? -10.023 -10.383 0.452 1 97.12 87 PHE B C 1
ATOM 4154 O O . PHE B 1 87 ? -9.945 -10.703 -0.735 1 97.12 87 PHE B O 1
ATOM 4161 N N . GLU B 1 88 ? -10.336 -9.086 0.79 1 97.12 88 GLU B N 1
ATOM 4162 C CA . GLU B 1 88 ? -10.695 -8.055 -0.179 1 97.12 88 GLU B CA 1
ATOM 4163 C C . GLU B 1 88 ? -9.547 -7.797 -1.157 1 97.12 88 GLU B C 1
ATOM 4165 O O . GLU B 1 88 ? -9.766 -7.738 -2.369 1 97.12 88 GLU B O 1
ATOM 4170 N N . ALA B 1 89 ? -8.398 -7.695 -0.538 1 97.38 89 ALA B N 1
ATOM 4171 C CA . ALA B 1 89 ? -7.223 -7.434 -1.37 1 97.38 89 ALA B CA 1
ATOM 4172 C C . ALA B 1 89 ? -6.914 -8.625 -2.271 1 97.38 89 ALA B C 1
ATOM 4174 O O . ALA B 1 89 ? -6.453 -8.453 -3.402 1 97.38 89 ALA B O 1
ATOM 4175 N N . SER B 1 90 ? -7.145 -9.836 -1.776 1 98.31 90 SER B N 1
ATOM 4176 C CA . SER B 1 90 ? -6.918 -11.039 -2.576 1 98.31 90 SER B CA 1
ATOM 4177 C C . SER B 1 90 ? -7.848 -11.078 -3.785 1 98.31 90 SER B C 1
ATOM 4179 O O . SER B 1 90 ? -7.391 -11.219 -4.922 1 98.31 90 SER B O 1
ATOM 4181 N N . VAL B 1 91 ? -9.125 -10.891 -3.547 1 98.75 91 VAL B N 1
ATOM 4182 C CA . VAL B 1 91 ? -10.094 -10.914 -4.637 1 98.75 91 VAL B CA 1
ATOM 4183 C C . VAL B 1 91 ? -9.852 -9.727 -5.566 1 98.75 91 VAL B C 1
ATOM 4185 O O . VAL B 1 91 ? -9.898 -9.867 -6.789 1 98.75 91 VAL B O 1
ATOM 4188 N N . GLY B 1 92 ? -9.586 -8.562 -4.965 1 98.56 92 GLY B N 1
ATOM 4189 C CA . GLY B 1 92 ? -9.312 -7.379 -5.77 1 98.56 92 GLY B CA 1
ATOM 4190 C C . GLY B 1 92 ? -8.133 -7.555 -6.707 1 98.56 92 GLY B C 1
ATOM 4191 O O . GLY B 1 92 ? -8.211 -7.191 -7.883 1 98.56 92 GLY B O 1
ATOM 4192 N N . SER B 1 93 ? -7.008 -8.078 -6.172 1 98.75 93 SER B N 1
ATOM 4193 C CA . SER B 1 93 ? -5.82 -8.258 -7 1 98.75 93 SER B CA 1
ATOM 4194 C C . SER B 1 93 ? -6.039 -9.32 -8.062 1 98.75 93 SER B C 1
ATOM 4196 O O . SER B 1 93 ? -5.441 -9.266 -9.141 1 98.75 93 SER B O 1
ATOM 4198 N N . LEU B 1 94 ? -6.895 -10.297 -7.789 1 98.75 94 LEU B N 1
ATOM 4199 C CA . LEU B 1 94 ? -7.254 -11.352 -8.734 1 98.75 94 LEU B CA 1
ATOM 4200 C C . LEU B 1 94 ? -7.992 -10.773 -9.938 1 98.75 94 LEU B C 1
ATOM 4202 O O . LEU B 1 94 ? -7.777 -11.203 -11.07 1 98.75 94 LEU B O 1
ATOM 4206 N N . LEU B 1 95 ? -8.781 -9.734 -9.703 1 98.75 95 LEU B N 1
ATOM 4207 C CA . LEU B 1 95 ? -9.711 -9.266 -10.727 1 98.75 95 LEU B CA 1
ATOM 4208 C C . LEU B 1 95 ? -9.195 -7.984 -11.383 1 98.75 95 LEU B C 1
ATOM 4210 O O . LEU B 1 95 ? -9.367 -7.785 -12.586 1 98.75 95 LEU B O 1
ATOM 4214 N N . GLU B 1 96 ? -8.578 -7.109 -10.586 1 97.94 96 GLU B N 1
ATOM 4215 C CA . GLU B 1 96 ? -8.133 -5.812 -11.094 1 97.94 96 GLU B CA 1
ATOM 4216 C C . GLU B 1 96 ? -7.141 -5.98 -12.234 1 97.94 96 GLU B C 1
ATOM 4218 O O . GLU B 1 96 ? -6.168 -6.727 -12.117 1 97.94 96 GLU B O 1
ATOM 4223 N N . GLY B 1 97 ? -7.398 -5.363 -13.367 1 96.81 97 GLY B N 1
ATOM 4224 C CA . GLY B 1 97 ? -6.484 -5.375 -14.492 1 96.81 97 GLY B CA 1
ATOM 4225 C C . GLY B 1 97 ? -6.836 -6.418 -15.539 1 96.81 97 GLY B C 1
ATOM 4226 O O . GLY B 1 97 ? -6.273 -6.418 -16.641 1 96.81 97 GLY B O 1
ATOM 4227 N N . LEU B 1 98 ? -7.773 -7.316 -15.242 1 98.19 98 LEU B N 1
ATOM 4228 C CA . LEU B 1 98 ? -8.188 -8.312 -16.219 1 98.19 98 LEU B CA 1
ATOM 4229 C C . LEU B 1 98 ? -8.875 -7.648 -17.406 1 98.19 98 LEU B C 1
ATOM 4231 O O . LEU B 1 98 ? -9.68 -6.734 -17.234 1 98.19 98 LEU B O 1
ATOM 4235 N N . ASP B 1 99 ? -8.5 -8.086 -18.562 1 97.5 99 ASP B N 1
ATOM 4236 C CA . ASP B 1 99 ? -9.25 -7.742 -19.766 1 97.5 99 ASP B CA 1
ATOM 4237 C C . ASP B 1 99 ? -10.641 -8.367 -19.75 1 97.5 99 ASP B C 1
ATOM 4239 O O . ASP B 1 99 ? -10.852 -9.398 -19.109 1 97.5 99 ASP B O 1
ATOM 4243 N N . GLU B 1 100 ? -11.617 -7.711 -20.422 1 96.88 100 GLU B N 1
ATOM 4244 C CA . GLU B 1 100 ? -12.977 -8.234 -20.438 1 96.88 100 GLU B CA 1
ATOM 4245 C C . GLU B 1 100 ? -13.016 -9.656 -21 1 96.88 100 GLU B C 1
ATOM 4247 O O . GLU B 1 100 ? -13.812 -10.484 -20.531 1 96.88 100 GLU B O 1
ATOM 4252 N N . ARG B 1 101 ? -12.211 -9.953 -21.984 1 96.62 101 ARG B N 1
ATOM 4253 C CA . ARG B 1 101 ? -12.133 -11.305 -22.531 1 96.62 101 ARG B CA 1
ATOM 4254 C C . ARG B 1 101 ? -11.68 -12.305 -21.484 1 96.62 101 ARG B C 1
ATOM 4256 O O . ARG B 1 101 ? -12.195 -13.422 -21.406 1 96.62 101 ARG B O 1
ATOM 4263 N N . GLU B 1 102 ? -10.672 -11.875 -20.625 1 98.25 102 GLU B N 1
ATOM 4264 C CA . GLU B 1 102 ? -10.195 -12.719 -19.531 1 98.25 102 GLU B CA 1
ATOM 4265 C C . GLU B 1 102 ? -11.289 -12.938 -18.5 1 98.25 102 GLU B C 1
ATOM 4267 O O . GLU B 1 102 ? -11.562 -14.07 -18.094 1 98.25 102 GLU B O 1
ATOM 4272 N N . ARG B 1 103 ? -11.867 -11.812 -18.094 1 98.38 103 ARG B N 1
ATOM 4273 C CA . ARG B 1 103 ? -12.859 -11.883 -17.031 1 98.38 103 ARG B CA 1
ATOM 4274 C C . ARG B 1 103 ? -14.039 -12.766 -17.453 1 98.38 103 ARG B C 1
ATOM 4276 O O . ARG B 1 103 ? -14.594 -13.5 -16.625 1 98.38 103 ARG B O 1
ATOM 4283 N N . SER B 1 104 ? -14.43 -12.734 -18.688 1 97.44 104 SER B N 1
ATOM 4284 C CA . SER B 1 104 ? -15.57 -13.5 -19.188 1 97.44 104 SER B CA 1
ATOM 4285 C C . SER B 1 104 ? -15.289 -15 -19.141 1 97.44 104 SER B C 1
ATOM 4287 O O . SER B 1 104 ? -16.219 -15.805 -19.094 1 97.44 104 SER B O 1
ATOM 4289 N N . LYS B 1 105 ? -14.047 -15.352 -19.109 1 97.25 105 LYS B N 1
ATOM 4290 C CA . LYS B 1 105 ? -13.664 -16.766 -19.141 1 97.25 105 LYS B CA 1
ATOM 4291 C C . LYS B 1 105 ? -13.266 -17.25 -17.75 1 97.25 105 LYS B C 1
ATOM 4293 O O . LYS B 1 105 ? -12.75 -18.359 -17.594 1 97.25 105 LYS B O 1
ATOM 4298 N N . LEU B 1 106 ? -13.453 -16.469 -16.75 1 98.38 106 LEU B N 1
ATOM 4299 C CA . LEU B 1 106 ? -13.117 -16.781 -15.367 1 98.38 106 LEU B CA 1
ATOM 4300 C C . LEU B 1 106 ? -14.367 -16.766 -14.492 1 98.38 106 LEU B C 1
ATOM 4302 O O . LEU B 1 106 ? -15.023 -15.727 -14.352 1 98.38 106 LEU B O 1
ATOM 4306 N N . TYR B 1 107 ? -14.758 -17.906 -14 1 98.62 107 TYR B N 1
ATOM 4307 C CA . TYR B 1 107 ? -15.836 -17.984 -13.023 1 98.62 107 TYR B CA 1
ATOM 4308 C C . TYR B 1 107 ? -15.289 -17.969 -11.602 1 98.62 107 TYR B C 1
ATOM 4310 O O . TYR B 1 107 ? -14.523 -18.844 -11.219 1 98.62 107 TYR B O 1
ATOM 4318 N N . LEU B 1 108 ? -15.625 -16.969 -10.828 1 98.81 108 LEU B N 1
ATOM 4319 C CA . LEU B 1 108 ? -15.117 -16.812 -9.469 1 98.81 108 LEU B CA 1
ATOM 4320 C C . LEU B 1 108 ? -16.172 -17.219 -8.445 1 98.81 108 LEU B C 1
ATOM 4322 O O . LEU B 1 108 ? -17.234 -16.594 -8.359 1 98.81 108 LEU B O 1
ATOM 4326 N N . SER B 1 109 ? -15.906 -18.219 -7.715 1 98.56 109 SER B N 1
ATOM 4327 C CA . SER B 1 109 ? -16.766 -18.688 -6.633 1 98.56 109 SER B CA 1
ATOM 4328 C C . SER B 1 109 ? -16.109 -18.469 -5.273 1 98.56 109 SER B C 1
ATOM 4330 O O . SER B 1 109 ? -14.969 -18.875 -5.059 1 98.56 109 SER B O 1
ATOM 4332 N N . VAL B 1 110 ? -16.844 -17.844 -4.352 1 98.69 110 VAL B N 1
ATOM 4333 C CA . VAL B 1 110 ? -16.344 -17.594 -3.004 1 98.69 110 VAL B CA 1
ATOM 4334 C C . VAL B 1 110 ? -17.203 -18.328 -1.986 1 98.69 110 VAL B C 1
ATOM 4336 O O . VAL B 1 110 ? -18.438 -18.25 -2.027 1 98.69 110 VAL B O 1
ATOM 4339 N N . LEU B 1 111 ? -16.578 -19.062 -1.147 1 98.44 111 LEU B N 1
ATOM 4340 C CA . LEU B 1 111 ? -17.25 -19.703 -0.022 1 98.44 111 LEU B CA 1
ATOM 4341 C C . LEU B 1 111 ? -16.906 -19 1.288 1 98.44 111 LEU B C 1
ATOM 4343 O O . LEU B 1 111 ? -15.742 -19.016 1.708 1 98.44 111 LEU B O 1
ATOM 4347 N N . PHE B 1 112 ? -17.859 -18.344 1.886 1 98.31 112 PHE B N 1
ATOM 4348 C CA . PHE B 1 112 ? -17.703 -17.906 3.27 1 98.31 112 PHE B CA 1
ATOM 4349 C C . PHE B 1 112 ? -17.875 -19.094 4.227 1 98.31 112 PHE B C 1
ATOM 4351 O O . PHE B 1 112 ? -18.984 -19.547 4.469 1 98.31 112 PHE B O 1
ATOM 4358 N N . ALA B 1 113 ? -16.797 -19.484 4.848 1 97.81 113 ALA B N 1
ATOM 4359 C CA . ALA B 1 113 ? -16.75 -20.797 5.5 1 97.81 113 ALA B CA 1
ATOM 4360 C C . ALA B 1 113 ? -16.938 -20.656 7.008 1 97.81 113 ALA B C 1
ATOM 4362 O O . ALA B 1 113 ? -16.688 -21.609 7.758 1 97.81 113 ALA B O 1
ATOM 4363 N N . ASP B 1 114 ? -17.312 -19.5 7.492 1 96.94 114 ASP B N 1
ATOM 4364 C CA . ASP B 1 114 ? -17.828 -19.406 8.852 1 96.94 114 ASP B CA 1
ATOM 4365 C C . ASP B 1 114 ? -19.25 -19.938 8.938 1 96.94 114 ASP B C 1
ATOM 4367 O O . ASP B 1 114 ? -20.094 -19.625 8.086 1 96.94 114 ASP B O 1
ATOM 4371 N N . THR B 1 115 ? -19.484 -20.734 9.953 1 97.5 115 THR B N 1
ATOM 4372 C CA . THR B 1 115 ? -20.844 -21.25 10.078 1 97.5 115 THR B CA 1
ATOM 4373 C C . THR B 1 115 ? -21.828 -20.109 10.328 1 97.5 115 THR B C 1
ATOM 4375 O O . THR B 1 115 ? -23.016 -20.219 9.984 1 97.5 115 THR B O 1
ATOM 4378 N N . GLU B 1 116 ? -21.359 -19.047 10.977 1 96.88 116 GLU B N 1
ATOM 4379 C CA . GLU B 1 116 ? -22.062 -17.766 11.016 1 96.88 116 GLU B CA 1
ATOM 4380 C C . GLU B 1 116 ? -21.375 -16.75 10.117 1 96.88 116 GLU B C 1
ATOM 4382 O O . GLU B 1 116 ? -20.5 -16.016 10.562 1 96.88 116 GLU B O 1
ATOM 4387 N N . PRO B 1 117 ? -21.844 -16.719 8.844 1 96.88 117 PRO B N 1
ATOM 4388 C CA . PRO B 1 117 ? -21.094 -15.914 7.879 1 96.88 117 PRO B CA 1
ATOM 4389 C C . PRO B 1 117 ? -21.125 -14.422 8.211 1 96.88 117 PRO B C 1
ATOM 4391 O O . PRO B 1 117 ? -20.266 -13.664 7.742 1 96.88 117 PRO B O 1
ATOM 4394 N N . ARG B 1 118 ? -22.094 -13.93 9.07 1 96.12 118 ARG B N 1
ATOM 4395 C CA . ARG B 1 118 ? -22.25 -12.516 9.398 1 96.12 118 ARG B CA 1
ATOM 4396 C C . ARG B 1 118 ? -21.062 -12.008 10.211 1 96.12 118 ARG B C 1
ATOM 4398 O O . ARG B 1 118 ? -20.891 -10.797 10.375 1 96.12 118 ARG B O 1
ATOM 4405 N N . VAL B 1 119 ? -20.156 -12.938 10.695 1 96.25 119 VAL B N 1
ATOM 4406 C CA . VAL B 1 119 ? -18.969 -12.531 11.438 1 96.25 119 VAL B CA 1
ATOM 4407 C C . VAL B 1 119 ? -17.891 -12.055 10.469 1 96.25 119 VAL B C 1
ATOM 4409 O O . VAL B 1 119 ? -16.953 -11.359 10.867 1 96.25 119 VAL B O 1
ATOM 4412 N N . HIS B 1 120 ? -18.016 -12.516 9.25 1 96.31 120 HIS B N 1
ATOM 4413 C CA . HIS B 1 120 ? -17.016 -12.133 8.258 1 96.31 120 HIS B CA 1
ATOM 4414 C C . HIS B 1 120 ? -17.188 -10.68 7.836 1 96.31 120 HIS B C 1
ATOM 4416 O O . HIS B 1 120 ? -18.312 -10.25 7.527 1 96.31 120 HIS B O 1
ATOM 4422 N N . THR B 1 121 ? -16.141 -9.969 7.633 1 95 121 THR B N 1
ATOM 4423 C CA . THR B 1 121 ? -16.172 -8.523 7.441 1 95 121 THR B CA 1
ATOM 4424 C C . THR B 1 121 ? -16.656 -8.172 6.039 1 95 121 THR B C 1
ATOM 4426 O O . THR B 1 121 ? -17.125 -7.055 5.801 1 95 121 THR B O 1
ATOM 4429 N N . SER B 1 122 ? -16.578 -9.055 5.121 1 96 122 SER B N 1
ATOM 4430 C CA . SER B 1 122 ? -16.953 -8.773 3.738 1 96 122 SER B CA 1
ATOM 4431 C C . SER B 1 122 ? -18.328 -9.344 3.414 1 96 122 SER B C 1
ATOM 4433 O O . SER B 1 122 ? -18.844 -9.133 2.314 1 96 122 SER B O 1
ATOM 4435 N N . TRP B 1 123 ? -18.906 -10.109 4.406 1 95.94 123 TRP B N 1
ATOM 4436 C CA . TRP B 1 123 ? -20.203 -10.719 4.168 1 95.94 123 TRP B CA 1
ATOM 4437 C C . TRP B 1 123 ? -21.266 -9.656 3.947 1 95.94 123 TRP B C 1
ATOM 4439 O O . TRP B 1 123 ? -21.391 -8.719 4.738 1 95.94 123 TRP B O 1
ATOM 4449 N N . GLY B 1 124 ? -21.953 -9.719 2.891 1 92.88 124 GLY B N 1
ATOM 4450 C CA . GLY B 1 124 ? -23.078 -8.836 2.645 1 92.88 124 GLY B CA 1
ATOM 4451 C C . GLY B 1 124 ? -22.688 -7.547 1.943 1 92.88 124 GLY B C 1
ATOM 4452 O O . GLY B 1 124 ? -23.547 -6.727 1.613 1 92.88 124 GLY B O 1
ATOM 4453 N N . GLN B 1 125 ? -21.453 -7.359 1.711 1 95.06 125 GLN B N 1
ATOM 4454 C CA . GLN B 1 125 ? -21.016 -6.156 1.006 1 95.06 125 GLN B CA 1
ATOM 4455 C C . GLN B 1 125 ? -21.453 -6.195 -0.459 1 95.06 125 GLN B C 1
ATOM 4457 O O . GLN B 1 125 ? -21.422 -7.25 -1.091 1 95.06 125 GLN B O 1
ATOM 4462 N N . LYS B 1 126 ? -21.688 -5.066 -1.08 1 96.31 126 LYS B N 1
ATOM 4463 C CA . LYS B 1 126 ? -22.234 -4.973 -2.432 1 96.31 126 LYS B CA 1
ATOM 4464 C C . LYS B 1 126 ? -21.203 -5.43 -3.469 1 96.31 126 LYS B C 1
ATOM 4466 O O . LYS B 1 126 ? -21.562 -6.055 -4.469 1 96.31 126 LYS B O 1
ATOM 4471 N N . TRP B 1 127 ? -19.984 -5.102 -3.188 1 97.06 127 TRP B N 1
ATOM 4472 C CA . TRP B 1 127 ? -18.953 -5.438 -4.168 1 97.06 127 TRP B CA 1
ATOM 4473 C C . TRP B 1 127 ? -18.828 -6.945 -4.336 1 97.06 127 TRP B C 1
ATOM 4475 O O . TRP B 1 127 ? -18.484 -7.43 -5.414 1 97.06 127 TRP B O 1
ATOM 4485 N N . VAL B 1 128 ? -19.078 -7.762 -3.268 1 97.94 128 VAL B N 1
ATOM 4486 C CA . VAL B 1 128 ? -18.953 -9.211 -3.328 1 97.94 128 VAL B CA 1
ATOM 4487 C C . VAL B 1 128 ? -19.906 -9.773 -4.383 1 97.94 128 VAL B C 1
ATOM 4489 O O . VAL B 1 128 ? -19.484 -10.539 -5.258 1 97.94 128 VAL B O 1
ATOM 4492 N N . GLU B 1 129 ? -21.125 -9.352 -4.324 1 96.25 129 GLU B N 1
ATOM 4493 C CA . GLU B 1 129 ? -22.125 -9.828 -5.281 1 96.25 129 GLU B CA 1
ATOM 4494 C C . GLU B 1 129 ? -21.812 -9.328 -6.688 1 96.25 129 GLU B C 1
ATOM 4496 O O . GLU B 1 129 ? -22.031 -10.039 -7.668 1 96.25 129 GLU B O 1
ATOM 4501 N N . ARG B 1 130 ? -21.328 -8.172 -6.742 1 97.38 130 ARG B N 1
ATOM 4502 C CA . ARG B 1 130 ? -21.125 -7.531 -8.039 1 97.38 130 ARG B CA 1
ATOM 4503 C C . ARG B 1 130 ? -19.906 -8.102 -8.75 1 97.38 130 ARG B C 1
ATOM 4505 O O . ARG B 1 130 ? -19.906 -8.227 -9.977 1 97.38 130 ARG B O 1
ATOM 4512 N N . LEU B 1 131 ? -18.891 -8.414 -8 1 98.44 131 LEU B N 1
ATOM 4513 C CA . LEU B 1 131 ? -17.625 -8.766 -8.633 1 98.44 131 LEU B CA 1
ATOM 4514 C C . LEU B 1 131 ? -17.453 -10.273 -8.719 1 98.44 131 LEU B C 1
ATOM 4516 O O . LEU B 1 131 ? -16.688 -10.773 -9.547 1 98.44 131 LEU B O 1
ATOM 4520 N N . THR B 1 132 ? -18.078 -11.039 -7.848 1 98.56 132 THR B N 1
ATOM 4521 C CA . THR B 1 132 ? -17.969 -12.492 -7.875 1 98.56 132 THR B CA 1
ATOM 4522 C C . THR B 1 132 ? -19.141 -13.094 -8.656 1 98.56 132 THR B C 1
ATOM 4524 O O . THR B 1 132 ? -20.188 -12.461 -8.812 1 98.56 132 THR B O 1
ATOM 4527 N N . ASP B 1 133 ? -18.969 -14.258 -9.219 1 98.56 133 ASP B N 1
ATOM 4528 C CA . ASP B 1 133 ? -20.031 -14.953 -9.938 1 98.56 133 ASP B CA 1
ATOM 4529 C C . ASP B 1 133 ? -20.906 -15.742 -8.969 1 98.56 133 ASP B C 1
ATOM 4531 O O . ASP B 1 133 ? -22.094 -15.953 -9.242 1 98.56 133 ASP B O 1
ATOM 4535 N N . SER B 1 134 ? -20.297 -16.188 -7.93 1 97.5 134 SER B N 1
ATOM 4536 C CA . SER B 1 134 ? -21.016 -16.844 -6.84 1 97.5 134 SER B CA 1
ATOM 4537 C C . SER B 1 134 ? -20.328 -16.594 -5.5 1 97.5 134 SER B C 1
ATOM 4539 O O . SER B 1 134 ? -19.109 -16.734 -5.379 1 97.5 134 SER B O 1
ATOM 4541 N N . ALA B 1 135 ? -21.031 -16.141 -4.52 1 97.75 135 ALA B N 1
ATOM 4542 C CA . ALA B 1 135 ? -20.578 -15.961 -3.141 1 97.75 135 ALA B CA 1
ATOM 4543 C C . ALA B 1 135 ? -21.609 -16.5 -2.152 1 97.75 135 ALA B C 1
ATOM 4545 O O . ALA B 1 135 ? -22.688 -15.914 -1.979 1 97.75 135 ALA B O 1
ATOM 4546 N N . THR B 1 136 ? -21.281 -17.609 -1.533 1 96.5 136 THR B N 1
ATOM 4547 C CA . THR B 1 136 ? -22.266 -18.297 -0.709 1 96.5 136 THR B CA 1
ATOM 4548 C C . THR B 1 136 ? -21.641 -18.812 0.578 1 96.5 136 THR B C 1
ATOM 4550 O O . THR B 1 136 ? -20.438 -18.656 0.795 1 96.5 136 THR B O 1
ATOM 4553 N N . THR B 1 137 ? -22.484 -19.281 1.432 1 97.38 137 THR B N 1
ATOM 4554 C CA . THR B 1 137 ? -22.062 -20.078 2.59 1 97.38 137 THR B CA 1
ATOM 4555 C C . THR B 1 137 ? -22.453 -21.531 2.416 1 97.38 137 THR B C 1
ATOM 4557 O O . THR B 1 137 ? -22.812 -21.969 1.313 1 97.38 137 THR B O 1
ATOM 4560 N N . TYR B 1 138 ? -22.312 -22.359 3.453 1 96.88 138 TYR B N 1
ATOM 4561 C CA . TYR B 1 138 ? -22.547 -23.797 3.359 1 96.88 138 TYR B CA 1
ATOM 4562 C C . TYR B 1 138 ? -23.984 -24.094 2.936 1 96.88 138 TYR B C 1
ATOM 4564 O O . TYR B 1 138 ? -24.922 -23.516 3.467 1 96.88 138 TYR B O 1
ATOM 4572 N N . ASN B 1 139 ? -24.125 -24.828 1.928 1 96.38 139 ASN B N 1
ATOM 4573 C CA . ASN B 1 139 ? -25.375 -25.484 1.574 1 96.38 139 ASN B CA 1
ATOM 4574 C C . ASN B 1 139 ? -25.312 -26.984 1.78 1 96.38 139 ASN B C 1
ATOM 4576 O O . ASN B 1 139 ? -25.078 -27.734 0.83 1 96.38 139 ASN B O 1
ATOM 4580 N N . VAL B 1 140 ? -25.547 -27.359 2.998 1 96.81 140 VAL B N 1
ATOM 4581 C CA . VAL B 1 140 ? -25.391 -28.75 3.404 1 96.81 140 VAL B CA 1
ATOM 4582 C C . VAL B 1 140 ? -26.594 -29.172 4.262 1 96.81 140 VAL B C 1
ATOM 4584 O O . VAL B 1 140 ? -27.438 -28.344 4.613 1 96.81 140 VAL B O 1
ATOM 4587 N N . SER B 1 141 ? -26.703 -30.453 4.637 1 97 141 SER B N 1
ATOM 4588 C CA . SER B 1 141 ? -27.75 -30.953 5.516 1 97 141 SER B CA 1
ATOM 4589 C C . SER B 1 141 ? -27.594 -30.406 6.93 1 97 141 SER B C 1
ATOM 4591 O O . SER B 1 141 ? -26.516 -29.953 7.312 1 97 141 SER B O 1
ATOM 4593 N N . ASP B 1 142 ? -28.625 -30.469 7.68 1 97.44 142 ASP B N 1
ATOM 4594 C CA . ASP B 1 142 ? -28.625 -29.984 9.055 1 97.44 142 ASP B CA 1
ATOM 4595 C C . ASP B 1 142 ? -27.578 -30.719 9.891 1 97.44 142 ASP B C 1
ATOM 4597 O O . ASP B 1 142 ? -26.875 -30.094 10.695 1 97.44 142 ASP B O 1
ATOM 4601 N N . ASP B 1 143 ? -27.531 -31.938 9.648 1 97.19 143 ASP B N 1
ATOM 4602 C CA . ASP B 1 143 ? -26.594 -32.75 10.406 1 97.19 143 ASP B CA 1
ATOM 4603 C C . ASP B 1 143 ? -25.156 -32.344 10.086 1 97.19 143 ASP B C 1
ATOM 4605 O O . ASP B 1 143 ? -24.312 -32.219 10.992 1 97.19 143 ASP B O 1
ATOM 4609 N N . GLN B 1 144 ? -24.844 -32.219 8.844 1 96.81 144 GLN B N 1
ATOM 4610 C CA . GLN B 1 144 ? -23.516 -31.812 8.43 1 96.81 144 GLN B CA 1
ATOM 4611 C C . GLN B 1 144 ? -23.188 -30.406 8.938 1 96.81 144 GLN B C 1
ATOM 4613 O O . GLN B 1 144 ? -22.047 -30.125 9.312 1 96.81 144 GLN B O 1
ATOM 4618 N N . PHE B 1 145 ? -24.172 -29.594 8.898 1 97.81 145 PHE B N 1
ATOM 4619 C CA . PHE B 1 145 ? -23.984 -28.234 9.367 1 97.81 145 PHE B CA 1
ATOM 4620 C C . PHE B 1 145 ? -23.656 -28.203 10.852 1 97.81 145 PHE B C 1
ATOM 4622 O O . PHE B 1 145 ? -22.766 -27.469 11.289 1 97.81 145 PHE B O 1
ATOM 4629 N N . LYS B 1 146 ? -24.391 -28.984 11.641 1 97.94 146 LYS B N 1
ATOM 4630 C CA . LYS B 1 146 ? -24.109 -29.094 13.07 1 97.94 146 LYS B CA 1
ATOM 4631 C C . LYS B 1 146 ? -22.688 -29.609 13.312 1 97.94 146 LYS B C 1
ATOM 4633 O O . LYS B 1 146 ? -22 -29.141 14.234 1 97.94 146 LYS B O 1
ATOM 4638 N N . HIS B 1 147 ? -22.328 -30.531 12.508 1 97.5 147 HIS B N 1
ATOM 4639 C CA . HIS B 1 147 ? -20.984 -31.062 12.617 1 97.5 147 HIS B CA 1
ATOM 4640 C C . HIS B 1 147 ? -19.938 -29.984 12.328 1 97.5 147 HIS B C 1
ATOM 4642 O O . HIS B 1 147 ? -18.922 -29.891 13.031 1 97.5 147 HIS B O 1
ATOM 4648 N N . LEU B 1 148 ? -20.156 -29.188 11.336 1 97.94 148 LEU B N 1
ATOM 4649 C CA . LEU B 1 148 ? -19.25 -28.094 10.992 1 97.94 148 LEU B CA 1
ATOM 4650 C C . LEU B 1 148 ? -19.172 -27.078 12.133 1 97.94 148 LEU B C 1
ATOM 4652 O O . LEU B 1 148 ? -18.109 -26.547 12.422 1 97.94 148 LEU B O 1
ATOM 4656 N N . GLN B 1 149 ? -20.281 -26.844 12.773 1 98.06 149 GLN B N 1
ATOM 4657 C CA . GLN B 1 149 ? -20.297 -25.953 13.93 1 98.06 149 GLN B CA 1
ATOM 4658 C C . GLN B 1 149 ? -19.422 -26.5 15.055 1 98.06 149 GLN B C 1
ATOM 4660 O O . GLN B 1 149 ? -18.703 -25.75 15.711 1 98.06 149 GLN B O 1
ATOM 4665 N N . ASP B 1 150 ? -19.578 -27.766 15.203 1 98 150 ASP B N 1
ATOM 4666 C CA . ASP B 1 150 ? -18.766 -28.422 16.219 1 98 150 ASP B CA 1
ATOM 4667 C C . ASP B 1 150 ? -17.281 -28.312 15.898 1 98 150 ASP B C 1
ATOM 4669 O O . ASP B 1 150 ? -16.453 -28.031 16.781 1 98 150 ASP B O 1
ATOM 4673 N N . LEU B 1 151 ? -16.953 -28.562 14.641 1 97.06 151 LEU B N 1
ATOM 4674 C CA . LEU B 1 151 ? -15.555 -28.469 14.211 1 97.06 151 LEU B CA 1
ATOM 4675 C C . LEU B 1 151 ? -15.016 -27.047 14.43 1 97.06 151 LEU B C 1
ATOM 4677 O O . LEU B 1 151 ? -13.867 -26.875 14.836 1 97.06 151 LEU B O 1
ATOM 4681 N N . GLU B 1 152 ? -15.82 -26.078 14.133 1 95.75 152 GLU B N 1
ATOM 4682 C CA . GLU B 1 152 ? -15.438 -24.672 14.32 1 95.75 152 GLU B CA 1
ATOM 4683 C C . GLU B 1 152 ? -15.227 -24.344 15.789 1 95.75 152 GLU B C 1
ATOM 4685 O O . GLU B 1 152 ? -14.25 -23.688 16.156 1 95.75 152 GLU B O 1
ATOM 4690 N N . ARG B 1 153 ? -16.078 -24.812 16.672 1 95.69 153 ARG B N 1
ATOM 4691 C CA . ARG B 1 153 ? -15.977 -24.594 18.125 1 95.69 153 ARG B CA 1
ATOM 4692 C C . ARG B 1 153 ? -14.734 -25.25 18.688 1 95.69 153 ARG B C 1
ATOM 4694 O O . ARG B 1 153 ? -14.062 -24.688 19.562 1 95.69 153 ARG B O 1
ATOM 4701 N N . GLU B 1 154 ? -14.469 -26.391 18.125 1 95.81 154 GLU B N 1
ATOM 4702 C CA . GLU B 1 154 ? -13.344 -27.172 18.625 1 95.81 154 GLU B CA 1
ATOM 4703 C C . GLU B 1 154 ? -12.039 -26.75 17.953 1 95.81 154 GLU B C 1
ATOM 4705 O O . GLU B 1 154 ? -10.969 -27.25 18.281 1 95.81 154 GLU B O 1
ATOM 4710 N N . LYS B 1 155 ? -12.148 -25.922 16.984 1 92.56 155 LYS B N 1
ATOM 4711 C CA . LYS B 1 155 ? -11 -25.438 16.219 1 92.56 155 LYS B CA 1
ATOM 4712 C C . LYS B 1 155 ? -10.273 -26.609 15.531 1 92.56 155 LYS B C 1
ATOM 4714 O O . LYS B 1 155 ? -9.047 -26.672 15.555 1 92.56 155 LYS B O 1
ATOM 4719 N N . ASN B 1 156 ? -11.039 -27.547 15.141 1 93.38 156 ASN B N 1
ATOM 4720 C CA . ASN B 1 156 ? -10.492 -28.656 14.367 1 93.38 156 ASN B CA 1
ATOM 4721 C C . ASN B 1 156 ? -10.336 -28.297 12.891 1 93.38 156 ASN B C 1
ATOM 4723 O O . ASN B 1 156 ? -11.117 -28.75 12.055 1 93.38 156 ASN B O 1
ATOM 4727 N N . TYR B 1 157 ? -9.289 -27.656 12.57 1 89.12 157 TYR B N 1
ATOM 4728 C CA . TYR B 1 157 ? -9.055 -27.141 11.227 1 89.12 157 TYR B CA 1
ATOM 4729 C C . TYR B 1 157 ? -8.508 -28.234 10.312 1 89.12 157 TYR B C 1
ATOM 4731 O O . TYR B 1 157 ? -8.508 -28.078 9.086 1 89.12 157 TYR B O 1
ATOM 4739 N N . TYR B 1 158 ? -8.156 -29.312 10.812 1 92.25 158 TYR B N 1
ATOM 4740 C CA . TYR B 1 158 ? -7.668 -30.422 10.016 1 92.25 158 TYR B CA 1
ATOM 4741 C C . TYR B 1 158 ? -8.812 -31.109 9.266 1 92.25 158 TYR B C 1
ATOM 4743 O O . TYR B 1 158 ? -8.648 -31.531 8.125 1 92.25 158 TYR B O 1
ATOM 4751 N N . GLU B 1 159 ? -9.844 -31.172 9.961 1 96 159 GLU B N 1
ATOM 4752 C CA . GLU B 1 159 ? -11.008 -31.781 9.312 1 96 159 GLU B CA 1
ATOM 4753 C C . GLU B 1 159 ? -11.82 -30.734 8.562 1 96 159 GLU B C 1
ATOM 4755 O O . GLU B 1 159 ? -12.203 -30.953 7.406 1 96 159 GLU B O 1
ATOM 4760 N N . LYS B 1 160 ? -12.117 -29.609 9.195 1 96.69 160 LYS B N 1
ATOM 4761 C CA . LYS B 1 160 ? -12.922 -28.562 8.562 1 96.69 160 LYS B CA 1
ATOM 4762 C C . LYS B 1 160 ? -12.258 -28.047 7.285 1 96.69 160 LYS B C 1
ATOM 4764 O O . LYS B 1 160 ? -12.938 -27.75 6.305 1 96.69 160 LYS B O 1
ATOM 4769 N N . GLY B 1 161 ? -10.898 -27.953 7.383 1 95.56 161 GLY B N 1
ATOM 4770 C CA . GLY B 1 161 ? -10.156 -27.484 6.219 1 95.56 161 GLY B CA 1
ATOM 4771 C C . GLY B 1 161 ? -10.312 -28.391 5.012 1 95.56 161 GLY B C 1
ATOM 4772 O O . GLY B 1 161 ? -10.453 -27.922 3.885 1 95.56 161 GLY B O 1
ATOM 4773 N N . VAL B 1 162 ? -10.234 -29.656 5.238 1 96.88 162 VAL B N 1
ATOM 4774 C CA . VAL B 1 162 ? -10.414 -30.625 4.156 1 96.88 162 VAL B CA 1
ATOM 4775 C C . VAL B 1 162 ? -11.828 -30.516 3.59 1 96.88 162 VAL B C 1
ATOM 4777 O O . VAL B 1 162 ? -12.016 -30.516 2.373 1 96.88 162 VAL B O 1
ATOM 4780 N N . PHE B 1 163 ? -12.805 -30.406 4.5 1 97.62 163 PHE B N 1
ATOM 4781 C CA . PHE B 1 163 ? -14.188 -30.234 4.066 1 97.62 163 PHE B CA 1
ATOM 4782 C C . PHE B 1 163 ? -14.328 -29.016 3.174 1 97.62 163 PHE B C 1
ATOM 4784 O O . PHE B 1 163 ? -14.945 -29.078 2.105 1 97.62 163 PHE B O 1
ATOM 4791 N N . ASP B 1 164 ? -13.797 -27.922 3.629 1 97.62 164 ASP B N 1
ATOM 4792 C CA . ASP B 1 164 ? -13.891 -26.656 2.893 1 97.62 164 ASP B CA 1
ATOM 4793 C C . ASP B 1 164 ? -13.227 -26.781 1.521 1 97.62 164 ASP B C 1
ATOM 4795 O O . ASP B 1 164 ? -13.758 -26.266 0.527 1 97.62 164 ASP B O 1
ATOM 4799 N N . TYR B 1 165 ? -12.062 -27.391 1.52 1 97.44 165 TYR B N 1
ATOM 4800 C CA . TYR B 1 165 ? -11.359 -27.578 0.256 1 97.44 165 TYR B CA 1
ATOM 4801 C C . TYR B 1 165 ? -12.18 -28.438 -0.706 1 97.44 165 TYR B C 1
ATOM 4803 O O . TYR B 1 165 ? -12.273 -28.125 -1.896 1 97.44 165 TYR B O 1
ATOM 4811 N N . LEU B 1 166 ? -12.781 -29.5 -0.225 1 98 166 LEU B N 1
ATOM 4812 C CA . LEU B 1 166 ? -13.648 -30.375 -1.021 1 98 166 LEU B CA 1
ATOM 4813 C C . LEU B 1 166 ? -14.852 -29.609 -1.546 1 98 166 LEU B C 1
ATOM 4815 O O . LEU B 1 166 ? -15.25 -29.781 -2.701 1 98 166 LEU B O 1
ATOM 4819 N N . TYR B 1 167 ? -15.406 -28.812 -0.646 1 97.56 167 TYR B N 1
ATOM 4820 C CA . TYR B 1 167 ? -16.547 -28 -1.041 1 97.56 167 TYR B CA 1
ATOM 4821 C C . TYR B 1 167 ? -16.203 -27.109 -2.236 1 97.56 167 TYR B C 1
ATOM 4823 O O . TYR B 1 167 ? -16.969 -27.016 -3.189 1 97.56 167 TYR B O 1
ATOM 4831 N N . ALA B 1 168 ? -15.039 -26.531 -2.203 1 97.44 168 ALA B N 1
ATOM 4832 C CA . ALA B 1 168 ? -14.562 -25.656 -3.279 1 97.44 168 ALA B CA 1
ATOM 4833 C C . ALA B 1 168 ? -14.352 -26.453 -4.566 1 97.44 168 ALA B C 1
ATOM 4835 O O . ALA B 1 168 ? -14.789 -26.016 -5.641 1 97.44 168 ALA B O 1
ATOM 4836 N N . LEU B 1 169 ? -13.711 -27.594 -4.457 1 98.12 169 LEU B N 1
ATOM 4837 C CA . LEU B 1 169 ? -13.469 -28.438 -5.621 1 98.12 169 LEU B CA 1
ATOM 4838 C C . LEU B 1 169 ? -14.789 -28.859 -6.266 1 98.12 169 LEU B C 1
ATOM 4840 O O . LEU B 1 169 ? -14.93 -28.812 -7.488 1 98.12 169 LEU B O 1
ATOM 4844 N N . ARG B 1 170 ? -15.734 -29.203 -5.48 1 97.56 170 ARG B N 1
ATOM 4845 C CA . ARG B 1 170 ? -17.016 -29.688 -5.984 1 97.56 170 ARG B CA 1
ATOM 4846 C C . ARG B 1 170 ? -17.797 -28.578 -6.66 1 97.56 170 ARG B C 1
ATOM 4848 O O . ARG B 1 170 ? -18.516 -28.812 -7.641 1 97.56 170 ARG B O 1
ATOM 4855 N N . THR B 1 171 ? -17.672 -27.406 -6.086 1 95.94 171 THR B N 1
ATOM 4856 C CA . THR B 1 171 ? -18.328 -26.266 -6.691 1 95.94 171 THR B CA 1
ATOM 4857 C C . THR B 1 171 ? -17.844 -26.047 -8.125 1 95.94 171 THR B C 1
ATOM 4859 O O . THR B 1 171 ? -18.641 -25.844 -9.031 1 95.94 171 THR B O 1
ATOM 4862 N N . CYS B 1 172 ? -16.578 -26.125 -8.32 1 96.62 172 CYS B N 1
ATOM 4863 C CA . CYS B 1 172 ? -16 -25.938 -9.648 1 96.62 172 CYS B CA 1
ATOM 4864 C C . CYS B 1 172 ? -16.234 -27.156 -10.531 1 96.62 172 CYS B C 1
ATOM 4866 O O . CYS B 1 172 ? -16.406 -27.031 -11.742 1 96.62 172 CYS B O 1
ATOM 4868 N N . GLN B 1 173 ? -16.25 -28.359 -9.898 1 96.38 173 GLN B N 1
ATOM 4869 C CA . GLN B 1 173 ? -16.547 -29.578 -10.641 1 96.38 173 GLN B CA 1
ATOM 4870 C C . GLN B 1 173 ? -17.906 -29.484 -11.328 1 96.38 173 GLN B C 1
ATOM 4872 O O . GLN B 1 173 ? -18.062 -29.922 -12.469 1 96.38 173 GLN B O 1
ATOM 4877 N N . GLN B 1 174 ? -18.859 -28.891 -10.633 1 94.69 174 GLN B N 1
ATOM 4878 C CA . GLN B 1 174 ? -20.219 -28.766 -11.148 1 94.69 174 GLN B CA 1
ATOM 4879 C C . GLN B 1 174 ? -20.266 -27.859 -12.375 1 94.69 174 GLN B C 1
ATOM 4881 O O . GLN B 1 174 ? -21.078 -28.062 -13.273 1 94.69 174 GLN B O 1
ATOM 4886 N N . LEU B 1 175 ? -19.406 -26.906 -12.445 1 94.38 175 LEU B N 1
ATOM 4887 C CA . LEU B 1 175 ? -19.359 -25.969 -13.57 1 94.38 175 LEU B CA 1
ATOM 4888 C C . LEU B 1 175 ? -18.719 -26.625 -14.789 1 94.38 175 LEU B C 1
ATOM 4890 O O . LEU B 1 175 ? -18.906 -26.172 -15.914 1 94.38 175 LEU B O 1
ATOM 4894 N N . ASN B 1 176 ? -17.938 -27.703 -14.586 1 92.56 176 ASN B N 1
ATOM 4895 C CA . ASN B 1 176 ? -17.281 -28.516 -15.609 1 92.56 176 ASN B CA 1
ATOM 4896 C C . ASN B 1 176 ? -16.359 -27.656 -16.484 1 92.56 176 ASN B C 1
ATOM 4898 O O . ASN B 1 176 ? -16.312 -27.844 -17.703 1 92.56 176 ASN B O 1
ATOM 4902 N N . ALA B 1 177 ? -15.766 -26.625 -15.898 1 95 177 ALA B N 1
ATOM 4903 C CA . ALA B 1 177 ? -14.75 -25.844 -16.594 1 95 177 ALA B CA 1
ATOM 4904 C C . ALA B 1 177 ? -13.5 -26.688 -16.844 1 95 177 ALA B C 1
ATOM 4906 O O . ALA B 1 177 ? -13.172 -27.578 -16.062 1 95 177 ALA B O 1
ATOM 4907 N N . PRO B 1 178 ? -12.742 -26.406 -17.922 1 96.44 178 PRO B N 1
ATOM 4908 C CA . PRO B 1 178 ? -11.531 -27.172 -18.234 1 96.44 178 PRO B CA 1
ATOM 4909 C C . PRO B 1 178 ? -10.516 -27.141 -17.094 1 96.44 178 PRO B C 1
ATOM 4911 O O . PRO B 1 178 ? -9.797 -28.125 -16.859 1 96.44 178 PRO B O 1
ATOM 4914 N N . TYR B 1 179 ? -10.484 -26.047 -16.375 1 98.38 179 TYR B N 1
ATOM 4915 C CA . TYR B 1 179 ? -9.5 -25.938 -15.305 1 98.38 179 TYR B CA 1
ATOM 4916 C C . TYR B 1 179 ? -10.141 -25.375 -14.031 1 98.38 179 TYR B C 1
ATOM 4918 O O . TYR B 1 179 ? -11.016 -24.5 -14.102 1 98.38 179 TYR B O 1
ATOM 4926 N N . THR B 1 180 ? -9.734 -25.875 -12.914 1 98.62 180 THR B N 1
ATOM 4927 C CA . THR B 1 180 ? -10.125 -25.422 -11.586 1 98.62 180 THR B CA 1
ATOM 4928 C C . THR B 1 180 ? -8.938 -24.812 -10.852 1 98.62 180 THR B C 1
ATOM 4930 O O . THR B 1 180 ? -7.855 -25.406 -10.805 1 98.62 180 THR B O 1
ATOM 4933 N N . ILE B 1 181 ? -9.109 -23.625 -10.359 1 98.81 181 ILE B N 1
ATOM 4934 C CA . ILE B 1 181 ? -8.062 -23 -9.57 1 98.81 181 ILE B CA 1
ATOM 4935 C C . ILE B 1 181 ? -8.547 -22.781 -8.141 1 98.81 181 ILE B C 1
ATOM 4937 O O . ILE B 1 181 ? -9.617 -22.219 -7.918 1 98.81 181 ILE B O 1
ATOM 4941 N N . ILE B 1 182 ? -7.824 -23.266 -7.188 1 98.62 182 ILE B N 1
ATOM 4942 C CA . ILE B 1 182 ? -8.109 -22.984 -5.785 1 98.62 182 ILE B CA 1
ATOM 4943 C C . ILE B 1 182 ? -7.074 -22.016 -5.227 1 98.62 182 ILE B C 1
ATOM 4945 O O . ILE B 1 182 ? -5.883 -22.328 -5.184 1 98.62 182 ILE B O 1
ATOM 4949 N N . PHE B 1 183 ? -7.527 -20.812 -4.801 1 98.19 183 PHE B N 1
ATOM 4950 C CA . PHE B 1 183 ? -6.668 -19.812 -4.184 1 98.19 183 PHE B CA 1
ATOM 4951 C C . PHE B 1 183 ? -6.953 -19.703 -2.689 1 98.19 183 PHE B C 1
ATOM 4953 O O . PHE B 1 183 ? -8.102 -19.828 -2.26 1 98.19 183 PHE B O 1
ATOM 4960 N N . GLU B 1 184 ? -5.898 -19.5 -1.938 1 95.5 184 GLU B N 1
ATOM 4961 C CA . GLU B 1 184 ? -6.105 -19.047 -0.562 1 95.5 184 GLU B CA 1
ATOM 4962 C C . GLU B 1 184 ? -6.59 -17.609 -0.514 1 95.5 184 GLU B C 1
ATOM 4964 O O . GLU B 1 184 ? -6.559 -16.906 -1.525 1 95.5 184 GLU B O 1
ATOM 4969 N N . ASP B 1 185 ? -7.043 -17.141 0.633 1 96 185 ASP B N 1
ATOM 4970 C CA . ASP B 1 185 ? -7.66 -15.828 0.705 1 96 185 ASP B CA 1
ATOM 4971 C C . ASP B 1 185 ? -6.691 -14.797 1.288 1 96 185 ASP B C 1
ATOM 4973 O O . ASP B 1 185 ? -7.102 -13.711 1.691 1 96 185 ASP B O 1
ATOM 4977 N N . ASP B 1 186 ? -5.422 -15.133 1.491 1 94.62 186 ASP B N 1
ATOM 4978 C CA . ASP B 1 186 ? -4.422 -14.203 2.012 1 94.62 186 ASP B CA 1
ATOM 4979 C C . ASP B 1 186 ? -3.24 -14.07 1.055 1 94.62 186 ASP B C 1
ATOM 4981 O O . ASP B 1 186 ? -2.086 -14.18 1.469 1 94.62 186 ASP B O 1
ATOM 4985 N N . ILE B 1 187 ? -3.562 -13.812 -0.177 1 96.75 187 ILE B N 1
ATOM 4986 C CA . ILE B 1 187 ? -2.564 -13.703 -1.235 1 96.75 187 ILE B CA 1
ATOM 4987 C C . ILE B 1 187 ? -2.756 -12.391 -1.992 1 96.75 187 ILE B C 1
ATOM 4989 O O . ILE B 1 187 ? -3.824 -11.773 -1.924 1 96.75 187 ILE B O 1
ATOM 4993 N N . ILE B 1 188 ? -1.745 -11.938 -2.641 1 98.19 188 ILE B N 1
ATOM 4994 C CA . ILE B 1 188 ? -1.778 -10.859 -3.621 1 98.19 188 ILE B CA 1
ATOM 4995 C C . ILE B 1 188 ? -1.33 -11.383 -4.984 1 98.19 188 ILE B C 1
ATOM 4997 O O . ILE B 1 188 ? -0.256 -11.977 -5.105 1 98.19 188 ILE B O 1
ATOM 5001 N N . ILE B 1 189 ? -2.094 -11.18 -5.98 1 98.69 189 ILE B N 1
ATOM 5002 C CA . ILE B 1 189 ? -1.86 -11.766 -7.297 1 98.69 189 ILE B CA 1
ATOM 5003 C C . ILE B 1 189 ? -1.325 -10.703 -8.25 1 98.69 189 ILE B C 1
ATOM 5005 O O . ILE B 1 189 ? -1.792 -9.562 -8.242 1 98.69 189 ILE B O 1
ATOM 5009 N N . SER B 1 190 ? -0.363 -11.047 -9.062 1 98.69 190 SER B N 1
ATOM 5010 C CA . SER B 1 190 ? 0.304 -10.109 -9.961 1 98.69 190 SER B CA 1
ATOM 5011 C C . SER B 1 190 ? -0.582 -9.758 -11.148 1 98.69 190 SER B C 1
ATOM 5013 O O . SER B 1 190 ? -1.474 -10.523 -11.516 1 98.69 190 SER B O 1
ATOM 5015 N N . THR B 1 191 ? -0.266 -8.625 -11.734 1 98.31 191 THR B N 1
ATOM 5016 C CA . THR B 1 191 ? -0.887 -8.242 -13 1 98.31 191 THR B CA 1
ATOM 5017 C C . THR B 1 191 ? -0.559 -9.258 -14.094 1 98.31 191 THR B C 1
ATOM 5019 O O . THR B 1 191 ? 0.556 -9.773 -14.148 1 98.31 191 THR B O 1
ATOM 5022 N N . ALA B 1 192 ? -1.552 -9.609 -14.914 1 98.31 192 ALA B N 1
ATOM 5023 C CA . ALA B 1 192 ? -1.408 -10.461 -16.094 1 98.31 192 ALA B CA 1
ATOM 5024 C C . ALA B 1 192 ? -1.386 -11.938 -15.711 1 98.31 192 ALA B C 1
ATOM 5026 O O . ALA B 1 192 ? -1.061 -12.789 -16.531 1 98.31 192 ALA B O 1
ATOM 5027 N N . TRP B 1 193 ? -1.686 -12.266 -14.477 1 98.75 193 TRP B N 1
ATOM 5028 C CA . TRP B 1 193 ? -1.541 -13.617 -13.953 1 98.75 193 TRP B CA 1
ATOM 5029 C C . TRP B 1 193 ? -2.342 -14.617 -14.789 1 98.75 193 TRP B C 1
ATOM 5031 O O . TRP B 1 193 ? -1.886 -15.734 -15.039 1 98.75 193 TRP B O 1
ATOM 5041 N N . LEU B 1 194 ? -3.535 -14.258 -15.227 1 98.75 194 LEU B N 1
ATOM 5042 C CA . LEU B 1 194 ? -4.395 -15.219 -15.906 1 98.75 194 LEU B CA 1
ATOM 5043 C C . LEU B 1 194 ? -3.84 -15.57 -17.281 1 98.75 194 LEU B C 1
ATOM 5045 O O . LEU B 1 194 ? -3.754 -16.75 -17.641 1 98.75 194 LEU B O 1
ATOM 5049 N N . SER B 1 195 ? -3.451 -14.562 -18.062 1 98.62 195 SER B N 1
ATOM 5050 C CA . SER B 1 195 ? -2.867 -14.82 -19.375 1 98.62 195 SER B CA 1
ATOM 5051 C C . SER B 1 195 ? -1.591 -15.648 -19.25 1 98.62 195 SER B C 1
ATOM 5053 O O . SER B 1 195 ? -1.35 -16.547 -20.062 1 98.62 195 SER B O 1
ATOM 5055 N N . LYS B 1 196 ? -0.792 -15.32 -18.25 1 98.69 196 LYS B N 1
ATOM 5056 C CA . LYS B 1 196 ? 0.413 -16.109 -18.031 1 98.69 196 LYS B CA 1
ATOM 5057 C C . LYS B 1 196 ? 0.065 -17.562 -17.703 1 98.69 196 LYS B C 1
ATOM 5059 O O . LYS B 1 196 ? 0.735 -18.484 -18.172 1 98.69 196 LYS B O 1
ATOM 5064 N N . THR B 1 197 ? -0.943 -17.703 -16.891 1 98.81 197 THR B N 1
ATOM 5065 C CA . THR B 1 197 ? -1.393 -19.047 -16.516 1 98.81 197 THR B CA 1
ATOM 5066 C C . THR B 1 197 ? -1.914 -19.797 -17.734 1 98.81 197 THR B C 1
ATOM 5068 O O . THR B 1 197 ? -1.572 -20.969 -17.953 1 98.81 197 THR B O 1
ATOM 5071 N N . LEU B 1 198 ? -2.73 -19.156 -18.562 1 98.25 198 LEU B N 1
ATOM 5072 C CA . LEU B 1 198 ? -3.291 -19.797 -19.75 1 98.25 198 LEU B CA 1
ATOM 5073 C C . LEU B 1 198 ? -2.188 -20.203 -20.719 1 98.25 198 LEU B C 1
ATOM 5075 O O . LEU B 1 198 ? -2.238 -21.297 -21.297 1 98.25 198 LEU B O 1
ATOM 5079 N N . LYS B 1 199 ? -1.249 -19.359 -20.859 1 98.19 199 LYS B N 1
ATOM 5080 C CA . LYS B 1 199 ? -0.114 -19.703 -21.703 1 98.19 199 LYS B CA 1
ATOM 5081 C C . LYS B 1 199 ? 0.627 -20.922 -21.156 1 98.19 199 LYS B C 1
ATOM 5083 O O . LYS B 1 199 ? 0.995 -21.828 -21.922 1 98.19 199 LYS B O 1
ATOM 5088 N N . ALA B 1 200 ? 0.837 -20.922 -19.875 1 98.62 200 ALA B N 1
ATOM 5089 C CA . ALA B 1 200 ? 1.512 -22.047 -19.219 1 98.62 200 ALA B CA 1
ATOM 5090 C C . ALA B 1 200 ? 0.734 -23.344 -19.422 1 98.62 200 ALA B C 1
ATOM 5092 O O . ALA B 1 200 ? 1.328 -24.406 -19.641 1 98.62 200 ALA B O 1
ATOM 5093 N N . LEU B 1 201 ? -0.56 -23.25 -19.328 1 98.19 201 LEU B N 1
ATOM 5094 C CA . LEU B 1 201 ? -1.395 -24.438 -19.5 1 98.19 201 LEU B CA 1
ATOM 5095 C C . LEU B 1 201 ? -1.309 -24.969 -20.922 1 98.19 201 LEU B C 1
ATOM 5097 O O . LEU B 1 201 ? -1.325 -26.188 -21.141 1 98.19 201 LEU B O 1
ATOM 5101 N N . ALA B 1 202 ? -1.251 -24.078 -21.891 1 96.94 202 ALA B N 1
ATOM 5102 C CA . ALA B 1 202 ? -1.023 -24.5 -23.266 1 96.94 202 ALA B CA 1
ATOM 5103 C C . ALA B 1 202 ? 0.311 -25.234 -23.406 1 96.94 202 ALA B C 1
ATOM 5105 O O . ALA B 1 202 ? 0.398 -26.25 -24.094 1 96.94 202 ALA B O 1
ATOM 5106 N N . ASP B 1 203 ? 1.301 -24.734 -22.766 1 97.56 203 ASP B N 1
ATOM 5107 C CA . ASP B 1 203 ? 2.619 -25.359 -22.781 1 97.56 203 ASP B CA 1
ATOM 5108 C C . ASP B 1 203 ? 2.578 -26.75 -22.156 1 97.56 203 ASP B C 1
ATOM 5110 O O . ASP B 1 203 ? 3.201 -27.688 -22.641 1 97.56 203 ASP B O 1
ATOM 5114 N N . ILE B 1 204 ? 1.888 -26.828 -21.047 1 97.81 204 ILE B N 1
ATOM 5115 C CA . ILE B 1 204 ? 1.784 -28.109 -20.344 1 97.81 204 ILE B CA 1
ATOM 5116 C C . ILE B 1 204 ? 1.066 -29.125 -21.234 1 97.81 204 ILE B C 1
ATOM 5118 O O . ILE B 1 204 ? 1.438 -30.297 -21.266 1 97.81 204 ILE B O 1
ATOM 5122 N N . SER B 1 205 ? 0.053 -28.672 -21.906 1 94.69 205 SER B N 1
ATOM 5123 C CA . SER B 1 205 ? -0.665 -29.562 -22.812 1 94.69 205 SER B CA 1
ATOM 5124 C C . SER B 1 205 ? 0.266 -30.141 -23.875 1 94.69 205 SER B C 1
ATOM 5126 O O . SER B 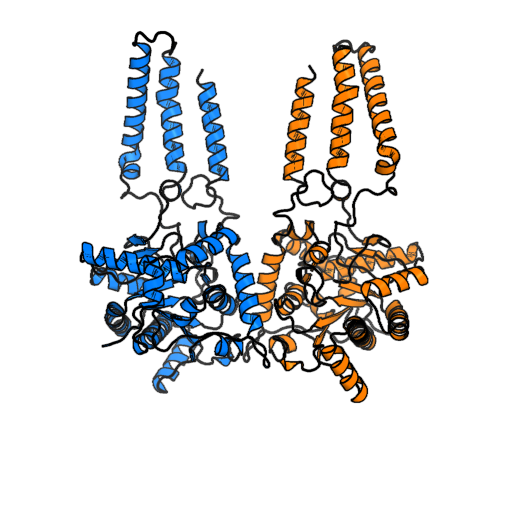1 205 ? 0.197 -31.328 -24.188 1 94.69 205 SER B O 1
ATOM 5128 N N . ARG B 1 206 ? 1.108 -29.344 -24.375 1 94.88 206 ARG B N 1
ATOM 5129 C CA . ARG B 1 206 ? 2.082 -29.797 -25.359 1 94.88 206 ARG B CA 1
ATOM 5130 C C . ARG B 1 206 ? 3.086 -30.766 -24.734 1 94.88 206 ARG B C 1
ATOM 5132 O O . ARG B 1 206 ? 3.445 -31.781 -25.328 1 94.88 206 ARG B O 1
ATOM 5139 N N . LEU B 1 207 ? 3.463 -30.422 -23.562 1 94.38 207 LEU B N 1
ATOM 5140 C CA . LEU B 1 207 ? 4.402 -31.281 -22.859 1 94.38 207 LEU B CA 1
ATOM 5141 C C . LEU B 1 207 ? 3.789 -32.656 -22.578 1 94.38 207 LEU B C 1
ATOM 5143 O O . LEU B 1 207 ? 4.465 -33.688 -22.688 1 94.38 207 LEU B O 1
ATOM 5147 N N . GLU B 1 208 ? 2.584 -32.625 -22.141 1 92.69 208 GLU B N 1
ATOM 5148 C CA . GLU B 1 208 ? 1.882 -33.844 -21.844 1 92.69 208 GLU B CA 1
ATOM 5149 C C . GLU B 1 208 ? 1.735 -34.719 -23.094 1 92.69 208 GLU B C 1
ATOM 5151 O O . GLU B 1 208 ? 1.878 -35.938 -23.031 1 92.69 208 GLU B O 1
ATOM 5156 N N . GLN B 1 209 ? 1.445 -34.125 -24.219 1 92 209 GLN B N 1
ATOM 5157 C CA . GLN B 1 209 ? 1.324 -34.875 -25.484 1 92 209 GLN B CA 1
ATOM 5158 C C . GLN B 1 209 ? 2.656 -35.5 -25.891 1 92 209 GLN B C 1
ATOM 5160 O O . GLN B 1 209 ? 2.689 -36.594 -26.438 1 92 209 GLN B O 1
ATOM 5165 N N . GLN B 1 210 ? 3.656 -34.875 -25.609 1 92.75 210 GLN B N 1
ATOM 5166 C CA . GLN B 1 210 ? 4.988 -35.344 -26 1 92.75 210 GLN B CA 1
ATOM 5167 C C . GLN B 1 210 ? 5.504 -36.406 -25.047 1 92.75 210 GLN B C 1
ATOM 5169 O O . GLN B 1 210 ? 6.031 -37.438 -25.484 1 92.75 210 GLN B O 1
ATOM 5174 N N . SER B 1 211 ? 5.367 -36.156 -23.797 1 90.56 211 SER B N 1
ATOM 5175 C CA . SER B 1 211 ? 5.965 -37.031 -22.812 1 90.56 211 SER B CA 1
ATOM 5176 C C . SER B 1 211 ? 5.016 -38.156 -22.438 1 90.56 211 SER B C 1
ATOM 5178 O O . SER B 1 211 ? 5.453 -39.219 -21.969 1 90.56 211 SER B O 1
ATOM 5180 N N . GLY B 1 212 ? 3.719 -37.906 -22.531 1 89.75 212 GLY B N 1
ATOM 5181 C CA . GLY B 1 212 ? 2.719 -38.875 -22.109 1 89.75 212 GLY B CA 1
ATOM 5182 C C . GLY B 1 212 ? 2.578 -38.969 -20.594 1 89.75 212 GLY B C 1
ATOM 5183 O O . GLY B 1 212 ? 1.834 -39.781 -20.078 1 89.75 212 GLY B O 1
ATOM 5184 N N . LYS B 1 213 ? 3.219 -38.125 -19.906 1 91.62 213 LYS B N 1
ATOM 5185 C CA . LYS B 1 213 ? 3.164 -38.125 -18.438 1 91.62 213 LYS B CA 1
ATOM 5186 C C . LYS B 1 213 ? 1.987 -37.312 -17.938 1 91.62 213 LYS B C 1
ATOM 5188 O O . LYS B 1 213 ? 1.873 -36.125 -18.234 1 91.62 213 LYS B O 1
ATOM 5193 N N . PRO B 1 214 ? 1.155 -37.938 -17.156 1 94.94 214 PRO B N 1
ATOM 5194 C CA . PRO B 1 214 ? 0.032 -37.188 -16.609 1 94.94 214 PRO B CA 1
ATOM 5195 C C . PRO B 1 214 ? 0.459 -36.219 -15.508 1 94.94 214 PRO B C 1
ATOM 5197 O O . PRO B 1 214 ? 1.486 -36.406 -14.859 1 94.94 214 PRO B O 1
ATOM 5200 N N . TRP B 1 215 ? -0.255 -35.188 -15.32 1 97.25 215 TRP B N 1
ATOM 5201 C CA . TRP B 1 215 ? 0.036 -34.188 -14.297 1 97.25 215 TRP B CA 1
ATOM 5202 C C . TRP B 1 215 ? -1.207 -33.875 -13.469 1 97.25 215 TRP B C 1
ATOM 5204 O O . TRP B 1 215 ? -2.328 -34.156 -13.883 1 97.25 215 TRP B O 1
ATOM 5214 N N . ILE B 1 216 ? -1.019 -33.312 -12.281 1 97.12 216 ILE B N 1
ATOM 5215 C CA . ILE B 1 216 ? -2.146 -33.094 -11.375 1 97.12 216 ILE B CA 1
ATOM 5216 C C . ILE B 1 216 ? -2.436 -31.609 -11.234 1 97.12 216 ILE B C 1
ATOM 5218 O O . ILE B 1 216 ? -3.596 -31.203 -11.18 1 97.12 216 ILE B O 1
ATOM 5222 N N . TYR B 1 217 ? -1.317 -30.844 -11.062 1 97.94 217 TYR B N 1
ATOM 5223 C CA . TYR B 1 217 ? -1.62 -29.422 -10.898 1 97.94 217 TYR B CA 1
ATOM 5224 C C . TYR B 1 217 ? -0.451 -28.562 -11.352 1 97.94 217 TYR B C 1
ATOM 5226 O O . TYR B 1 217 ? 0.669 -29.047 -11.508 1 97.94 217 TYR B O 1
ATOM 5234 N N . LEU B 1 218 ? -0.737 -27.359 -11.672 1 98.31 218 LEU B N 1
ATOM 5235 C CA . LEU B 1 218 ? 0.199 -26.25 -11.867 1 98.31 218 LEU B CA 1
ATOM 5236 C C . LEU B 1 218 ? 0.162 -25.297 -10.68 1 98.31 218 LEU B C 1
ATOM 5238 O O . LEU B 1 218 ? -0.887 -24.719 -10.367 1 98.31 218 LEU B O 1
ATOM 5242 N N . ARG B 1 219 ? 1.237 -25.172 -9.961 1 97.44 219 ARG B N 1
ATOM 5243 C CA . ARG B 1 219 ? 1.248 -24.219 -8.852 1 97.44 219 ARG B CA 1
ATOM 5244 C C . ARG B 1 219 ? 1.641 -22.828 -9.336 1 97.44 219 ARG B C 1
ATOM 5246 O O . ARG B 1 219 ? 2.59 -22.672 -10.109 1 97.44 219 ARG B O 1
ATOM 5253 N N . LEU B 1 220 ? 0.972 -21.828 -8.836 1 98.06 220 LEU B N 1
ATOM 5254 C CA . LEU B 1 220 ? 1.217 -20.438 -9.227 1 98.06 220 LEU B CA 1
ATOM 5255 C C . LEU B 1 220 ? 2.072 -19.734 -8.188 1 98.06 220 LEU B C 1
ATOM 5257 O O . LEU B 1 220 ? 2.41 -18.562 -8.352 1 98.06 220 LEU B O 1
ATOM 5261 N N . PHE B 1 221 ? 2.365 -20.469 -7.125 1 96.5 221 PHE B N 1
ATOM 5262 C CA . PHE B 1 221 ? 3.209 -19.938 -6.055 1 96.5 221 PHE B CA 1
ATOM 5263 C C . PHE B 1 221 ? 4.227 -20.984 -5.613 1 96.5 221 PHE B C 1
ATOM 5265 O O . PHE B 1 221 ? 3.896 -22.172 -5.48 1 96.5 221 PHE B O 1
ATOM 5272 N N . TYR B 1 222 ? 5.41 -20.578 -5.414 1 93.38 222 TYR B N 1
ATOM 5273 C CA . TYR B 1 222 ? 6.438 -21.344 -4.719 1 93.38 222 TYR B CA 1
ATOM 5274 C C . TYR B 1 222 ? 7.41 -20.422 -4 1 93.38 222 TYR B C 1
ATOM 5276 O O . TYR B 1 222 ? 7.527 -19.234 -4.344 1 93.38 222 TYR B O 1
ATOM 5284 N N . THR B 1 223 ? 8.016 -20.906 -3 1 91.88 223 THR B N 1
ATOM 5285 C CA . THR B 1 223 ? 9.008 -20.125 -2.266 1 91.88 223 THR B CA 1
ATOM 5286 C C . THR B 1 223 ? 10.422 -20.484 -2.721 1 91.88 223 THR B C 1
ATOM 5288 O O . THR B 1 223 ? 10.711 -21.656 -2.994 1 91.88 223 THR B O 1
ATOM 5291 N N . GLU B 1 224 ? 11.281 -19.562 -2.789 1 91 224 GLU B N 1
ATOM 5292 C CA . GLU B 1 224 ? 12.664 -19.797 -3.168 1 91 224 GLU B CA 1
ATOM 5293 C C . GLU B 1 224 ? 13.453 -20.422 -2.021 1 91 224 GLU B C 1
ATOM 5295 O O . GLU B 1 224 ? 14.57 -20.906 -2.221 1 91 224 GLU B O 1
ATOM 5300 N N . THR B 1 225 ? 12.867 -20.438 -0.903 1 88.12 225 THR B N 1
ATOM 5301 C CA . THR B 1 225 ? 13.523 -21.031 0.252 1 88.12 225 THR B CA 1
ATOM 5302 C C . THR B 1 225 ? 13.828 -22.516 -0.008 1 88.12 225 THR B C 1
ATOM 5304 O O . THR B 1 225 ? 14.812 -23.047 0.507 1 88.12 225 THR B O 1
ATOM 5307 N N . ALA B 1 226 ? 13.039 -23.078 -0.854 1 83.69 226 ALA B N 1
ATOM 5308 C CA . ALA B 1 226 ? 13.18 -24.516 -1.096 1 83.69 226 ALA B CA 1
ATOM 5309 C C . ALA B 1 226 ? 14.094 -24.781 -2.287 1 83.69 226 ALA B C 1
ATOM 5311 O O . ALA B 1 226 ? 14.297 -25.938 -2.676 1 83.69 226 ALA B O 1
ATOM 5312 N N . LEU B 1 227 ? 14.758 -23.781 -2.824 1 88.94 227 LEU B N 1
ATOM 5313 C CA . LEU B 1 227 ? 15.484 -23.938 -4.082 1 88.94 227 LEU B CA 1
ATOM 5314 C C . LEU B 1 227 ? 16.969 -23.688 -3.893 1 88.94 227 LEU B C 1
ATOM 5316 O O . LEU B 1 227 ? 17.594 -23.016 -4.719 1 88.94 227 LEU B O 1
ATOM 5320 N N . SER B 1 228 ? 17.547 -24.219 -2.85 1 89.88 228 SER B N 1
ATOM 5321 C CA . SER B 1 228 ? 18.969 -24.109 -2.572 1 89.88 228 SER B CA 1
ATOM 5322 C C . SER B 1 228 ? 19.766 -25.172 -3.33 1 89.88 228 SER B C 1
ATOM 5324 O O . SER B 1 228 ? 19.188 -26 -4.023 1 89.88 228 SER B O 1
ATOM 5326 N N . TRP B 1 229 ? 21.109 -25.031 -3.25 1 91.81 229 TRP B N 1
ATOM 5327 C CA . TRP B 1 229 ? 21.984 -26.109 -3.711 1 91.81 229 TRP B CA 1
ATOM 5328 C C . TRP B 1 229 ? 21.672 -27.406 -2.98 1 91.81 229 TRP B C 1
ATOM 5330 O O . TRP B 1 229 ? 21.5 -27.422 -1.758 1 91.81 229 TRP B O 1
ATOM 5340 N N . THR B 1 230 ? 21.469 -28.422 -3.816 1 89.38 230 THR B N 1
ATOM 5341 C CA . THR B 1 230 ? 21.25 -29.734 -3.211 1 89.38 230 THR B CA 1
ATOM 5342 C C . THR B 1 230 ? 22.219 -30.766 -3.789 1 89.38 230 THR B C 1
ATOM 5344 O O . THR B 1 230 ? 22.906 -30.5 -4.77 1 89.38 230 THR B O 1
ATOM 5347 N N . SER B 1 231 ? 22.219 -31.891 -3.168 1 90.31 231 SER B N 1
ATOM 5348 C CA . SER B 1 231 ? 23.125 -32.938 -3.602 1 90.31 231 SER B CA 1
ATOM 5349 C C . SER B 1 231 ? 22.734 -33.469 -4.984 1 90.31 231 SER B C 1
ATOM 5351 O O . SER B 1 231 ? 23.547 -34.094 -5.66 1 90.31 231 SER B O 1
ATOM 5353 N N . SER B 1 232 ? 21.578 -33.094 -5.371 1 87.25 232 SER B N 1
ATOM 5354 C CA . SER B 1 232 ? 21.156 -33.531 -6.699 1 87.25 232 SER B CA 1
ATOM 5355 C C . SER B 1 232 ? 21.781 -32.656 -7.789 1 87.25 232 SER B C 1
ATOM 5357 O O . SER B 1 232 ? 21.781 -33.031 -8.961 1 87.25 232 SER B O 1
ATOM 5359 N N . ASP B 1 233 ? 22.375 -31.609 -7.367 1 90.81 233 ASP B N 1
ATOM 5360 C CA . ASP B 1 233 ? 23.031 -30.734 -8.32 1 90.81 233 ASP B CA 1
ATOM 5361 C C . ASP B 1 233 ? 24.469 -31.188 -8.586 1 90.81 233 ASP B C 1
ATOM 5363 O O . ASP B 1 233 ? 25.281 -31.297 -7.664 1 90.81 233 ASP B O 1
ATOM 5367 N N . PHE B 1 234 ? 24.75 -31.406 -9.781 1 91.94 234 PHE B N 1
ATOM 5368 C CA . PHE B 1 234 ? 26.047 -31.922 -10.172 1 91.94 234 PHE B CA 1
ATOM 5369 C C . PHE B 1 234 ? 27.172 -31.031 -9.656 1 91.94 234 PHE B C 1
ATOM 5371 O O . PHE B 1 234 ? 28.125 -31.5 -9.031 1 91.94 234 PHE B O 1
ATOM 5378 N N . ALA B 1 235 ? 26.969 -29.734 -9.875 1 92 235 ALA B N 1
ATOM 5379 C CA . ALA B 1 235 ? 28.031 -28.781 -9.523 1 92 235 ALA B CA 1
ATOM 5380 C C . ALA B 1 235 ? 28.234 -28.719 -8.016 1 92 235 ALA B C 1
ATOM 5382 O O . ALA B 1 235 ? 29.359 -28.516 -7.539 1 92 235 ALA B O 1
ATOM 5383 N N . TYR B 1 236 ? 27.188 -28.891 -7.324 1 93.31 236 TYR B N 1
ATOM 5384 C CA . TYR B 1 236 ? 27.297 -28.844 -5.871 1 93.31 236 TYR B CA 1
ATOM 5385 C C . TYR B 1 236 ? 27.875 -30.141 -5.32 1 93.31 236 TYR B C 1
ATOM 5387 O O . TYR B 1 236 ? 28.766 -30.109 -4.457 1 93.31 236 TYR B O 1
ATOM 5395 N N . ARG B 1 237 ? 27.391 -31.203 -5.871 1 94.06 237 ARG B N 1
ATOM 5396 C CA . ARG B 1 237 ? 27.859 -32.5 -5.441 1 94.06 237 ARG B CA 1
ATOM 5397 C C . ARG B 1 237 ? 29.344 -32.688 -5.711 1 94.06 237 ARG B C 1
ATOM 5399 O O . ARG B 1 237 ? 30.062 -33.312 -4.934 1 94.06 237 ARG B O 1
ATOM 5406 N N . ASN B 1 238 ? 29.828 -32.125 -6.727 1 96.69 238 ASN B N 1
ATOM 5407 C CA . ASN B 1 238 ? 31.219 -32.25 -7.133 1 96.69 238 ASN B CA 1
ATOM 5408 C C . ASN B 1 238 ? 32 -30.969 -6.949 1 96.69 238 ASN B C 1
ATOM 5410 O O . ASN B 1 238 ? 32.906 -30.656 -7.746 1 96.69 238 ASN B O 1
ATOM 5414 N N . MET B 1 239 ? 31.641 -30.266 -5.961 1 95.56 239 MET B N 1
ATOM 5415 C CA . MET B 1 239 ? 32.219 -28.953 -5.727 1 95.56 239 MET B CA 1
ATOM 5416 C C . MET B 1 239 ? 33.75 -29.047 -5.629 1 95.56 239 MET B C 1
ATOM 5418 O O . MET B 1 239 ? 34.469 -28.312 -6.309 1 95.56 239 MET B O 1
ATOM 5422 N N . PRO B 1 240 ? 34.375 -30.031 -4.875 1 96.06 240 PRO B N 1
ATOM 5423 C CA . PRO B 1 240 ? 35.844 -30.109 -4.816 1 96.06 240 PRO B CA 1
ATOM 5424 C C . PRO B 1 240 ? 36.469 -30.422 -6.176 1 96.06 240 PRO B C 1
ATOM 5426 O O . PRO B 1 240 ? 37.531 -29.906 -6.488 1 96.06 240 PRO B O 1
ATOM 5429 N N . LEU B 1 241 ? 35.812 -31.234 -6.871 1 96.94 241 LEU B N 1
ATOM 5430 C CA . LEU B 1 241 ? 36.281 -31.562 -8.211 1 96.94 241 LEU B CA 1
ATOM 5431 C C . LEU B 1 241 ? 36.281 -30.312 -9.102 1 96.94 241 LEU B C 1
ATOM 5433 O O . LEU B 1 241 ? 37.219 -30.094 -9.883 1 96.94 241 LEU B O 1
ATOM 5437 N N . VAL B 1 242 ? 35.188 -29.562 -9.055 1 96.81 242 VAL B N 1
ATOM 5438 C CA . VAL B 1 242 ? 35.094 -28.344 -9.844 1 96.81 242 VAL B CA 1
ATOM 5439 C C . VAL B 1 242 ? 36.219 -27.375 -9.492 1 96.81 242 VAL B C 1
ATOM 5441 O O . VAL B 1 242 ? 36.906 -26.859 -10.375 1 96.81 242 VAL B O 1
ATOM 5444 N N . PHE B 1 243 ? 36.438 -27.188 -8.227 1 97 243 PHE B N 1
ATOM 5445 C CA . PHE B 1 243 ? 37.562 -26.359 -7.785 1 97 243 PHE B CA 1
ATOM 5446 C C . PHE B 1 243 ? 38.875 -26.891 -8.305 1 97 243 PHE B C 1
ATOM 5448 O O . PHE B 1 243 ? 39.688 -26.141 -8.875 1 97 243 PHE B O 1
ATOM 5455 N N . GLY B 1 244 ? 39.094 -28.172 -8.188 1 97 244 GLY B N 1
ATOM 5456 C CA . GLY B 1 244 ? 40.344 -28.797 -8.617 1 97 244 GLY B CA 1
ATOM 5457 C C . GLY B 1 244 ? 40.594 -28.656 -10.102 1 97 244 GLY B C 1
ATOM 5458 O O . GLY B 1 244 ? 41.688 -28.297 -10.523 1 97 244 GLY B O 1
ATOM 5459 N N . VAL B 1 245 ? 39.562 -28.938 -10.812 1 97.31 245 VAL B N 1
ATOM 5460 C CA . VAL B 1 245 ? 39.688 -28.891 -12.266 1 97.31 245 VAL B CA 1
ATOM 5461 C C . VAL B 1 245 ? 40 -27.453 -12.711 1 97.31 245 VAL B C 1
ATOM 5463 O O . VAL B 1 245 ? 40.844 -27.234 -13.586 1 97.31 245 VAL B O 1
ATOM 5466 N N . LEU B 1 246 ? 39.312 -26.5 -12.109 1 97.12 246 LEU B N 1
ATOM 5467 C CA . LEU B 1 246 ? 39.531 -25.109 -12.5 1 97.12 246 LEU B CA 1
ATOM 5468 C C . LEU B 1 246 ? 40.906 -24.625 -12.102 1 97.12 246 LEU B C 1
ATOM 5470 O O . LEU B 1 246 ? 41.562 -23.922 -12.867 1 97.12 246 LEU B O 1
ATOM 5474 N N . ILE B 1 247 ? 41.375 -25.047 -10.93 1 96.62 247 ILE B N 1
ATOM 5475 C CA . ILE B 1 247 ? 42.719 -24.703 -10.469 1 96.62 247 ILE B CA 1
ATOM 5476 C C . ILE B 1 247 ? 43.75 -25.312 -11.398 1 96.62 247 ILE B C 1
ATOM 5478 O O . ILE B 1 247 ? 44.656 -24.625 -11.875 1 96.62 247 ILE B O 1
ATOM 5482 N N . LEU B 1 248 ? 43.594 -26.562 -11.719 1 97.06 248 LEU B N 1
ATOM 5483 C CA . LEU B 1 248 ? 44.531 -27.281 -12.555 1 97.06 248 LEU B CA 1
ATOM 5484 C C . LEU B 1 248 ? 44.531 -26.719 -13.977 1 97.06 248 LEU B C 1
ATOM 5486 O O . LEU B 1 248 ? 45.594 -26.562 -14.578 1 97.06 248 LEU B O 1
ATOM 5490 N N . SER B 1 249 ? 43.344 -26.516 -14.461 1 96.94 249 SER B N 1
ATOM 5491 C CA . SER B 1 249 ? 43.25 -25.938 -15.797 1 96.94 249 SER B CA 1
ATOM 5492 C C . SER B 1 249 ? 43.906 -24.562 -15.852 1 96.94 249 SER B C 1
ATOM 5494 O O . SER B 1 249 ? 44.562 -24.234 -16.828 1 96.94 249 SER B O 1
ATOM 5496 N N . GLY B 1 250 ? 43.656 -23.75 -14.781 1 94.12 250 GLY B N 1
ATOM 5497 C CA . GLY B 1 250 ? 44.344 -22.453 -14.711 1 94.12 250 GLY B CA 1
ATOM 5498 C C . GLY B 1 250 ? 45.844 -22.578 -14.664 1 94.12 250 GLY B C 1
ATOM 5499 O O . GLY B 1 250 ? 46.562 -21.844 -15.367 1 94.12 250 GLY B O 1
ATOM 5500 N N . LEU B 1 251 ? 46.375 -23.547 -13.914 1 94.5 251 LEU B N 1
ATOM 5501 C CA . LEU B 1 251 ? 47.812 -23.781 -13.781 1 94.5 251 LEU B CA 1
ATOM 5502 C C . LEU B 1 251 ? 48.406 -24.219 -15.117 1 94.5 251 LEU B C 1
ATOM 5504 O O . LEU B 1 251 ? 49.438 -23.672 -15.539 1 94.5 251 LEU B O 1
ATOM 5508 N N . ILE B 1 252 ? 47.75 -25.109 -15.797 1 94.44 252 ILE B N 1
ATOM 5509 C CA . ILE B 1 252 ? 48.25 -25.641 -17.062 1 94.44 252 ILE B CA 1
ATOM 5510 C C . ILE B 1 252 ? 48.25 -24.516 -18.109 1 94.44 252 ILE B C 1
ATOM 5512 O O . ILE B 1 252 ? 49.25 -24.359 -18.828 1 94.44 252 ILE B O 1
ATOM 5516 N N . CYS B 1 253 ? 47.156 -23.781 -18.109 1 93.25 253 CYS B N 1
ATOM 5517 C CA . CYS B 1 253 ? 47.062 -22.703 -19.078 1 93.25 253 CYS B CA 1
ATOM 5518 C C . CYS B 1 253 ? 48.156 -21.656 -18.844 1 93.25 253 CYS B C 1
ATOM 5520 O O . CYS B 1 253 ? 48.812 -21.219 -19.781 1 93.25 253 CYS B O 1
ATOM 5522 N N . LEU B 1 254 ? 48.375 -21.266 -17.562 1 90.5 254 LEU B N 1
ATOM 5523 C CA . LEU B 1 254 ? 49.344 -20.219 -17.234 1 90.5 254 LEU B CA 1
ATOM 5524 C C . LEU B 1 254 ? 50.781 -20.703 -17.469 1 90.5 254 LEU B C 1
ATOM 5526 O O . LEU B 1 254 ? 51.625 -19.953 -17.953 1 90.5 254 LEU B O 1
ATOM 5530 N N . ILE B 1 255 ? 51.062 -21.969 -17.219 1 89.38 255 ILE B N 1
ATOM 5531 C CA . ILE B 1 255 ? 52.406 -22.547 -17.438 1 89.38 255 ILE B CA 1
ATOM 5532 C C . ILE B 1 255 ? 52.656 -22.641 -18.938 1 89.38 255 ILE B C 1
ATOM 5534 O O . ILE B 1 255 ? 53.781 -22.344 -19.406 1 89.38 255 ILE B O 1
ATOM 5538 N N . SER B 1 256 ? 51.625 -23.078 -19.734 1 90.44 256 SER B N 1
ATOM 5539 C CA . SER B 1 256 ? 51.781 -23.172 -21.188 1 90.44 256 SER B CA 1
ATOM 5540 C C . SER B 1 256 ? 52.031 -21.797 -21.797 1 90.44 256 SER B C 1
ATOM 5542 O O . SER B 1 256 ? 52.812 -21.656 -22.719 1 90.44 256 SER B O 1
ATOM 5544 N N . LEU B 1 257 ? 51.281 -20.812 -21.234 1 87.88 257 LEU B N 1
ATOM 5545 C CA . LEU B 1 257 ? 51.469 -19.453 -21.734 1 87.88 257 LEU B CA 1
ATOM 5546 C C . LEU B 1 257 ? 52.875 -18.953 -21.422 1 87.88 257 LEU B C 1
ATOM 5548 O O . LEU B 1 257 ? 53.5 -18.25 -22.234 1 87.88 257 LEU B O 1
ATOM 5552 N N . ARG B 1 258 ? 53.406 -19.297 -20.234 1 84.88 258 ARG B N 1
ATOM 5553 C CA . ARG B 1 258 ? 54.75 -18.906 -19.844 1 84.88 258 ARG B CA 1
ATOM 5554 C C . ARG B 1 258 ? 55.781 -19.547 -20.766 1 84.88 258 ARG B C 1
ATOM 5556 O O . ARG B 1 258 ? 56.812 -18.922 -21.094 1 84.88 258 ARG B O 1
ATOM 5563 N N . ARG B 1 259 ? 55.5 -20.688 -21.219 1 83.88 259 ARG B N 1
ATOM 5564 C CA . ARG B 1 259 ? 56.469 -21.438 -22.016 1 83.88 259 ARG B CA 1
ATOM 5565 C C . ARG B 1 259 ? 56.375 -21.062 -23.484 1 83.88 259 ARG B C 1
ATOM 5567 O O . ARG B 1 259 ? 57.25 -21.391 -24.281 1 83.88 259 ARG B O 1
ATOM 5574 N N . SER B 1 260 ? 55.156 -20.578 -23.75 1 78.62 260 SER B N 1
ATOM 5575 C CA . SER B 1 260 ? 54.969 -20.234 -25.156 1 78.62 260 SER B CA 1
ATOM 5576 C C . SER B 1 260 ? 55.781 -18.984 -25.531 1 78.62 260 SER B C 1
ATOM 5578 O O . SER B 1 260 ? 56.188 -18.219 -24.672 1 78.62 260 SER B O 1
ATOM 5580 N N . ARG B 1 261 ? 56.25 -18.969 -26.781 1 67.5 261 ARG B N 1
ATOM 5581 C CA . ARG B 1 261 ? 57.031 -17.906 -27.391 1 67.5 261 ARG B CA 1
ATOM 5582 C C . ARG B 1 261 ? 56.375 -16.547 -27.188 1 67.5 261 ARG B C 1
ATOM 5584 O O . ARG B 1 261 ? 56.938 -15.516 -27.531 1 67.5 261 ARG B O 1
ATOM 5591 N N . PHE B 1 262 ? 55.188 -16.656 -26.797 1 60 262 PHE B N 1
ATOM 5592 C CA . PHE B 1 262 ? 54.531 -15.367 -26.641 1 60 262 PHE B CA 1
ATOM 5593 C C . PHE B 1 262 ? 55.031 -14.648 -25.391 1 60 262 PHE B C 1
ATOM 5595 O O . PHE B 1 262 ? 54.5 -14.828 -24.297 1 60 262 PHE B O 1
ATOM 5602 N N . THR B 1 263 ? 56.344 -14.547 -25.266 1 56.81 263 THR B N 1
ATOM 5603 C CA . THR B 1 263 ? 57.281 -14.078 -24.25 1 56.81 263 THR B CA 1
ATOM 5604 C C . THR B 1 263 ? 56.781 -12.812 -23.578 1 56.81 263 THR B C 1
ATOM 5606 O O . THR B 1 263 ? 57.281 -12.406 -22.531 1 56.81 263 THR B O 1
ATOM 5609 N N . GLN B 1 264 ? 55.938 -12.188 -24.25 1 59.62 264 GLN B N 1
ATOM 5610 C CA . GLN B 1 264 ? 55.656 -10.859 -23.719 1 59.62 264 GLN B CA 1
ATOM 5611 C C . GLN B 1 264 ? 54.844 -10.93 -22.438 1 59.62 264 GLN B C 1
ATOM 5613 O O . GLN B 1 264 ? 54.719 -9.945 -21.703 1 59.62 264 GLN B O 1
ATOM 5618 N N . PHE B 1 265 ? 54.25 -12.094 -22.188 1 60.5 265 PHE B N 1
ATOM 5619 C CA . PHE B 1 265 ? 53.531 -12.109 -20.938 1 60.5 265 PHE B CA 1
ATOM 5620 C C . PHE B 1 265 ? 54.438 -12.539 -19.781 1 60.5 265 PHE B C 1
ATOM 5622 O O . PHE B 1 265 ? 54.875 -13.68 -19.734 1 60.5 265 PHE B O 1
ATOM 5629 N N . HIS B 1 266 ? 55.281 -11.727 -19.328 1 64.81 266 HIS B N 1
ATOM 5630 C CA . HIS B 1 266 ? 56.125 -11.984 -18.172 1 64.81 266 HIS B CA 1
ATOM 5631 C C . HIS B 1 266 ? 55.344 -12.547 -17 1 64.81 266 HIS B C 1
ATOM 5633 O O . HIS B 1 266 ? 55 -11.82 -16.062 1 64.81 266 HIS B O 1
ATOM 5639 N N . LEU B 1 267 ? 54.938 -13.789 -17.172 1 77.31 267 LEU B N 1
ATOM 5640 C CA . LEU B 1 267 ? 54.25 -14.43 -16.047 1 77.31 267 LEU B CA 1
ATOM 5641 C C . LEU B 1 267 ? 55.25 -15.055 -15.086 1 77.31 267 LEU B C 1
ATOM 5643 O O . LEU B 1 267 ? 55.906 -16.047 -15.43 1 77.31 267 LEU B O 1
ATOM 5647 N N . ASP B 1 268 ? 55.531 -14.414 -13.953 1 84.69 268 ASP B N 1
ATOM 5648 C CA . ASP B 1 268 ? 56.406 -14.961 -12.938 1 84.69 268 ASP B CA 1
ATOM 5649 C C . ASP B 1 268 ? 55.75 -16.094 -12.172 1 84.69 268 ASP B C 1
ATOM 5651 O O . ASP B 1 268 ? 54.5 -16.172 -12.117 1 84.69 268 ASP B O 1
ATOM 5655 N N . PRO B 1 269 ? 56.5 -17.062 -11.68 1 86.62 269 PRO B N 1
ATOM 5656 C CA . PRO B 1 269 ? 55.938 -18.219 -10.961 1 86.62 269 PRO B CA 1
ATOM 5657 C C . PRO B 1 269 ? 55.031 -17.812 -9.797 1 86.62 269 PRO B C 1
ATOM 5659 O O . PRO B 1 269 ? 54.062 -18.5 -9.516 1 86.62 269 PRO B O 1
ATOM 5662 N N . THR B 1 270 ? 55.344 -16.766 -9.125 1 87.81 270 THR B N 1
ATOM 5663 C CA . THR B 1 270 ? 54.531 -16.312 -8.008 1 87.81 270 THR B CA 1
ATOM 5664 C C . THR B 1 270 ? 53.156 -15.898 -8.492 1 87.81 270 THR B C 1
ATOM 5666 O O . THR B 1 270 ? 52.125 -16.219 -7.855 1 87.81 270 THR B O 1
ATOM 5669 N N . SER B 1 271 ? 53.062 -15.188 -9.602 1 87.62 271 SER B N 1
ATOM 5670 C CA . SER B 1 271 ? 51.781 -14.773 -10.164 1 87.62 271 SER B CA 1
ATOM 5671 C C . SER B 1 271 ? 50.969 -15.977 -10.594 1 87.62 271 SER B C 1
ATOM 5673 O O . SER B 1 271 ? 49.75 -15.992 -10.43 1 87.62 271 SER B O 1
ATOM 5675 N N . ILE B 1 272 ? 51.656 -16.969 -11.078 1 89.75 272 ILE B N 1
ATOM 5676 C CA . ILE B 1 272 ? 50.969 -18.172 -11.516 1 89.75 272 ILE B CA 1
ATOM 5677 C C . ILE B 1 272 ? 50.312 -18.859 -10.32 1 89.75 272 ILE B C 1
ATOM 5679 O O . ILE B 1 272 ? 49.156 -19.266 -10.375 1 89.75 272 ILE B O 1
ATOM 5683 N N . VAL B 1 273 ? 51.062 -18.906 -9.227 1 90.62 273 VAL B N 1
ATOM 5684 C CA . VAL B 1 273 ? 50.562 -19.562 -8.023 1 90.62 273 VAL B CA 1
ATOM 5685 C C . VAL B 1 273 ? 49.406 -18.766 -7.438 1 90.62 273 VAL B C 1
ATOM 5687 O O . VAL B 1 273 ? 48.406 -19.328 -7.059 1 90.62 273 VAL B O 1
ATOM 5690 N N . VAL B 1 274 ? 49.5 -17.484 -7.375 1 90.44 274 VAL B N 1
ATOM 5691 C CA . VAL B 1 274 ? 48.469 -16.641 -6.777 1 90.44 274 VAL B CA 1
ATOM 5692 C C . VAL B 1 274 ? 47.188 -16.703 -7.613 1 90.44 274 VAL B C 1
ATOM 5694 O O . VAL B 1 274 ? 46.094 -16.844 -7.074 1 90.44 274 VAL B O 1
ATOM 5697 N N . ILE B 1 275 ? 47.281 -16.609 -8.914 1 91.25 275 ILE B N 1
ATOM 5698 C CA . ILE B 1 275 ? 46.125 -16.641 -9.781 1 91.25 275 ILE B CA 1
ATOM 5699 C C . ILE B 1 275 ? 45.469 -18.016 -9.703 1 91.25 275 ILE B C 1
ATOM 5701 O O . ILE B 1 275 ? 44.25 -18.109 -9.539 1 91.25 275 ILE B O 1
ATOM 5705 N N . SER B 1 276 ? 46.25 -19.047 -9.766 1 93.25 276 SER B N 1
ATOM 5706 C CA . SER B 1 276 ? 45.719 -20.406 -9.852 1 93.25 276 SER B CA 1
ATOM 5707 C C . SER B 1 276 ? 45.219 -20.891 -8.492 1 93.25 276 SER B C 1
ATOM 5709 O O . SER B 1 276 ? 44.188 -21.562 -8.406 1 93.25 276 SER B O 1
ATOM 5711 N N . MET B 1 277 ? 45.906 -20.484 -7.438 1 93.69 277 MET B N 1
ATOM 5712 C CA . MET B 1 277 ? 45.625 -21.094 -6.145 1 93.69 277 MET B CA 1
ATOM 5713 C C . MET B 1 277 ? 44.781 -20.156 -5.273 1 93.69 277 MET B C 1
ATOM 5715 O O . MET B 1 277 ? 44.219 -20.578 -4.277 1 93.69 277 MET B O 1
ATOM 5719 N N . ILE B 1 278 ? 44.656 -18.938 -5.598 1 93.75 278 ILE B N 1
ATOM 5720 C CA . ILE B 1 278 ? 43.906 -17.984 -4.77 1 93.75 278 ILE B CA 1
ATOM 5721 C C . ILE B 1 278 ? 42.781 -17.359 -5.582 1 93.75 278 ILE B C 1
ATOM 5723 O O . ILE B 1 278 ? 41.594 -17.5 -5.223 1 93.75 278 ILE B O 1
ATOM 5727 N N . CYS B 1 279 ? 43.062 -16.75 -6.699 1 92.75 279 CYS B N 1
ATOM 5728 C CA . CYS B 1 279 ? 42.062 -16 -7.457 1 92.75 279 CYS B CA 1
ATOM 5729 C C . CYS B 1 279 ? 41.031 -16.938 -8.055 1 92.75 279 CYS B C 1
ATOM 5731 O O . CYS B 1 279 ? 39.844 -16.734 -7.898 1 92.75 279 CYS B O 1
ATOM 5733 N N . ILE B 1 280 ? 41.5 -18 -8.695 1 94.94 280 ILE B N 1
ATOM 5734 C CA . ILE B 1 280 ? 40.594 -18.906 -9.359 1 94.94 280 ILE B CA 1
ATOM 5735 C C . ILE B 1 280 ? 39.656 -19.531 -8.328 1 94.94 280 ILE B C 1
ATOM 5737 O O . ILE B 1 280 ? 38.438 -19.484 -8.484 1 94.94 280 ILE B O 1
ATOM 5741 N N . PRO B 1 281 ? 40.125 -20.031 -7.207 1 95.62 281 PRO B N 1
ATOM 5742 C CA . PRO B 1 281 ? 39.188 -20.562 -6.215 1 95.62 281 PRO B CA 1
ATOM 5743 C C . PRO B 1 281 ? 38.312 -19.484 -5.602 1 95.62 281 PRO B C 1
ATOM 5745 O O . PRO B 1 281 ? 37.156 -19.75 -5.277 1 95.62 281 PRO B O 1
ATOM 5748 N N . ALA B 1 282 ? 38.75 -18.344 -5.438 1 95.75 282 ALA B N 1
ATOM 5749 C CA . ALA B 1 282 ? 37.969 -17.266 -4.871 1 95.75 282 ALA B CA 1
ATOM 5750 C C . ALA B 1 282 ? 36.781 -16.906 -5.785 1 95.75 282 ALA B C 1
ATOM 5752 O O . ALA B 1 282 ? 35.656 -16.766 -5.32 1 95.75 282 ALA B O 1
ATOM 5753 N N . PHE B 1 283 ? 37.125 -16.812 -7.027 1 95.94 283 PHE B N 1
ATOM 5754 C CA . PHE B 1 283 ? 36.062 -16.5 -7.977 1 95.94 283 PHE B CA 1
ATOM 5755 C C . PHE B 1 283 ? 35.094 -17.656 -8.125 1 95.94 283 PHE B C 1
ATOM 5757 O O . PHE B 1 283 ? 33.875 -17.469 -8.305 1 95.94 283 PHE B O 1
ATOM 5764 N N . THR B 1 284 ? 35.656 -18.859 -8.07 1 96 284 THR B N 1
ATOM 5765 C CA . THR B 1 284 ? 34.781 -20.031 -8.109 1 96 284 THR B CA 1
ATOM 5766 C C . THR B 1 284 ? 33.844 -20.047 -6.898 1 96 284 THR B C 1
ATOM 5768 O O . THR B 1 284 ? 32.656 -20.328 -7.035 1 96 284 THR B O 1
ATOM 5771 N N . ALA B 1 285 ? 34.375 -19.719 -5.789 1 96.12 285 ALA B N 1
ATOM 5772 C CA . ALA B 1 285 ? 33.594 -19.656 -4.57 1 96.12 285 ALA B CA 1
ATOM 5773 C C . ALA B 1 285 ? 32.5 -18.609 -4.672 1 96.12 285 ALA B C 1
ATOM 5775 O O . ALA B 1 285 ? 31.375 -18.797 -4.184 1 96.12 285 ALA B O 1
ATOM 5776 N N . LEU B 1 286 ? 32.812 -17.516 -5.273 1 95.81 286 LEU B N 1
ATOM 5777 C CA . LEU B 1 286 ? 31.844 -16.438 -5.438 1 95.81 286 LEU B CA 1
ATOM 5778 C C . LEU B 1 286 ? 30.641 -16.891 -6.242 1 95.81 286 LEU B C 1
ATOM 5780 O O . LEU B 1 286 ? 29.516 -16.5 -5.957 1 95.81 286 LEU B O 1
ATOM 5784 N N . VAL B 1 287 ? 30.859 -17.734 -7.184 1 95.31 287 VAL B N 1
ATOM 5785 C CA . VAL B 1 287 ? 29.766 -18.266 -8 1 95.31 287 VAL B CA 1
ATOM 5786 C C . VAL B 1 287 ? 28.828 -19.078 -7.129 1 95.31 287 VAL B C 1
ATOM 5788 O O . VAL B 1 287 ? 27.609 -18.938 -7.234 1 95.31 287 VAL B O 1
ATOM 5791 N N . TYR B 1 288 ? 29.359 -19.828 -6.242 1 95.38 288 TYR B N 1
ATOM 5792 C CA . TYR B 1 288 ? 28.531 -20.625 -5.34 1 95.38 288 TYR B CA 1
ATOM 5793 C C . TYR B 1 288 ? 27.828 -19.75 -4.316 1 95.38 288 TYR B C 1
ATOM 5795 O O . TYR B 1 288 ? 26.703 -20.031 -3.906 1 95.38 288 TYR B O 1
ATOM 5803 N N . MET B 1 289 ? 28.5 -18.688 -4.008 1 95.81 289 MET B N 1
ATOM 5804 C CA . MET B 1 289 ? 27.953 -17.781 -2.998 1 95.81 289 MET B CA 1
ATOM 5805 C C . MET B 1 289 ? 26.734 -17.031 -3.527 1 95.81 289 MET B C 1
ATOM 5807 O O . MET B 1 289 ? 25.875 -16.625 -2.754 1 95.81 289 MET B O 1
ATOM 5811 N N . VAL B 1 290 ? 26.578 -16.875 -4.773 1 95.31 290 VAL B N 1
ATOM 5812 C CA . VAL B 1 290 ? 25.469 -16.172 -5.414 1 95.31 290 VAL B CA 1
ATOM 5813 C C . VAL B 1 290 ? 24.188 -16.969 -5.234 1 95.31 290 VAL B C 1
ATOM 5815 O O . VAL B 1 290 ? 23.094 -16.391 -5.145 1 95.31 290 VAL B O 1
ATOM 5818 N N . GLY B 1 291 ? 24.203 -18.203 -5.117 1 94 291 GLY B N 1
ATOM 5819 C CA . GLY B 1 291 ? 23.031 -19.047 -4.953 1 94 291 GLY B CA 1
ATOM 5820 C C . GLY B 1 291 ? 22.547 -19.641 -6.262 1 94 291 GLY B C 1
ATOM 5821 O O . GLY B 1 291 ? 22.594 -18.984 -7.305 1 94 291 GLY B O 1
ATOM 5822 N N . LYS B 1 292 ? 22.094 -20.766 -6.141 1 93.62 292 LYS B N 1
ATOM 5823 C CA . LYS B 1 292 ? 21.672 -21.531 -7.305 1 93.62 292 LYS B CA 1
ATOM 5824 C C . LYS B 1 292 ? 20.578 -20.812 -8.078 1 93.62 292 LYS B C 1
ATOM 5826 O O . LYS B 1 292 ? 20.672 -20.656 -9.297 1 93.62 292 LYS B O 1
ATOM 5831 N N . TYR B 1 293 ? 19.578 -20.266 -7.387 1 93.19 293 TYR B N 1
ATOM 5832 C CA . TYR B 1 293 ? 18.406 -19.672 -8.016 1 93.19 293 TYR B CA 1
ATOM 5833 C C . TYR B 1 293 ? 18.781 -18.406 -8.789 1 93.19 293 TYR B C 1
ATOM 5835 O O . TYR B 1 293 ? 18.188 -18.109 -9.828 1 93.19 293 TYR B O 1
ATOM 5843 N N . ASN B 1 294 ? 19.797 -17.688 -8.289 1 94.69 294 ASN B N 1
ATOM 5844 C CA . ASN B 1 294 ? 20.234 -16.484 -8.977 1 94.69 294 ASN B CA 1
ATOM 5845 C C . ASN B 1 294 ? 21.031 -16.812 -10.242 1 94.69 294 ASN B C 1
ATOM 5847 O O . ASN B 1 294 ? 20.984 -16.047 -11.219 1 94.69 294 ASN B O 1
ATOM 5851 N N . LEU B 1 295 ? 21.766 -17.906 -10.195 1 93.56 295 LEU B N 1
ATOM 5852 C CA . LEU B 1 295 ? 22.578 -18.312 -11.336 1 93.56 295 LEU B CA 1
ATOM 5853 C C . LEU B 1 295 ? 21.703 -18.922 -12.43 1 93.56 295 LEU B C 1
ATOM 5855 O O . LEU B 1 295 ? 21.953 -18.703 -13.617 1 93.56 295 LEU B O 1
ATOM 5859 N N . MET B 1 296 ? 20.734 -19.656 -12 1 92.75 296 MET B N 1
ATOM 5860 C CA . MET B 1 296 ? 19.828 -20.344 -12.914 1 92.75 296 MET B CA 1
ATOM 5861 C C . MET B 1 296 ? 18.375 -20.172 -12.477 1 92.75 296 MET B C 1
ATOM 5863 O O . MET B 1 296 ? 17.734 -21.125 -12.047 1 92.75 296 MET B O 1
ATOM 5867 N N . PRO B 1 297 ? 17.891 -18.969 -12.719 1 93.06 297 PRO B N 1
ATOM 5868 C CA . PRO B 1 297 ? 16.5 -18.75 -12.328 1 93.06 297 PRO B CA 1
ATOM 5869 C C . PRO B 1 297 ? 15.523 -19.594 -13.141 1 93.06 297 PRO B C 1
ATOM 5871 O O . PRO B 1 297 ? 15.789 -19.922 -14.297 1 93.06 297 PRO B O 1
ATOM 5874 N N . LEU B 1 298 ? 14.453 -19.922 -12.5 1 94.62 298 LEU B N 1
ATOM 5875 C CA . LEU B 1 298 ? 13.414 -20.688 -13.18 1 94.62 298 LEU B CA 1
ATOM 5876 C C . LEU B 1 298 ? 12.586 -19.781 -14.094 1 94.62 298 LEU B C 1
ATOM 5878 O O . LEU B 1 298 ? 12.438 -18.594 -13.836 1 94.62 298 LEU B O 1
ATOM 5882 N N . ASP B 1 299 ? 12.18 -20.391 -15.172 1 95.62 299 ASP B N 1
ATOM 5883 C CA . ASP B 1 299 ? 11.375 -19.625 -16.125 1 95.62 299 ASP B CA 1
ATOM 5884 C C . ASP B 1 299 ? 10.344 -20.516 -16.812 1 95.62 299 ASP B C 1
ATOM 5886 O O . ASP B 1 299 ? 10.641 -21.656 -17.172 1 95.62 299 ASP B O 1
ATOM 5890 N N . GLY B 1 300 ? 9.164 -19.984 -16.953 1 96.81 300 GLY B N 1
ATOM 5891 C CA . GLY B 1 300 ? 8.117 -20.75 -17.609 1 96.81 300 GLY B CA 1
ATOM 5892 C C . GLY B 1 300 ? 7.586 -21.891 -16.766 1 96.81 300 GLY B C 1
ATOM 5893 O O . GLY B 1 300 ? 7.484 -21.781 -15.547 1 96.81 300 GLY B O 1
ATOM 5894 N N . VAL B 1 301 ? 7.156 -22.906 -17.469 1 97.94 301 VAL B N 1
ATOM 5895 C CA . VAL B 1 301 ? 6.629 -24.094 -16.797 1 97.94 301 VAL B CA 1
ATOM 5896 C C . VAL B 1 301 ? 7.777 -24.984 -16.359 1 97.94 301 VAL B C 1
ATOM 5898 O O . VAL B 1 301 ? 8.625 -25.359 -17.172 1 97.94 301 VAL B O 1
ATOM 5901 N N . VAL B 1 302 ? 7.809 -25.281 -15.102 1 95.44 302 VAL B N 1
ATOM 5902 C CA . VAL B 1 302 ? 8.883 -26.109 -14.57 1 95.44 302 VAL B CA 1
ATOM 5903 C C . VAL B 1 302 ? 8.289 -27.281 -13.789 1 95.44 302 VAL B C 1
ATOM 5905 O O . VAL B 1 302 ? 7.293 -27.125 -13.078 1 95.44 302 VAL B O 1
ATOM 5908 N N . GLU B 1 303 ? 8.859 -28.453 -13.984 1 94.5 303 GLU B N 1
ATOM 5909 C CA . GLU B 1 303 ? 8.477 -29.609 -13.164 1 94.5 303 GLU B CA 1
ATOM 5910 C C . GLU B 1 303 ? 8.945 -29.438 -11.727 1 94.5 303 GLU B C 1
ATOM 5912 O O . GLU B 1 303 ? 10.117 -29.125 -11.484 1 94.5 303 GLU B O 1
ATOM 5917 N N . MET B 1 304 ? 8.023 -29.562 -10.828 1 93.69 304 MET B N 1
ATOM 5918 C CA . MET B 1 304 ? 8.359 -29.406 -9.414 1 93.69 304 MET B CA 1
ATOM 5919 C C . MET B 1 304 ? 7.688 -30.469 -8.562 1 93.69 304 MET B C 1
ATOM 5921 O O . MET B 1 304 ? 6.73 -30.188 -7.844 1 93.69 304 MET B O 1
ATOM 5925 N N . ASN B 1 305 ? 8.227 -31.594 -8.578 1 92.25 305 ASN B N 1
ATOM 5926 C CA . ASN B 1 305 ? 7.691 -32.75 -7.863 1 92.25 305 ASN B CA 1
ATOM 5927 C C . ASN B 1 305 ? 8.195 -32.781 -6.422 1 92.25 305 ASN B C 1
ATOM 5929 O O . ASN B 1 305 ? 7.598 -33.438 -5.574 1 92.25 305 ASN B O 1
ATOM 5933 N N . LYS B 1 306 ? 9.344 -32.094 -6.297 1 83.38 306 LYS B N 1
ATOM 5934 C CA . LYS B 1 306 ? 9.922 -32 -4.961 1 83.38 306 LYS B CA 1
ATOM 5935 C C . LYS B 1 306 ? 10.156 -30.547 -4.559 1 83.38 306 LYS B C 1
ATOM 5937 O O . LYS B 1 306 ? 10.266 -29.672 -5.418 1 83.38 306 LYS B O 1
ATOM 5942 N N . SER B 1 307 ? 10.148 -30.266 -3.391 1 74.38 307 SER B N 1
ATOM 5943 C CA . SER B 1 307 ? 10.539 -28.984 -2.822 1 74.38 307 SER B CA 1
ATOM 5944 C C . SER B 1 307 ? 9.484 -27.922 -3.086 1 74.38 307 SER B C 1
ATOM 5946 O O . SER B 1 307 ? 9.75 -26.719 -2.906 1 74.38 307 SER B O 1
ATOM 5948 N N . GLY B 1 308 ? 8.547 -28.438 -3.738 1 74.25 308 GLY B N 1
ATOM 5949 C CA . GLY B 1 308 ? 7.438 -27.516 -3.826 1 74.25 308 GLY B CA 1
ATOM 5950 C C . GLY B 1 308 ? 6.613 -27.438 -2.553 1 74.25 308 GLY B C 1
ATOM 5951 O O . GLY B 1 308 ? 6.59 -28.391 -1.771 1 74.25 308 GLY B O 1
ATOM 5952 N N . CYS B 1 309 ? 6.32 -26.219 -2.176 1 76.06 309 CYS B N 1
ATOM 5953 C CA . CYS B 1 309 ? 5.488 -26.109 -0.982 1 76.06 309 CYS B CA 1
ATOM 5954 C C . CYS B 1 309 ? 4.234 -25.281 -1.257 1 76.06 309 CYS B C 1
ATOM 5956 O O . CYS B 1 309 ? 4.105 -24.688 -2.322 1 76.06 309 CYS B O 1
ATOM 5958 N N . CYS B 1 310 ? 3.168 -25.641 -0.492 1 81.75 310 CYS B N 1
ATOM 5959 C CA . CYS B 1 310 ? 2.141 -24.641 -0.223 1 81.75 310 CYS B CA 1
ATOM 5960 C C . CYS B 1 310 ? 1.016 -24.719 -1.249 1 81.75 310 CYS B C 1
ATOM 5962 O O . CYS B 1 310 ? 1.208 -25.25 -2.344 1 81.75 310 CYS B O 1
ATOM 5964 N N . THR B 1 311 ? -0.016 -24.375 -0.984 1 91.31 311 THR B N 1
ATOM 5965 C CA . THR B 1 311 ? -1.226 -24.484 -1.793 1 91.31 311 THR B CA 1
ATOM 5966 C C . THR B 1 311 ? -1.884 -23.109 -1.966 1 91.31 311 THR B C 1
ATOM 5968 O O . THR B 1 311 ? -3.111 -23 -1.979 1 91.31 311 THR B O 1
ATOM 5971 N N . GLN B 1 312 ? -1.038 -22.094 -2.039 1 94.94 312 GLN B N 1
ATOM 5972 C CA . GLN B 1 312 ? -1.585 -20.75 -2.123 1 94.94 312 GLN B CA 1
ATOM 5973 C C . GLN B 1 312 ? -2.393 -20.562 -3.404 1 94.94 312 GLN B C 1
ATOM 5975 O O . GLN B 1 312 ? -3.33 -19.766 -3.441 1 94.94 312 GLN B O 1
ATOM 5980 N N . GLY B 1 313 ? -2.031 -21.25 -4.445 1 97.44 313 GLY B N 1
ATOM 5981 C CA . GLY B 1 313 ? -2.701 -21.203 -5.734 1 97.44 313 GLY B CA 1
ATOM 5982 C C . GLY B 1 313 ? -2.357 -22.391 -6.625 1 97.44 313 GLY B C 1
ATOM 5983 O O . GLY B 1 313 ? -1.251 -22.469 -7.16 1 97.44 313 GLY B O 1
ATOM 5984 N N . LEU B 1 314 ? -3.322 -23.297 -6.758 1 98.31 314 LEU B N 1
ATOM 5985 C CA . LEU B 1 314 ? -3.125 -24.484 -7.57 1 98.31 314 LEU B CA 1
ATOM 5986 C C . LEU B 1 314 ? -4.16 -24.562 -8.688 1 98.31 314 LEU B C 1
ATOM 5988 O O . LEU B 1 314 ? -5.34 -24.281 -8.469 1 98.31 314 LEU B O 1
ATOM 5992 N N . VAL B 1 315 ? -3.703 -24.891 -9.867 1 98.75 315 VAL B N 1
ATOM 5993 C CA . VAL B 1 315 ? -4.555 -25.078 -11.039 1 98.75 315 VAL B CA 1
ATOM 5994 C C . VAL B 1 315 ? -4.676 -26.562 -11.352 1 98.75 315 VAL B C 1
ATOM 5996 O O . VAL B 1 315 ? -3.67 -27.25 -11.578 1 98.75 315 VAL B O 1
ATOM 5999 N N . PHE B 1 316 ? -5.887 -27.094 -11.391 1 98.56 316 PHE B N 1
ATOM 6000 C CA . PHE B 1 316 ? -6.16 -28.5 -11.688 1 98.56 316 PHE B CA 1
ATOM 6001 C C . PHE B 1 316 ? -6.883 -28.641 -13.016 1 98.56 316 PHE B C 1
ATOM 6003 O O . PHE B 1 316 ? -7.863 -27.953 -13.281 1 98.56 316 PHE B O 1
ATOM 6010 N N . PRO B 1 317 ? -6.406 -29.547 -13.859 1 97.88 317 PRO B N 1
ATOM 6011 C CA . PRO B 1 317 ? -7.242 -29.875 -15.023 1 97.88 317 PRO B CA 1
ATOM 6012 C C . PRO B 1 317 ? -8.484 -30.672 -14.641 1 97.88 317 PRO B C 1
ATOM 6014 O O . PRO B 1 317 ? -8.461 -31.453 -13.688 1 97.88 317 PRO B O 1
ATOM 6017 N N . ARG B 1 318 ? -9.516 -30.516 -15.336 1 96.56 318 ARG B N 1
ATOM 6018 C CA . ARG B 1 318 ? -10.812 -31.125 -15.031 1 96.56 318 ARG B CA 1
ATOM 6019 C C . ARG B 1 318 ? -10.695 -32.625 -14.852 1 96.56 318 ARG B C 1
ATOM 6021 O O . ARG B 1 318 ? -11.344 -33.219 -13.977 1 96.56 318 ARG B O 1
ATOM 6028 N N . GLU B 1 319 ? -9.797 -33.25 -15.57 1 95.25 319 GLU B N 1
ATOM 6029 C CA . GLU B 1 319 ? -9.664 -34.688 -15.609 1 95.25 319 GLU B CA 1
ATOM 6030 C C . GLU B 1 319 ? -9.117 -35.25 -14.289 1 95.25 319 GLU B C 1
ATOM 6032 O O . GLU B 1 319 ? -9.273 -36.438 -13.977 1 95.25 319 GLU B O 1
ATOM 6037 N N . ARG B 1 320 ? -8.539 -34.406 -13.531 1 96.94 320 ARG B N 1
ATOM 6038 C CA . ARG B 1 320 ? -7.859 -34.844 -12.328 1 96.94 320 ARG B CA 1
ATOM 6039 C C . ARG B 1 320 ? -8.672 -34.531 -11.078 1 96.94 320 ARG B C 1
ATOM 6041 O O . ARG B 1 320 ? -8.375 -35.031 -9.992 1 96.94 320 ARG B O 1
ATOM 6048 N N . VAL B 1 321 ? -9.672 -33.781 -11.164 1 97.81 321 VAL B N 1
ATOM 6049 C CA . VAL B 1 321 ? -10.398 -33.25 -10.023 1 97.81 321 VAL B CA 1
ATOM 6050 C C . VAL B 1 321 ? -11.188 -34.375 -9.336 1 97.81 321 VAL B C 1
ATOM 6052 O O . VAL B 1 321 ? -11.195 -34.469 -8.109 1 97.81 321 VAL B O 1
ATOM 6055 N N . ASP B 1 322 ? -11.781 -35.281 -10.133 1 97.5 322 ASP B N 1
ATOM 6056 C CA . ASP B 1 322 ? -12.594 -36.344 -9.562 1 97.5 322 ASP B CA 1
ATOM 6057 C C . ASP B 1 322 ? -11.766 -37.25 -8.664 1 97.5 322 ASP B C 1
ATOM 6059 O O . ASP B 1 322 ? -12.164 -37.562 -7.547 1 97.5 322 ASP B O 1
ATOM 6063 N N . GLY B 1 323 ? -10.617 -37.656 -9.25 1 97.81 323 GLY B N 1
ATOM 6064 C CA . GLY B 1 323 ? -9.742 -38.5 -8.461 1 97.81 323 GLY B CA 1
ATOM 6065 C C . GLY B 1 323 ? -9.281 -37.875 -7.172 1 97.81 323 GLY B C 1
ATOM 6066 O O . GLY B 1 323 ? -9.211 -38.5 -6.129 1 97.81 323 GLY B O 1
ATOM 6067 N N . LEU B 1 324 ? -8.969 -36.625 -7.223 1 98 324 LEU B N 1
ATOM 6068 C CA . LEU B 1 324 ? -8.523 -35.906 -6.047 1 98 324 LEU B CA 1
ATOM 6069 C C . LEU B 1 324 ? -9.641 -35.781 -5.012 1 98 324 LEU B C 1
ATOM 6071 O O . LEU B 1 324 ? -9.398 -35.969 -3.814 1 98 324 LEU B O 1
ATOM 6075 N N . ILE B 1 325 ? -10.844 -35.469 -5.457 1 98.19 325 ILE B N 1
ATOM 6076 C CA . ILE B 1 325 ? -12 -35.375 -4.574 1 98.19 325 ILE B CA 1
ATOM 6077 C C . ILE B 1 325 ? -12.211 -36.688 -3.842 1 98.19 325 ILE B C 1
ATOM 6079 O O . ILE B 1 325 ? -12.422 -36.719 -2.627 1 98.19 325 ILE B O 1
ATOM 6083 N N . ASP B 1 326 ? -12.164 -37.781 -4.586 1 98.19 326 ASP B N 1
ATOM 6084 C CA . ASP B 1 326 ? -12.344 -39.094 -3.984 1 98.19 326 ASP B CA 1
ATOM 6085 C C . ASP B 1 326 ? -11.297 -39.375 -2.908 1 98.19 326 ASP B C 1
ATOM 6087 O O . ASP B 1 326 ? -11.625 -39.844 -1.815 1 98.19 326 ASP B O 1
ATOM 6091 N N . PHE B 1 327 ? -10.102 -39.125 -3.211 1 98.06 327 PHE B N 1
ATOM 6092 C CA . PHE B 1 327 ? -8.992 -39.344 -2.295 1 98.06 327 PHE B CA 1
ATOM 6093 C C . PHE B 1 327 ? -9.156 -38.531 -1.022 1 98.06 327 PHE B C 1
ATOM 6095 O O . PHE B 1 327 ? -9.039 -39.062 0.085 1 98.06 327 PHE B O 1
ATOM 6102 N N . LEU B 1 328 ? -9.383 -37.188 -1.134 1 97.75 328 LEU B N 1
ATOM 6103 C CA . LEU B 1 328 ? -9.523 -36.312 0.012 1 97.75 328 LEU B CA 1
ATOM 6104 C C . LEU B 1 328 ? -10.742 -36.688 0.847 1 97.75 328 LEU B C 1
ATOM 6106 O O . LEU B 1 328 ? -10.711 -36.594 2.076 1 97.75 328 LEU B O 1
ATOM 6110 N N . SER B 1 329 ? -11.805 -37.094 0.174 1 97.56 329 SER B N 1
ATOM 6111 C CA . SER B 1 329 ? -13.016 -37.5 0.872 1 97.56 329 SER B CA 1
ATOM 6112 C C . SER B 1 329 ? -12.773 -38.75 1.724 1 97.56 329 SER B C 1
ATOM 6114 O O . SER B 1 329 ? -13.297 -38.844 2.834 1 97.56 329 SER B O 1
ATOM 6116 N N . GLU B 1 330 ? -12.078 -39.625 1.153 1 97.12 330 GLU B N 1
ATOM 6117 C CA . GLU B 1 330 ? -11.766 -40.875 1.87 1 97.12 330 GLU B CA 1
ATOM 6118 C C . GLU B 1 330 ? -10.883 -40.594 3.084 1 97.12 330 GLU B C 1
ATOM 6120 O O . GLU B 1 330 ? -11.086 -41.188 4.148 1 97.12 330 GLU B O 1
ATOM 6125 N N . ARG B 1 331 ? -9.945 -39.781 2.975 1 95.06 331 ARG B N 1
ATOM 6126 C CA . ARG B 1 331 ? -9.047 -39.438 4.074 1 95.06 331 ARG B CA 1
ATOM 6127 C C . ARG B 1 331 ? -9.766 -38.625 5.145 1 95.06 331 ARG B C 1
ATOM 6129 O O . ARG B 1 331 ? -9.609 -38.875 6.34 1 95.06 331 ARG B O 1
ATOM 6136 N N . GLY B 1 332 ? -10.453 -37.562 4.801 1 92.69 332 GLY B N 1
ATOM 6137 C CA . GLY B 1 332 ? -11.375 -36.781 5.625 1 92.69 332 GLY B CA 1
ATOM 6138 C C . GLY B 1 332 ? -10.68 -35.844 6.582 1 92.69 332 GLY B C 1
ATOM 6139 O O . GLY B 1 332 ? -11.281 -34.875 7.07 1 92.69 332 GLY B O 1
ATOM 6140 N N . HIS B 1 333 ? -9.414 -36.125 6.914 1 93.56 333 HIS B N 1
ATOM 6141 C CA . HIS B 1 333 ? -8.703 -35.281 7.867 1 93.56 333 HIS B CA 1
ATOM 6142 C C . HIS B 1 333 ? -7.215 -35.219 7.543 1 93.56 333 HIS B C 1
ATOM 6144 O O . HIS B 1 333 ? -6.641 -36.188 7.039 1 93.56 333 HIS B O 1
ATOM 6150 N N . GLY B 1 334 ? -6.637 -34 7.785 1 91.88 334 GLY B N 1
ATOM 6151 C CA . GLY B 1 334 ? -5.219 -33.812 7.543 1 91.88 334 GLY B CA 1
ATOM 6152 C C . GLY B 1 334 ? -4.891 -32.438 6.996 1 91.88 334 GLY B C 1
ATOM 6153 O O . GLY B 1 334 ? -5.746 -31.547 6.977 1 91.88 334 GLY B O 1
ATOM 6154 N N . GLN B 1 335 ? -3.594 -32.25 6.672 1 89.69 335 GLN B N 1
ATOM 6155 C CA . GLN B 1 335 ? -3.16 -31.031 5.992 1 89.69 335 GLN B CA 1
ATOM 6156 C C . GLN B 1 335 ? -3.35 -31.156 4.48 1 89.69 335 GLN B C 1
ATOM 6158 O O . GLN B 1 335 ? -2.738 -32 3.84 1 89.69 335 GLN B O 1
ATOM 6163 N N . THR B 1 336 ? -4.133 -30.312 3.988 1 90.38 336 THR B N 1
ATOM 6164 C CA . THR B 1 336 ? -4.555 -30.422 2.598 1 90.38 336 THR B CA 1
ATOM 6165 C C . THR B 1 336 ? -3.348 -30.422 1.663 1 90.38 336 THR B C 1
ATOM 6167 O O . THR B 1 336 ? -3.297 -31.203 0.709 1 90.38 336 THR B O 1
ATOM 6170 N N . ASP B 1 337 ? -2.414 -29.578 1.933 1 88.94 337 ASP B N 1
ATOM 6171 C CA . ASP B 1 337 ? -1.235 -29.5 1.074 1 88.94 337 ASP B CA 1
ATOM 6172 C C . ASP B 1 337 ? -0.483 -30.828 1.042 1 88.94 337 ASP B C 1
ATOM 6174 O O . ASP B 1 337 ? -0.145 -31.328 -0.032 1 88.94 337 ASP B O 1
ATOM 6178 N N . SER B 1 338 ? -0.288 -31.406 2.197 1 90.94 338 SER B N 1
ATOM 6179 C CA . SER B 1 338 ? 0.4 -32.688 2.287 1 90.94 338 SER B CA 1
ATOM 6180 C C . SER B 1 338 ? -0.418 -33.812 1.641 1 90.94 338 SER B C 1
ATOM 6182 O O . SER B 1 338 ? 0.139 -34.688 1.002 1 90.94 338 SER B O 1
ATOM 6184 N N . MET B 1 339 ? -1.672 -33.75 1.804 1 94.5 339 MET B N 1
ATOM 6185 C CA . MET B 1 339 ? -2.549 -34.781 1.244 1 94.5 339 MET B CA 1
ATOM 6186 C C . MET B 1 339 ? -2.52 -34.75 -0.28 1 94.5 339 MET B C 1
ATOM 6188 O O . MET B 1 339 ? -2.504 -35.812 -0.926 1 94.5 339 MET B O 1
ATOM 6192 N N . ILE B 1 340 ? -2.498 -33.594 -0.81 1 95.69 340 ILE B N 1
ATOM 6193 C CA . ILE B 1 340 ? -2.455 -33.438 -2.262 1 95.69 340 ILE B CA 1
ATOM 6194 C C . ILE B 1 340 ? -1.128 -34 -2.793 1 95.69 340 ILE B C 1
ATOM 6196 O O . ILE B 1 340 ? -1.093 -34.656 -3.826 1 95.69 340 ILE B O 1
ATOM 6200 N N . GLU B 1 341 ? -0.071 -33.75 -2.068 1 94.62 341 GLU B N 1
ATOM 6201 C CA . GLU B 1 341 ? 1.233 -34.281 -2.451 1 94.62 341 GLU B CA 1
ATOM 6202 C C . GLU B 1 341 ? 1.25 -35.812 -2.381 1 94.62 341 GLU B C 1
ATOM 6204 O O . GLU B 1 341 ? 1.833 -36.469 -3.244 1 94.62 341 GLU B O 1
ATOM 6209 N N . GLU B 1 342 ? 0.659 -36.312 -1.371 1 94.75 342 GLU B N 1
ATOM 6210 C CA . GLU B 1 342 ? 0.568 -37.781 -1.228 1 94.75 342 GLU B CA 1
ATOM 6211 C C . GLU B 1 342 ? -0.202 -38.406 -2.389 1 94.75 342 GLU B C 1
ATOM 6213 O O . GLU B 1 342 ? 0.197 -39.438 -2.92 1 94.75 342 GLU B O 1
ATOM 6218 N N . TYR B 1 343 ? -1.264 -37.75 -2.697 1 96.5 343 TYR B N 1
ATOM 6219 C CA . TYR B 1 343 ? -2.051 -38.219 -3.832 1 96.5 343 TYR B CA 1
ATOM 6220 C C . TYR B 1 343 ? -1.221 -38.219 -5.109 1 96.5 343 TYR B C 1
ATOM 6222 O O . TYR B 1 343 ? -1.242 -39.188 -5.879 1 96.5 343 TYR B O 1
ATOM 6230 N N . ALA B 1 344 ? -0.542 -37.125 -5.363 1 96.31 344 ALA B N 1
ATOM 6231 C CA . ALA B 1 344 ? 0.301 -37 -6.547 1 96.31 344 ALA B CA 1
ATOM 6232 C C . ALA B 1 344 ? 1.363 -38.094 -6.59 1 96.31 344 ALA B C 1
ATOM 6234 O O . ALA B 1 344 ? 1.587 -38.688 -7.633 1 96.31 344 ALA B O 1
ATOM 6235 N N . ASP B 1 345 ? 1.97 -38.406 -5.488 1 95.5 345 ASP B N 1
ATOM 6236 C CA . ASP B 1 345 ? 3.018 -39.406 -5.406 1 95.5 345 ASP B CA 1
ATOM 6237 C C . ASP B 1 345 ? 2.451 -40.812 -5.629 1 95.5 345 ASP B C 1
ATOM 6239 O O . ASP B 1 345 ? 3.023 -41.594 -6.375 1 95.5 345 ASP B O 1
ATOM 6243 N N . SER B 1 346 ? 1.396 -41.062 -5 1 95.75 346 SER B N 1
ATOM 6244 C CA . SER B 1 346 ? 0.808 -42.406 -5.066 1 95.75 346 SER B CA 1
ATOM 6245 C C . SER B 1 346 ? 0.332 -42.719 -6.48 1 95.75 346 SER B C 1
ATOM 6247 O O . SER B 1 346 ? 0.348 -43.875 -6.895 1 95.75 346 SER B O 1
ATOM 6249 N N . HIS B 1 347 ? -0.069 -41.75 -7.207 1 95.94 347 HIS B N 1
ATOM 6250 C CA . HIS B 1 347 ? -0.577 -41.969 -8.555 1 95.94 347 HIS B CA 1
ATOM 6251 C C . HIS B 1 347 ? 0.463 -41.594 -9.602 1 95.94 347 HIS B C 1
ATOM 6253 O O . HIS B 1 347 ? 0.167 -41.562 -10.805 1 95.94 347 HIS B O 1
ATOM 6259 N N . LYS B 1 348 ? 1.665 -41.188 -9.172 1 94.94 348 LYS B N 1
ATOM 6260 C CA . LYS B 1 348 ? 2.797 -40.844 -10.031 1 94.94 348 LYS B CA 1
ATOM 6261 C C . LYS B 1 348 ? 2.432 -39.719 -11.008 1 94.94 348 LYS B C 1
ATOM 6263 O O . LYS B 1 348 ? 2.678 -39.844 -12.211 1 94.94 348 LYS B O 1
ATOM 6268 N N . LEU B 1 349 ? 1.769 -38.75 -10.469 1 96.44 349 LEU B N 1
ATOM 6269 C CA . LEU B 1 349 ? 1.371 -37.594 -11.266 1 96.44 349 LEU B CA 1
ATOM 6270 C C . LEU B 1 349 ? 2.406 -36.469 -11.148 1 96.44 349 LEU B C 1
ATOM 6272 O O . LEU B 1 349 ? 2.916 -36.188 -10.062 1 96.44 349 LEU B O 1
ATOM 6276 N N . ASN B 1 350 ? 2.703 -35.875 -12.258 1 95.81 350 ASN B N 1
ATOM 6277 C CA . ASN B 1 350 ? 3.656 -34.781 -12.289 1 95.81 350 ASN B CA 1
ATOM 6278 C C . ASN B 1 350 ? 3.047 -33.5 -11.742 1 95.81 350 ASN B C 1
ATOM 6280 O O . ASN B 1 350 ? 1.834 -33.281 -11.828 1 95.81 350 ASN B O 1
ATOM 6284 N N . ARG B 1 351 ? 3.883 -32.688 -11.141 1 96.75 351 ARG B N 1
ATOM 6285 C CA . ARG B 1 351 ? 3.5 -31.359 -10.656 1 96.75 351 ARG B CA 1
ATOM 6286 C C . ARG B 1 351 ? 4.32 -30.281 -11.344 1 96.75 351 ARG B C 1
ATOM 6288 O O . ARG B 1 351 ? 5.535 -30.406 -11.492 1 96.75 351 ARG B O 1
ATOM 6295 N N . TYR B 1 352 ? 3.621 -29.266 -11.766 1 97.25 352 TYR B N 1
ATOM 6296 C CA . TYR B 1 352 ? 4.285 -28.156 -12.445 1 97.25 352 TYR B CA 1
ATOM 6297 C C . TYR B 1 352 ? 4.184 -26.875 -11.633 1 97.25 352 TYR B C 1
ATOM 6299 O O . TYR B 1 352 ? 3.322 -26.75 -10.758 1 97.25 352 TYR B O 1
ATOM 6307 N N . ALA B 1 353 ? 5.098 -25.969 -11.867 1 96.94 353 ALA B N 1
ATOM 6308 C CA . ALA B 1 353 ? 5.07 -24.609 -11.32 1 96.94 353 ALA B CA 1
ATOM 6309 C C . ALA B 1 353 ? 5.285 -23.578 -12.422 1 96.94 353 ALA B C 1
ATOM 6311 O O . ALA B 1 353 ? 6.016 -23.828 -13.383 1 96.94 353 ALA B O 1
ATOM 6312 N N . LEU B 1 354 ? 4.605 -22.531 -12.25 1 98 354 LEU B N 1
ATOM 6313 C CA . LEU B 1 354 ? 4.832 -21.406 -13.156 1 98 354 LEU B CA 1
ATOM 6314 C C . LEU B 1 354 ? 5.852 -20.438 -12.57 1 98 354 LEU B C 1
ATOM 6316 O O . LEU B 1 354 ? 5.645 -19.891 -11.477 1 98 354 LEU B O 1
ATOM 6320 N N . ALA B 1 355 ? 6.953 -20.219 -13.258 1 96.69 355 ALA B N 1
ATOM 6321 C CA . ALA B 1 355 ? 8.016 -19.328 -12.812 1 96.69 355 ALA B CA 1
ATOM 6322 C C . ALA B 1 355 ? 8.086 -18.062 -13.68 1 96.69 355 ALA B C 1
ATOM 6324 O O . ALA B 1 355 ? 8.023 -18.156 -14.906 1 96.69 355 ALA B O 1
ATOM 6325 N N . PRO B 1 356 ? 8.289 -16.938 -13.109 1 96.19 356 PRO B N 1
ATOM 6326 C CA . PRO B 1 356 ? 8.359 -16.688 -11.672 1 96.19 356 PRO B CA 1
ATOM 6327 C C . PRO B 1 356 ? 6.996 -16.75 -10.992 1 96.19 356 PRO B C 1
ATOM 6329 O O . PRO B 1 356 ? 5.969 -16.828 -11.672 1 96.19 356 PRO B O 1
ATOM 6332 N N . PRO B 1 357 ? 6.98 -16.75 -9.602 1 96.19 357 PRO B N 1
ATOM 6333 C CA . PRO B 1 357 ? 5.699 -16.859 -8.906 1 96.19 357 PRO B CA 1
ATOM 6334 C C . PRO B 1 357 ? 4.723 -15.75 -9.289 1 96.19 357 PRO B C 1
ATOM 6336 O O . PRO B 1 357 ? 5.133 -14.602 -9.477 1 96.19 357 PRO B O 1
ATOM 6339 N N . GLN B 1 358 ? 3.439 -16.125 -9.367 1 98 358 GLN B N 1
ATOM 6340 C CA . GLN B 1 358 ? 2.416 -15.188 -9.805 1 98 358 GLN B CA 1
ATOM 6341 C C . GLN B 1 358 ? 1.698 -14.562 -8.609 1 98 358 GLN B C 1
ATOM 6343 O O . GLN B 1 358 ? 0.908 -13.633 -8.766 1 98 358 GLN B O 1
ATOM 6348 N N . LEU B 1 359 ? 1.926 -15.039 -7.441 1 97.12 359 LEU B N 1
ATOM 6349 C CA . LEU B 1 359 ? 1.26 -14.5 -6.258 1 97.12 359 LEU B CA 1
ATOM 6350 C C . LEU B 1 359 ? 2.225 -14.422 -5.078 1 97.12 359 LEU B C 1
ATOM 6352 O O . LEU B 1 359 ? 3.293 -15.039 -5.105 1 97.12 359 LEU B O 1
ATOM 6356 N N . GLN B 1 360 ? 1.896 -13.617 -4.105 1 96.44 360 GLN B N 1
ATOM 6357 C CA . GLN B 1 360 ? 2.6 -13.461 -2.836 1 96.44 360 GLN B CA 1
ATOM 6358 C C . GLN B 1 360 ? 1.723 -13.891 -1.663 1 96.44 360 GLN B C 1
ATOM 6360 O O . GLN B 1 360 ? 0.518 -13.633 -1.655 1 96.44 360 GLN B O 1
ATOM 6365 N N . HIS B 1 361 ? 2.266 -14.68 -0.83 1 94.62 361 HIS B N 1
ATOM 6366 C CA . HIS B 1 361 ? 1.571 -15.016 0.407 1 94.62 361 HIS B CA 1
ATOM 6367 C C . HIS B 1 361 ? 1.742 -13.922 1.455 1 94.62 361 HIS B C 1
ATOM 6369 O O . HIS B 1 361 ? 2.799 -13.82 2.082 1 94.62 361 HIS B O 1
ATOM 6375 N N . VAL B 1 362 ? 0.733 -13.188 1.728 1 91.31 362 VAL B N 1
ATOM 6376 C CA . VAL B 1 362 ? 0.867 -12.008 2.574 1 91.31 362 VAL B CA 1
ATOM 6377 C C . VAL B 1 362 ? 0.328 -12.312 3.971 1 91.31 362 VAL B C 1
ATOM 6379 O O . VAL B 1 362 ? 0.537 -11.531 4.906 1 91.31 362 VAL B O 1
ATOM 6382 N N . GLY B 1 363 ? -0.372 -13.344 4.133 1 83.38 363 GLY B N 1
ATOM 6383 C CA . GLY B 1 363 ? -0.86 -13.734 5.449 1 83.38 363 GLY B CA 1
ATOM 6384 C C . GLY B 1 363 ? 0.208 -14.375 6.316 1 83.38 363 GLY B C 1
ATOM 6385 O O . GLY B 1 363 ? 0.287 -15.602 6.406 1 83.38 363 GLY B O 1
ATOM 6386 N N . LEU B 1 364 ? 1.043 -13.633 6.879 1 68 364 LEU B N 1
ATOM 6387 C CA . LEU B 1 364 ? 2.18 -14.164 7.621 1 68 364 LEU B CA 1
ATOM 6388 C C . LEU B 1 364 ? 1.733 -14.758 8.953 1 68 364 LEU B C 1
ATOM 6390 O O . LEU B 1 364 ? 2.479 -15.508 9.586 1 68 364 LEU B O 1
ATOM 6394 N N . LYS B 1 365 ? 0.518 -14.477 9.383 1 60.34 365 LYS B N 1
ATOM 6395 C CA . LYS B 1 365 ? -0.009 -15.133 10.578 1 60.34 365 LYS B CA 1
ATOM 6396 C C . LYS B 1 365 ? -1.052 -16.188 10.211 1 60.34 365 LYS B C 1
ATOM 6398 O O . LYS B 1 365 ? -1.965 -15.914 9.43 1 60.34 365 LYS B O 1
ATOM 6403 N N . SER B 1 366 ? -0.619 -17.484 10.406 1 53.06 366 SER B N 1
ATOM 6404 C CA . SER B 1 366 ? -1.519 -18.562 10.016 1 53.06 366 SER B CA 1
ATOM 6405 C C . SER B 1 366 ? -2.803 -18.531 10.836 1 53.06 366 SER B C 1
ATOM 6407 O O . SER B 1 366 ? -2.789 -18.141 12.008 1 53.06 366 SER B O 1
ATOM 6409 N N . SER B 1 367 ? -3.938 -18.656 10.086 1 43.75 367 SER B N 1
ATOM 6410 C CA . SER B 1 367 ? -5.219 -18.828 10.758 1 43.75 367 SER B CA 1
ATOM 6411 C C . SER B 1 367 ? -5.211 -20.062 11.656 1 43.75 367 SER B C 1
ATOM 6413 O O . SER B 1 367 ? -6.078 -20.219 12.523 1 43.75 367 SER B O 1
ATOM 6415 N N . ARG B 1 368 ? -4.219 -20.984 11.383 1 44.97 368 ARG B N 1
ATOM 6416 C CA . ARG B 1 368 ? -4.168 -22.234 12.117 1 44.97 368 ARG B CA 1
ATOM 6417 C C . ARG B 1 368 ? -3.156 -22.172 13.258 1 44.97 368 ARG B C 1
ATOM 6419 O O . ARG B 1 368 ? -2.707 -23.203 13.758 1 44.97 368 ARG B O 1
ATOM 6426 N N . ASP B 1 369 ? -2.883 -20.969 13.93 1 44.53 369 ASP B N 1
ATOM 6427 C CA . ASP B 1 369 ? -2.055 -20.766 15.117 1 44.53 369 ASP B CA 1
ATOM 6428 C C . ASP B 1 369 ? -0.601 -21.141 14.844 1 44.53 369 ASP B C 1
ATOM 6430 O O . ASP B 1 369 ? 0.133 -21.516 15.758 1 44.53 369 ASP B O 1
ATOM 6434 N N . ASN B 1 370 ? -0.239 -21.25 13.703 1 46.62 370 ASN B N 1
ATOM 6435 C CA . ASN B 1 370 ? 1.161 -21.609 13.508 1 46.62 370 ASN B CA 1
ATOM 6436 C C . ASN B 1 370 ? 2.084 -20.422 13.742 1 46.62 370 ASN B C 1
ATOM 6438 O O . ASN B 1 370 ? 1.68 -19.266 13.555 1 46.62 370 ASN B O 1
ATOM 6442 N N . LEU B 1 371 ? 3.348 -20.625 14.281 1 46.16 371 LEU B N 1
ATOM 6443 C CA . LEU B 1 371 ? 4.348 -19.656 14.719 1 46.16 371 LEU B CA 1
ATOM 6444 C C . LEU B 1 371 ? 4.816 -18.797 13.555 1 46.16 371 LEU B C 1
ATOM 6446 O O . LEU B 1 371 ? 4.859 -19.25 12.414 1 46.16 371 LEU B O 1
ATOM 6450 N N . ASP B 1 372 ? 5.059 -17.469 13.734 1 50.97 372 ASP B N 1
ATOM 6451 C CA . ASP B 1 372 ? 5.562 -16.453 12.828 1 50.97 372 ASP B CA 1
ATOM 6452 C C . ASP B 1 372 ? 6.688 -17 11.953 1 50.97 372 ASP B C 1
ATOM 6454 O O . ASP B 1 372 ? 6.785 -16.656 10.766 1 50.97 372 ASP B O 1
ATOM 6458 N N . ILE B 1 373 ? 7.441 -17.922 12.484 1 46.03 373 ILE B N 1
ATOM 6459 C CA . ILE B 1 373 ? 8.625 -18.438 11.812 1 46.03 373 ILE B CA 1
ATOM 6460 C C . ILE B 1 373 ? 8.203 -19.25 10.594 1 46.03 373 ILE B C 1
ATOM 6462 O O . ILE B 1 373 ? 8.828 -19.172 9.531 1 46.03 373 ILE B O 1
ATOM 6466 N N . ASN B 1 374 ? 7.133 -19.984 10.703 1 50.69 374 ASN B N 1
ATOM 6467 C CA . ASN B 1 374 ? 6.703 -20.859 9.602 1 50.69 374 ASN B CA 1
ATOM 6468 C C . ASN B 1 374 ? 6.137 -20.047 8.445 1 50.69 374 ASN B C 1
ATOM 6470 O O . ASN B 1 374 ? 6.355 -20.375 7.281 1 50.69 374 ASN B O 1
ATOM 6474 N N . THR B 1 375 ? 5.586 -18.922 8.766 1 53.69 375 THR B N 1
ATOM 6475 C CA . THR B 1 375 ? 4.965 -18.125 7.711 1 53.69 375 THR B CA 1
ATOM 6476 C C . THR B 1 375 ? 6.027 -17.406 6.883 1 53.69 375 THR B C 1
ATOM 6478 O O . THR B 1 375 ? 5.871 -17.25 5.672 1 53.69 375 THR B O 1
ATOM 6481 N N . ARG B 1 376 ? 7.043 -17.234 7.539 1 60.34 376 ARG B N 1
ATOM 6482 C CA . ARG B 1 376 ? 8.133 -16.578 6.824 1 60.34 376 ARG B CA 1
ATOM 6483 C C . ARG B 1 376 ? 8.812 -17.531 5.859 1 60.34 376 ARG B C 1
ATOM 6485 O O . ARG B 1 376 ? 9.516 -17.109 4.938 1 60.34 376 ARG B O 1
ATOM 6492 N N . SER B 1 377 ? 8.359 -18.766 5.996 1 69.19 377 SER B N 1
ATOM 6493 C CA . SER B 1 377 ? 8.93 -19.766 5.109 1 69.19 377 SER B CA 1
ATOM 6494 C C . SER B 1 377 ? 8.148 -19.859 3.803 1 69.19 377 SER B C 1
ATOM 6496 O O . SER B 1 377 ? 8.609 -20.484 2.842 1 69.19 377 SER B O 1
ATOM 6498 N N . THR B 1 378 ? 7.055 -19.203 3.709 1 86.31 378 THR B N 1
ATOM 6499 C CA . THR B 1 378 ? 6.238 -19.234 2.498 1 86.31 378 THR B CA 1
ATOM 6500 C C . THR B 1 378 ? 6.156 -17.828 1.881 1 86.31 378 THR B C 1
ATOM 6502 O O . THR B 1 378 ? 5.074 -17.25 1.817 1 86.31 378 THR B O 1
ATOM 6505 N N . TRP B 1 379 ? 7.316 -17.406 1.512 1 90.56 379 TRP B N 1
ATOM 6506 C CA . TRP B 1 379 ? 7.477 -16.078 0.956 1 90.56 379 TRP B CA 1
ATOM 6507 C C . TRP B 1 379 ? 8.133 -16.125 -0.417 1 90.56 379 TRP B C 1
ATOM 6509 O O . TRP B 1 379 ? 9.078 -16.891 -0.63 1 90.56 379 TRP B O 1
ATOM 6519 N N . ALA B 1 380 ? 7.562 -15.453 -1.363 1 92.62 380 ALA B N 1
ATOM 6520 C CA . ALA B 1 380 ? 8.18 -15.312 -2.68 1 92.62 380 ALA B CA 1
ATOM 6521 C C . ALA B 1 380 ? 9.039 -14.055 -2.744 1 92.62 380 ALA B C 1
ATOM 6523 O O . ALA B 1 380 ? 8.539 -12.961 -3.014 1 92.62 380 ALA B O 1
ATOM 6524 N N . PHE B 1 381 ? 10.32 -14.219 -2.639 1 92.69 381 PHE B N 1
ATOM 6525 C CA . PHE B 1 381 ? 11.242 -13.109 -2.416 1 92.69 381 PHE B CA 1
ATOM 6526 C C . PHE B 1 381 ? 11.32 -12.219 -3.646 1 92.69 381 PHE B C 1
ATOM 6528 O O . PHE B 1 381 ? 11.242 -10.992 -3.535 1 92.69 381 PHE B O 1
ATOM 6535 N N . TRP B 1 382 ? 11.398 -12.781 -4.773 1 92.62 382 TRP B N 1
ATOM 6536 C CA . TRP B 1 382 ? 11.633 -12 -5.98 1 92.62 382 TRP B CA 1
ATOM 6537 C C . TRP B 1 382 ? 10.32 -11.43 -6.52 1 92.62 382 TRP B C 1
ATOM 6539 O O . TRP B 1 382 ? 10.328 -10.562 -7.395 1 92.62 382 TRP B O 1
ATOM 6549 N N . PHE B 1 383 ? 9.148 -11.93 -6.008 1 96.56 383 PHE B N 1
ATOM 6550 C CA . PHE B 1 383 ? 7.848 -11.375 -6.367 1 96.56 383 PHE B CA 1
ATOM 6551 C C . PHE B 1 383 ? 7.805 -9.875 -6.086 1 96.56 383 PHE B C 1
ATOM 6553 O O . PHE B 1 383 ? 7.195 -9.117 -6.836 1 96.56 383 PHE B O 1
ATOM 6560 N N . GLU B 1 384 ? 8.484 -9.383 -5.07 1 95.31 384 GLU B N 1
ATOM 6561 C CA . GLU B 1 384 ? 8.445 -8.016 -4.574 1 95.31 384 GLU B CA 1
ATOM 6562 C C . GLU B 1 384 ? 9.211 -7.07 -5.492 1 95.31 384 GLU B C 1
ATOM 6564 O O . GLU B 1 384 ? 9.094 -5.848 -5.375 1 95.31 384 GLU B O 1
ATOM 6569 N N . THR B 1 385 ? 9.93 -7.652 -6.469 1 93.81 385 THR B N 1
ATOM 6570 C CA . THR B 1 385 ? 10.727 -6.809 -7.355 1 93.81 385 THR B CA 1
ATOM 6571 C C . THR B 1 385 ? 10 -6.578 -8.68 1 93.81 385 THR B C 1
ATOM 6573 O O . THR B 1 385 ? 10.547 -5.961 -9.594 1 93.81 385 THR B O 1
ATOM 6576 N N . ASN B 1 386 ? 8.773 -7.066 -8.805 1 96.69 386 ASN B N 1
ATOM 6577 C CA . ASN B 1 386 ? 8.008 -6.855 -10.023 1 96.69 386 ASN B CA 1
ATOM 6578 C C . ASN B 1 386 ? 7.836 -5.371 -10.336 1 96.69 386 ASN B C 1
ATOM 6580 O O . ASN B 1 386 ? 7.637 -4.562 -9.422 1 96.69 386 ASN B O 1
ATOM 6584 N N . ASP B 1 387 ? 7.934 -5.055 -11.578 1 94.75 387 ASP B N 1
ATOM 6585 C CA . ASP B 1 387 ? 7.695 -3.701 -12.07 1 94.75 387 ASP B CA 1
ATOM 6586 C C . ASP B 1 387 ? 6.293 -3.574 -12.664 1 94.75 387 ASP B C 1
ATOM 6588 O O . ASP B 1 387 ? 5.996 -4.172 -13.703 1 94.75 387 ASP B O 1
ATOM 6592 N N . PRO B 1 388 ? 5.488 -2.754 -12.062 1 94.44 388 PRO B N 1
ATOM 6593 C CA . PRO B 1 388 ? 4.102 -2.652 -12.523 1 94.44 388 PRO B CA 1
ATOM 6594 C C . PRO B 1 388 ? 3.994 -2.244 -13.992 1 94.44 388 PRO B C 1
ATOM 6596 O O . PRO B 1 388 ? 3.123 -2.738 -14.711 1 94.44 388 PRO B O 1
ATOM 6599 N N . ILE B 1 389 ? 4.797 -1.352 -14.461 1 93.06 389 ILE B N 1
ATOM 6600 C CA . ILE B 1 389 ? 4.746 -0.877 -15.836 1 93.06 389 ILE B CA 1
ATOM 6601 C C . ILE B 1 389 ? 5.09 -2.02 -16.797 1 93.06 389 ILE B C 1
ATOM 6603 O O . ILE B 1 389 ? 4.391 -2.244 -17.781 1 93.06 389 ILE B O 1
ATOM 6607 N N . LYS B 1 390 ? 6.141 -2.691 -16.422 1 96.25 390 LYS B N 1
ATOM 6608 C CA . LYS B 1 390 ? 6.555 -3.816 -17.266 1 96.25 390 LYS B CA 1
ATOM 6609 C C . LYS B 1 390 ? 5.48 -4.898 -17.297 1 96.25 390 LYS B C 1
ATOM 6611 O O . LYS B 1 390 ? 5.227 -5.496 -18.344 1 96.25 390 LYS B O 1
ATOM 6616 N N . LEU B 1 391 ? 4.855 -5.195 -16.188 1 97.62 391 LEU B N 1
ATOM 6617 C CA . LEU B 1 391 ? 3.832 -6.23 -16.125 1 97.62 391 LEU B CA 1
ATOM 6618 C C . LEU B 1 391 ? 2.627 -5.863 -16.984 1 97.62 391 LEU B C 1
ATOM 6620 O O . LEU B 1 391 ? 2.029 -6.73 -17.625 1 97.62 391 LEU B O 1
ATOM 6624 N N . LYS B 1 392 ? 2.291 -4.605 -17 1 97.25 392 LYS B N 1
ATOM 6625 C CA . LYS B 1 392 ? 1.177 -4.16 -17.828 1 97.25 392 LYS B CA 1
ATOM 6626 C C . LYS B 1 392 ? 1.509 -4.301 -19.312 1 97.25 392 LYS B C 1
ATOM 6628 O O . LYS B 1 392 ? 0.653 -4.684 -20.125 1 97.25 392 LYS B O 1
ATOM 6633 N N . GLU B 1 393 ? 2.762 -3.988 -19.641 1 97.25 393 GLU B N 1
ATOM 6634 C CA . GLU B 1 393 ? 3.201 -4.176 -21.016 1 97.25 393 GLU B CA 1
ATOM 6635 C C . GLU B 1 393 ? 3.184 -5.648 -21.406 1 97.25 393 GLU B C 1
ATOM 6637 O O . GLU B 1 393 ? 2.736 -6 -22.5 1 97.25 393 GLU B O 1
ATOM 6642 N N . ASP B 1 394 ? 3.654 -6.453 -20.5 1 97.38 394 ASP B N 1
ATOM 6643 C CA . ASP B 1 394 ? 3.621 -7.895 -20.734 1 97.38 394 ASP B CA 1
ATOM 6644 C C . ASP B 1 394 ? 2.189 -8.391 -20.922 1 97.38 394 ASP B C 1
ATOM 6646 O O . ASP B 1 394 ? 1.933 -9.25 -21.766 1 97.38 394 ASP B O 1
ATOM 6650 N N . HIS B 1 395 ? 1.301 -7.875 -20.188 1 98.44 395 HIS B N 1
ATOM 6651 C CA . HIS B 1 395 ? -0.102 -8.266 -20.281 1 98.44 395 HIS B CA 1
ATOM 6652 C C . HIS B 1 395 ? -0.672 -7.973 -21.656 1 98.44 395 HIS B C 1
ATOM 6654 O O . HIS B 1 395 ? -1.336 -8.828 -22.25 1 98.44 395 HIS B O 1
ATOM 6660 N N . ARG B 1 396 ? -0.346 -6.816 -22.172 1 97.88 396 ARG B N 1
ATOM 6661 C CA . ARG B 1 396 ? -0.815 -6.438 -23.516 1 97.88 396 ARG B CA 1
ATOM 6662 C C . ARG B 1 396 ? -0.273 -7.387 -24.578 1 97.88 396 ARG B C 1
ATOM 6664 O O . ARG B 1 396 ? -1.006 -7.801 -25.469 1 97.88 396 ARG B O 1
ATOM 6671 N N . ARG B 1 397 ? 0.935 -7.691 -24.391 1 98.12 397 ARG B N 1
ATOM 6672 C CA . ARG B 1 397 ? 1.556 -8.609 -25.328 1 98.12 397 ARG B CA 1
ATOM 6673 C C . ARG B 1 397 ? 0.941 -10 -25.234 1 98.12 397 ARG B C 1
ATOM 6675 O O . ARG B 1 397 ? 0.69 -10.648 -26.25 1 98.12 397 ARG B O 1
ATOM 6682 N N . LEU B 1 398 ? 0.693 -10.445 -24.047 1 98.19 398 LEU B N 1
ATOM 6683 C CA . LEU B 1 398 ? 0.155 -11.781 -23.812 1 98.19 398 LEU B CA 1
ATOM 6684 C C . LEU B 1 398 ? -1.259 -11.898 -24.375 1 98.19 398 LEU B C 1
ATOM 6686 O O . LEU B 1 398 ? -1.653 -12.969 -24.859 1 98.19 398 LEU B O 1
ATOM 6690 N N . LEU B 1 399 ? -2.012 -10.836 -24.359 1 97.56 399 LEU B N 1
ATOM 6691 C CA . LEU B 1 399 ? -3.379 -10.852 -24.859 1 97.56 399 LEU B CA 1
ATOM 6692 C C . LEU B 1 399 ? -3.396 -11.055 -26.375 1 97.56 399 LEU B C 1
ATOM 6694 O O . LEU B 1 399 ? -4.422 -11.438 -26.938 1 97.56 399 LEU B O 1
ATOM 6698 N N . GLU B 1 400 ? -2.236 -10.82 -26.953 1 97.12 400 GLU B N 1
ATOM 6699 C CA . GLU B 1 400 ? -2.113 -11.016 -28.391 1 97.12 400 GLU B CA 1
ATOM 6700 C C . GLU B 1 400 ? -1.416 -12.336 -28.719 1 97.12 400 GLU B C 1
ATOM 6702 O O . GLU B 1 400 ? -1.256 -12.688 -29.891 1 97.12 400 GLU B O 1
ATOM 6707 N N . ASP B 1 401 ? -0.993 -13 -27.719 1 97.12 401 ASP B N 1
ATOM 6708 C CA . ASP B 1 401 ? -0.351 -14.305 -27.906 1 97.12 401 ASP B CA 1
ATOM 6709 C C . ASP B 1 401 ? -1.335 -15.328 -28.469 1 97.12 401 ASP B C 1
ATOM 6711 O O . ASP B 1 401 ? -2.482 -15.398 -28.016 1 97.12 401 ASP B O 1
ATOM 6715 N N . HIS B 1 402 ? -0.921 -16.172 -29.344 1 96.5 402 HIS B N 1
ATOM 6716 C CA . HIS B 1 402 ? -1.786 -17.094 -30.062 1 96.5 402 HIS B CA 1
ATOM 6717 C C . HIS B 1 402 ? -2.408 -18.109 -29.125 1 96.5 402 HIS B C 1
ATOM 6719 O O . HIS B 1 402 ? -3.604 -18.406 -29.203 1 96.5 402 HIS B O 1
ATOM 6725 N N . ASP B 1 403 ? -1.657 -18.703 -28.25 1 96.12 403 ASP B N 1
ATOM 6726 C CA . ASP B 1 403 ? -2.15 -19.703 -27.312 1 96.12 403 ASP B CA 1
ATOM 6727 C C . ASP B 1 403 ? -3.191 -19.109 -26.359 1 96.12 403 ASP B C 1
ATOM 6729 O O . ASP B 1 403 ? -4.219 -19.734 -26.094 1 96.12 403 ASP B O 1
ATOM 6733 N N . VAL B 1 404 ? -2.924 -17.922 -25.859 1 97.19 404 VAL B N 1
ATOM 6734 C CA . VAL B 1 404 ? -3.82 -17.234 -24.938 1 97.19 404 VAL B CA 1
ATOM 6735 C C . VAL B 1 404 ? -5.129 -16.891 -25.641 1 97.19 404 VAL B C 1
ATOM 6737 O O . VAL B 1 404 ? -6.215 -17.141 -25.109 1 97.19 404 VAL B O 1
ATOM 6740 N N . MET B 1 405 ? -5 -16.391 -26.859 1 96.31 405 MET B N 1
ATOM 6741 C CA . MET B 1 405 ? -6.18 -16.016 -27.641 1 96.31 405 MET B CA 1
ATOM 6742 C C . MET B 1 405 ? -7.059 -17.234 -27.891 1 96.31 405 MET B C 1
ATOM 6744 O O . MET B 1 405 ? -8.281 -17.156 -27.828 1 96.31 405 MET B O 1
ATOM 6748 N N . LYS B 1 406 ? -6.434 -18.297 -28.156 1 94.56 406 LYS B N 1
ATOM 6749 C CA . LYS B 1 406 ? -7.176 -19.531 -28.422 1 94.56 406 LYS B CA 1
ATOM 6750 C C . LYS B 1 406 ? -7.973 -19.953 -27.188 1 94.56 406 LYS B C 1
ATOM 6752 O O . LYS B 1 406 ? -9.125 -20.391 -27.312 1 94.56 406 LYS B O 1
ATOM 6757 N N . MET B 1 407 ? -7.391 -19.828 -26.078 1 91.38 407 MET B N 1
ATOM 6758 C CA . MET B 1 407 ? -8.055 -20.219 -24.844 1 91.38 407 MET B CA 1
ATOM 6759 C C . MET B 1 407 ? -9.164 -19.25 -24.469 1 91.38 407 MET B C 1
ATOM 6761 O O . MET B 1 407 ? -10.18 -19.641 -23.891 1 91.38 407 MET B O 1
ATOM 6765 N N . LEU B 1 408 ? -8.977 -18 -24.812 1 93.62 408 LEU B N 1
ATOM 6766 C CA . LEU B 1 408 ? -9.945 -16.969 -24.484 1 93.62 408 LEU B CA 1
ATOM 6767 C C . LEU B 1 408 ? -11.109 -16.969 -25.469 1 93.62 408 LEU B C 1
ATOM 6769 O O . LEU B 1 408 ? -12.219 -16.531 -25.141 1 93.62 408 LEU B O 1
ATOM 6773 N N . ASN B 1 409 ? -10.883 -17.422 -26.688 1 87 409 ASN B N 1
ATOM 6774 C CA . ASN B 1 409 ? -11.922 -17.438 -27.719 1 87 409 ASN B CA 1
ATOM 6775 C C . ASN B 1 409 ? -12.586 -18.812 -27.812 1 87 409 ASN B C 1
ATOM 6777 O O . ASN B 1 409 ? -13.562 -18.984 -28.547 1 87 409 ASN B O 1
ATOM 6781 N N . SER B 1 410 ? -11.977 -19.828 -27.297 1 72.81 410 SER B N 1
ATOM 6782 C CA . SER B 1 410 ? -12.531 -21.172 -27.406 1 72.81 410 SER B CA 1
ATOM 6783 C C . SER B 1 410 ? -13.969 -21.219 -26.875 1 72.81 410 SER B C 1
ATOM 6785 O O . SER B 1 410 ? -14.258 -20.734 -25.781 1 72.81 410 SER B O 1
ATOM 6787 N N . SER B 1 411 ? -14.938 -20.953 -27.812 1 57.16 411 SER B N 1
ATOM 6788 C CA . SER B 1 411 ? -16.312 -21.328 -27.516 1 57.16 411 SER B CA 1
ATOM 6789 C C . SER B 1 411 ? -16.438 -22.828 -27.281 1 57.16 411 SER B C 1
ATOM 6791 O O . SER B 1 411 ? -15.953 -23.625 -28.094 1 57.16 411 SER B O 1
ATOM 6793 N N . THR B 1 412 ? -16.094 -23.359 -26.141 1 45.03 412 THR B N 1
ATOM 6794 C CA . THR B 1 412 ? -16.297 -24.797 -26 1 45.03 412 THR B CA 1
ATOM 6795 C C . THR B 1 412 ? -17.562 -25.234 -26.703 1 45.03 412 THR B C 1
ATOM 6797 O O . THR B 1 412 ? -18.672 -25.016 -26.203 1 45.03 412 THR B O 1
ATOM 6800 N N . LYS B 1 413 ? -17.844 -25.188 -27.938 1 38.12 413 LYS B N 1
ATOM 6801 C CA . LYS B 1 413 ? -18.906 -25.938 -28.594 1 38.12 413 LYS B CA 1
ATOM 6802 C C . LYS B 1 413 ? -18.75 -27.438 -28.328 1 38.12 413 LYS B C 1
ATOM 6804 O O . LYS B 1 413 ? -17.75 -28.047 -28.719 1 38.12 413 LYS B O 1
ATOM 6809 N N . TYR B 1 414 ? -19.203 -27.953 -27.266 1 31.59 414 TYR B N 1
ATOM 6810 C CA . TYR B 1 414 ? -19.609 -29.359 -27.344 1 31.59 414 TYR B CA 1
ATOM 6811 C C . TYR B 1 414 ? -20.5 -29.609 -28.562 1 31.59 414 TYR B C 1
ATOM 6813 O O . TYR B 1 414 ? -21.594 -29.062 -28.656 1 31.59 414 TYR B O 1
ATOM 6821 N N . ASP B 1 415 ? -19.938 -29.531 -29.703 1 25.47 415 ASP B N 1
ATOM 6822 C CA . ASP B 1 415 ? -20.562 -30.5 -30.594 1 25.47 415 ASP B CA 1
ATOM 6823 C C . ASP B 1 415 ? -20.391 -31.922 -30.078 1 25.47 415 ASP B C 1
ATOM 6825 O O . ASP B 1 415 ? -19.328 -32.281 -29.578 1 25.47 415 ASP B O 1
#

Nearest PDB structures (foldseek):
  4f4h-assembly1_B  TM=5.235E-01  e=3.915E-01  Burkholderia thailandensis E264
  9b9z-assembly1_R  TM=2.248E-01  e=1.053E+00  Homo sapiens
  8cxo-assembly1_A  TM=2.326E-01  e=1.634E+00  Mus musculus
  7br3-assembly1_A  TM=2.010E-01  e=2.151E+00  Homo sapiens
  4f4h-assembly1_B  TM=5.237E-01  e=3.045E-01  Burkholderia thailandensis E264

InterPro domains:
  IPR029675 GPI-GalNAc transferase PGAP4 [PTHR31410] (10-386)

Radius of gyration: 32.73 Å; Cα contacts (8 Å, |Δi|>4): 1374; chains: 2; bounding box: 93×83×67 Å

Secondary structure (DSSP, 8-state):
--HHHHHHHHHHHHHHHHHSTT-TTSTT--SSSTT--SHHHHHHHHHHHHHHHT--SSSPPP-----SS-SEEEEEEE---SS---HHHHHHHHHTT--HHHHHTEEEEEEE--SSGGGSTTTT-HHHHHH-SEEE-----HHHHHHHHHHHHTT-HHHHHHHHHHHHHHHHHHHT-SEEEEE-SSEEE-TTHHHHHHHHHHHHHHHHHHH---EEEEES---GGG-S--TTSHHHHTHHHHHHHHHHHHHHHHHHHHHSS-TTS---HHHHHHIIIIIHHHHHHHHHHH-HHHHS---EEEE-SSS----SEEEEEHHHHHHHHHHHHHH-SS-HHHHHHHHHHHTT-EEEEEES-SEEE---S-TT---HHHHTTS--GGGGG--HHHHHHHHHHHHT-HHHHHHHH------/--HHHHHHHHHHHHHHHHHSTT-TTSTT--SSSTT--SHHHHHHHHHHHHHHHT--SSSPPP-----SS-SEEEEEEE---SS---HHHHHHHHHTT--HHHHHTEEEEEEE--SSGGGSTTTT-HHHHHH-SEEE-----HHHHHHHHHHHHTT-HHHHHHHHHHHHHHHHHHHT-SEEEEE-SSEEE-TTHHHHHHHHHHHHHHHHHHH---EEEEES---GGG-S--TTSHHHHTHHHHHHHHHHHHHHHHHHHHHSS-TTS---HHHHHHIIIIIHHHHHHHHHHH-HHHHS---EEEE-SSS----SEEEEEHHHHHHHHHHHHHH-SS-HHHHHHHHHHHTT-EEEEEES-SEEE---S-TT---HHHHTTS--GGGGG--HHHHHHHHHHHHT-HHHHHHHH------

Solvent-accessible surface area (backbone atoms only — not comparable to full-atom values): 43822 Å² total; per-residue (Å²): 122,70,59,62,58,50,52,52,48,52,50,50,50,52,49,45,44,72,70,35,23,63,40,80,59,13,73,39,42,45,77,90,64,50,80,58,74,47,31,56,40,58,43,38,52,54,3,44,39,52,43,47,59,38,28,19,80,36,86,48,68,88,76,81,58,44,51,95,69,26,48,29,24,37,27,32,58,40,64,67,54,91,86,62,67,34,46,65,31,18,55,16,18,66,51,51,85,58,48,70,60,54,34,25,27,37,33,39,35,37,36,37,69,37,89,60,42,50,46,21,43,63,57,87,41,51,26,52,67,68,73,34,72,38,76,42,60,87,85,70,53,69,67,58,47,52,49,50,46,49,30,60,75,67,63,38,56,36,37,50,47,38,51,53,52,47,53,41,52,49,58,35,55,73,68,64,24,59,25,34,31,43,34,51,35,34,31,41,38,44,68,45,43,64,51,54,46,45,39,42,51,52,51,47,52,53,47,30,70,71,69,65,54,57,62,49,36,39,26,34,38,51,32,61,75,57,46,54,80,41,76,85,34,66,68,58,58,39,39,69,58,53,49,48,50,52,26,49,51,42,42,52,51,50,52,50,47,48,70,32,85,60,58,80,57,79,64,50,71,67,52,46,48,45,43,22,70,44,48,46,49,49,54,54,47,49,59,61,35,51,13,51,47,72,76,58,58,70,64,46,73,38,82,38,82,63,64,61,50,77,58,60,29,34,34,28,45,50,86,41,48,60,63,48,48,52,52,52,60,70,61,49,57,47,58,60,57,59,51,52,51,49,51,30,60,76,66,67,35,42,28,35,29,43,35,67,48,38,39,36,56,67,52,43,65,46,94,80,75,51,59,65,68,60,33,66,58,49,36,37,58,70,53,36,68,55,50,71,68,59,35,53,52,49,33,59,54,41,66,68,32,69,64,30,39,48,60,60,61,52,66,81,68,82,121,122,70,60,64,59,51,52,51,48,53,51,50,49,52,50,44,43,70,71,34,23,61,40,77,60,14,73,40,44,45,76,90,64,50,81,58,74,45,31,55,39,56,42,38,50,53,3,44,39,52,42,47,59,38,28,18,80,33,84,49,67,89,77,80,59,45,51,95,70,26,46,29,24,38,26,33,59,39,64,68,55,90,85,62,69,35,47,64,32,18,55,17,17,65,50,51,86,56,49,70,62,54,36,26,28,37,34,39,36,37,36,38,68,36,89,59,42,50,46,20,42,64,56,88,42,50,27,52,66,70,72,34,74,39,74,46,59,88,86,69,53,70,66,57,47,53,48,49,46,49,30,59,75,67,64,38,57,36,37,50,47,39,50,53,52,47,51,43,52,50,58,36,56,73,68,64,24,58,25,35,31,43,35,50,34,35,31,40,37,43,69,45,41,64,51,53,46,44,38,43,50,53,51,48,52,52,48,31,71,71,69,67,56,57,61,49,37,37,26,36,38,52,33,61,74,56,46,52,81,42,74,85,34,66,68,60,59,37,38,68,55,54,49,48,50,52,27,49,52,44,42,51,52,50,53,50,47,49,69,32,85,59,59,82,57,79,65,49,72,67,53,48,48,45,44,23,69,45,48,47,48,51,54,54,50,49,58,61,35,50,15,51,46,73,76,56,59,71,62,45,72,37,83,39,82,63,64,62,50,78,59,59,28,35,36,28,44,50,88,42,47,62,62,50,48,53,52,52,60,70,61,47,57,48,56,61,58,60,50,53,51,50,52,30,60,75,67,67,35,42,29,33,30,41,35,66,49,39,40,35,56,68,52,43,65,46,94,81,75,51,59,62,71,62,32,64,58,49,37,36,57,69,51,37,68,54,50,70,67,59,35,54,53,49,32,58,53,40,65,67,31,68,63,29,40,48,60,59,61,52,67,80,67,83,121

pLDDT: mean 91.44, std 11.66, range [25.47, 98.88]

Foldseek 3Di:
DCVVLVVVLVVVVVVLLVPQCQFPQFLNDDDPCLPPFFVLVVLLVQQLVQLVQQQDPPDRDDDAAEALAAQEEEEEEDEADDPDFQQSSALSLVQRQDDNLNRRRYAYEYEHEPLPSVNHPCPPGRSCVRRHNYYYYDDDDPVVSVVSVVCVVVVQCFQSVLVRVLVRLVVVLVSVHQKYKYAYRQKRFAHLLRLLVLVLVVVVVVVCVVPVAAAFKEFLFFASLLVFDDCVDPCSVCVVVVLVVQLVVLLVVLVVCCPDPVVPPPDDPVNSCCCSVPSSNSVSVNVNSSTDCNVPPDAGKDWDLDSGDDRNMIMGGSVNSVVLSVQSVVVSGGDSGVSVSVSCVVVVHIYIYHPPRRMFRRCCQDSSRDDSVVSVRRGHRCVSVDDNVVSSVVSVVSCVDPSSVCSSPPPVPPD/DCVVLVVVLVVVVVVLLVPQCQFPQFLNDDDPCLLPFFVLVVLLVQQLVQLVQQQDPPDRDDDAAEALAAQEEEEEEDEADDPDFQQSSALSLVQRQDDNLNRRRYAYEYEHEPLPSVNHPCPPGRSCVRRHNYYYYDDDDPVVSVVSVVCVVVVQCFQSVLVRVLVRLVVVLVSVHQKYKYAYRQKHFAHLLRLLVLVLVLVVVVVCVVPVAAAFKEFLFFASLLVFDDCVDPCVVCVVVVLVVQLVVLLVVLVVCCPDPVVPPPDDPVNSCCCSPPSSVSVSVNVNSSTDCNVPPDAGKDWDLDSGDDRNMIMGGSVNSVVLSVQSVVVSGGDSGVSVSVSCVVVVHIYIYHPPRRMFRRCCQDPSRDDSVVSVRRGHRCVSVDDNVVSSVVSVVSCVDPSSVCSSPPPVPPD